Protein 5NQA (pdb70)

Nearest PDB structures (foldseek):
  5nqa-assembly2_B  TM=1.002E+00  e=0.000E+00  Homo sapiens
  5nqa-assembly1_A  TM=9.974E-01  e=0.000E+00  Homo sapiens
  6h0b-assembly2_B  TM=9.348E-01  e=0.000E+00  Homo sapiens
  8v9q-assembly1_A  TM=8.457E-01  e=5.545E-61  Mus musculus
  5fv9-assembly2_B  TM=7.543E-01  e=1.698E-51  Homo sapiens

Solvent-accessible surface area: 47127 Å² total; per-residue (Å²): 136,70,41,106,27,42,68,137,44,72,126,43,71,102,220,42,53,6,15,86,2,124,59,6,176,54,155,47,88,145,101,53,66,112,82,30,74,95,51,24,138,156,35,31,7,4,6,11,3,0,77,112,5,52,40,56,9,42,17,75,31,98,23,18,162,46,7,110,81,91,197,54,82,41,203,100,24,20,39,0,0,0,0,0,5,6,93,18,15,2,65,5,3,0,0,5,0,0,14,6,0,0,14,23,1,3,12,61,2,1,100,25,0,0,0,0,3,4,65,5,94,34,132,42,0,98,110,94,0,87,87,62,12,89,107,22,84,107,16,117,27,14,79,11,140,115,67,40,2,93,8,34,0,4,32,50,0,7,98,80,1,92,3,73,2,1,1,0,1,15,15,21,2,7,4,0,56,22,0,0,11,7,0,0,59,50,7,45,190,27,45,14,0,3,0,7,4,5,30,0,52,0,30,66,63,39,0,55,9,96,16,75,121,23,79,4,83,1,0,1,7,14,8,53,9,55,80,75,124,42,64,2,32,153,94,13,120,97,105,23,168,40,114,16,39,23,0,82,0,6,4,9,19,35,23,8,2,0,0,7,31,111,0,4,98,49,0,26,34,5,2,95,22,1,135,44,113,25,25,16,38,20,0,2,1,0,0,2,13,1,16,39,3,50,1,4,8,14,2,2,0,4,0,0,29,2,93,65,156,177,80,38,53,2,6,0,2,0,0,35,3,0,0,37,115,28,43,82,20,0,12,13,4,23,39,73,1,122,177,51,78,73,45,99,19,75,88,19,110,107,17,41,122,144,12,153,21,110,46,0,42,71,0,10,137,84,19,20,59,79,32,41,48,3,74,12,67,127,58,82,11,6,18,0,65,1,130,22,22,79,63,15,1,0,14,0,101,28,64,156,112,84,67,57,42,28,80,9,19,6,127,33,36,79,75,130,16,30,60,2,8,0,1,15,9,61,87,85,1,6,9,22,3,4,86,71,41,8,0,1,18,3,34,117,169,102,66,87,1,5,8,61,110,17,29,156,91,91,125,112,42,52,59,27,0,34,2,50,28,94,183,72,14,10,0,50,0,48,90,40,36,43,1,1,3,1,50,127,30,130,149,31,129,25,22,8,48,3,93,112,61,66,62,174,46,141,45,4,24,6,33,32,72,178,112,66,149,36,30,68,179,36,77,123,44,48,102,219,40,55,6,16,85,3,116,59,6,189,43,182,36,89,138,88,55,90,144,68,30,83,104,37,10,142,174,47,29,5,4,9,14,2,0,76,114,5,51,38,56,7,40,16,66,31,106,23,11,15,32,7,88,15,75,185,40,67,31,154,101,21,20,43,0,0,0,0,0,6,6,92,20,18,4,74,5,4,0,0,6,0,0,14,6,0,0,15,23,0,3,5,68,1,1,85,1,0,0,0,0,8,4,81,12,79,63,122,62,0,102,98,119,0,86,88,67,9,87,115,20,85,90,10,77,32,40,89,14,134,122,85,30,1,98,7,45,0,5,30,62,0,8,116,98,1,94,2,74,1,1,1,0,1,18,15,24,2,8,5,0,54,22,0,0,12,6,1,0,53,34,8,52,145,27,104,32,0,3,0,8,3,10,44,4,54,0,30,64,63,38,0,55,12,97,19,67,104,26,81,6,78,1,0,1,8,19,8,86,11,64,80,79,134,42,71,5,33,131,95,13,113,94,105,24,167,39,69,16,39,17,1,81,0,6,4,10,20,32,26,7,2,0,0,7,32,148,20,2,99,125,0,24,30,3,2,91,34,2,138,44,117,24,24,17,36,24,1,3,0,0,0,1,12,1,12,43,3,55,2,4,10,14,2,2,0,4,0,0,30,3,89,57,98,259,167,76,37,42,3,8,0,4,0,0,30,4,0,0,40,116,28,57,80,18,0,13,8,1,10,36,76,1,117,184,52,83,74,28,117,18,71,125,24,111,87,16,41,120,156,18,210,21,105,45,0,43,72,0,9,136,86,20,18,60,69,30,37,49,3,77,14,64,128,57,82,19,6,13,0,78,0,139,12,18,59,74,20,0,0,15,0,100,7,86,109,141,67,67,68,42,29,82,6,20,7,118,31,35,66,76,114,18,31,53,2,5,0,0,14,9,65,84,80,1,3,9,24,3,7,100,72,42,8,0,0,17,3,33,107,160,101,67,86,2,7,6,62,112,16,29,141,90,90,141,113,43,54,57,27,0,34,2,43,26,102,182,74,15,11,0,54,0,46,91,39,37,43,1,1,2,1,48,140,22,136,153,39,132,35,23,8,48,4,95,113,59,64,66,173,45,122,44,3,32,8,67,33,67,149,226

Structure (mmCIF, N/CA/C/O backbone):
data_5NQA
#
_entry.id   5NQA
#
_cell.length_a   65.447
_cell.length_b   79.881
_cell.length_c   88.614
_cell.angle_alpha   116.47
_cell.angle_beta   96.74
_cell.angle_gamma   104.72
#
_symmetry.space_group_name_H-M   'P 1'
#
loop_
_entity.id
_entity.type
_entity.pdbx_description
1 polymer 'Polypeptide N-acetylgalactosaminyltransferase 4'
2 polymer 'Monoglycopeptide 3'
3 non-polymer 1,2-ETHANEDIOL
4 non-polymer GLYCEROL
5 non-polymer 2-acetamido-2-deoxy-beta-D-galactopyranose
6 water water
#
loop_
_atom_site.group_PDB
_atom_site.id
_atom_site.type_symbol
_atom_site.label_atom_id
_atom_site.label_alt_id
_atom_site.label_comp_id
_atom_site.label_asym_id
_atom_site.label_entity_id
_atom_site.label_seq_id
_atom_site.pdbx_PDB_ins_code
_atom_site.Cartn_x
_atom_site.Cartn_y
_atom_site.Cartn_z
_atom_site.occupancy
_atom_site.B_iso_or_equiv
_atom_site.auth_seq_id
_atom_site.auth_comp_id
_atom_site.auth_asym_id
_atom_site.auth_atom_id
_atom_site.pdbx_PDB_model_num
ATOM 1 N N . ASP A 1 58 ? 0.010 -2.056 38.138 1.00 42.31 58 ASP A N 1
ATOM 2 C CA . ASP A 1 58 ? -0.371 -2.501 36.764 1.00 41.39 58 ASP A CA 1
ATOM 3 C C . ASP A 1 58 ? 0.555 -1.827 35.744 1.00 39.51 58 ASP A C 1
ATOM 4 O O . ASP A 1 58 ? 0.372 -0.655 35.406 1.00 40.69 58 ASP A O 1
ATOM 9 N N . LEU A 1 59 ? 1.516 -2.579 35.230 1.00 37.13 59 LEU A N 1
ATOM 10 C CA . LEU A 1 59 ? 2.512 -2.039 34.284 1.00 37.18 59 LEU A CA 1
ATOM 11 C C . LEU A 1 59 ? 1.955 -1.727 32.884 1.00 34.42 59 LEU A C 1
ATOM 12 O O . LEU A 1 59 ? 2.631 -1.135 32.013 1.00 32.97 59 LEU A O 1
ATOM 17 N N . SER A 1 60 ? 0.715 -2.131 32.660 1.00 32.59 60 SER A N 1
ATOM 18 C CA . SER A 1 60 ? -0.013 -1.760 31.462 1.00 31.97 60 SER A CA 1
ATOM 19 C C . SER A 1 60 ? -0.425 -0.302 31.555 1.00 30.99 60 SER A C 1
ATOM 20 O O . SER A 1 60 ? -0.708 0.289 30.517 1.00 29.51 60 SER A O 1
ATOM 23 N N . ARG A 1 61 ? -0.419 0.308 32.758 1.00 30.89 61 ARG A N 1
ATOM 24 C CA . ARG A 1 61 ? -0.931 1.683 32.917 1.00 32.50 61 ARG A CA 1
ATOM 25 C C . ARG A 1 61 ? -0.324 2.687 31.930 1.00 30.18 61 ARG A C 1
ATOM 26 O O . ARG A 1 61 ? 0.893 2.701 31.744 1.00 30.48 61 ARG A O 1
ATOM 34 N N . PRO A 1 62 ? -1.166 3.535 31.303 1.00 29.38 62 PRO A N 1
ATOM 35 C CA . PRO A 1 62 ? -0.659 4.572 30.426 1.00 28.35 62 PRO A CA 1
ATOM 36 C C . PRO A 1 62 ? -0.170 5.793 31.219 1.00 27.33 62 PRO A C 1
ATOM 37 O O . PRO A 1 62 ? -0.424 5.902 32.394 1.00 25.76 62 PRO A O 1
ATOM 41 N N . LEU A 1 63 ? 0.536 6.689 30.551 1.00 26.43 63 LEU A N 1
ATOM 42 C CA . LEU A 1 63 ? 0.939 7.948 31.176 1.00 27.49 63 LEU A CA 1
ATOM 43 C C . LEU A 1 63 ? -0.222 8.811 31.634 1.00 28.22 63 LEU A C 1
ATOM 44 O O . LEU A 1 63 ? -0.110 9.503 32.640 1.00 28.51 63 LEU A O 1
ATOM 49 N N . TYR A 1 64 ? -1.312 8.810 30.878 1.00 27.73 64 TYR A N 1
ATOM 50 C CA . TYR A 1 64 ? -2.504 9.586 31.228 1.00 28.63 64 TYR A CA 1
ATOM 51 C C . TYR A 1 64 ? -3.676 8.679 31.003 1.00 29.08 64 TYR A C 1
ATOM 52 O O . TYR A 1 64 ? -3.658 7.915 30.057 1.00 27.94 64 TYR A O 1
ATOM 61 N N . LYS A 1 65 ? -4.683 8.776 31.853 1.00 31.67 65 LYS A N 1
ATOM 62 C CA . LYS A 1 65 ? -5.848 7.902 31.794 1.00 34.89 65 LYS A CA 1
ATOM 63 C C . LYS A 1 65 ? -6.976 8.592 31.039 1.00 32.85 65 LYS A C 1
ATOM 64 O O . LYS A 1 65 ? -7.198 9.765 31.253 1.00 31.13 65 LYS A O 1
ATOM 70 N N . LYS A 1 66 ? -7.735 7.858 30.215 1.00 31.21 66 LYS A N 1
ATOM 71 C CA . LYS A 1 66 ? -8.941 8.435 29.622 1.00 30.46 66 LYS A CA 1
ATOM 72 C C . LYS A 1 66 ? -9.892 8.733 30.742 1.00 32.50 66 LYS A C 1
ATOM 73 O O . LYS A 1 66 ? -9.924 7.984 31.711 1.00 31.79 66 LYS A O 1
ATOM 79 N N . PRO A 1 67 ? -10.683 9.811 30.616 1.00 35.35 67 PRO A N 1
ATOM 80 C CA . PRO A 1 67 ? -11.784 9.978 31.553 1.00 36.32 67 PRO A CA 1
ATOM 81 C C . PRO A 1 67 ? -12.788 8.868 31.334 1.00 36.51 67 PRO A C 1
ATOM 82 O O . PRO A 1 67 ? -12.755 8.233 30.289 1.00 36.38 67 PRO A O 1
ATOM 86 N N . PRO A 1 68 ? -13.676 8.629 32.301 1.00 37.05 68 PRO A N 1
ATOM 87 C CA . PRO A 1 68 ? -14.714 7.613 32.113 1.00 35.99 68 PRO A CA 1
ATOM 88 C C . PRO A 1 68 ? -15.495 7.805 30.808 1.00 35.72 68 PRO A C 1
ATOM 89 O O . PRO A 1 68 ? -15.775 8.947 30.400 1.00 33.64 68 PRO A O 1
ATOM 93 N N . ALA A 1 69 ? -15.832 6.703 30.150 1.00 37.29 69 ALA A N 1
ATOM 94 C CA . ALA A 1 69 ? -16.637 6.770 28.931 1.00 38.84 69 ALA A CA 1
ATOM 95 C C . ALA A 1 69 ? -17.994 7.421 29.242 1.00 41.58 69 ALA A C 1
ATOM 96 O O . ALA A 1 69 ? -18.515 7.303 30.365 1.00 43.14 69 ALA A O 1
ATOM 98 N N . ASP A 1 70 ? -18.521 8.166 28.265 1.00 41.67 70 ASP A N 1
ATOM 99 C CA . ASP A 1 70 ? -19.785 8.886 28.422 1.00 41.58 70 ASP A CA 1
ATOM 100 C C . ASP A 1 70 ? -20.597 8.659 27.159 1.00 40.59 70 ASP A C 1
ATOM 101 O O . ASP A 1 70 ? -20.330 9.288 26.114 1.00 34.50 70 ASP A O 1
ATOM 106 N N . SER A 1 71 ? -21.591 7.761 27.259 1.00 39.55 71 SER A N 1
ATOM 107 C CA . SER A 1 71 ? -22.428 7.378 26.113 1.00 40.54 71 SER A CA 1
ATOM 108 C C . SER A 1 71 ? -23.380 8.464 25.607 1.00 40.21 71 SER A C 1
ATOM 109 O O . SER A 1 71 ? -24.007 8.294 24.546 1.00 41.69 71 SER A O 1
ATOM 112 N N . ARG A 1 72 ? -23.519 9.550 26.373 1.00 40.67 72 ARG A N 1
ATOM 113 C CA . ARG A 1 72 ? -24.239 10.750 25.937 1.00 42.47 72 ARG A CA 1
ATOM 114 C C . ARG A 1 72 ? -23.396 11.644 25.020 1.00 40.97 72 ARG A C 1
ATOM 115 O O . ARG A 1 72 ? -23.941 12.482 24.293 1.00 41.39 72 ARG A O 1
ATOM 123 N N . ALA A 1 73 ? -22.071 11.485 25.096 1.00 37.39 73 ALA A N 1
ATOM 124 C CA . ALA A 1 73 ? -21.128 12.381 24.452 1.00 34.55 73 ALA A CA 1
ATOM 125 C C . ALA A 1 73 ? -21.001 12.080 22.978 1.00 32.83 73 ALA A C 1
ATOM 126 O O . ALA A 1 73 ? -21.004 10.888 22.557 1.00 30.80 73 ALA A O 1
ATOM 128 N N . LEU A 1 74 ? -20.817 13.149 22.197 1.00 31.05 74 LEU A N 1
ATOM 129 C CA . LEU A 1 74 ? -20.778 13.056 20.747 1.00 30.65 74 LEU A CA 1
ATOM 130 C C . LEU A 1 74 ? -19.604 12.170 20.278 1.00 29.20 74 LEU A C 1
ATOM 131 O O . LEU A 1 74 ? -18.426 12.399 20.631 1.00 28.74 74 LEU A O 1
ATOM 136 N N . GLY A 1 75 ? -19.928 11.161 19.484 1.00 27.99 75 GLY A N 1
ATOM 137 C CA . GLY A 1 75 ? -18.909 10.229 18.954 1.00 28.60 75 GLY A CA 1
ATOM 138 C C . GLY A 1 75 ? -18.214 9.284 19.916 1.00 27.85 75 GLY A C 1
ATOM 139 O O . GLY A 1 75 ? -17.204 8.658 19.561 1.00 27.95 75 GLY A O 1
ATOM 140 N N . GLU A 1 76 ? -18.753 9.126 21.119 1.00 27.96 76 GLU A N 1
ATOM 141 C CA . GLU A 1 76 ? -18.234 8.172 22.069 1.00 27.67 76 GLU A CA 1
ATOM 142 C C . GLU A 1 76 ? -18.223 6.753 21.461 1.00 26.90 76 GLU A C 1
ATOM 143 O O . GLU A 1 76 ? -19.078 6.413 20.648 1.00 28.13 76 GLU A O 1
ATOM 149 N N . TRP A 1 77 ? -17.201 5.991 21.822 1.00 25.46 77 TRP A N 1
ATOM 150 C CA . TRP A 1 77 ? -16.939 4.637 21.330 1.00 25.45 77 TRP A CA 1
ATOM 151 C C . TRP A 1 77 ? -16.575 4.546 19.849 1.00 26.00 77 TRP A C 1
ATOM 152 O O . TRP A 1 77 ? -16.460 3.429 19.339 1.00 24.69 77 TRP A O 1
ATOM 163 N N . GLY A 1 78 ? -16.361 5.674 19.170 1.00 25.12 78 GLY A N 1
ATOM 164 C CA . GLY A 1 78 ? -16.188 5.648 17.710 1.00 25.82 78 GLY A CA 1
ATOM 165 C C . GLY A 1 78 ? -17.447 5.487 16.863 1.00 28.07 78 GLY A C 1
ATOM 166 O O . GLY A 1 78 ? -17.380 5.186 15.646 1.00 28.08 78 GLY A O 1
ATOM 167 N N . LYS A 1 79 ? -18.614 5.699 17.472 1.00 29.32 79 LYS A N 1
ATOM 168 C CA . LYS A 1 79 ? -19.850 5.639 16.735 1.00 31.30 79 LYS A CA 1
ATOM 169 C C . LYS A 1 79 ? -19.972 6.857 15.829 1.00 30.54 79 LYS A C 1
ATOM 170 O O . LYS A 1 79 ? -19.252 7.818 16.009 1.00 29.18 79 LYS A O 1
ATOM 176 N N . ALA A 1 80 ? -20.810 6.758 14.805 1.00 30.74 80 ALA A N 1
ATOM 177 C CA . ALA A 1 80 ? -21.049 7.867 13.876 1.00 31.43 80 ALA A CA 1
ATOM 178 C C . ALA A 1 80 ? -21.523 9.092 14.665 1.00 30.18 80 ALA A C 1
ATOM 179 O O . ALA A 1 80 ? -22.192 8.938 15.682 1.00 29.35 80 ALA A O 1
ATOM 181 N N . SER A 1 81 ? -21.164 10.272 14.195 1.00 30.59 81 SER A N 1
ATOM 182 C CA . SER A 1 81 ? -21.717 11.504 14.760 1.00 32.91 81 SER A CA 1
ATOM 183 C C . SER A 1 81 ? -22.459 12.289 13.683 1.00 34.95 81 SER A C 1
ATOM 184 O O . SER A 1 81 ? -22.011 12.378 12.540 1.00 36.08 81 SER A O 1
ATOM 187 N N . LYS A 1 82 ? -23.604 12.838 14.068 1.00 38.76 82 LYS A N 1
ATOM 188 C CA . LYS A 1 82 ? -24.319 13.818 13.287 1.00 41.37 82 LYS A CA 1
ATOM 189 C C . LYS A 1 82 ? -24.899 14.879 14.231 1.00 41.84 82 LYS A C 1
ATOM 190 O O . LYS A 1 82 ? -25.550 14.552 15.250 1.00 38.36 82 LYS A O 1
ATOM 196 N N . LEU A 1 83 ? -24.658 16.139 13.864 1.00 38.90 83 LEU A N 1
ATOM 197 C CA . LEU A 1 83 ? -25.126 17.294 14.566 1.00 40.10 83 LEU A CA 1
ATOM 198 C C . LEU A 1 83 ? -26.389 17.870 13.868 1.00 40.97 83 LEU A C 1
ATOM 199 O O . LEU A 1 83 ? -26.600 17.660 12.648 1.00 37.08 83 LEU A O 1
ATOM 204 N N . GLN A 1 84 ? -27.226 18.552 14.661 1.00 43.38 84 GLN A N 1
ATOM 205 C CA . GLN A 1 84 ? -28.379 19.339 14.121 1.00 44.49 84 GLN A CA 1
ATOM 206 C C . GLN A 1 84 ? -27.890 20.777 14.022 1.00 44.67 84 GLN A C 1
ATOM 207 O O . GLN A 1 84 ? -27.642 21.422 15.054 1.00 44.62 84 GLN A O 1
ATOM 213 N N . LEU A 1 85 ? -27.703 21.275 12.798 1.00 42.46 85 LEU A N 1
ATOM 214 C CA . LEU A 1 85 ? -27.115 22.592 12.655 1.00 42.96 85 LEU A CA 1
ATOM 215 C C . LEU A 1 85 ? -28.101 23.550 12.013 1.00 42.10 85 LEU A C 1
ATOM 216 O O . LEU A 1 85 ? -28.827 23.194 11.091 1.00 40.98 85 LEU A O 1
ATOM 221 N N . ASN A 1 86 ? -28.128 24.773 12.519 1.00 41.93 86 ASN A N 1
ATOM 222 C CA . ASN A 1 86 ? -28.874 25.849 11.860 1.00 42.97 86 ASN A CA 1
ATOM 223 C C . ASN A 1 86 ? -28.088 26.270 10.611 1.00 42.16 86 ASN A C 1
ATOM 224 O O . ASN A 1 86 ? -27.038 25.690 10.326 1.00 41.34 86 ASN A O 1
ATOM 229 N N . GLU A 1 87 ? -28.561 27.284 9.898 1.00 42.74 87 GLU A N 1
ATOM 230 C CA . GLU A 1 87 ? -28.020 27.588 8.575 1.00 43.94 87 GLU A CA 1
ATOM 231 C C . GLU A 1 87 ? -26.659 28.294 8.629 1.00 43.44 87 GLU A C 1
ATOM 232 O O . GLU A 1 87 ? -25.815 28.033 7.758 1.00 42.76 87 GLU A O 1
ATOM 238 N N . ASP A 1 88 ? -26.403 29.117 9.649 1.00 42.09 88 ASP A N 1
ATOM 239 C CA . ASP A 1 88 ? -25.039 29.684 9.810 1.00 43.27 88 ASP A CA 1
ATOM 240 C C . ASP A 1 88 ? -24.024 28.597 10.212 1.00 42.29 88 ASP A C 1
ATOM 241 O O . ASP A 1 88 ? -22.882 28.594 9.716 1.00 42.51 88 ASP A O 1
ATOM 246 N N . GLU A 1 89 ? -24.429 27.705 11.115 1.00 40.01 89 GLU A N 1
ATOM 247 C CA . GLU A 1 89 ? -23.575 26.601 11.549 1.00 38.26 89 GLU A CA 1
ATOM 248 C C . GLU A 1 89 ? -23.215 25.675 10.382 1.00 39.37 89 GLU A C 1
ATOM 249 O O . GLU A 1 89 ? -22.072 25.226 10.280 1.00 41.84 89 GLU A O 1
ATOM 255 N N . LEU A 1 90 ? -24.165 25.416 9.490 1.00 39.21 90 LEU A N 1
ATOM 256 C CA . LEU A 1 90 ? -23.902 24.646 8.263 1.00 38.42 90 LEU A CA 1
ATOM 257 C C . LEU A 1 90 ? -22.847 25.302 7.376 1.00 40.10 90 LEU A C 1
ATOM 258 O O . LEU A 1 90 ? -21.979 24.600 6.827 1.00 39.51 90 LEU A O 1
ATOM 263 N N . LYS A 1 91 ? -22.904 26.633 7.252 1.00 40.05 91 LYS A N 1
ATOM 264 C CA . LYS A 1 91 ? -21.916 27.377 6.472 1.00 38.67 91 LYS A CA 1
ATOM 265 C C . LYS A 1 91 ? -20.478 27.208 7.049 1.00 37.59 91 LYS A C 1
ATOM 266 O O . LYS A 1 91 ? -19.512 27.019 6.291 1.00 33.64 91 LYS A O 1
ATOM 272 N N . GLN A 1 92 ? -20.386 27.267 8.391 1.00 36.61 92 GLN A N 1
ATOM 273 C CA . GLN A 1 92 ? -19.153 27.102 9.107 1.00 36.83 92 GLN A CA 1
ATOM 274 C C . GLN A 1 92 ? -18.599 25.685 8.899 1.00 36.44 92 GLN A C 1
ATOM 275 O O . GLN A 1 92 ? -17.404 25.521 8.652 1.00 34.48 92 GLN A O 1
ATOM 281 N N . GLN A 1 93 ? -19.469 24.672 8.997 1.00 35.59 93 GLN A N 1
ATOM 282 C CA . GLN A 1 93 ? -19.060 23.275 8.809 1.00 34.93 93 GLN A CA 1
ATOM 283 C C . GLN A 1 93 ? -18.514 23.059 7.392 1.00 33.73 93 GLN A C 1
ATOM 284 O O . GLN A 1 93 ? -17.452 22.473 7.211 1.00 29.12 93 GLN A O 1
ATOM 290 N N . GLU A 1 94 ? -19.244 23.558 6.392 1.00 34.05 94 GLU A N 1
ATOM 291 C CA . GLU A 1 94 ? -18.818 23.381 4.992 1.00 33.85 94 GLU A CA 1
ATOM 292 C C . GLU A 1 94 ? -17.482 24.097 4.708 1.00 33.75 94 GLU A C 1
ATOM 293 O O . GLU A 1 94 ? -16.653 23.559 3.955 1.00 31.75 94 GLU A O 1
ATOM 299 N N . GLU A 1 95 ? -17.287 25.286 5.328 1.00 34.19 95 GLU A N 1
ATOM 300 C CA . GLU A 1 95 ? -16.017 26.038 5.185 1.00 34.53 95 GLU A CA 1
ATOM 301 C C . GLU A 1 95 ? -14.806 25.249 5.664 1.00 33.74 95 GLU A C 1
ATOM 302 O O . GLU A 1 95 ? -13.745 25.242 5.004 1.00 31.99 95 GLU A O 1
ATOM 308 N N . LEU A 1 96 ? -14.955 24.609 6.807 1.00 31.56 96 LEU A N 1
ATOM 309 C CA . LEU A 1 96 ? -13.845 23.826 7.364 1.00 31.66 96 LEU A CA 1
ATOM 310 C C . LEU A 1 96 ? -13.547 22.552 6.538 1.00 31.18 96 LEU A C 1
ATOM 311 O O . LEU A 1 96 ? -12.385 22.238 6.305 1.00 30.59 96 LEU A O 1
ATOM 316 N N . ILE A 1 97 ? -14.581 21.879 6.045 1.00 31.77 97 ILE A N 1
ATOM 317 C CA . ILE A 1 97 ? -14.388 20.768 5.100 1.00 32.52 97 ILE A CA 1
ATOM 318 C C . ILE A 1 97 ? -13.699 21.241 3.826 1.00 33.88 97 ILE A C 1
ATOM 319 O O . ILE A 1 97 ? -12.799 20.576 3.335 1.00 32.92 97 ILE A O 1
ATOM 324 N N . GLU A 1 98 ? -14.078 22.410 3.322 1.00 34.39 98 GLU A N 1
ATOM 325 C CA . GLU A 1 98 ? -13.408 22.951 2.124 1.00 36.34 98 GLU A CA 1
ATOM 326 C C . GLU A 1 98 ? -11.933 23.202 2.396 1.00 35.19 98 GLU A C 1
ATOM 327 O O . GLU A 1 98 ? -11.113 22.956 1.538 1.00 34.47 98 GLU A O 1
ATOM 333 N N . ARG A 1 99 ? -11.594 23.664 3.594 1.00 35.56 99 ARG A N 1
ATOM 334 C CA . ARG A 1 99 ? -10.197 23.925 3.946 1.00 36.47 99 ARG A CA 1
ATOM 335 C C . ARG A 1 99 ? -9.399 22.683 4.351 1.00 34.69 99 ARG A C 1
ATOM 336 O O . ARG A 1 99 ? -8.222 22.599 4.023 1.00 37.60 99 ARG A O 1
ATOM 344 N N . TYR A 1 100 ? -10.003 21.762 5.092 1.00 32.58 100 TYR A N 1
ATOM 345 C CA . TYR A 1 100 ? -9.263 20.628 5.692 1.00 31.73 100 TYR A CA 1
ATOM 346 C C . TYR A 1 100 ? -9.519 19.275 5.035 1.00 29.43 100 TYR A C 1
ATOM 347 O O . TYR A 1 100 ? -8.783 18.320 5.335 1.00 30.03 100 TYR A O 1
ATOM 356 N N . ALA A 1 101 ? -10.550 19.169 4.190 1.00 27.31 101 ALA A N 1
ATOM 357 C CA . ALA A 1 101 ? -11.000 17.857 3.640 1.00 27.53 101 ALA A CA 1
ATOM 358 C C . ALA A 1 101 ? -11.389 16.839 4.727 1.00 27.88 101 ALA A C 1
ATOM 359 O O . ALA A 1 101 ? -11.441 15.564 4.506 1.00 27.26 101 ALA A O 1
ATOM 361 N N . ILE A 1 102 ? -11.725 17.385 5.895 1.00 27.63 102 ILE A N 1
ATOM 362 C CA . ILE A 1 102 ? -12.187 16.625 7.063 1.00 27.38 102 ILE A CA 1
ATOM 363 C C . ILE A 1 102 ? -13.235 17.511 7.747 1.00 27.37 102 ILE A C 1
ATOM 364 O O . ILE A 1 102 ? -13.143 18.762 7.706 1.00 26.30 102 ILE A O 1
ATOM 369 N N . ASN A 1 103 ? -14.228 16.891 8.371 1.00 26.73 103 ASN A N 1
ATOM 370 C CA . ASN A 1 103 ? -15.230 17.641 9.115 1.00 27.21 103 ASN A CA 1
ATOM 371 C C . ASN A 1 103 ? -14.682 18.067 10.472 1.00 26.03 103 ASN A C 1
ATOM 372 O O . ASN A 1 103 ? -14.931 17.437 11.554 1.00 23.56 103 ASN A O 1
ATOM 377 N N . ILE A 1 104 ? -13.923 19.147 10.382 1.00 25.11 104 ILE A N 1
ATOM 378 C CA . ILE A 1 104 ? -13.283 19.749 11.536 1.00 26.46 104 ILE A CA 1
ATOM 379 C C . ILE A 1 104 ? -14.306 20.375 12.472 1.00 27.11 104 ILE A C 1
ATOM 380 O O . ILE A 1 104 ? -14.123 20.299 13.683 1.00 27.83 104 ILE A O 1
ATOM 385 N N . TYR A 1 105 ? -15.382 20.954 11.942 1.00 28.04 105 TYR A N 1
ATOM 386 C CA . TYR A 1 105 ? -16.457 21.451 12.794 1.00 29.26 105 TYR A CA 1
ATOM 387 C C . TYR A 1 105 ? -16.944 20.358 13.773 1.00 28.37 105 TYR A C 1
ATOM 388 O O . TYR A 1 105 ? -17.065 20.589 14.984 1.00 26.98 105 TYR A O 1
ATOM 397 N N . LEU A 1 106 ? -17.119 19.148 13.247 1.00 27.08 106 LEU A N 1
ATOM 398 C CA . LEU A 1 106 ? -17.510 18.013 14.040 1.00 26.76 106 LEU A CA 1
ATOM 399 C C . LEU A 1 106 ? -16.394 17.500 14.964 1.00 25.77 106 LEU A C 1
ATOM 400 O O . LEU A 1 106 ? -16.633 17.242 16.139 1.00 23.98 106 LEU A O 1
ATOM 405 N N . SER A 1 107 ? -15.175 17.377 14.429 1.00 24.79 107 SER A N 1
ATOM 406 C CA . SER A 1 107 ? -14.008 16.965 15.236 1.00 24.83 107 SER A CA 1
ATOM 407 C C . SER A 1 107 ? -13.829 17.878 16.430 1.00 25.40 107 SER A C 1
ATOM 408 O O . SER A 1 107 ? -13.592 17.418 17.532 1.00 26.66 107 SER A O 1
ATOM 411 N N . ASP A 1 108 ? -14.055 19.163 16.243 1.00 25.65 108 ASP A N 1
ATOM 412 C CA . ASP A 1 108 ? -13.898 20.106 17.330 1.00 26.51 108 ASP A CA 1
ATOM 413 C C . ASP A 1 108 ? -14.864 19.901 18.484 1.00 26.59 108 ASP A C 1
ATOM 414 O O . ASP A 1 108 ? -14.596 20.408 19.566 1.00 26.69 108 ASP A O 1
ATOM 419 N N . ARG A 1 109 ? -15.972 19.190 18.242 1.00 25.75 109 ARG A N 1
ATOM 420 C CA . ARG A 1 109 ? -16.984 18.872 19.226 1.00 26.65 109 ARG A CA 1
ATOM 421 C C . ARG A 1 109 ? -16.960 17.427 19.726 1.00 27.12 109 ARG A C 1
ATOM 422 O O . ARG A 1 109 ? -17.731 17.066 20.582 1.00 26.45 109 ARG A O 1
ATOM 430 N N . ILE A 1 110 ? -16.043 16.617 19.213 1.00 26.15 110 ILE A N 1
ATOM 431 C CA . ILE A 1 110 ? -15.823 15.276 19.742 1.00 25.74 110 ILE A CA 1
ATOM 432 C C . ILE A 1 110 ? -14.626 15.333 20.723 1.00 24.94 110 ILE A C 1
ATOM 433 O O . ILE A 1 110 ? -13.619 16.070 20.504 1.00 24.76 110 ILE A O 1
ATOM 438 N N . SER A 1 111 ? -14.746 14.590 21.814 1.00 24.04 111 SER A N 1
ATOM 439 C CA . SER A 1 111 ? -13.693 14.593 22.836 1.00 23.61 111 SER A CA 1
ATOM 440 C C . SER A 1 111 ? -12.352 14.248 22.237 1.00 23.48 111 SER A C 1
ATOM 441 O O . SER A 1 111 ? -12.270 13.349 21.426 1.00 21.77 111 SER A O 1
ATOM 444 N N . LEU A 1 112 ? -11.305 14.980 22.642 1.00 23.86 112 LEU A N 1
ATOM 445 C CA . LEU A 1 112 ? -9.935 14.648 22.282 1.00 24.41 112 LEU A CA 1
ATOM 446 C C . LEU A 1 112 ? -9.451 13.334 22.894 1.00 25.13 112 LEU A C 1
ATOM 447 O O . LEU A 1 112 ? -8.369 12.835 22.504 1.00 24.87 112 LEU A O 1
ATOM 452 N N . HIS A 1 113 ? -10.232 12.811 23.857 1.00 25.29 113 HIS A N 1
ATOM 453 C CA . HIS A 1 113 ? -9.925 11.618 24.643 1.00 25.04 113 HIS A CA 1
ATOM 454 C C . HIS A 1 113 ? -10.949 10.490 24.502 1.00 24.58 113 HIS A C 1
ATOM 455 O O . HIS A 1 113 ? -11.001 9.595 25.397 1.00 25.72 113 HIS A O 1
ATOM 462 N N . ARG A 1 114 ? -11.750 10.499 23.434 1.00 24.26 114 ARG A N 1
ATOM 463 C CA . ARG A 1 114 ? -12.855 9.550 23.342 1.00 23.71 114 ARG A CA 1
ATOM 464 C C . ARG A 1 114 ? -12.368 8.099 23.370 1.00 23.97 114 ARG A C 1
ATOM 465 O O . ARG A 1 114 ? -11.282 7.784 22.925 1.00 23.31 114 ARG A O 1
ATOM 473 N N . HIS A 1 115 ? -13.219 7.224 23.864 1.00 23.92 115 HIS A N 1
ATOM 474 C CA . HIS A 1 115 ? -13.024 5.803 23.718 1.00 24.07 115 HIS A CA 1
ATOM 475 C C . HIS A 1 115 ? -13.325 5.302 22.320 1.00 23.03 115 HIS A C 1
ATOM 476 O O . HIS A 1 115 ? -14.139 5.886 21.584 1.00 23.76 115 HIS A O 1
ATOM 483 N N . ILE A 1 116 ? -12.640 4.230 21.934 1.00 23.09 116 ILE A N 1
ATOM 484 C CA . ILE A 1 116 ? -13.018 3.459 20.753 1.00 24.57 116 ILE A CA 1
ATOM 485 C C . ILE A 1 116 ? -13.392 2.068 21.226 1.00 26.91 116 ILE A C 1
ATOM 486 O O . ILE A 1 116 ? -12.677 1.457 22.027 1.00 28.38 116 ILE A O 1
ATOM 491 N N . GLU A 1 117 ? -14.523 1.565 20.754 1.00 27.89 117 GLU A N 1
ATOM 492 C CA . GLU A 1 117 ? -14.945 0.243 21.140 1.00 28.44 117 GLU A CA 1
ATOM 493 C C . GLU A 1 117 ? -14.050 -0.777 20.487 1.00 27.42 117 GLU A C 1
ATOM 494 O O . GLU A 1 117 ? -13.832 -0.765 19.254 1.00 27.98 117 GLU A O 1
ATOM 500 N N . ASP A 1 118 ? -13.587 -1.686 21.329 1.00 24.98 118 ASP A N 1
ATOM 501 C CA . ASP A 1 118 ? -12.652 -2.742 20.916 1.00 24.83 118 ASP A CA 1
ATOM 502 C C . ASP A 1 118 ? -13.424 -3.978 20.446 1.00 25.03 118 ASP A C 1
ATOM 503 O O . ASP A 1 118 ? -14.045 -4.617 21.241 1.00 27.54 118 ASP A O 1
ATOM 508 N N . LYS A 1 119 ? -13.369 -4.278 19.156 1.00 24.98 119 LYS A N 1
ATOM 509 C CA . LYS A 1 119 ? -14.126 -5.347 18.544 1.00 25.14 119 LYS A CA 1
ATOM 510 C C . LYS A 1 119 ? -13.184 -6.369 17.947 1.00 23.42 119 LYS A C 1
ATOM 511 O O . LYS A 1 119 ? -13.586 -7.131 17.097 1.00 24.40 119 LYS A O 1
ATOM 517 N N . ARG A 1 120 ? -11.934 -6.392 18.396 1.00 21.28 120 ARG A N 1
ATOM 518 C CA . ARG A 1 120 ? -10.959 -7.336 17.911 1.00 20.17 120 ARG A CA 1
ATOM 519 C C . ARG A 1 120 ? -11.351 -8.790 18.176 1.00 20.50 120 ARG A C 1
ATOM 520 O O . ARG A 1 120 ? -12.197 -9.078 19.076 1.00 21.87 120 ARG A O 1
ATOM 528 N N . MET A 1 121 ? -10.705 -9.691 17.446 1.00 19.27 121 MET A N 1
ATOM 529 C CA . MET A 1 121 ? -10.779 -11.118 17.754 1.00 20.00 121 MET A CA 1
ATOM 530 C C . MET A 1 121 ? -10.575 -11.380 19.268 1.00 18.19 121 MET A C 1
ATOM 531 O O . MET A 1 121 ? -9.723 -10.777 19.895 1.00 17.52 121 MET A O 1
ATOM 536 N N . TYR A 1 122 ? -11.458 -12.180 19.844 1.00 17.70 122 TYR A N 1
ATOM 537 C CA . TYR A 1 122 ? -11.433 -12.509 21.311 1.00 18.19 122 TYR A CA 1
ATOM 538 C C . TYR A 1 122 ? -10.041 -12.956 21.859 1.00 18.85 122 TYR A C 1
ATOM 539 O O . TYR A 1 122 ? -9.660 -12.553 22.952 1.00 19.20 122 TYR A O 1
ATOM 548 N N . GLU A 1 123 ? -9.301 -13.759 21.098 1.00 19.19 123 GLU A N 1
ATOM 549 C CA . GLU A 1 123 ? -7.987 -14.148 21.546 1.00 20.63 123 GLU A CA 1
ATOM 550 C C . GLU A 1 123 ? -7.052 -12.934 21.777 1.00 20.59 123 GLU A C 1
ATOM 551 O O . GLU A 1 123 ? -6.210 -12.951 22.692 1.00 22.10 123 GLU A O 1
ATOM 557 N N . CYS A 1 124 ? -7.168 -11.909 20.929 1.00 21.23 124 CYS A N 1
ATOM 558 C CA . CYS A 1 124 ? -6.395 -10.674 21.089 1.00 20.57 124 CYS A CA 1
ATOM 559 C C . CYS A 1 124 ? -6.547 -10.066 22.484 1.00 20.85 124 CYS A C 1
ATOM 560 O O . CYS A 1 124 ? -5.557 -9.581 23.075 1.00 19.37 124 CYS A O 1
ATOM 563 N N . LYS A 1 125 ? -7.760 -10.088 23.033 1.00 20.30 125 LYS A N 1
ATOM 564 C CA . LYS A 1 125 ? -8.056 -9.349 24.264 1.00 22.17 125 LYS A CA 1
ATOM 565 C C . LYS A 1 125 ? -7.666 -10.138 25.527 1.00 21.78 125 LYS A C 1
ATOM 566 O O . LYS A 1 125 ? -7.731 -9.609 26.643 1.00 21.86 125 LYS A O 1
ATOM 572 N N . SER A 1 126 ? -7.347 -11.424 25.362 1.00 21.10 126 SER A N 1
ATOM 573 C CA . SER A 1 126 ? -6.894 -12.251 26.495 1.00 21.60 126 SER A CA 1
ATOM 574 C C . SER A 1 126 ? -5.364 -12.465 26.493 1.00 23.37 126 SER A C 1
ATOM 575 O O . SER A 1 126 ? -4.859 -13.180 27.346 1.00 24.82 126 SER A O 1
ATOM 578 N N . GLN A 1 127 ? -4.632 -11.872 25.549 1.00 24.39 127 GLN A N 1
ATOM 579 C CA . GLN A 1 127 ? -3.174 -12.016 25.562 1.00 25.99 127 GLN A CA 1
ATOM 580 C C . GLN A 1 127 ? -2.578 -11.380 26.829 1.00 25.73 127 GLN A C 1
ATOM 581 O O . GLN A 1 127 ? -3.093 -10.359 27.313 1.00 23.78 127 GLN A O 1
ATOM 587 N N . LYS A 1 128 ? -1.543 -12.024 27.377 1.00 25.77 128 LYS A N 1
ATOM 588 C CA . LYS A 1 128 ? -0.714 -11.486 28.447 1.00 26.72 128 LYS A CA 1
ATOM 589 C C . LYS A 1 128 ? 0.637 -11.019 27.878 1.00 25.46 128 LYS A C 1
ATOM 590 O O . LYS A 1 128 ? 1.192 -11.688 26.992 1.00 27.34 128 LYS A O 1
ATOM 596 N N . PHE A 1 129 ? 1.174 -9.955 28.438 1.00 23.37 129 PHE A N 1
ATOM 597 C CA . PHE A 1 129 ? 2.503 -9.463 28.087 1.00 25.16 129 PHE A CA 1
ATOM 598 C C . PHE A 1 129 ? 3.487 -9.383 29.279 1.00 25.60 129 PHE A C 1
ATOM 599 O O . PHE A 1 129 ? 3.075 -9.192 30.410 1.00 24.68 129 PHE A O 1
ATOM 607 N N . ASN A 1 130 ? 4.784 -9.582 29.001 1.00 26.65 130 ASN A N 1
ATOM 608 C CA . ASN A 1 130 ? 5.818 -9.260 29.983 1.00 28.55 130 ASN A CA 1
ATOM 609 C C . ASN A 1 130 ? 6.324 -7.847 29.779 1.00 26.87 130 ASN A C 1
ATOM 610 O O . ASN A 1 130 ? 7.266 -7.622 29.032 1.00 28.10 130 ASN A O 1
ATOM 615 N N . TYR A 1 131 ? 5.714 -6.917 30.489 1.00 26.06 131 TYR A N 1
ATOM 616 C CA . TYR A 1 131 ? 6.079 -5.531 30.410 1.00 27.64 131 TYR A CA 1
ATOM 617 C C . TYR A 1 131 ? 7.506 -5.187 30.809 1.00 29.45 131 TYR A C 1
ATOM 618 O O . TYR A 1 131 ? 8.039 -4.179 30.333 1.00 31.36 131 TYR A O 1
ATOM 627 N N . ARG A 1 132 ? 8.126 -5.996 31.662 1.00 31.37 132 ARG A N 1
ATOM 628 C CA . ARG A 1 132 ? 9.526 -5.778 32.050 1.00 33.24 132 ARG A CA 1
ATOM 629 C C . ARG A 1 132 ? 10.506 -6.140 30.974 1.00 31.09 132 ARG A C 1
ATOM 630 O O . ARG A 1 132 ? 11.609 -5.623 30.990 1.00 32.46 132 ARG A O 1
ATOM 638 N N . THR A 1 133 ? 10.145 -7.031 30.056 1.00 29.76 133 THR A N 1
ATOM 639 C CA . THR A 1 133 ? 11.029 -7.397 28.959 1.00 30.20 133 THR A CA 1
ATOM 640 C C . THR A 1 133 ? 10.661 -6.880 27.538 1.00 29.05 133 THR A C 1
ATOM 641 O O . THR A 1 133 ? 11.471 -7.007 26.610 1.00 30.09 133 THR A O 1
ATOM 645 N N . LEU A 1 134 ? 9.480 -6.303 27.332 1.00 25.84 134 LEU A N 1
ATOM 646 C CA . LEU A 1 134 ? 9.169 -5.748 26.025 1.00 24.11 134 LEU A CA 1
ATOM 647 C C . LEU A 1 134 ? 10.118 -4.551 25.695 1.00 23.46 134 LEU A C 1
ATOM 648 O O . LEU A 1 134 ? 10.583 -3.862 26.614 1.00 22.05 134 LEU A O 1
ATOM 653 N N . PRO A 1 135 ? 10.388 -4.299 24.396 1.00 22.14 135 PRO A N 1
ATOM 654 C CA . PRO A 1 135 ? 11.125 -3.116 24.021 1.00 21.96 135 PRO A CA 1
ATOM 655 C C . PRO A 1 135 ? 10.328 -1.803 24.117 1.00 21.12 135 PRO A C 1
ATOM 656 O O . PRO A 1 135 ? 9.129 -1.816 24.120 1.00 20.21 135 PRO A O 1
ATOM 660 N N . THR A 1 136 ? 11.029 -0.693 24.228 1.00 21.22 136 THR A N 1
ATOM 661 C CA . THR A 1 136 ? 10.411 0.604 24.308 1.00 21.39 136 THR A CA 1
ATOM 662 C C . THR A 1 136 ? 10.219 1.137 22.882 1.00 20.41 136 THR A C 1
ATOM 663 O O . THR A 1 136 ? 10.756 0.618 21.919 1.00 20.37 136 THR A O 1
ATOM 667 N N . THR A 1 137 ? 9.369 2.119 22.742 1.00 21.28 137 THR A N 1
ATOM 668 C CA . THR A 1 137 ? 9.182 2.751 21.431 1.00 21.86 137 THR A CA 1
ATOM 669 C C . THR A 1 137 ? 9.205 4.262 21.514 1.00 21.16 137 THR A C 1
ATOM 670 O O . THR A 1 137 ? 8.807 4.847 22.527 1.00 21.25 137 THR A O 1
ATOM 674 N N . SER A 1 138 ? 9.645 4.859 20.407 1.00 19.95 138 SER A N 1
ATOM 675 C CA . SER A 1 138 ? 9.490 6.266 20.129 1.00 20.53 138 SER A CA 1
ATOM 676 C C . SER A 1 138 ? 8.402 6.338 19.064 1.00 19.33 138 SER A C 1
ATOM 677 O O . SER A 1 138 ? 8.569 5.758 17.987 1.00 19.33 138 SER A O 1
ATOM 680 N N . VAL A 1 139 ? 7.302 7.028 19.365 1.00 19.35 139 VAL A N 1
ATOM 681 C CA . VAL A 1 139 ? 6.227 7.263 18.374 1.00 19.06 139 VAL A CA 1
ATOM 682 C C . VAL A 1 139 ? 6.522 8.546 17.561 1.00 19.95 139 VAL A C 1
ATOM 683 O O . VAL A 1 139 ? 6.799 9.607 18.177 1.00 18.94 139 VAL A O 1
ATOM 687 N N . ILE A 1 140 ? 6.533 8.443 16.222 1.00 19.70 140 ILE A N 1
ATOM 688 C CA . ILE A 1 140 ? 6.923 9.541 15.329 1.00 21.51 140 ILE A CA 1
ATOM 689 C C . ILE A 1 140 ? 5.690 9.924 14.531 1.00 21.93 140 ILE A C 1
ATOM 690 O O . ILE A 1 140 ? 5.074 9.054 13.878 1.00 20.93 140 ILE A O 1
ATOM 695 N N . ILE A 1 141 ? 5.314 11.216 14.597 1.00 21.86 141 ILE A N 1
ATOM 696 C CA . ILE A 1 141 ? 4.167 11.724 13.878 1.00 21.01 141 ILE A CA 1
ATOM 697 C C . ILE A 1 141 ? 4.591 13.010 13.163 1.00 21.73 141 ILE A C 1
ATOM 698 O O . ILE A 1 141 ? 4.833 14.026 13.821 1.00 20.97 141 ILE A O 1
ATOM 703 N N . ALA A 1 142 ? 4.641 12.967 11.840 1.00 20.32 142 ALA A N 1
ATOM 704 C CA . ALA A 1 142 ? 4.883 14.145 11.027 1.00 21.29 142 ALA A CA 1
ATOM 705 C C . ALA A 1 142 ? 3.526 14.817 10.689 1.00 20.57 142 ALA A C 1
ATOM 706 O O . ALA A 1 142 ? 2.535 14.167 10.541 1.00 19.36 142 ALA A O 1
ATOM 708 N N . PHE A 1 143 ? 3.510 16.132 10.557 1.00 21.55 143 PHE A N 1
ATOM 709 C CA . PHE A 1 143 ? 2.278 16.889 10.165 1.00 21.51 143 PHE A CA 1
ATOM 710 C C . PHE A 1 143 ? 2.588 18.112 9.341 1.00 21.99 143 PHE A C 1
ATOM 711 O O . PHE A 1 143 ? 3.633 18.704 9.480 1.00 22.23 143 PHE A O 1
ATOM 719 N N . TYR A 1 144 ? 1.663 18.460 8.475 1.00 23.66 144 TYR A N 1
ATOM 720 C CA . TYR A 1 144 ? 1.696 19.697 7.725 1.00 24.77 144 TYR A CA 1
ATOM 721 C C . TYR A 1 144 ? 0.285 20.318 7.744 1.00 24.01 144 TYR A C 1
ATOM 722 O O . TYR A 1 144 ? -0.628 19.794 7.160 1.00 23.83 144 TYR A O 1
ATOM 731 N N . ASN A 1 145 ? 0.117 21.410 8.465 1.00 23.81 145 ASN A N 1
ATOM 732 C CA . ASN A 1 145 ? -1.155 22.198 8.446 1.00 24.91 145 ASN A CA 1
ATOM 733 C C . ASN A 1 145 ? -2.381 21.389 8.933 1.00 25.13 145 ASN A C 1
ATOM 734 O O . ASN A 1 145 ? -3.528 21.580 8.484 1.00 24.74 145 ASN A O 1
ATOM 739 N N . GLU A 1 146 ? -2.114 20.498 9.874 1.00 24.90 146 GLU A N 1
ATOM 740 C CA . GLU A 1 146 ? -3.135 19.633 10.451 1.00 25.21 146 GLU A CA 1
ATOM 741 C C . GLU A 1 146 ? -3.981 20.502 11.353 1.00 23.53 146 GLU A C 1
ATOM 742 O O . GLU A 1 146 ? -3.477 21.419 12.023 1.00 21.88 146 GLU A O 1
ATOM 748 N N . ALA A 1 147 ? -5.280 20.210 11.348 1.00 23.81 147 ALA A N 1
ATOM 749 C CA . ALA A 1 147 ? -6.225 20.880 12.191 1.00 24.19 147 ALA A CA 1
ATOM 750 C C . ALA A 1 147 ? -5.894 20.540 13.640 1.00 24.42 147 ALA A C 1
ATOM 751 O O . ALA A 1 147 ? -5.247 19.513 13.953 1.00 25.34 147 ALA A O 1
ATOM 753 N N . TRP A 1 148 ? -6.233 21.478 14.524 1.00 24.48 148 TRP A N 1
ATOM 754 C CA . TRP A 1 148 ? -5.891 21.371 15.946 1.00 24.32 148 TRP A CA 1
ATOM 755 C C . TRP A 1 148 ? -6.492 20.120 16.573 1.00 23.88 148 TRP A C 1
ATOM 756 O O . TRP A 1 148 ? -5.767 19.293 17.148 1.00 23.97 148 TRP A O 1
ATOM 767 N N . SER A 1 149 ? -7.807 19.942 16.397 1.00 22.82 149 SER A N 1
ATOM 768 C CA . SER A 1 149 ? -8.524 18.835 17.095 1.00 21.62 149 SER A CA 1
ATOM 769 C C . SER A 1 149 ? -8.107 17.430 16.626 1.00 20.42 149 SER A C 1
ATOM 770 O O . SER A 1 149 ? -7.963 16.532 17.461 1.00 18.22 149 SER A O 1
ATOM 773 N N . THR A 1 150 ? -7.871 17.253 15.319 1.00 19.21 150 THR A N 1
ATOM 774 C CA . THR A 1 150 ? -7.326 15.971 14.866 1.00 19.74 150 THR A CA 1
ATOM 775 C C . THR A 1 150 ? -5.850 15.692 15.290 1.00 18.78 150 THR A C 1
ATOM 776 O O . THR A 1 150 ? -5.493 14.565 15.629 1.00 17.66 150 THR A O 1
ATOM 780 N N . LEU A 1 151 ? -4.975 16.700 15.162 1.00 19.08 151 LEU A N 1
ATOM 781 C CA . LEU A 1 151 ? -3.632 16.583 15.656 1.00 19.82 151 LEU A CA 1
ATOM 782 C C . LEU A 1 151 ? -3.635 16.240 17.166 1.00 19.77 151 LEU A C 1
ATOM 783 O O . LEU A 1 151 ? -2.969 15.295 17.588 1.00 21.20 151 LEU A O 1
ATOM 788 N N . LEU A 1 152 ? -4.359 16.963 17.980 1.00 20.72 152 LEU A N 1
ATOM 789 C CA . LEU A 1 152 ? -4.350 16.680 19.426 1.00 22.08 152 LEU A CA 1
ATOM 790 C C . LEU A 1 152 ? -5.021 15.350 19.812 1.00 21.99 152 LEU A C 1
ATOM 791 O O . LEU A 1 152 ? -4.632 14.751 20.785 1.00 21.93 152 LEU A O 1
ATOM 796 N N . ARG A 1 153 ? -6.067 14.952 19.094 1.00 22.75 153 ARG A N 1
ATOM 797 C CA . ARG A 1 153 ? -6.751 13.691 19.442 1.00 22.39 153 ARG A CA 1
ATOM 798 C C . ARG A 1 153 ? -5.739 12.583 19.213 1.00 21.93 153 ARG A C 1
ATOM 799 O O . ARG A 1 153 ? -5.632 11.703 20.025 1.00 23.14 153 ARG A O 1
ATOM 807 N N . THR A 1 154 ? -4.909 12.698 18.164 1.00 21.48 154 THR A N 1
ATOM 808 C CA . THR A 1 154 ? -3.891 11.686 17.926 1.00 20.35 154 THR A CA 1
ATOM 809 C C . THR A 1 154 ? -2.960 11.575 19.150 1.00 20.30 154 THR A C 1
ATOM 810 O O . THR A 1 154 ? -2.665 10.505 19.594 1.00 20.02 154 THR A O 1
ATOM 814 N N . ILE A 1 155 ? -2.432 12.710 19.612 1.00 20.26 155 ILE A N 1
ATOM 815 C CA . ILE A 1 155 ? -1.438 12.738 20.658 1.00 20.25 155 ILE A CA 1
ATOM 816 C C . ILE A 1 155 ? -2.006 12.139 21.954 1.00 20.16 155 ILE A C 1
ATOM 817 O O . ILE A 1 155 ? -1.345 11.268 22.596 1.00 20.82 155 ILE A O 1
ATOM 822 N N . HIS A 1 156 ? -3.224 12.576 22.293 1.00 19.21 156 HIS A N 1
ATOM 823 C CA . HIS A 1 156 ? -3.889 12.119 23.510 1.00 19.68 156 HIS A CA 1
ATOM 824 C C . HIS A 1 156 ? -4.194 10.626 23.394 1.00 19.77 156 HIS A C 1
ATOM 825 O O . HIS A 1 156 ? -4.020 9.855 24.378 1.00 20.16 156 HIS A O 1
ATOM 832 N N . SER A 1 157 ? -4.572 10.218 22.188 1.00 19.10 157 SER A N 1
ATOM 833 C CA . SER A 1 157 ? -4.854 8.797 21.959 1.00 19.34 157 SER A CA 1
ATOM 834 C C . SER A 1 157 ? -3.644 7.969 22.206 1.00 19.05 157 SER A C 1
ATOM 835 O O . SER A 1 157 ? -3.722 6.992 22.918 1.00 19.69 157 SER A O 1
ATOM 838 N N . VAL A 1 158 ? -2.501 8.391 21.694 1.00 19.94 158 VAL A N 1
ATOM 839 C CA . VAL A 1 158 ? -1.237 7.623 21.941 1.00 20.17 158 VAL A CA 1
ATOM 840 C C . VAL A 1 158 ? -0.925 7.608 23.462 1.00 21.16 158 VAL A C 1
ATOM 841 O O . VAL A 1 158 ? -0.657 6.595 24.065 1.00 19.90 158 VAL A O 1
ATOM 845 N N . LEU A 1 159 ? -0.989 8.768 24.075 1.00 21.53 159 LEU A N 1
ATOM 846 C CA . LEU A 1 159 ? -0.679 8.917 25.486 1.00 22.38 159 LEU A CA 1
ATOM 847 C C . LEU A 1 159 ? -1.607 8.061 26.371 1.00 23.12 159 LEU A C 1
ATOM 848 O O . LEU A 1 159 ? -1.151 7.558 27.405 1.00 23.15 159 LEU A O 1
ATOM 853 N N . GLU A 1 160 ? -2.864 7.886 25.958 1.00 23.27 160 GLU A N 1
ATOM 854 C CA . GLU A 1 160 ? -3.873 7.233 26.808 1.00 23.59 160 GLU A CA 1
ATOM 855 C C . GLU A 1 160 ? -4.032 5.767 26.556 1.00 23.61 160 GLU A C 1
ATOM 856 O O . GLU A 1 160 ? -4.600 5.078 27.381 1.00 23.56 160 GLU A O 1
ATOM 862 N N . THR A 1 161 ? -3.529 5.287 25.426 1.00 23.88 161 THR A N 1
ATOM 863 C CA . THR A 1 161 ? -3.670 3.870 25.070 1.00 23.58 161 THR A CA 1
ATOM 864 C C . THR A 1 161 ? -2.367 3.091 25.098 1.00 23.57 161 THR A C 1
ATOM 865 O O . THR A 1 161 ? -2.382 1.877 24.893 1.00 22.37 161 THR A O 1
ATOM 869 N N . SER A 1 162 ? -1.253 3.792 25.342 1.00 22.80 162 SER A N 1
ATOM 870 C CA . SER A 1 162 ? 0.082 3.159 25.346 1.00 21.95 162 SER A CA 1
ATOM 871 C C . SER A 1 162 ? 0.601 2.960 26.786 1.00 21.58 162 SER A C 1
ATOM 872 O O . SER A 1 162 ? 0.670 3.919 27.559 1.00 21.98 162 SER A O 1
ATOM 875 N N . PRO A 1 163 ? 1.043 1.744 27.138 1.00 22.68 163 PRO A N 1
ATOM 876 C CA . PRO A 1 163 ? 1.738 1.606 28.442 1.00 22.52 163 PRO A CA 1
ATOM 877 C C . PRO A 1 163 ? 2.895 2.593 28.629 1.00 23.01 163 PRO A C 1
ATOM 878 O O . PRO A 1 163 ? 3.789 2.718 27.740 1.00 20.95 163 PRO A O 1
ATOM 882 N N . ALA A 1 164 ? 2.878 3.283 29.781 1.00 23.95 164 ALA A N 1
ATOM 883 C CA . ALA A 1 164 ? 3.953 4.234 30.132 1.00 24.72 164 ALA A CA 1
ATOM 884 C C . ALA A 1 164 ? 5.318 3.578 30.112 1.00 25.62 164 ALA A C 1
ATOM 885 O O . ALA A 1 164 ? 6.255 4.149 29.546 1.00 26.78 164 ALA A O 1
ATOM 887 N N . VAL A 1 165 ? 5.439 2.362 30.670 1.00 26.03 165 VAL A N 1
ATOM 888 C CA . VAL A 1 165 ? 6.739 1.663 30.661 1.00 25.81 165 VAL A CA 1
ATOM 889 C C . VAL A 1 165 ? 7.318 1.424 29.259 1.00 24.21 165 VAL A C 1
ATOM 890 O O . VAL A 1 165 ? 8.516 1.249 29.151 1.00 25.87 165 VAL A O 1
ATOM 894 N N . LEU A 1 166 ? 6.508 1.422 28.207 1.00 22.24 166 LEU A N 1
ATOM 895 C CA . LEU A 1 166 ? 6.960 1.173 26.822 1.00 22.19 166 LEU A CA 1
ATOM 896 C C . LEU A 1 166 ? 7.077 2.444 25.944 1.00 21.95 166 LEU A C 1
ATOM 897 O O . LEU A 1 166 ? 7.768 2.425 24.943 1.00 22.56 166 LEU A O 1
ATOM 902 N N . LEU A 1 167 ? 6.378 3.531 26.304 1.00 22.37 167 LEU A N 1
ATOM 903 C CA . LEU A 1 167 ? 6.351 4.786 25.547 1.00 21.83 167 LEU A CA 1
ATOM 904 C C . LEU A 1 167 ? 7.446 5.676 26.052 1.00 22.73 167 LEU A C 1
ATOM 905 O O . LEU A 1 167 ? 7.267 6.409 27.006 1.00 24.46 167 LEU A O 1
ATOM 910 N N . LYS A 1 168 ? 8.589 5.619 25.386 1.00 23.54 168 LYS A N 1
ATOM 911 C CA . LYS A 1 168 ? 9.723 6.463 25.689 1.00 24.58 168 LYS A CA 1
ATOM 912 C C . LYS A 1 168 ? 9.415 7.937 25.329 1.00 23.83 168 LYS A C 1
ATOM 913 O O . LYS A 1 168 ? 9.806 8.842 26.069 1.00 24.18 168 LYS A O 1
ATOM 919 N N . GLU A 1 169 ? 8.705 8.185 24.224 1.00 22.65 169 GLU A N 1
ATOM 920 C CA . GLU A 1 169 ? 8.484 9.540 23.742 1.00 22.18 169 GLU A CA 1
ATOM 921 C C . GLU A 1 169 ? 7.577 9.555 22.531 1.00 21.75 169 GLU A C 1
ATOM 922 O O . GLU A 1 169 ? 7.538 8.584 21.765 1.00 21.93 169 GLU A O 1
ATOM 928 N N . ILE A 1 170 ? 6.852 10.641 22.373 1.00 20.69 170 ILE A N 1
ATOM 929 C CA . ILE A 1 170 ? 6.187 11.008 21.116 1.00 21.45 170 ILE A CA 1
ATOM 930 C C . ILE A 1 170 ? 7.005 12.143 20.488 1.00 21.72 170 ILE A C 1
ATOM 931 O O . ILE A 1 170 ? 7.295 13.146 21.158 1.00 21.69 170 ILE A O 1
ATOM 936 N N . ILE A 1 171 ? 7.443 11.945 19.250 1.00 21.59 171 ILE A N 1
ATOM 937 C CA . ILE A 1 171 ? 8.206 12.966 18.522 1.00 22.44 171 ILE A CA 1
ATOM 938 C C . ILE A 1 171 ? 7.309 13.498 17.427 1.00 21.62 171 ILE A C 1
ATOM 939 O O . ILE A 1 171 ? 6.997 12.785 16.472 1.00 21.87 171 ILE A O 1
ATOM 944 N N . LEU A 1 172 ? 6.849 14.729 17.602 1.00 21.76 172 LEU A N 1
ATOM 945 C CA . LEU A 1 172 ? 6.056 15.402 16.559 1.00 21.50 172 LEU A CA 1
ATOM 946 C C . LEU A 1 172 ? 6.994 16.101 15.586 1.00 22.01 172 LEU A C 1
ATOM 947 O O . LEU A 1 172 ? 7.951 16.763 16.012 1.00 21.98 172 LEU A O 1
ATOM 952 N N . VAL A 1 173 ? 6.733 15.981 14.292 1.00 21.13 173 VAL A N 1
ATOM 953 C CA . VAL A 1 173 ? 7.555 16.650 13.316 1.00 20.59 173 VAL A CA 1
ATOM 954 C C . VAL A 1 173 ? 6.678 17.605 12.514 1.00 20.36 173 VAL A C 1
ATOM 955 O O . VAL A 1 173 ? 5.836 17.198 11.717 1.00 18.72 173 VAL A O 1
ATOM 959 N N . ASP A 1 174 ? 6.917 18.906 12.741 1.00 21.33 174 ASP A N 1
ATOM 960 C CA . ASP A 1 174 ? 6.291 19.950 12.009 1.00 21.84 174 ASP A CA 1
ATOM 961 C C . ASP A 1 174 ? 7.068 20.114 10.717 1.00 23.11 174 ASP A C 1
ATOM 962 O O . ASP A 1 174 ? 8.198 20.636 10.725 1.00 24.89 174 ASP A O 1
ATOM 967 N N . ASP A 1 175 ? 6.459 19.666 9.628 1.00 23.92 175 ASP A N 1
ATOM 968 C CA . ASP A 1 175 ? 7.026 19.793 8.299 1.00 24.98 175 ASP A CA 1
ATOM 969 C C . ASP A 1 175 ? 6.662 21.151 7.658 1.00 25.96 175 ASP A C 1
ATOM 970 O O . ASP A 1 175 ? 5.889 21.227 6.691 1.00 26.19 175 ASP A O 1
ATOM 975 N N . LEU A 1 176 ? 7.264 22.218 8.190 1.00 25.78 176 LEU A N 1
ATOM 976 C CA . LEU A 1 176 ? 7.056 23.583 7.730 1.00 25.69 176 LEU A CA 1
ATOM 977 C C . LEU A 1 176 ? 5.594 23.977 7.554 1.00 25.79 176 LEU A C 1
ATOM 978 O O . LEU A 1 176 ? 5.148 24.424 6.491 1.00 25.62 176 LEU A O 1
ATOM 983 N N . SER A 1 177 ? 4.844 23.796 8.634 1.00 24.78 177 SER A N 1
ATOM 984 C CA . SER A 1 177 ? 3.472 24.249 8.684 1.00 25.38 177 SER A CA 1
ATOM 985 C C . SER A 1 177 ? 3.429 25.802 8.607 1.00 25.50 177 SER A C 1
ATOM 986 O O . SER A 1 177 ? 4.376 26.473 9.007 1.00 24.71 177 SER A O 1
ATOM 989 N N . ASP A 1 178 ? 2.344 26.323 8.087 1.00 27.83 178 ASP A N 1
ATOM 990 C CA . ASP A 1 178 ? 2.078 27.797 8.137 1.00 30.65 178 ASP A CA 1
ATOM 991 C C . ASP A 1 178 ? 0.893 28.174 8.932 1.00 30.95 178 ASP A C 1
ATOM 992 O O . ASP A 1 178 ? 0.686 29.375 9.130 1.00 33.24 178 ASP A O 1
ATOM 997 N N . ARG A 1 179 ? 0.093 27.234 9.425 1.00 30.87 179 ARG A N 1
ATOM 998 C CA . ARG A 1 179 ? -0.981 27.618 10.347 1.00 32.31 179 ARG A CA 1
ATOM 999 C C . ARG A 1 179 ? -0.340 28.260 11.571 1.00 30.89 179 ARG A C 1
ATOM 1000 O O . ARG A 1 179 ? 0.624 27.729 12.159 1.00 29.77 179 ARG A O 1
ATOM 1008 N N . VAL A 1 180 ? -0.893 29.415 11.941 1.00 31.87 180 VAL A N 1
ATOM 1009 C CA . VAL A 1 180 ? -0.366 30.182 13.028 1.00 31.62 180 VAL A CA 1
ATOM 1010 C C . VAL A 1 180 ? -0.455 29.470 14.363 1.00 29.38 180 VAL A C 1
ATOM 1011 O O . VAL A 1 180 ? 0.483 29.575 15.151 1.00 29.33 180 VAL A O 1
ATOM 1015 N N . TYR A 1 181 ? -1.520 28.691 14.598 1.00 27.96 181 TYR A N 1
ATOM 1016 C CA . TYR A 1 181 ? -1.639 27.928 15.859 1.00 26.84 181 TYR A CA 1
ATOM 1017 C C . TYR A 1 181 ? -0.573 26.811 16.007 1.00 25.25 181 TYR A C 1
ATOM 1018 O O . TYR A 1 181 ? -0.311 26.362 17.133 1.00 24.51 181 TYR A O 1
ATOM 1027 N N . LEU A 1 182 ? 0.055 26.385 14.902 1.00 24.84 182 LEU A N 1
ATOM 1028 C CA . LEU A 1 182 ? 1.105 25.348 14.967 1.00 25.25 182 LEU A CA 1
ATOM 1029 C C . LEU A 1 182 ? 2.506 25.923 15.247 1.00 26.11 182 LEU A C 1
ATOM 1030 O O . LEU A 1 182 ? 3.485 25.166 15.337 1.00 25.49 182 LEU A O 1
ATOM 1035 N N . LYS A 1 183 ? 2.613 27.254 15.417 1.00 25.85 183 LYS A N 1
ATOM 1036 C CA . LYS A 1 183 ? 3.825 27.847 15.965 1.00 25.80 183 LYS A CA 1
ATOM 1037 C C . LYS A 1 183 ? 3.772 27.867 17.505 1.00 25.57 183 LYS A C 1
ATOM 1038 O O . LYS A 1 183 ? 3.786 26.799 18.156 1.00 24.01 183 LYS A O 1
ATOM 1044 N N . THR A 1 184 ? 3.637 29.057 18.095 1.00 24.22 184 THR A N 1
ATOM 1045 C CA . THR A 1 184 ? 3.648 29.227 19.532 1.00 23.84 184 THR A CA 1
ATOM 1046 C C . THR A 1 184 ? 2.635 28.386 20.317 1.00 23.34 184 THR A C 1
ATOM 1047 O O . THR A 1 184 ? 2.978 27.776 21.337 1.00 22.67 184 THR A O 1
ATOM 1051 N N . GLN A 1 185 ? 1.395 28.380 19.870 1.00 22.98 185 GLN A N 1
ATOM 1052 C CA . GLN A 1 185 ? 0.322 27.736 20.644 1.00 23.59 185 GLN A CA 1
ATOM 1053 C C . GLN A 1 185 ? 0.522 26.203 20.858 1.00 23.19 185 GLN A C 1
ATOM 1054 O O . GLN A 1 185 ? 0.260 25.651 21.935 1.00 22.58 185 GLN A O 1
ATOM 1060 N N . LEU A 1 186 ? 0.957 25.537 19.803 1.00 23.72 186 LEU A N 1
ATOM 1061 C CA . LEU A 1 186 ? 1.252 24.086 19.889 1.00 24.31 186 LEU A CA 1
ATOM 1062 C C . LEU A 1 186 ? 2.328 23.781 20.905 1.00 24.22 186 LEU A C 1
ATOM 1063 O O . LEU A 1 186 ? 2.197 22.791 21.654 1.00 25.52 186 LEU A O 1
ATOM 1068 N N . GLU A 1 187 ? 3.402 24.611 20.948 1.00 25.20 187 GLU A N 1
ATOM 1069 C CA . GLU A 1 187 ? 4.484 24.346 21.874 1.00 25.17 187 GLU A CA 1
ATOM 1070 C C . GLU A 1 187 ? 4.049 24.535 23.316 1.00 24.50 187 GLU A C 1
ATOM 1071 O O . GLU A 1 187 ? 4.528 23.827 24.215 1.00 23.55 187 GLU A O 1
ATOM 1077 N N . THR A 1 188 ? 3.191 25.540 23.538 1.00 25.35 188 THR A N 1
ATOM 1078 C CA . THR A 1 188 ? 2.623 25.769 24.862 1.00 24.30 188 THR A CA 1
ATOM 1079 C C . THR A 1 188 ? 1.725 24.592 25.265 1.00 24.39 188 THR A C 1
ATOM 1080 O O . THR A 1 188 ? 1.793 24.129 26.392 1.00 24.23 188 THR A O 1
ATOM 1084 N N . TYR A 1 189 ? 0.869 24.134 24.369 1.00 24.41 189 TYR A N 1
ATOM 1085 C CA . TYR A 1 189 ? -0.003 23.002 24.716 1.00 25.09 189 TYR A CA 1
ATOM 1086 C C . TYR A 1 189 ? 0.802 21.739 25.066 1.00 25.52 189 TYR A C 1
ATOM 1087 O O . TYR A 1 189 ? 0.475 21.033 26.047 1.00 27.29 189 TYR A O 1
ATOM 1096 N N . ILE A 1 190 ? 1.854 21.468 24.289 1.00 26.06 190 ILE A N 1
ATOM 1097 C CA . ILE A 1 190 ? 2.646 20.221 24.488 1.00 26.90 190 ILE A CA 1
ATOM 1098 C C . ILE A 1 190 ? 3.682 20.340 25.627 1.00 27.66 190 ILE A C 1
ATOM 1099 O O . ILE A 1 190 ? 4.184 19.296 26.169 1.00 27.22 190 ILE A O 1
ATOM 1104 N N . SER A 1 191 ? 3.961 21.581 26.063 1.00 28.86 191 SER A N 1
ATOM 1105 C CA . SER A 1 191 ? 4.753 21.761 27.279 1.00 30.46 191 SER A CA 1
ATOM 1106 C C . SER A 1 191 ? 4.123 21.162 28.554 1.00 31.74 191 SER A C 1
ATOM 1107 O O . SER A 1 191 ? 4.825 20.918 29.529 1.00 32.19 191 SER A O 1
ATOM 1110 N N . ASN A 1 192 ? 2.816 20.928 28.533 1.00 32.43 192 ASN A N 1
ATOM 1111 C CA . ASN A 1 192 ? 2.103 20.301 29.646 1.00 34.74 192 ASN A CA 1
ATOM 1112 C C . ASN A 1 192 ? 2.017 18.755 29.537 1.00 33.05 192 ASN A C 1
ATOM 1113 O O . ASN A 1 192 ? 1.431 18.094 30.404 1.00 33.37 192 ASN A O 1
ATOM 1118 N N . LEU A 1 193 ? 2.516 18.203 28.437 1.00 29.90 193 LEU A N 1
ATOM 1119 C CA . LEU A 1 193 ? 2.350 16.803 28.135 1.00 27.84 193 LEU A CA 1
ATOM 1120 C C . LEU A 1 193 ? 3.701 16.101 28.215 1.00 28.15 193 LEU A C 1
ATOM 1121 O O . LEU A 1 193 ? 4.571 16.284 27.333 1.00 27.22 193 LEU A O 1
ATOM 1126 N N . ASP A 1 194 ? 3.821 15.269 29.250 1.00 28.14 194 ASP A N 1
ATOM 1127 C CA . ASP A 1 194 ? 4.999 14.449 29.548 1.00 30.31 194 ASP A CA 1
ATOM 1128 C C . ASP A 1 194 ? 5.390 13.593 28.341 1.00 28.41 194 ASP A C 1
ATOM 1129 O O . ASP A 1 194 ? 4.530 12.894 27.788 1.00 27.78 194 ASP A O 1
ATOM 1134 N N . ARG A 1 195 ? 6.671 13.626 27.998 1.00 26.29 195 ARG A N 1
ATOM 1135 C CA . ARG A 1 195 ? 7.294 12.790 26.948 1.00 26.56 195 ARG A CA 1
ATOM 1136 C C . ARG A 1 195 ? 6.953 13.205 25.494 1.00 26.17 195 ARG A C 1
ATOM 1137 O O . ARG A 1 195 ? 7.370 12.533 24.564 1.00 25.50 195 ARG A O 1
ATOM 1145 N N . VAL A 1 196 ? 6.230 14.314 25.303 1.00 25.91 196 VAL A N 1
ATOM 1146 C CA . VAL A 1 196 ? 5.849 14.749 23.978 1.00 26.81 196 VAL A CA 1
ATOM 1147 C C . VAL A 1 196 ? 6.809 15.852 23.581 1.00 28.15 196 VAL A C 1
ATOM 1148 O O . VAL A 1 196 ? 6.933 16.851 24.334 1.00 29.31 196 VAL A O 1
ATOM 1152 N N . ARG A 1 197 ? 7.519 15.660 22.467 1.00 28.30 197 ARG A N 1
ATOM 1153 C CA A ARG A 1 197 ? 8.499 16.637 21.931 0.50 27.82 197 ARG A CA 1
ATOM 1154 C CA B ARG A 1 197 ? 8.456 16.687 21.947 0.50 28.01 197 ARG A CA 1
ATOM 1155 C C . ARG A 1 197 ? 8.129 17.052 20.509 1.00 27.86 197 ARG A C 1
ATOM 1156 O O . ARG A 1 197 ? 7.594 16.236 19.756 1.00 25.08 197 ARG A O 1
ATOM 1171 N N . LEU A 1 198 ? 8.486 18.298 20.138 1.00 27.14 198 LEU A N 1
ATOM 1172 C CA . LEU A 1 198 ? 8.304 18.836 18.770 1.00 27.55 198 LEU A CA 1
ATOM 1173 C C . LEU A 1 198 ? 9.639 19.128 18.092 1.00 26.30 198 LEU A C 1
ATOM 1174 O O . LEU A 1 198 ? 10.479 19.793 18.657 1.00 25.09 198 LEU A O 1
ATOM 1179 N N . ILE A 1 199 ? 9.820 18.566 16.900 1.00 25.60 199 ILE A N 1
ATOM 1180 C CA . ILE A 1 199 ? 10.911 18.822 16.014 1.00 26.30 199 ILE A CA 1
ATOM 1181 C C . ILE A 1 199 ? 10.310 19.548 14.812 1.00 27.10 199 ILE A C 1
ATOM 1182 O O . ILE A 1 199 ? 9.211 19.211 14.345 1.00 26.68 199 ILE A O 1
ATOM 1187 N N . ARG A 1 200 ? 11.048 20.543 14.309 1.00 25.93 200 ARG A N 1
ATOM 1188 C CA . ARG A 1 200 ? 10.638 21.345 13.169 1.00 25.71 200 ARG A CA 1
ATOM 1189 C C . ARG A 1 200 ? 11.632 21.238 12.013 1.00 26.04 200 ARG A C 1
ATOM 1190 O O . ARG A 1 200 ? 12.829 21.350 12.187 1.00 24.63 200 ARG A O 1
ATOM 1198 N N . THR A 1 201 ? 11.119 21.018 10.817 1.00 27.22 201 THR A N 1
ATOM 1199 C CA . THR A 1 201 ? 11.953 21.033 9.642 1.00 28.25 201 THR A CA 1
ATOM 1200 C C . THR A 1 201 ? 12.187 22.495 9.240 1.00 30.98 201 THR A C 1
ATOM 1201 O O . THR A 1 201 ? 11.393 23.380 9.596 1.00 32.02 201 THR A O 1
ATOM 1205 N N . ASN A 1 202 ? 13.239 22.742 8.468 1.00 31.59 202 ASN A N 1
ATOM 1206 C CA . ASN A 1 202 ? 13.516 24.093 7.945 1.00 34.20 202 ASN A CA 1
ATOM 1207 C C . ASN A 1 202 ? 13.095 24.289 6.496 1.00 34.77 202 ASN A C 1
ATOM 1208 O O . ASN A 1 202 ? 13.332 25.332 5.895 1.00 37.35 202 ASN A O 1
ATOM 1213 N N . LYS A 1 203 ? 12.459 23.266 5.945 1.00 33.57 203 LYS A N 1
ATOM 1214 C CA . LYS A 1 203 ? 11.942 23.308 4.608 1.00 33.84 203 LYS A CA 1
ATOM 1215 C C . LYS A 1 203 ? 10.881 22.221 4.522 1.00 31.28 203 LYS A C 1
ATOM 1216 O O . LYS A 1 203 ? 10.800 21.369 5.377 1.00 31.21 203 LYS A O 1
ATOM 1222 N N . ARG A 1 204 ? 10.058 22.272 3.503 1.00 30.84 204 ARG A N 1
ATOM 1223 C CA . ARG A 1 204 ? 8.983 21.338 3.287 1.00 32.45 204 ARG A CA 1
ATOM 1224 C C . ARG A 1 204 ? 9.626 20.010 2.819 1.00 31.29 204 ARG A C 1
ATOM 1225 O O . ARG A 1 204 ? 10.116 19.907 1.691 1.00 28.01 204 ARG A O 1
ATOM 1233 N N . GLU A 1 205 ? 9.685 19.030 3.722 1.00 28.49 205 GLU A N 1
ATOM 1234 C CA . GLU A 1 205 ? 10.413 17.790 3.446 1.00 27.93 205 GLU A CA 1
ATOM 1235 C C . GLU A 1 205 ? 9.597 16.696 2.812 1.00 27.50 205 GLU A C 1
ATOM 1236 O O . GLU A 1 205 ? 10.152 15.877 2.049 1.00 27.20 205 GLU A O 1
ATOM 1242 N N . GLY A 1 206 ? 8.292 16.646 3.109 1.00 27.67 206 GLY A N 1
ATOM 1243 C CA . GLY A 1 206 ? 7.402 15.559 2.677 1.00 26.18 206 GLY A CA 1
ATOM 1244 C C . GLY A 1 206 ? 7.328 14.483 3.790 1.00 26.05 206 GLY A C 1
ATOM 1245 O O . GLY A 1 206 ? 8.176 14.461 4.682 1.00 24.02 206 GLY A O 1
ATOM 1246 N N . LEU A 1 207 ? 6.326 13.595 3.724 1.00 26.16 207 LEU A N 1
ATOM 1247 C CA . LEU A 1 207 ? 6.094 12.606 4.800 1.00 25.66 207 LEU A CA 1
ATOM 1248 C C . LEU A 1 207 ? 7.331 11.803 5.155 1.00 25.99 207 LEU A C 1
ATOM 1249 O O . LEU A 1 207 ? 7.734 11.742 6.324 1.00 25.49 207 LEU A O 1
ATOM 1254 N N . VAL A 1 208 ? 7.962 11.213 4.148 1.00 24.70 208 VAL A N 1
ATOM 1255 C CA . VAL A 1 208 ? 9.089 10.318 4.396 1.00 25.79 208 VAL A CA 1
ATOM 1256 C C . VAL A 1 208 ? 10.275 11.003 5.074 1.00 24.97 208 VAL A C 1
ATOM 1257 O O . VAL A 1 208 ? 10.762 10.541 6.118 1.00 24.68 208 VAL A O 1
ATOM 1261 N N . ARG A 1 209 ? 10.726 12.103 4.493 1.00 24.54 209 ARG A N 1
ATOM 1262 C CA . ARG A 1 209 ? 11.875 12.802 5.039 1.00 25.38 209 ARG A CA 1
ATOM 1263 C C . ARG A 1 209 ? 11.632 13.451 6.381 1.00 23.99 209 ARG A C 1
ATOM 1264 O O . ARG A 1 209 ? 12.542 13.558 7.164 1.00 25.33 209 ARG A O 1
ATOM 1272 N N . ALA A 1 210 ? 10.424 13.913 6.627 1.00 22.74 210 ALA A N 1
ATOM 1273 C CA . ALA A 1 210 ? 10.062 14.417 7.948 1.00 21.23 210 ALA A CA 1
ATOM 1274 C C . ALA A 1 210 ? 10.144 13.314 8.992 1.00 20.72 210 ALA A C 1
ATOM 1275 O O . ALA A 1 210 ? 10.614 13.522 10.067 1.00 19.13 210 ALA A O 1
ATOM 1277 N N . ARG A 1 211 ? 9.645 12.138 8.617 1.00 21.80 211 ARG A N 1
ATOM 1278 C CA . ARG A 1 211 ? 9.739 10.947 9.422 1.00 20.93 211 ARG A CA 1
ATOM 1279 C C . ARG A 1 211 ? 11.156 10.609 9.719 1.00 21.06 211 ARG A C 1
ATOM 1280 O O . ARG A 1 211 ? 11.443 10.449 10.895 1.00 20.34 211 ARG A O 1
ATOM 1288 N N . LEU A 1 212 ? 12.051 10.601 8.699 1.00 20.88 212 LEU A N 1
ATOM 1289 C CA . LEU A 1 212 ? 13.519 10.381 8.912 1.00 22.13 212 LEU A CA 1
ATOM 1290 C C . LEU A 1 212 ? 14.174 11.346 9.905 1.00 22.26 212 LEU A C 1
ATOM 1291 O O . LEU A 1 212 ? 14.865 10.933 10.868 1.00 21.88 212 LEU A O 1
ATOM 1296 N N . ILE A 1 213 ? 13.880 12.637 9.727 1.00 22.51 213 ILE A N 1
ATOM 1297 C CA . ILE A 1 213 ? 14.358 13.647 10.699 1.00 22.67 213 ILE A CA 1
ATOM 1298 C C . ILE A 1 213 ? 13.849 13.295 12.108 1.00 22.66 213 ILE A C 1
ATOM 1299 O O . ILE A 1 213 ? 14.590 13.295 13.051 1.00 24.34 213 ILE A O 1
ATOM 1304 N N . GLY A 1 214 ? 12.603 12.878 12.248 1.00 21.87 214 GLY A N 1
ATOM 1305 C CA . GLY A 1 214 ? 12.094 12.539 13.563 1.00 21.42 214 GLY A CA 1
ATOM 1306 C C . GLY A 1 214 ? 12.789 11.325 14.122 1.00 21.04 214 GLY A C 1
ATOM 1307 O O . GLY A 1 214 ? 13.170 11.330 15.285 1.00 22.07 214 GLY A O 1
ATOM 1308 N N . ALA A 1 215 ? 12.947 10.301 13.296 1.00 21.00 215 ALA A N 1
ATOM 1309 C CA . ALA A 1 215 ? 13.628 9.052 13.718 1.00 22.76 215 ALA A CA 1
ATOM 1310 C C . ALA A 1 215 ? 15.029 9.345 14.215 1.00 22.50 215 ALA A C 1
ATOM 1311 O O . ALA A 1 215 ? 15.426 8.739 15.181 1.00 21.50 215 ALA A O 1
ATOM 1313 N N . THR A 1 216 ? 15.740 10.297 13.568 1.00 23.27 216 THR A N 1
ATOM 1314 C CA A THR A 1 216 ? 17.118 10.670 13.969 0.50 23.60 216 THR A CA 1
ATOM 1315 C CA B THR A 1 216 ? 17.115 10.651 13.975 0.50 22.85 216 THR A CA 1
ATOM 1316 C C . THR A 1 216 ? 17.206 11.122 15.433 1.00 23.06 216 THR A C 1
ATOM 1317 O O . THR A 1 216 ? 18.166 10.799 16.121 1.00 24.00 216 THR A O 1
ATOM 1324 N N . PHE A 1 217 ? 16.186 11.806 15.926 1.00 24.07 217 PHE A N 1
ATOM 1325 C CA . PHE A 1 217 ? 16.069 12.224 17.344 1.00 24.65 217 PHE A CA 1
ATOM 1326 C C . PHE A 1 217 ? 15.589 11.146 18.287 1.00 24.87 217 PHE A C 1
ATOM 1327 O O . PHE A 1 217 ? 15.708 11.285 19.497 1.00 23.62 217 PHE A O 1
ATOM 1335 N N . ALA A 1 218 ? 14.934 10.106 17.755 1.00 24.76 218 ALA A N 1
ATOM 1336 C CA . ALA A 1 218 ? 14.365 9.040 18.573 1.00 24.04 218 ALA A CA 1
ATOM 1337 C C . ALA A 1 218 ? 15.459 8.188 19.188 1.00 24.38 218 ALA A C 1
ATOM 1338 O O . ALA A 1 218 ? 16.495 7.937 18.542 1.00 23.19 218 ALA A O 1
ATOM 1340 N N . THR A 1 219 ? 15.264 7.813 20.448 1.00 23.98 219 THR A N 1
ATOM 1341 C CA . THR A 1 219 ? 16.193 6.925 21.166 1.00 25.14 219 THR A CA 1
ATOM 1342 C C . THR A 1 219 ? 15.529 5.676 21.724 1.00 24.81 219 THR A C 1
ATOM 1343 O O . THR A 1 219 ? 16.186 4.896 22.430 1.00 25.69 219 THR A O 1
ATOM 1347 N N . GLY A 1 220 ? 14.251 5.454 21.391 1.00 24.40 220 GLY A N 1
ATOM 1348 C CA . GLY A 1 220 ? 13.557 4.236 21.876 1.00 23.73 220 GLY A CA 1
ATOM 1349 C C . GLY A 1 220 ? 14.138 2.996 21.167 1.00 23.47 220 GLY A C 1
ATOM 1350 O O . GLY A 1 220 ? 14.839 3.135 20.169 1.00 23.63 220 GLY A O 1
ATOM 1351 N N . ASP A 1 221 ? 13.807 1.788 21.647 1.00 22.90 221 ASP A N 1
ATOM 1352 C CA . ASP A 1 221 ? 14.272 0.569 20.992 1.00 22.38 221 ASP A CA 1
ATOM 1353 C C . ASP A 1 221 ? 13.612 0.491 19.614 1.00 20.70 221 ASP A C 1
ATOM 1354 O O . ASP A 1 221 ? 14.224 0.064 18.664 1.00 20.11 221 ASP A O 1
ATOM 1359 N N . VAL A 1 222 ? 12.341 0.876 19.536 1.00 19.00 222 VAL A N 1
ATOM 1360 C CA . VAL A 1 222 ? 11.529 0.643 18.347 1.00 18.98 222 VAL A CA 1
ATOM 1361 C C . VAL A 1 222 ? 10.933 1.941 17.833 1.00 19.06 222 VAL A C 1
ATOM 1362 O O . VAL A 1 222 ? 10.395 2.702 18.610 1.00 20.84 222 VAL A O 1
ATOM 1366 N N . LEU A 1 223 ? 11.052 2.187 16.535 1.00 19.25 223 LEU A N 1
ATOM 1367 C CA . LEU A 1 223 ? 10.387 3.343 15.929 1.00 18.98 223 LEU A CA 1
ATOM 1368 C C . LEU A 1 223 ? 8.967 2.933 15.495 1.00 19.21 223 LEU A C 1
ATOM 1369 O O . LEU A 1 223 ? 8.800 1.950 14.738 1.00 18.27 223 LEU A O 1
ATOM 1374 N N . THR A 1 224 ? 7.976 3.717 15.924 1.00 19.00 224 THR A N 1
ATOM 1375 C CA . THR A 1 224 ? 6.587 3.472 15.519 1.00 19.10 224 THR A CA 1
ATOM 1376 C C . THR A 1 224 ? 6.106 4.703 14.810 1.00 19.04 224 THR A C 1
ATOM 1377 O O . THR A 1 224 ? 5.944 5.738 15.437 1.00 18.26 224 THR A O 1
ATOM 1381 N N . PHE A 1 225 ? 5.923 4.601 13.499 1.00 19.39 225 PHE A N 1
ATOM 1382 C CA . PHE A 1 225 ? 5.521 5.717 12.682 1.00 20.09 225 PHE A CA 1
ATOM 1383 C C . PHE A 1 225 ? 4.016 5.665 12.622 1.00 20.42 225 PHE A C 1
ATOM 1384 O O . PHE A 1 225 ? 3.488 4.699 12.045 1.00 21.52 225 PHE A O 1
ATOM 1392 N N . LEU A 1 226 ? 3.340 6.674 13.222 1.00 20.29 226 LEU A N 1
ATOM 1393 C CA . LEU A 1 226 ? 1.906 6.856 13.096 1.00 20.78 226 LEU A CA 1
ATOM 1394 C C . LEU A 1 226 ? 1.697 8.060 12.191 1.00 21.67 226 LEU A C 1
ATOM 1395 O O . LEU A 1 226 ? 2.626 8.476 11.522 1.00 21.10 226 LEU A O 1
ATOM 1400 N N . ASP A 1 227 ? 0.487 8.592 12.137 1.00 22.87 227 ASP A N 1
ATOM 1401 C CA . ASP A 1 227 ? 0.241 9.832 11.369 1.00 25.22 227 ASP A CA 1
ATOM 1402 C C . ASP A 1 227 ? -0.541 10.803 12.233 1.00 22.92 227 ASP A C 1
ATOM 1403 O O . ASP A 1 227 ? -0.832 10.533 13.361 1.00 21.59 227 ASP A O 1
ATOM 1408 N N . CYS A 1 228 ? -0.771 11.989 11.700 1.00 23.71 228 CYS A N 1
ATOM 1409 C CA . CYS A 1 228 ? -1.275 13.114 12.468 1.00 22.60 228 CYS A CA 1
ATOM 1410 C C . CYS A 1 228 ? -2.795 13.139 12.621 1.00 22.93 228 CYS A C 1
ATOM 1411 O O . CYS A 1 228 ? -3.321 14.075 13.198 1.00 23.30 228 CYS A O 1
ATOM 1414 N N . HIS A 1 229 ? -3.511 12.158 12.104 1.00 21.76 229 HIS A N 1
ATOM 1415 C CA . HIS A 1 229 ? -4.975 12.057 12.401 1.00 22.33 229 HIS A CA 1
ATOM 1416 C C . HIS A 1 229 ? -5.312 10.621 12.479 1.00 22.24 229 HIS A C 1
ATOM 1417 O O . HIS A 1 229 ? -5.985 10.067 11.612 1.00 22.92 229 HIS A O 1
ATOM 1424 N N . CYS A 1 230 ? -4.831 10.054 13.584 1.00 22.43 230 CYS A N 1
ATOM 1425 C CA A CYS A 1 230 ? -5.046 8.655 13.969 0.50 21.97 230 CYS A CA 1
ATOM 1426 C CA B CYS A 1 230 ? -5.167 8.689 13.916 0.50 21.94 230 CYS A CA 1
ATOM 1427 C C . CYS A 1 230 ? -5.739 8.588 15.298 1.00 20.66 230 CYS A C 1
ATOM 1428 O O . CYS A 1 230 ? -5.634 9.504 16.097 1.00 18.52 230 CYS A O 1
ATOM 1433 N N . GLU A 1 231 ? -6.415 7.463 15.546 1.00 21.25 231 GLU A N 1
ATOM 1434 C CA . GLU A 1 231 ? -6.904 7.093 16.890 1.00 21.72 231 GLU A CA 1
ATOM 1435 C C . GLU A 1 231 ? -6.593 5.617 17.151 1.00 22.07 231 GLU A C 1
ATOM 1436 O O . GLU A 1 231 ? -6.902 4.775 16.319 1.00 22.59 231 GLU A O 1
ATOM 1442 N N . CYS A 1 232 ? -5.973 5.331 18.302 1.00 22.48 232 CYS A N 1
ATOM 1443 C CA . CYS A 1 232 ? -5.423 3.998 18.583 1.00 23.24 232 CYS A CA 1
ATOM 1444 C C . CYS A 1 232 ? -6.472 3.148 19.310 1.00 23.02 232 CYS A C 1
ATOM 1445 O O . CYS A 1 232 ? -7.194 3.620 20.203 1.00 22.93 232 CYS A O 1
ATOM 1448 N N . ASN A 1 233 ? -6.574 1.885 18.913 1.00 22.10 233 ASN A N 1
ATOM 1449 C CA . ASN A 1 233 ? -7.441 0.944 19.589 1.00 20.81 233 ASN A CA 1
ATOM 1450 C C . ASN A 1 233 ? -6.758 0.515 20.875 1.00 20.76 233 ASN A C 1
ATOM 1451 O O . ASN A 1 233 ? -5.567 0.628 20.996 1.00 20.82 233 ASN A O 1
ATOM 1456 N N . SER A 1 234 ? -7.510 -0.009 21.846 1.00 20.88 234 SER A N 1
ATOM 1457 C CA . SER A 1 234 ? -6.877 -0.592 23.018 1.00 21.89 234 SER A CA 1
ATOM 1458 C C . SER A 1 234 ? -5.997 -1.721 22.565 1.00 20.29 234 SER A C 1
ATOM 1459 O O . SER A 1 234 ? -6.309 -2.457 21.596 1.00 20.20 234 SER A O 1
ATOM 1462 N N . GLY A 1 235 ? -4.876 -1.810 23.267 1.00 20.08 235 GLY A N 1
ATOM 1463 C CA . GLY A 1 235 ? -3.924 -2.908 23.111 1.00 19.76 235 GLY A CA 1
ATOM 1464 C C . GLY A 1 235 ? -3.171 -2.887 21.804 1.00 18.75 235 GLY A C 1
ATOM 1465 O O . GLY A 1 235 ? -2.683 -3.924 21.399 1.00 18.31 235 GLY A O 1
ATOM 1466 N N . TRP A 1 236 ? -3.102 -1.722 21.154 1.00 18.87 236 TRP A N 1
ATOM 1467 C CA . TRP A 1 236 ? -2.548 -1.606 19.790 1.00 18.80 236 TRP A CA 1
ATOM 1468 C C . TRP A 1 236 ? -1.041 -1.822 19.814 1.00 17.91 236 TRP A C 1
ATOM 1469 O O . TRP A 1 236 ? -0.503 -2.314 18.870 1.00 18.37 236 TRP A O 1
ATOM 1480 N N . LEU A 1 237 ? -0.373 -1.457 20.903 1.00 18.51 237 LEU A N 1
ATOM 1481 C CA . LEU A 1 237 ? 1.105 -1.354 20.890 1.00 17.86 237 LEU A CA 1
ATOM 1482 C C . LEU A 1 237 ? 1.790 -2.654 21.260 1.00 18.21 237 LEU A C 1
ATOM 1483 O O . LEU A 1 237 ? 2.754 -3.055 20.576 1.00 17.92 237 LEU A O 1
ATOM 1488 N N . GLU A 1 238 ? 1.276 -3.350 22.283 1.00 18.77 238 GLU A N 1
ATOM 1489 C CA . GLU A 1 238 ? 1.919 -4.552 22.784 1.00 18.74 238 GLU A CA 1
ATOM 1490 C C . GLU A 1 238 ? 2.147 -5.585 21.689 1.00 19.09 238 GLU A C 1
ATOM 1491 O O . GLU A 1 238 ? 3.234 -6.186 21.618 1.00 18.44 238 GLU A O 1
ATOM 1497 N N . PRO A 1 239 ? 1.162 -5.810 20.804 1.00 19.41 239 PRO A N 1
ATOM 1498 C CA . PRO A 1 239 ? 1.398 -6.885 19.800 1.00 19.31 239 PRO A CA 1
ATOM 1499 C C . PRO A 1 239 ? 2.574 -6.580 18.835 1.00 19.57 239 PRO A C 1
ATOM 1500 O O . PRO A 1 239 ? 3.286 -7.497 18.401 1.00 18.22 239 PRO A O 1
ATOM 1504 N N . LEU A 1 240 ? 2.777 -5.278 18.557 1.00 18.56 240 LEU A N 1
ATOM 1505 C CA . LEU A 1 240 ? 3.876 -4.845 17.678 1.00 18.69 240 LEU A CA 1
ATOM 1506 C C . LEU A 1 240 ? 5.223 -5.088 18.355 1.00 18.85 240 LEU A C 1
ATOM 1507 O O . LEU A 1 240 ? 6.121 -5.716 17.774 1.00 18.70 240 LEU A O 1
ATOM 1512 N N . LEU A 1 241 ? 5.334 -4.603 19.599 1.00 19.11 241 LEU A N 1
ATOM 1513 C CA . LEU A 1 241 ? 6.532 -4.687 20.392 1.00 20.06 241 LEU A CA 1
ATOM 1514 C C . LEU A 1 241 ? 6.876 -6.124 20.837 1.00 20.52 241 LEU A C 1
ATOM 1515 O O . LEU A 1 241 ? 8.022 -6.496 20.852 1.00 19.71 241 LEU A O 1
ATOM 1520 N N . GLU A 1 242 ? 5.866 -6.934 21.144 1.00 21.20 242 GLU A N 1
ATOM 1521 C CA . GLU A 1 242 ? 6.052 -8.352 21.413 1.00 22.04 242 GLU A CA 1
ATOM 1522 C C . GLU A 1 242 ? 6.735 -9.042 20.248 1.00 21.50 242 GLU A C 1
ATOM 1523 O O . GLU A 1 242 ? 7.655 -9.841 20.432 1.00 22.74 242 GLU A O 1
ATOM 1529 N N . ARG A 1 243 ? 6.296 -8.752 19.043 1.00 20.65 243 ARG A N 1
ATOM 1530 C CA . ARG A 1 243 ? 6.793 -9.474 17.876 1.00 20.11 243 ARG A CA 1
ATOM 1531 C C . ARG A 1 243 ? 8.216 -9.016 17.564 1.00 20.46 243 ARG A C 1
ATOM 1532 O O . ARG A 1 243 ? 9.142 -9.826 17.310 1.00 18.23 243 ARG A O 1
ATOM 1540 N N . ILE A 1 244 ? 8.411 -7.705 17.580 1.00 20.55 244 ILE A N 1
ATOM 1541 C CA . ILE A 1 244 ? 9.764 -7.185 17.304 1.00 21.62 244 ILE A CA 1
ATOM 1542 C C . ILE A 1 244 ? 10.777 -7.59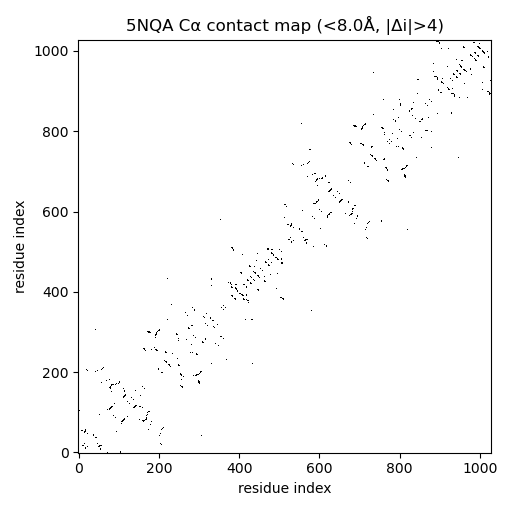6 18.358 1.00 22.60 244 ILE A C 1
ATOM 1543 O O . ILE A 1 244 ? 11.977 -7.787 18.041 1.00 23.26 244 ILE A O 1
ATOM 1548 N N . GLY A 1 245 ? 10.298 -7.762 19.603 1.00 22.89 245 GLY A N 1
ATOM 1549 C CA . GLY A 1 245 ? 11.113 -8.331 20.658 1.00 24.30 245 GLY A CA 1
ATOM 1550 C C . GLY A 1 245 ? 11.478 -9.794 20.409 1.00 25.86 245 GLY A C 1
ATOM 1551 O O . GLY A 1 245 ? 12.534 -10.274 20.921 1.00 26.98 245 GLY A O 1
ATOM 1552 N N . ARG A 1 246 ? 10.638 -10.541 19.685 1.00 24.84 246 ARG A N 1
ATOM 1553 C CA . ARG A 1 246 ? 11.015 -11.895 19.316 1.00 27.05 246 ARG A CA 1
ATOM 1554 C C . ARG A 1 246 ? 11.898 -11.988 18.061 1.00 27.02 246 ARG A C 1
ATOM 1555 O O . ARG A 1 246 ? 12.774 -12.870 17.985 1.00 28.74 246 ARG A O 1
ATOM 1563 N N . ASP A 1 247 ? 11.700 -11.080 17.110 1.00 24.62 247 ASP A N 1
ATOM 1564 C CA . ASP A 1 247 ? 12.479 -11.047 15.856 1.00 23.59 247 ASP A CA 1
ATOM 1565 C C . ASP A 1 247 ? 12.701 -9.568 15.489 1.00 23.12 247 ASP A C 1
ATOM 1566 O O . ASP A 1 247 ? 11.793 -8.867 15.029 1.00 19.14 247 ASP A O 1
ATOM 1571 N N . GLU A 1 248 ? 13.923 -9.113 15.716 1.00 22.32 248 GLU A N 1
ATOM 1572 C CA . GLU A 1 248 ? 14.273 -7.687 15.471 1.00 23.36 248 GLU A CA 1
ATOM 1573 C C . GLU A 1 248 ? 14.222 -7.278 13.998 1.00 22.12 248 GLU A C 1
ATOM 1574 O O . GLU A 1 248 ? 14.263 -6.104 13.679 1.00 20.74 248 GLU A O 1
ATOM 1580 N N . THR A 1 249 ? 14.115 -8.255 13.096 1.00 21.85 249 THR A N 1
ATOM 1581 C CA . THR A 1 249 ? 14.014 -7.964 11.688 1.00 21.87 249 THR A CA 1
ATOM 1582 C C . THR A 1 249 ? 12.560 -7.918 11.227 1.00 21.23 249 THR A C 1
ATOM 1583 O O . THR A 1 249 ? 12.308 -7.765 10.021 1.00 20.70 249 THR A O 1
ATOM 1587 N N . ALA A 1 250 ? 11.622 -8.040 12.164 1.00 20.36 250 ALA A N 1
ATOM 1588 C CA . ALA A 1 250 ? 10.182 -7.925 11.808 1.00 20.13 250 ALA A CA 1
ATOM 1589 C C . ALA A 1 250 ? 9.709 -6.491 11.789 1.00 19.79 250 ALA A C 1
ATOM 1590 O O . ALA A 1 250 ? 9.821 -5.801 12.806 1.00 19.06 250 ALA A O 1
ATOM 1592 N N . VAL A 1 251 ? 9.248 -6.042 10.614 1.00 19.94 251 VAL A N 1
ATOM 1593 C CA . VAL A 1 251 ? 8.663 -4.708 10.400 1.00 20.15 251 VAL A CA 1
ATOM 1594 C C . VAL A 1 251 ? 7.170 -4.956 10.506 1.00 19.74 251 VAL A C 1
ATOM 1595 O O . VAL A 1 251 ? 6.605 -5.657 9.663 1.00 20.46 251 VAL A O 1
ATOM 1599 N N . VAL A 1 252 ? 6.554 -4.434 11.541 1.00 19.57 252 VAL A N 1
ATOM 1600 C CA . VAL A 1 252 ? 5.172 -4.895 11.954 1.00 18.60 252 VAL A CA 1
ATOM 1601 C C . VAL A 1 252 ? 4.169 -3.739 11.865 1.00 17.99 252 VAL A C 1
ATOM 1602 O O . VAL A 1 252 ? 4.357 -2.662 12.416 1.00 16.18 252 VAL A O 1
ATOM 1606 N N . CYS A 1 253 ? 3.075 -3.986 11.176 1.00 17.53 253 CYS A N 1
ATOM 1607 C CA . CYS A 1 253 ? 2.097 -2.962 10.918 1.00 18.63 253 CYS A CA 1
ATOM 1608 C C . CYS A 1 253 ? 0.750 -3.255 11.635 1.00 18.29 253 CYS A C 1
ATOM 1609 O O . CYS A 1 253 ? 0.308 -4.392 11.599 1.00 18.08 253 CYS A O 1
ATOM 1612 N N . PRO A 1 254 ? 0.105 -2.255 12.239 1.00 18.16 254 PRO A N 1
ATOM 1613 C CA . PRO A 1 254 ? -1.250 -2.417 12.664 1.00 19.47 254 PRO A CA 1
ATOM 1614 C C . PRO A 1 254 ? -2.158 -2.619 11.467 1.00 20.26 254 PRO A C 1
ATOM 1615 O O . PRO A 1 254 ? -1.806 -2.225 10.317 1.00 20.31 254 PRO A O 1
ATOM 1619 N N . VAL A 1 255 ? -3.316 -3.222 11.728 1.00 18.55 255 VAL A N 1
ATOM 1620 C CA . VAL A 1 255 ? -4.396 -3.108 10.816 1.00 19.40 255 VAL A CA 1
ATOM 1621 C C . VAL A 1 255 ? -4.892 -1.650 10.861 1.00 19.23 255 VAL A C 1
ATOM 1622 O O . VAL A 1 255 ? -5.073 -1.123 11.956 1.00 16.71 255 VAL A O 1
ATOM 1626 N N . ILE A 1 256 ? -5.054 -1.019 9.668 1.00 21.00 256 ILE A N 1
ATOM 1627 C CA . ILE A 1 256 ? -5.406 0.404 9.510 1.00 21.79 256 ILE A CA 1
ATOM 1628 C C . ILE A 1 256 ? -6.900 0.474 9.247 1.00 21.54 256 ILE A C 1
ATOM 1629 O O . ILE A 1 256 ? -7.365 0.073 8.197 1.00 20.66 256 ILE A O 1
ATOM 1634 N N . ASP A 1 257 ? -7.649 0.905 10.229 1.00 21.76 257 ASP A N 1
ATOM 1635 C CA . ASP A 1 257 ? -9.094 0.936 10.155 1.00 22.01 257 ASP A CA 1
ATOM 1636 C C . ASP A 1 257 ? -9.464 2.330 9.689 1.00 23.91 257 ASP A C 1
ATOM 1637 O O . ASP A 1 257 ? -8.683 3.264 9.841 1.00 23.44 257 ASP A O 1
ATOM 1642 N N . THR A 1 258 ? -10.641 2.491 9.121 1.00 25.22 258 THR A N 1
ATOM 1643 C CA . THR A 1 258 ? -11.027 3.786 8.548 1.00 26.73 258 THR A CA 1
ATOM 1644 C C . THR A 1 258 ? -11.786 4.580 9.566 1.00 26.05 258 THR A C 1
ATOM 1645 O O . THR A 1 258 ? -12.664 4.048 10.223 1.00 26.91 258 THR A O 1
ATOM 1649 N N . ILE A 1 259 ? -11.419 5.851 9.725 1.00 25.59 259 ILE A N 1
ATOM 1650 C CA . ILE A 1 259 ? -12.218 6.800 10.482 1.00 25.53 259 ILE A CA 1
ATOM 1651 C C . ILE A 1 259 ? -12.855 7.712 9.469 1.00 24.86 259 ILE A C 1
ATOM 1652 O O . ILE A 1 259 ? -12.182 8.361 8.712 1.00 27.32 259 ILE A O 1
ATOM 1657 N N . ASP A 1 260 ? -14.159 7.784 9.491 1.00 25.40 260 ASP A N 1
ATOM 1658 C CA . ASP A 1 260 ? -14.928 8.517 8.499 1.00 25.26 260 ASP A CA 1
ATOM 1659 C C . ASP A 1 260 ? -14.659 10.021 8.628 1.00 24.96 260 ASP A C 1
ATOM 1660 O O . ASP A 1 260 ? -14.828 10.577 9.705 1.00 24.50 260 ASP A O 1
ATOM 1665 N N . TRP A 1 261 ? -14.241 10.668 7.538 1.00 25.35 261 TRP A N 1
ATOM 1666 C CA . TRP A 1 261 ? -13.897 12.087 7.608 1.00 25.90 261 TRP A CA 1
ATOM 1667 C C . TRP A 1 261 ? -15.061 12.989 7.893 1.00 27.20 261 TRP A C 1
ATOM 1668 O O . TRP A 1 261 ? -14.827 14.145 8.318 1.00 28.08 261 TRP A O 1
ATOM 1679 N N . ASN A 1 262 ? -16.289 12.523 7.602 1.00 26.72 262 ASN A N 1
ATOM 1680 C CA . ASN A 1 262 ? -17.492 13.332 7.738 1.00 27.09 262 ASN A CA 1
ATOM 1681 C C . ASN A 1 262 ? -18.233 13.047 9.047 1.00 26.59 262 ASN A C 1
ATOM 1682 O O . ASN A 1 262 ? -18.681 13.966 9.683 1.00 24.62 262 ASN A O 1
ATOM 1687 N N . THR A 1 263 ? -18.332 11.768 9.433 1.00 25.30 263 THR A N 1
ATOM 1688 C CA . THR A 1 263 ? -19.071 11.389 10.639 1.00 26.22 263 THR A CA 1
ATOM 1689 C C . THR A 1 263 ? -18.188 11.035 11.840 1.00 24.79 263 THR A C 1
ATOM 1690 O O . THR A 1 263 ? -18.681 10.908 12.949 1.00 25.80 263 THR A O 1
ATOM 1694 N N . PHE A 1 264 ? -16.894 10.868 11.605 1.00 25.00 264 PHE A N 1
ATOM 1695 C CA . PHE A 1 264 ? -15.955 10.366 12.602 1.00 24.11 264 PHE A CA 1
ATOM 1696 C C . PHE A 1 264 ? -16.221 8.967 13.149 1.00 24.36 264 PHE A C 1
ATOM 1697 O O . PHE A 1 264 ? -15.585 8.579 14.108 1.00 22.59 264 PHE A O 1
ATOM 1705 N N . GLU A 1 265 ? -17.081 8.185 12.476 1.00 25.46 265 GLU A N 1
ATOM 1706 C CA . GLU A 1 265 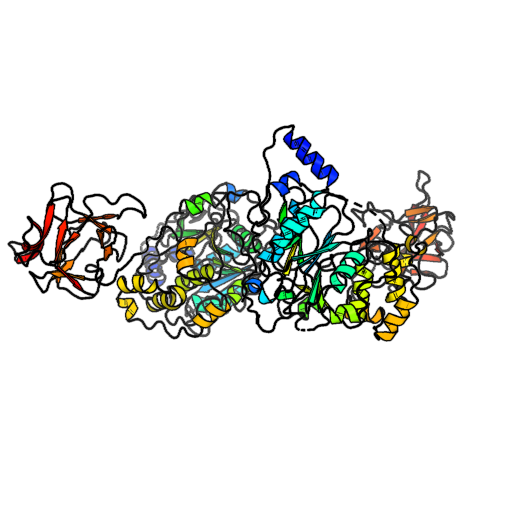? -17.266 6.760 12.821 1.00 25.54 265 GLU A CA 1
ATOM 1707 C C . GLU A 1 265 ? -15.947 6.000 12.590 1.00 24.05 265 GLU A C 1
ATOM 1708 O O . GLU A 1 265 ? -15.318 6.173 11.537 1.00 23.30 265 GLU A O 1
ATOM 1714 N N . PHE A 1 266 ? -15.533 5.246 13.605 1.00 23.72 266 PHE A N 1
ATOM 1715 C CA . PHE A 1 266 ? -14.408 4.328 13.553 1.00 23.93 266 PHE A CA 1
ATOM 1716 C C . PHE A 1 266 ? -14.934 2.979 13.061 1.00 25.28 266 PHE A C 1
ATOM 1717 O O . PHE A 1 266 ? -15.666 2.314 13.809 1.00 26.39 266 PHE A O 1
ATOM 1725 N N . TYR A 1 267 ? -14.555 2.564 11.845 1.00 27.19 267 TYR A N 1
ATOM 1726 C CA . TYR A 1 267 ? -14.987 1.277 11.246 1.00 29.06 267 TYR A CA 1
ATOM 1727 C C . TYR A 1 267 ? -13.883 0.235 11.453 1.00 29.64 267 TYR A C 1
ATOM 1728 O O . TYR A 1 267 ? -12.882 0.281 10.748 1.00 28.23 267 TYR A O 1
ATOM 1737 N N . MET A 1 268 ? -14.047 -0.693 12.390 1.00 30.99 268 MET A N 1
ATOM 1738 C CA . MET A 1 268 ? -12.983 -1.665 12.671 1.00 34.49 268 MET A CA 1
ATOM 1739 C C . MET A 1 268 ? -13.077 -2.878 11.742 1.00 35.82 268 MET A C 1
ATOM 1740 O O . MET A 1 268 ? -14.149 -3.440 11.562 1.00 34.98 268 MET A O 1
ATOM 1745 N N . GLN A 1 269 ? -11.957 -3.271 11.161 1.00 38.64 269 GLN A N 1
ATOM 1746 C CA . GLN A 1 269 ? -11.923 -4.455 10.301 1.00 42.86 269 GLN A CA 1
ATOM 1747 C C . GLN A 1 269 ? -12.065 -5.601 11.293 1.00 42.56 269 GLN A C 1
ATOM 1748 O O . GLN A 1 269 ? -11.381 -5.654 12.360 1.00 40.44 269 GLN A O 1
ATOM 1754 N N . ILE A 1 270 ? -13.006 -6.472 10.973 1.00 43.30 270 ILE A N 1
ATOM 1755 C CA . ILE A 1 270 ? -13.374 -7.581 11.854 1.00 43.30 270 ILE A CA 1
ATOM 1756 C C . ILE A 1 270 ? -12.737 -8.840 11.264 1.00 44.38 270 ILE A C 1
ATOM 1757 O O . ILE A 1 270 ? -12.912 -9.119 10.058 1.00 47.14 270 ILE A O 1
ATOM 1762 N N . GLY A 1 271 ? -11.993 -9.574 12.095 1.00 42.77 271 GLY A N 1
ATOM 1763 C CA . GLY A 1 271 ? -11.388 -10.858 11.719 1.00 39.72 271 GLY A CA 1
ATOM 1764 C C . GLY A 1 271 ? -10.175 -10.679 10.845 1.00 38.49 271 GLY A C 1
ATOM 1765 O O . GLY A 1 271 ? -9.332 -9.845 11.156 1.00 38.95 271 GLY A O 1
ATOM 1766 N N . GLU A 1 272 ? -10.091 -11.454 9.753 1.00 37.43 272 GLU A N 1
ATOM 1767 C CA . GLU A 1 272 ? -8.906 -11.528 8.902 1.00 35.26 272 GLU A CA 1
ATOM 1768 C C . GLU A 1 272 ? -8.710 -10.293 7.988 1.00 32.68 272 GLU A C 1
ATOM 1769 O O . GLU A 1 272 ? -9.519 -9.982 7.131 1.00 28.83 272 GLU A O 1
ATOM 1775 N N . PRO A 1 273 ? -7.589 -9.600 8.182 1.00 33.07 273 PRO A N 1
ATOM 1776 C CA . PRO A 1 273 ? -7.404 -8.450 7.345 1.00 30.15 273 PRO A CA 1
ATOM 1777 C C . PRO A 1 273 ? -6.959 -8.889 5.952 1.00 29.89 273 PRO A C 1
ATOM 1778 O O . PRO A 1 273 ? -6.545 -10.013 5.744 1.00 31.38 273 PRO A O 1
ATOM 1782 N N . MET A 1 274 ? -7.074 -7.978 5.009 1.00 28.12 274 MET A N 1
ATOM 1783 C CA . MET A 1 274 ? -6.532 -8.131 3.677 1.00 27.97 274 MET A CA 1
ATOM 1784 C C . MET A 1 274 ? -5.099 -7.667 3.763 1.00 26.40 274 MET A C 1
ATOM 1785 O O . MET A 1 274 ? -4.783 -6.902 4.696 1.00 27.12 274 MET A O 1
ATOM 1790 N N . ILE A 1 275 ? -4.249 -8.086 2.814 1.00 23.14 275 ILE A N 1
ATOM 1791 C CA . ILE A 1 275 ? -2.844 -7.743 2.898 1.00 22.75 275 ILE A CA 1
ATOM 1792 C C . ILE A 1 275 ? -2.334 -7.138 1.591 1.00 23.68 275 ILE A C 1
ATOM 1793 O O . ILE A 1 275 ? -3.045 -7.075 0.577 1.00 25.10 275 ILE A O 1
ATOM 1798 N N . GLY A 1 276 ? -1.095 -6.663 1.632 1.00 22.69 276 GLY A N 1
ATOM 1799 C CA . GLY A 1 276 ? -0.575 -5.855 0.626 1.00 22.12 276 GLY A CA 1
ATOM 1800 C C . GLY A 1 276 ? 0.165 -6.599 -0.449 1.00 23.06 276 GLY A C 1
ATOM 1801 O O . GLY A 1 276 ? 1.049 -7.408 -0.168 1.00 21.09 276 GLY A O 1
ATOM 1802 N N . GLY A 1 277 ? -0.149 -6.233 -1.699 1.00 25.50 277 GLY A N 1
ATOM 1803 C CA . GLY A 1 277 ? 0.742 -6.505 -2.815 1.00 25.60 277 GLY A CA 1
ATOM 1804 C C . GLY A 1 277 ? 0.678 -5.480 -3.913 1.00 26.79 277 GLY A C 1
ATOM 1805 O O . GLY A 1 277 ? 0.620 -4.285 -3.662 1.00 26.21 277 GLY A O 1
ATOM 1806 N N . PHE A 1 278 ? 0.729 -5.963 -5.153 1.00 25.89 278 PHE A N 1
ATOM 1807 C CA . PHE A 1 278 ? 0.862 -5.107 -6.316 1.00 26.16 278 PHE A CA 1
ATOM 1808 C C . PHE A 1 278 ? 0.452 -5.843 -7.586 1.00 25.95 278 PHE A C 1
ATOM 1809 O O . PHE A 1 278 ? 0.387 -7.071 -7.609 1.00 27.43 278 PHE A O 1
ATOM 1817 N N . ASP A 1 279 ? 0.152 -5.084 -8.630 1.00 26.86 279 ASP A N 1
ATOM 1818 C CA . ASP A 1 279 ? -0.082 -5.638 -9.992 1.00 27.04 279 ASP A CA 1
ATOM 1819 C C . ASP A 1 279 ? 1.156 -5.268 -10.804 1.00 27.46 279 ASP A C 1
ATOM 1820 O O . ASP A 1 279 ? 2.102 -4.631 -10.273 1.00 25.08 279 ASP A O 1
ATOM 1825 N N . TRP A 1 280 ? 1.181 -5.686 -12.072 1.00 28.34 280 TRP A N 1
ATOM 1826 C CA . TRP A 1 280 ? 2.386 -5.526 -12.894 1.00 28.97 280 TRP A CA 1
ATOM 1827 C C . TRP A 1 280 ? 2.571 -4.108 -13.438 1.00 30.25 280 TRP A C 1
ATOM 1828 O O . TRP A 1 280 ? 3.608 -3.818 -14.013 1.00 33.15 280 TRP A O 1
ATOM 1839 N N . ARG A 1 281 ? 1.609 -3.223 -13.223 1.00 30.50 281 ARG A N 1
ATOM 1840 C CA . ARG A 1 281 ? 1.870 -1.777 -13.305 1.00 31.50 281 ARG A CA 1
ATOM 1841 C C . ARG A 1 281 ? 2.529 -1.216 -12.040 1.00 30.24 281 ARG A C 1
ATOM 1842 O O . ARG A 1 281 ? 2.853 -0.039 -11.998 1.00 29.12 281 ARG A O 1
ATOM 1850 N N . LEU A 1 282 ? 2.720 -2.078 -11.031 1.00 29.54 282 LEU A N 1
ATOM 1851 C CA . LEU A 1 282 ? 3.249 -1.744 -9.725 1.00 28.47 282 LEU A CA 1
ATOM 1852 C C . LEU A 1 282 ? 2.368 -0.790 -8.958 1.00 29.42 282 LEU A C 1
ATOM 1853 O O . LEU A 1 282 ? 2.838 -0.067 -8.102 1.00 31.50 282 LEU A O 1
ATOM 1858 N N . THR A 1 283 ? 1.071 -0.834 -9.247 1.00 29.06 283 THR A N 1
ATOM 1859 C CA . THR A 1 283 ? 0.075 -0.175 -8.445 1.00 29.50 283 THR A CA 1
ATOM 1860 C C . THR A 1 283 ? -0.210 -1.074 -7.249 1.00 29.53 283 THR A C 1
ATOM 1861 O O . THR A 1 283 ? -0.297 -2.299 -7.392 1.00 26.80 283 THR A O 1
ATOM 1865 N N . PHE A 1 284 ? -0.352 -0.474 -6.071 1.00 28.94 284 PHE A N 1
ATOM 1866 C CA . PHE A 1 284 ? -0.702 -1.213 -4.880 1.00 28.40 284 PHE A CA 1
ATOM 1867 C C . PHE A 1 284 ? -2.060 -1.886 -5.094 1.00 27.73 284 PHE A C 1
ATOM 1868 O O . PHE A 1 284 ? -2.972 -1.253 -5.603 1.00 28.92 284 PHE A O 1
ATOM 1876 N N . GLN A 1 285 ? -2.166 -3.164 -4.712 1.00 26.37 285 GLN A N 1
ATOM 1877 C CA . GLN A 1 285 ? -3.423 -3.902 -4.657 1.00 25.81 285 GLN A CA 1
ATOM 1878 C C . GLN A 1 285 ? -3.553 -4.744 -3.397 1.00 24.10 285 GLN A C 1
ATOM 1879 O O . GLN A 1 285 ? -2.617 -5.387 -2.981 1.00 23.21 285 GLN A O 1
ATOM 1885 N N . TRP A 1 286 ? -4.747 -4.788 -2.837 1.00 24.77 286 TRP A N 1
ATOM 1886 C CA . TRP A 1 286 ? -5.072 -5.696 -1.742 1.00 26.33 286 TRP A CA 1
ATOM 1887 C C . TRP A 1 286 ? -5.203 -7.125 -2.256 1.00 26.16 286 TRP A C 1
ATOM 1888 O O . TRP A 1 286 ? -5.641 -7.327 -3.410 1.00 27.50 286 TRP A O 1
ATOM 1899 N N . HIS A 1 287 ? -4.840 -8.107 -1.437 1.00 23.80 287 HIS A N 1
ATOM 1900 C CA . HIS A 1 287 ? -5.239 -9.481 -1.691 1.00 24.46 287 HIS A CA 1
ATOM 1901 C C . HIS A 1 287 ? -5.509 -10.171 -0.405 1.00 25.23 287 HIS A C 1
ATOM 1902 O O . HIS A 1 287 ? -5.090 -9.691 0.689 1.00 23.57 287 HIS A O 1
ATOM 1909 N N . SER A 1 288 ? -6.258 -11.269 -0.528 1.00 25.27 288 SER A N 1
ATOM 1910 C CA . SER A 1 288 ? -6.602 -12.088 0.612 1.00 25.13 288 SER A CA 1
ATOM 1911 C C . SER A 1 288 ? -5.412 -12.939 1.062 1.00 24.17 288 SER A C 1
ATOM 1912 O O . SER A 1 288 ? -4.567 -13.328 0.258 1.00 21.21 288 SER A O 1
ATOM 1915 N N . VAL A 1 289 ? -5.355 -13.225 2.369 1.00 24.67 289 VAL A N 1
ATOM 1916 C CA . VAL A 1 289 ? -4.334 -14.134 2.885 1.00 25.48 289 VAL A CA 1
ATOM 1917 C C . VAL A 1 289 ? -4.408 -15.454 2.109 1.00 27.79 289 VAL A C 1
ATOM 1918 O O . VAL A 1 289 ? -5.474 -16.109 2.118 1.00 28.87 289 VAL A O 1
ATOM 1922 N N . PRO A 1 290 ? -3.297 -15.851 1.443 1.00 28.06 290 PRO A N 1
ATOM 1923 C CA . PRO A 1 290 ? -3.247 -17.114 0.691 1.00 29.27 290 PRO A CA 1
ATOM 1924 C C . PRO A 1 290 ? -3.194 -18.351 1.609 1.00 30.94 290 PRO A C 1
ATOM 1925 O O . PRO A 1 290 ? -2.817 -18.259 2.790 1.00 31.03 290 PRO A O 1
ATOM 1929 N N . LYS A 1 291 ? -3.591 -19.505 1.057 1.00 31.44 291 LYS A N 1
ATOM 1930 C CA . LYS A 1 291 ? -3.505 -20.789 1.745 1.00 29.96 291 LYS A CA 1
ATOM 1931 C C . LYS A 1 291 ? -2.121 -21.083 2.317 1.00 28.13 291 LYS A C 1
ATOM 1932 O O . LYS A 1 291 ? -2.013 -21.489 3.468 1.00 27.25 291 LYS A O 1
ATOM 1938 N N . GLN A 1 292 ? -1.055 -20.822 1.569 1.00 27.57 292 GLN A N 1
ATOM 1939 C CA . GLN A 1 292 ? 0.297 -21.088 2.099 1.00 29.12 292 GLN A CA 1
ATOM 1940 C C . GLN A 1 292 ? 0.524 -20.319 3.419 1.00 28.00 292 GLN A C 1
ATOM 1941 O O . GLN A 1 292 ? 1.073 -20.862 4.372 1.00 27.08 292 GLN A O 1
ATOM 1947 N N . GLU A 1 293 ? 0.061 -19.078 3.475 1.00 28.27 293 GLU A N 1
ATOM 1948 C CA . GLU A 1 293 ? 0.231 -18.274 4.687 1.00 27.32 293 GLU A CA 1
ATOM 1949 C C . GLU A 1 293 ? -0.761 -18.683 5.793 1.00 28.13 293 GLU A C 1
ATOM 1950 O O . GLU A 1 293 ? -0.363 -18.739 6.971 1.00 27.27 293 GLU A O 1
ATOM 1956 N N . ARG A 1 294 ? -1.998 -19.047 5.451 1.00 29.47 294 ARG A N 1
ATOM 1957 C CA . ARG A 1 294 ? -2.928 -19.604 6.485 1.00 30.76 294 ARG A CA 1
ATOM 1958 C C . ARG A 1 294 ? -2.391 -20.883 7.159 1.00 30.13 294 ARG A C 1
ATOM 1959 O O . ARG A 1 294 ? -2.396 -20.990 8.408 1.00 27.60 294 ARG A O 1
ATOM 1967 N N . ASP A 1 295 ? -1.847 -21.773 6.328 1.00 31.01 295 ASP A N 1
ATOM 1968 C CA . ASP A 1 295 ? -1.244 -23.012 6.790 1.00 32.40 295 ASP A CA 1
ATOM 1969 C C . ASP A 1 295 ? 0.058 -22.856 7.591 1.00 32.06 295 ASP A C 1
ATOM 1970 O O . ASP A 1 295 ? 0.298 -23.710 8.443 1.00 29.77 295 ASP A O 1
ATOM 1975 N N . ARG A 1 296 ? 0.891 -21.823 7.288 1.00 30.17 296 ARG A N 1
ATOM 1976 C CA . ARG A 1 296 ? 2.171 -21.563 7.993 1.00 29.95 296 ARG A CA 1
ATOM 1977 C C . ARG A 1 296 ? 1.907 -21.055 9.360 1.00 30.31 296 ARG A C 1
ATOM 1978 O O . ARG A 1 296 ? 2.584 -21.445 10.317 1.00 32.55 296 ARG A O 1
ATOM 1986 N N . ARG A 1 297 ? 0.885 -20.209 9.488 1.00 30.01 297 ARG A N 1
ATOM 1987 C CA . ARG A 1 297 ? 0.610 -19.601 10.766 1.00 28.79 297 ARG A CA 1
ATOM 1988 C C . ARG A 1 297 ? -0.185 -20.548 11.661 1.00 31.37 297 ARG A C 1
ATOM 1989 O O . ARG A 1 297 ? -1.121 -21.239 11.201 1.00 33.27 297 ARG A O 1
ATOM 1997 N N . ILE A 1 298 ? 0.137 -20.524 12.945 1.00 31.34 298 ILE A N 1
ATOM 1998 C CA . ILE A 1 298 ? -0.440 -21.509 13.823 1.00 32.27 298 ILE A CA 1
ATOM 1999 C C . ILE A 1 298 ? -1.732 -21.008 14.451 1.00 30.17 298 ILE A C 1
ATOM 2000 O O . ILE A 1 298 ? -2.658 -21.774 14.695 1.00 28.64 298 ILE A O 1
ATOM 2005 N N . SER A 1 299 ? -1.800 -19.697 14.680 1.00 28.34 299 SER A N 1
ATOM 2006 C CA . SER A 1 299 ? -3.025 -19.072 15.200 1.00 28.19 299 SER A CA 1
ATOM 2007 C C . SER A 1 299 ? -3.503 -17.953 14.269 1.00 26.10 299 SER A C 1
ATOM 2008 O O . SER A 1 299 ? -2.726 -17.277 13.559 1.00 25.44 299 SER A O 1
ATOM 2011 N N . ARG A 1 300 ? -4.809 -17.778 14.252 1.00 24.41 300 ARG A N 1
ATOM 2012 C CA . ARG A 1 300 ? -5.423 -16.800 13.410 1.00 23.36 300 ARG A CA 1
ATOM 2013 C C . ARG A 1 300 ? -5.125 -15.346 13.872 1.00 23.27 300 ARG A C 1
ATOM 2014 O O . ARG A 1 300 ? -5.347 -14.403 13.148 1.00 23.14 300 ARG A O 1
ATOM 2022 N N . ILE A 1 301 ? -4.666 -15.188 15.083 1.00 23.31 301 ILE A N 1
ATOM 2023 C CA . ILE A 1 301 ? -4.192 -13.891 15.566 1.00 22.30 301 ILE A CA 1
ATOM 2024 C C . ILE A 1 301 ? -2.698 -13.699 15.476 1.00 22.31 301 ILE A C 1
ATOM 2025 O O . ILE A 1 301 ? -2.248 -12.628 15.872 1.00 22.00 301 ILE A O 1
ATOM 2030 N N . ASP A 1 302 ? -1.927 -14.704 15.012 1.00 23.55 302 ASP A N 1
ATOM 2031 C CA . ASP A 1 302 ? -0.502 -14.491 14.669 1.00 23.22 302 ASP A CA 1
ATOM 2032 C C . ASP A 1 302 ? -0.307 -13.414 13.597 1.00 22.95 302 ASP A C 1
ATOM 2033 O O . ASP A 1 302 ? -1.170 -13.206 12.700 1.00 22.88 302 ASP A O 1
ATOM 2038 N N . PRO A 1 303 ? 0.876 -12.753 13.605 1.00 21.91 303 PRO A N 1
ATOM 2039 C CA . PRO A 1 303 ? 1.196 -11.853 12.493 1.00 22.37 303 PRO A CA 1
ATOM 2040 C C . PRO A 1 303 ? 1.005 -12.514 11.120 1.00 21.13 303 PRO A C 1
ATOM 2041 O O . PRO A 1 303 ? 1.150 -13.747 10.992 1.00 19.79 303 PRO A O 1
ATOM 2045 N N . ILE A 1 304 ? 0.662 -11.701 10.123 1.00 19.73 304 ILE A N 1
ATOM 2046 C CA . ILE A 1 304 ? 0.460 -12.171 8.788 1.00 19.76 304 ILE A CA 1
ATOM 2047 C C . ILE A 1 304 ? 1.491 -11.521 7.910 1.00 20.91 304 ILE A C 1
ATOM 2048 O O . ILE A 1 304 ? 1.544 -10.279 7.838 1.00 20.36 304 ILE A O 1
ATOM 2053 N N . ARG A 1 305 ? 2.265 -12.330 7.196 1.00 20.88 305 ARG A N 1
ATOM 2054 C CA . ARG A 1 305 ? 3.203 -11.819 6.200 1.00 21.17 305 ARG A CA 1
ATOM 2055 C C . ARG A 1 305 ? 2.513 -11.034 5.042 1.00 21.32 305 ARG A C 1
ATOM 2056 O O . ARG A 1 305 ? 1.551 -11.503 4.437 1.00 22.44 305 ARG A O 1
ATOM 2064 N N . SER A 1 306 ? 3.030 -9.846 4.737 1.00 20.65 306 SER A N 1
ATOM 2065 C CA . SER A 1 306 ? 2.498 -9.041 3.665 1.00 20.91 306 SER A CA 1
ATOM 2066 C C . SER A 1 306 ? 3.565 -8.749 2.619 1.00 20.55 306 SER A C 1
ATOM 2067 O O . SER A 1 306 ? 4.615 -8.143 2.930 1.00 20.66 306 SER A O 1
ATOM 2070 N N . PRO A 1 307 ? 3.304 -9.171 1.367 1.00 19.84 307 PRO A N 1
ATOM 2071 C CA . PRO A 1 307 ? 4.315 -8.937 0.357 1.00 19.68 307 PRO A CA 1
ATOM 2072 C C . PRO A 1 307 ? 4.759 -7.465 0.253 1.00 20.30 307 PRO A C 1
ATOM 2073 O O . PRO A 1 307 ? 5.925 -7.212 0.050 1.00 19.14 307 PRO A O 1
ATOM 2077 N N . THR A 1 308 ? 3.845 -6.515 0.423 1.00 21.22 308 THR A N 1
ATOM 2078 C CA . THR A 1 308 ? 4.210 -5.131 0.447 1.00 22.96 308 THR A CA 1
ATOM 2079 C C . THR A 1 308 ? 3.440 -4.438 1.539 1.00 24.05 308 THR A C 1
ATOM 2080 O O . THR A 1 308 ? 2.380 -4.912 1.969 1.00 23.45 308 THR A O 1
ATOM 2084 N N . MET A 1 309 ? 3.956 -3.274 1.945 1.00 25.61 309 MET A N 1
ATOM 2085 C CA . MET A 1 309 ? 3.308 -2.509 2.990 1.00 27.88 309 MET A CA 1
ATOM 2086 C C . MET A 1 309 ? 1.978 -1.989 2.469 1.00 28.49 309 MET A C 1
ATOM 2087 O O . MET A 1 309 ? 1.906 -1.578 1.308 1.00 30.24 309 MET A O 1
ATOM 2092 N N . ALA A 1 310 ? 0.952 -2.033 3.334 1.00 27.14 310 ALA A N 1
ATOM 2093 C CA . ALA A 1 310 ? -0.419 -1.694 2.981 1.00 27.98 310 ALA A CA 1
ATOM 2094 C C . ALA A 1 310 ? -0.949 -0.414 3.588 1.00 29.49 310 ALA A C 1
ATOM 2095 O O . ALA A 1 310 ? -2.135 -0.290 3.924 1.00 34.20 310 ALA A O 1
ATOM 2097 N N . GLY A 1 311 ? -0.076 0.560 3.731 1.00 27.65 311 GLY A N 1
ATOM 2098 C CA . GLY A 1 311 ? -0.371 1.809 4.430 1.00 28.32 311 GLY A CA 1
ATOM 2099 C C . GLY A 1 311 ? 0.941 2.371 4.935 1.00 28.31 311 GLY A C 1
ATOM 2100 O O . GLY A 1 311 ? 2.034 1.813 4.675 1.00 29.03 311 GLY A O 1
ATOM 2101 N N . GLY A 1 312 ? 0.846 3.461 5.673 1.00 27.02 312 GLY A N 1
ATOM 2102 C CA . GLY A 1 312 ? 2.024 4.173 6.086 1.00 26.25 312 GLY A CA 1
ATOM 2103 C C . GLY A 1 312 ? 2.419 3.906 7.533 1.00 25.14 312 GLY A C 1
ATOM 2104 O O . GLY A 1 312 ? 3.402 4.501 7.956 1.00 24.93 312 GLY A O 1
ATOM 2105 N N . LEU A 1 313 ? 1.659 3.064 8.257 1.00 22.53 313 LEU A N 1
ATOM 2106 C CA . LEU A 1 313 ? 1.822 2.868 9.710 1.00 23.51 313 LEU A CA 1
ATOM 2107 C C . LEU A 1 313 ? 2.573 1.586 9.979 1.00 22.10 313 LEU A C 1
ATOM 2108 O O . LEU A 1 313 ? 2.113 0.524 9.568 1.00 19.54 313 LEU A O 1
ATOM 2113 N N . PHE A 1 314 ? 3.718 1.689 10.649 1.00 21.48 314 PHE A N 1
ATOM 2114 C CA . PHE A 1 314 ? 4.558 0.530 10.981 1.00 20.18 314 PHE A CA 1
ATOM 2115 C C . PHE A 1 314 ? 5.517 0.765 12.134 1.00 20.33 314 PHE A C 1
ATOM 2116 O O . PHE A 1 314 ? 5.857 1.928 12.406 1.00 19.44 314 PHE A O 1
ATOM 2124 N N . ALA A 1 315 ? 5.918 -0.338 12.777 1.00 18.62 315 ALA A N 1
ATOM 2125 C CA . ALA A 1 315 ? 6.894 -0.374 13.841 1.00 18.98 315 ALA A CA 1
ATOM 2126 C C . ALA A 1 315 ? 8.073 -1.206 13.338 1.00 18.49 315 ALA A C 1
ATOM 2127 O O . ALA A 1 315 ? 7.908 -2.245 12.681 1.00 17.72 315 ALA A O 1
ATOM 2129 N N . VAL A 1 316 ? 9.271 -0.683 13.596 1.00 19.10 316 VAL A N 1
ATOM 2130 C CA . VAL A 1 316 ? 10.524 -1.307 13.219 1.00 18.66 316 VAL A CA 1
ATOM 2131 C C . VAL A 1 316 ? 11.562 -1.021 14.270 1.00 19.41 316 VAL A C 1
ATOM 2132 O O . VAL A 1 316 ? 11.572 0.079 14.802 1.00 20.17 316 VAL A O 1
ATOM 2136 N N . SER A 1 317 ? 12.427 -2.024 14.585 1.00 19.90 317 SER A N 1
ATOM 2137 C CA . SER A 1 317 ? 13.575 -1.768 15.458 1.00 19.82 317 SER A CA 1
ATOM 2138 C C . SER A 1 317 ? 14.454 -0.620 14.877 1.00 18.91 317 SER A C 1
ATOM 2139 O O . SER A 1 317 ? 14.788 -0.584 13.681 1.00 18.48 317 SER A O 1
ATOM 2142 N N . LYS A 1 318 ? 14.790 0.325 15.722 1.00 19.41 318 LYS A N 1
ATOM 2143 C CA . LYS A 1 318 ? 15.482 1.536 15.238 1.00 20.55 318 LYS A CA 1
ATOM 2144 C C . LYS A 1 318 ? 16.830 1.170 14.618 1.00 20.85 318 LYS A C 1
ATOM 2145 O O . LYS A 1 318 ? 17.095 1.526 13.485 1.00 20.43 318 LYS A O 1
ATOM 2151 N N . LYS A 1 319 ? 17.629 0.385 15.352 1.00 22.96 319 LYS A N 1
ATOM 2152 C CA . LYS A 1 319 ? 18.895 -0.151 14.829 1.00 23.40 319 LYS A CA 1
ATOM 2153 C C . LYS A 1 319 ? 18.723 -0.915 13.527 1.00 22.10 319 LYS A C 1
ATOM 2154 O O . LYS A 1 319 ? 19.524 -0.798 12.592 1.00 19.78 319 LYS A O 1
ATOM 2160 N N . TYR A 1 320 ? 17.655 -1.703 13.441 1.00 21.94 320 TYR A N 1
ATOM 2161 C CA . TYR A 1 320 ? 17.400 -2.481 12.212 1.00 21.94 320 TYR A CA 1
ATOM 2162 C C . TYR A 1 320 ? 16.998 -1.566 11.050 1.00 23.03 320 TYR A C 1
ATOM 2163 O O . TYR A 1 320 ? 17.551 -1.695 9.915 1.00 22.08 320 TYR A O 1
ATOM 2172 N N . PHE A 1 321 ? 16.094 -0.605 11.304 1.00 22.34 321 PHE A N 1
ATOM 2173 C CA . PHE A 1 321 ? 15.802 0.443 10.270 1.00 21.84 321 PHE A CA 1
ATOM 2174 C C . PHE A 1 321 ? 17.099 1.163 9.771 1.00 21.82 321 PHE A C 1
ATOM 2175 O O . PHE A 1 321 ? 17.315 1.297 8.583 1.00 19.99 321 PHE A O 1
ATOM 2183 N N . GLN A 1 322 ? 17.941 1.587 10.697 1.00 23.25 322 GLN A N 1
ATOM 2184 C CA . GLN A 1 322 ? 19.230 2.220 10.352 1.00 25.09 322 GLN A CA 1
ATOM 2185 C C . GLN A 1 322 ? 20.092 1.284 9.548 1.00 24.79 322 GLN A C 1
ATOM 2186 O O . GLN A 1 322 ? 20.631 1.671 8.498 1.00 24.17 322 GLN A O 1
ATOM 2192 N N . TYR A 1 323 ? 20.160 0.031 9.964 1.00 23.85 323 TYR A N 1
ATOM 2193 C CA . TYR A 1 323 ? 20.966 -0.980 9.189 1.00 23.94 323 TYR A CA 1
ATOM 2194 C C . TYR A 1 323 ? 20.493 -1.158 7.740 1.00 23.02 323 TYR A C 1
ATOM 2195 O O . TYR A 1 323 ? 21.286 -1.252 6.788 1.00 22.41 323 TYR A O 1
ATOM 2204 N N . LEU A 1 324 ? 19.197 -1.232 7.556 1.00 22.80 324 LEU A N 1
ATOM 2205 C CA . LEU A 1 324 ? 18.633 -1.275 6.188 1.00 23.44 324 LEU A CA 1
ATOM 2206 C C . LEU A 1 324 ? 18.778 -0.030 5.341 1.00 23.98 324 LEU A C 1
ATOM 2207 O O . LEU A 1 324 ? 18.445 -0.062 4.158 1.00 26.12 324 LEU A O 1
ATOM 2212 N N . GLY A 1 325 ? 19.219 1.074 5.922 1.00 25.53 325 GLY A N 1
ATOM 2213 C CA . GLY A 1 325 ? 19.334 2.351 5.210 1.00 27.26 325 GLY A CA 1
ATOM 2214 C C . GLY A 1 325 ? 18.077 3.236 5.310 1.00 28.17 325 GLY A C 1
ATOM 2215 O O . GLY A 1 325 ?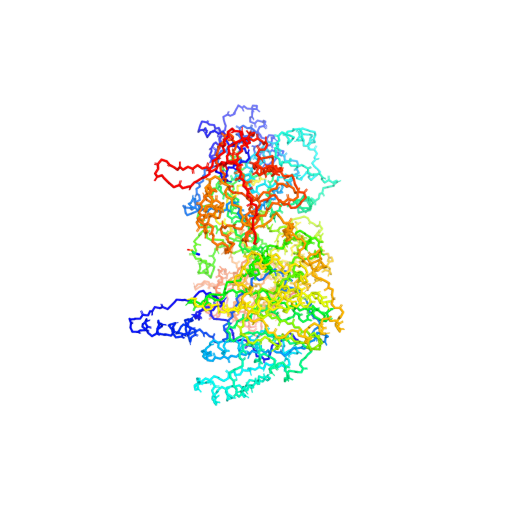 17.929 4.180 4.525 1.00 30.83 325 GLY A O 1
ATOM 2216 N N . THR A 1 326 ? 17.180 2.928 6.251 1.00 27.01 326 THR A N 1
ATOM 2217 C CA . THR A 1 326 ? 15.937 3.700 6.494 1.00 27.05 326 THR A CA 1
ATOM 2218 C C . THR A 1 326 ? 15.013 3.737 5.228 1.00 27.77 326 THR A C 1
ATOM 2219 O O . THR A 1 326 ? 14.649 2.662 4.722 1.00 26.07 326 THR A 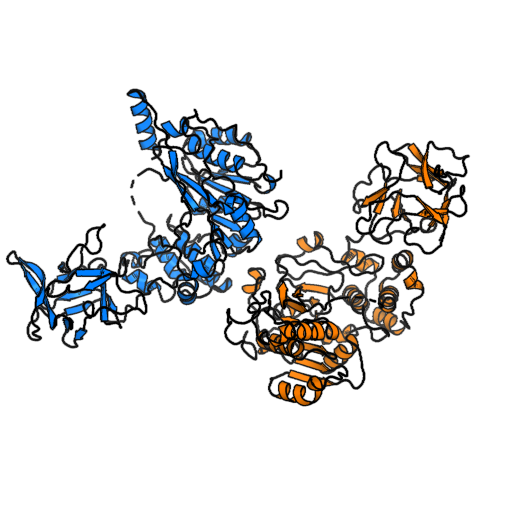O 1
ATOM 2223 N N . TYR A 1 327 ? 14.590 4.905 4.745 1.00 28.63 327 TYR A N 1
ATOM 2224 C CA . TYR A 1 327 ? 13.949 4.974 3.436 1.00 30.03 327 TYR A CA 1
ATOM 2225 C C . TYR A 1 327 ? 15.018 5.338 2.396 1.00 31.15 327 TYR A C 1
ATOM 2226 O O . TYR A 1 327 ? 16.128 5.770 2.741 1.00 31.32 327 TYR A O 1
ATOM 2235 N N . ASP A 1 328 ? 14.660 5.177 1.118 1.00 31.81 328 ASP A N 1
ATOM 2236 C CA . ASP A 1 328 ? 15.479 5.615 -0.008 1.00 32.88 328 ASP A CA 1
ATOM 2237 C C . ASP A 1 328 ? 15.452 7.147 -0.173 1.00 37.20 328 ASP A C 1
ATOM 2238 O O . ASP A 1 328 ? 14.495 7.709 -0.739 1.00 36.47 328 ASP A O 1
ATOM 2243 N N . THR A 1 329 ? 16.520 7.789 0.305 1.00 41.78 329 THR A N 1
ATOM 2244 C CA . THR A 1 329 ? 16.748 9.257 0.154 1.00 44.89 329 THR A CA 1
ATOM 2245 C C . THR A 1 329 ? 16.938 9.760 -1.288 1.00 49.04 329 THR A C 1
ATOM 2246 O O . THR A 1 329 ? 16.734 10.939 -1.568 1.00 50.84 329 THR A O 1
ATOM 2250 N N . GLY A 1 330 ? 17.367 8.890 -2.185 1.00 50.80 330 GLY A N 1
ATOM 2251 C CA . GLY A 1 330 ? 17.521 9.270 -3.581 1.00 52.46 330 GLY A CA 1
ATOM 2252 C C . GLY A 1 330 ? 16.200 9.459 -4.307 1.00 53.76 330 GLY A C 1
ATOM 2253 O O . GLY A 1 330 ? 16.188 9.898 -5.459 1.00 55.69 330 GLY A O 1
ATOM 2254 N N . MET A 1 331 ? 15.092 9.097 -3.668 1.00 52.41 331 MET A N 1
ATOM 2255 C CA . MET A 1 331 ? 13.764 9.435 -4.177 1.00 52.56 331 MET A CA 1
ATOM 2256 C C . MET A 1 331 ? 13.638 10.950 -4.215 1.00 54.43 331 MET A C 1
ATOM 2257 O O . MET A 1 331 ? 13.879 11.572 -3.206 1.00 51.14 331 MET A O 1
ATOM 2262 N N . GLU A 1 332 ? 13.319 11.564 -5.338 1.00 56.48 332 GLU A N 1
ATOM 2263 C CA . GLU A 1 332 ? 13.206 13.032 -5.295 1.00 58.20 332 GLU A CA 1
ATOM 2264 C C . GLU A 1 332 ? 11.762 13.462 -5.138 1.00 54.52 332 GLU A C 1
ATOM 2265 O O . GLU A 1 332 ? 11.453 14.249 -4.241 1.00 58.36 332 GLU A O 1
ATOM 2271 N N . VAL A 1 333 ? 10.888 12.854 -5.926 1.00 49.20 333 VAL A N 1
ATOM 2272 C CA . VAL A 1 333 ? 9.435 12.979 -5.787 1.00 45.52 333 VAL A CA 1
ATOM 2273 C C . VAL A 1 333 ? 8.889 12.386 -4.473 1.00 41.17 333 VAL A C 1
ATOM 2274 O O . VAL A 1 333 ? 9.513 11.519 -3.862 1.00 38.29 333 VAL A O 1
ATOM 2278 N N . TRP A 1 334 ? 7.727 12.889 -4.042 1.00 37.65 334 TRP A N 1
ATOM 2279 C CA . TRP A 1 334 ? 7.024 12.374 -2.872 1.00 35.78 334 TRP A CA 1
ATOM 2280 C C . TRP A 1 334 ? 5.997 11.346 -3.251 1.00 35.12 334 TRP A C 1
ATOM 2281 O O . TRP A 1 334 ? 5.323 11.502 -4.253 1.00 33.16 334 TRP A O 1
ATOM 2292 N N . GLY A 1 335 ? 5.826 10.348 -2.371 1.00 33.12 335 GLY A N 1
ATOM 2293 C CA . GLY A 1 335 ? 4.833 9.286 -2.546 1.00 32.67 335 GLY A CA 1
ATOM 2294 C C . GLY A 1 335 ? 5.378 8.001 -3.141 1.00 32.20 335 GLY A C 1
ATOM 2295 O O . GLY A 1 335 ? 6.394 7.990 -3.860 1.00 32.03 335 GLY A O 1
ATOM 2296 N N . GLY A 1 336 ? 4.707 6.907 -2.802 1.00 30.85 336 GLY A N 1
ATOM 2297 C CA . GLY A 1 336 ? 5.036 5.596 -3.331 1.00 30.72 336 GLY A CA 1
ATOM 2298 C C . GLY A 1 336 ? 6.324 4.990 -2.781 1.00 29.46 336 GLY A C 1
ATOM 2299 O O . GLY A 1 336 ? 6.788 3.955 -3.286 1.00 27.92 336 GLY A O 1
ATOM 2300 N N . GLU A 1 337 ? 6.888 5.603 -1.735 1.00 26.92 337 GLU A N 1
ATOM 2301 C CA . GLU A 1 337 ? 8.195 5.176 -1.231 1.00 27.32 337 GLU A CA 1
ATOM 2302 C C . GLU A 1 337 ? 8.161 3.793 -0.589 1.00 26.31 337 GLU A C 1
ATOM 2303 O O . GLU A 1 337 ? 9.210 3.156 -0.517 1.00 24.94 337 GLU A O 1
ATOM 2309 N N . ASN A 1 338 ? 6.986 3.330 -0.140 1.00 26.28 338 ASN A N 1
ATOM 2310 C CA . ASN A 1 338 ? 6.860 2.037 0.560 1.00 27.49 338 ASN A CA 1
ATOM 2311 C C . ASN A 1 338 ? 7.021 0.810 -0.297 1.00 27.23 338 ASN A C 1
ATOM 2312 O O . ASN A 1 338 ? 7.270 -0.244 0.275 1.00 26.54 338 ASN A O 1
ATOM 2317 N N . LEU A 1 339 ? 6.892 0.927 -1.624 1.00 25.67 339 LEU A N 1
ATOM 2318 C CA . LEU A 1 339 ? 7.202 -0.197 -2.474 1.00 25.70 339 LEU A CA 1
ATOM 2319 C C . LEU A 1 339 ? 8.671 -0.544 -2.368 1.00 25.12 339 LEU A C 1
ATOM 2320 O O . LEU A 1 339 ? 8.996 -1.668 -2.021 1.00 24.30 339 LEU A O 1
ATOM 2325 N N . GLU A 1 340 ? 9.551 0.423 -2.631 1.00 23.82 340 GLU A N 1
ATOM 2326 C CA . GLU A 1 340 ? 11.001 0.216 -2.490 1.00 23.47 340 GLU A CA 1
ATOM 2327 C C . GLU A 1 340 ? 11.358 -0.345 -1.117 1.00 23.80 340 GLU A C 1
ATOM 2328 O O . GLU A 1 340 ? 12.151 -1.320 -0.989 1.00 23.72 340 GLU A O 1
ATOM 2334 N N . LEU A 1 341 ? 10.783 0.248 -0.077 1.00 23.01 341 LEU A N 1
ATOM 2335 C CA . LEU A 1 341 ? 11.014 -0.261 1.304 1.00 23.23 341 LEU A CA 1
ATOM 2336 C C . LEU A 1 341 ? 10.586 -1.727 1.503 1.00 22.39 341 LEU A C 1
ATOM 2337 O O . LEU A 1 341 ? 11.300 -2.497 2.113 1.00 22.19 341 LEU A O 1
ATOM 2342 N N . SER A 1 342 ? 9.416 -2.085 0.993 1.00 22.90 342 SER A N 1
ATOM 2343 C CA . SER A 1 342 ? 8.916 -3.465 1.074 1.00 22.48 342 SER A CA 1
ATOM 2344 C C . SER A 1 342 ? 9.892 -4.491 0.451 1.00 22.72 342 SER A C 1
ATOM 2345 O O . SER A 1 342 ? 10.300 -5.463 1.101 1.00 23.53 342 SER A O 1
ATOM 2348 N N . PHE A 1 343 ? 10.267 -4.251 -0.809 1.00 22.78 343 PHE A N 1
ATOM 2349 C CA . PHE A 1 343 ? 11.223 -5.130 -1.528 1.00 22.96 343 PHE A CA 1
ATOM 2350 C C . PHE A 1 343 ? 12.532 -5.282 -0.759 1.00 23.31 343 PHE A C 1
ATOM 2351 O O . PHE A 1 343 ? 13.096 -6.379 -0.634 1.00 23.36 343 PHE A O 1
ATOM 2359 N N . ARG A 1 344 ? 13.009 -4.166 -0.247 1.00 23.40 344 ARG A N 1
ATOM 2360 C CA . ARG A 1 344 ? 14.247 -4.131 0.441 1.00 23.89 344 ARG A CA 1
ATOM 2361 C C . ARG A 1 344 ? 14.221 -4.922 1.731 1.00 22.51 344 ARG A C 1
ATOM 2362 O O . ARG A 1 344 ? 15.160 -5.628 1.991 1.00 22.85 344 ARG A O 1
ATOM 2370 N N . VAL A 1 345 ? 13.175 -4.787 2.535 1.00 21.73 345 VAL A N 1
ATOM 2371 C CA . VAL A 1 345 ? 13.018 -5.530 3.780 1.00 20.82 345 VAL A CA 1
ATOM 2372 C C . VAL A 1 345 ? 13.019 -7.065 3.502 1.00 21.33 345 VAL A C 1
ATOM 2373 O O . VAL A 1 345 ? 13.701 -7.842 4.212 1.00 21.16 345 VAL A O 1
ATOM 2377 N N . TRP A 1 346 ? 12.253 -7.503 2.515 1.00 20.03 346 TRP A N 1
ATOM 2378 C CA . TRP A 1 346 ? 12.085 -8.885 2.294 1.00 19.88 346 TRP A CA 1
ATOM 2379 C C . TRP A 1 346 ? 13.324 -9.450 1.597 1.00 21.62 346 TRP A C 1
ATOM 2380 O O . TRP A 1 346 ? 13.829 -10.495 1.977 1.00 21.64 346 TRP A O 1
ATOM 2391 N N . GLN A 1 347 ? 13.789 -8.801 0.544 1.00 22.01 347 GLN A N 1
ATOM 2392 C CA . GLN A 1 347 ? 14.992 -9.302 -0.107 1.00 22.14 347 GLN A CA 1
ATOM 2393 C C . GLN A 1 347 ? 16.193 -9.267 0.810 1.00 21.49 347 GLN A C 1
ATOM 2394 O O . GLN A 1 347 ? 17.095 -10.092 0.643 1.00 20.77 347 GLN A O 1
ATOM 2400 N N . CYS A 1 348 ? 16.253 -8.331 1.757 1.00 21.65 348 CYS A N 1
ATOM 2401 C CA . CYS A 1 348 ? 17.443 -8.186 2.567 1.00 23.30 348 CYS A CA 1
ATOM 2402 C C . CYS A 1 348 ? 17.346 -8.874 3.920 1.00 23.01 348 CYS A C 1
ATOM 2403 O O . CYS A 1 348 ? 18.153 -8.600 4.781 1.00 21.46 348 CYS A O 1
ATOM 2406 N N . GLY A 1 349 ? 16.460 -9.878 3.991 1.00 24.33 349 GLY A N 1
ATOM 2407 C CA . GLY A 1 349 ? 15.510 -10.280 5.068 1.00 25.27 349 GLY A CA 1
ATOM 2408 C C . GLY A 1 349 ? 15.392 -10.394 6.575 1.00 25.02 349 GLY A C 1
ATOM 2409 O O . GLY A 1 349 ? 15.462 -11.457 7.124 1.00 23.52 349 GLY A O 1
ATOM 2410 N N . GLY A 1 350 ? 14.792 -9.472 7.277 1.00 25.63 350 GLY A N 1
ATOM 2411 C CA . GLY A 1 350 ? 13.507 -8.882 7.042 1.00 23.22 350 GLY A CA 1
ATOM 2412 C C . GLY A 1 350 ? 12.215 -9.689 6.830 1.00 22.82 350 GLY A C 1
ATOM 2413 O O . GLY A 1 350 ? 12.075 -10.475 5.861 1.00 22.79 350 GLY A O 1
ATOM 2414 N N . LYS A 1 351 ? 11.219 -9.395 7.667 1.00 21.79 351 LYS A N 1
ATOM 2415 C CA . LYS A 1 351 ? 9.847 -9.813 7.407 1.00 23.62 351 LYS A CA 1
ATOM 2416 C C . LYS A 1 351 ? 8.996 -8.543 7.510 1.00 22.33 351 LYS A C 1
ATOM 2417 O O . LYS A 1 351 ? 9.257 -7.673 8.339 1.00 22.86 351 LYS A O 1
ATOM 2423 N N . LEU A 1 352 ? 7.949 -8.484 6.714 1.00 22.28 352 LEU A N 1
ATOM 2424 C CA . LEU A 1 352 ? 6.946 -7.440 6.791 1.00 21.72 352 LEU A CA 1
ATOM 2425 C C . LEU A 1 352 ? 5.608 -8.117 7.136 1.00 19.76 352 LEU A C 1
ATOM 2426 O O . LEU A 1 352 ? 5.176 -9.013 6.429 1.00 19.79 352 LEU A O 1
ATOM 2431 N N . GLU A 1 353 ? 5.007 -7.688 8.231 1.00 19.38 353 GLU A N 1
ATOM 2432 C CA . GLU A 1 353 ? 3.820 -8.287 8.753 1.00 20.07 353 GLU A CA 1
ATOM 2433 C C . GLU A 1 353 ? 2.723 -7.284 9.096 1.00 19.87 353 GLU A C 1
ATOM 2434 O O . GLU A 1 353 ? 2.992 -6.145 9.513 1.00 21.15 353 GLU A O 1
ATOM 2440 N N . ILE A 1 354 ? 1.484 -7.765 8.992 1.00 18.67 354 ILE A N 1
ATOM 2441 C CA . ILE A 1 354 ? 0.343 -7.101 9.551 1.00 19.10 354 ILE A CA 1
ATOM 2442 C C . ILE A 1 354 ? -0.157 -7.861 10.790 1.00 18.69 354 ILE A C 1
ATOM 2443 O O . ILE A 1 354 ? -0.388 -9.081 10.738 1.00 19.35 354 ILE A O 1
ATOM 2448 N N . HIS A 1 355 ? -0.324 -7.150 11.888 1.00 18.46 355 HIS A N 1
ATOM 2449 C CA . HIS A 1 355 ? -0.705 -7.807 13.096 1.00 20.34 355 HIS A CA 1
ATOM 2450 C C . HIS A 1 355 ? -2.170 -7.651 13.396 1.00 19.88 355 HIS A C 1
ATOM 2451 O O . HIS A 1 355 ? -2.564 -6.538 13.744 1.00 19.00 355 HIS A O 1
ATOM 2458 N N . PRO A 1 356 ? -2.944 -8.772 13.378 1.00 19.60 356 PRO A N 1
ATOM 2459 C CA . PRO A 1 356 ? -4.403 -8.634 13.558 1.00 19.69 356 PRO A CA 1
ATOM 2460 C C . PRO A 1 356 ? -4.917 -8.073 14.916 1.00 19.74 356 PRO A C 1
ATOM 2461 O O . PRO A 1 356 ? -6.068 -7.611 15.008 1.00 21.55 356 PRO A O 1
ATOM 2465 N N . CYS A 1 357 ? -4.129 -8.189 15.952 1.00 19.10 357 CYS A N 1
ATOM 2466 C CA . CYS A 1 357 ? -4.436 -7.617 17.286 1.00 18.75 357 CYS A CA 1
ATOM 2467 C C . CYS A 1 357 ? -3.976 -6.183 17.484 1.00 18.00 357 CYS A C 1
ATOM 2468 O O . CYS A 1 357 ? -4.143 -5.672 18.558 1.00 17.83 357 CYS A O 1
ATOM 2471 N N . SER A 1 358 ? -3.395 -5.550 16.469 1.00 17.46 358 SER A N 1
ATOM 2472 C CA . SER A 1 358 ? -3.000 -4.101 16.520 1.00 16.75 358 SER A CA 1
ATOM 2473 C C . SER A 1 358 ? -3.817 -3.328 15.516 1.00 16.86 358 SER A C 1
ATOM 2474 O O . SER A 1 358 ? -3.741 -3.598 14.305 1.00 15.79 358 SER A O 1
ATOM 2477 N N . HIS A 1 359 ? -4.728 -2.482 16.058 1.00 16.96 359 HIS A N 1
ATOM 2478 C CA . HIS A 1 359 ? -5.617 -1.669 15.241 1.00 17.15 359 HIS A CA 1
ATOM 2479 C C . HIS A 1 359 ? -5.397 -0.218 15.453 1.00 17.29 359 HIS A C 1
ATOM 2480 O O . HIS A 1 359 ? -5.425 0.257 16.573 1.00 16.89 359 HIS A O 1
ATOM 2487 N N . VAL A 1 360 ? -5.110 0.492 14.385 1.00 18.28 360 VAL A N 1
ATOM 2488 C CA . VAL A 1 360 ? -5.061 1.974 14.481 1.00 18.98 360 VAL A CA 1
ATOM 2489 C C . VAL A 1 360 ? -6.034 2.545 13.411 1.00 20.01 360 VAL A C 1
ATOM 2490 O O . VAL A 1 360 ? -5.971 2.147 12.244 1.00 19.08 360 VAL A O 1
ATOM 2494 N N . GLY A 1 361 ? -6.918 3.462 13.824 1.00 20.28 361 GLY A N 1
ATOM 2495 C CA . GLY A 1 361 ? -7.808 4.156 12.912 1.00 20.43 361 GLY A CA 1
ATOM 2496 C C . GLY A 1 361 ? -7.159 5.387 12.317 1.00 22.22 361 GLY A C 1
ATOM 2497 O O . GLY A 1 361 ? -6.419 6.069 12.991 1.00 21.03 361 GLY A O 1
ATOM 2498 N N . HIS A 1 362 ? -7.456 5.664 11.059 1.00 23.65 362 HIS A N 1
ATOM 2499 C CA . HIS A 1 362 ? -6.863 6.744 10.288 1.00 24.72 362 HIS A CA 1
ATOM 2500 C C . HIS A 1 362 ? -7.986 7.502 9.613 1.00 25.07 362 HIS A C 1
ATOM 2501 O O . HIS A 1 362 ? -8.824 6.892 8.962 1.00 23.99 362 HIS A O 1
ATOM 2508 N N . VAL A 1 363 ? -8.007 8.825 9.749 1.00 24.74 363 VAL A N 1
ATOM 2509 C CA . VAL A 1 363 ? -9.006 9.626 9.052 1.00 25.74 363 VAL A CA 1
ATOM 2510 C C . VAL A 1 363 ? -8.603 9.811 7.595 1.00 27.89 363 VAL A C 1
ATOM 2511 O O . VAL A 1 363 ? -7.752 10.631 7.303 1.00 31.64 363 VAL A O 1
ATOM 2515 N N . PHE A 1 364 ? -9.203 9.065 6.685 1.00 28.53 364 PHE A N 1
ATOM 2516 C CA . PHE A 1 364 ? -8.918 9.238 5.262 1.00 28.84 364 PHE A CA 1
ATOM 2517 C C . PHE A 1 364 ? -9.611 10.519 4.799 1.00 28.70 364 PHE A C 1
ATOM 2518 O O . PHE A 1 364 ? -10.828 10.605 4.841 1.00 29.05 364 PHE A O 1
ATOM 2526 N N . PRO A 1 365 ? -8.841 11.532 4.397 1.00 29.40 365 PRO A N 1
ATOM 2527 C CA . PRO A 1 365 ? -9.495 12.780 4.008 1.00 30.19 365 PRO A CA 1
ATOM 2528 C C . PRO A 1 365 ? -10.467 12.645 2.785 1.00 31.52 365 PRO A C 1
ATOM 2529 O O . PRO A 1 365 ? -10.408 11.652 2.038 1.00 29.66 365 PRO A O 1
ATOM 2533 N N . LYS A 1 366 ? -11.382 13.597 2.633 1.00 31.07 366 LYS A N 1
ATOM 2534 C CA . LYS A 1 366 ? -12.254 13.667 1.448 1.00 32.77 366 LYS A CA 1
ATOM 2535 C C . LYS A 1 366 ? -11.401 13.757 0.182 1.00 33.50 366 LYS A C 1
ATOM 2536 O O . LYS A 1 366 ? -10.423 14.523 0.179 1.00 34.51 366 LYS A O 1
ATOM 2542 N N . ASN A 1 374 ? 2.292 11.551 -11.007 1.00 59.18 374 ASN A N 1
ATOM 2543 C CA . ASN A 1 374 ? 1.918 11.218 -9.636 1.00 55.42 374 ASN A CA 1
ATOM 2544 C C . ASN A 1 374 ? 3.248 10.871 -8.950 1.00 52.43 374 ASN A C 1
ATOM 2545 O O . ASN A 1 374 ? 4.019 11.796 -8.709 1.00 52.68 374 ASN A O 1
ATOM 2550 N N . PHE A 1 375 ? 3.563 9.592 -8.688 1.00 47.93 375 PHE A N 1
ATOM 2551 C CA . PHE A 1 375 ? 4.866 9.213 -8.101 1.00 45.02 375 PHE A CA 1
ATOM 2552 C C . PHE A 1 375 ? 5.571 8.098 -8.888 1.00 42.69 375 PHE A C 1
ATOM 2553 O O . PHE A 1 375 ? 6.371 7.324 -8.361 1.00 37.29 375 PHE A O 1
ATOM 2561 N N . LEU A 1 376 ? 5.327 8.092 -10.194 1.00 41.03 376 LEU A N 1
ATOM 2562 C CA . LEU A 1 376 ? 5.772 6.996 -11.031 1.00 40.17 376 LEU A CA 1
ATOM 2563 C C . LEU A 1 376 ? 7.296 6.870 -11.056 1.00 37.78 376 LEU A C 1
ATOM 2564 O O . LEU A 1 376 ? 7.828 5.770 -11.236 1.00 36.63 376 LEU A O 1
ATOM 2569 N N . GLN A 1 377 ? 7.989 7.987 -10.842 1.00 37.16 377 GLN A N 1
ATOM 2570 C CA . GLN A 1 377 ? 9.456 7.992 -10.757 1.00 38.21 377 GLN A CA 1
ATOM 2571 C C . GLN A 1 377 ? 9.950 7.124 -9.622 1.00 35.47 377 GLN A C 1
ATOM 2572 O O . GLN A 1 377 ? 10.968 6.439 -9.778 1.00 35.05 377 GLN A O 1
ATOM 2578 N N . ASN A 1 378 ? 9.242 7.203 -8.497 1.00 34.59 378 ASN A N 1
ATOM 2579 C CA . ASN A 1 378 ? 9.553 6.411 -7.310 1.00 33.70 378 ASN A CA 1
ATOM 2580 C C . ASN A 1 378 ? 9.271 4.932 -7.532 1.00 33.82 378 ASN A C 1
ATOM 2581 O O . ASN A 1 378 ? 10.045 4.081 -7.121 1.00 34.61 378 ASN A O 1
ATOM 2586 N N . THR A 1 379 ? 8.173 4.649 -8.214 1.00 32.85 379 THR A N 1
ATOM 2587 C CA . THR A 1 379 ? 7.778 3.286 -8.529 1.00 32.68 379 THR A CA 1
ATOM 2588 C C . THR A 1 379 ? 8.798 2.637 -9.457 1.00 33.24 379 THR A C 1
ATOM 2589 O O . THR A 1 379 ? 9.273 1.522 -9.187 1.00 32.79 379 THR A O 1
ATOM 2593 N N . ALA A 1 380 ? 9.179 3.361 -10.520 1.00 33.42 380 ALA A N 1
ATOM 2594 C CA . ALA A 1 380 ? 10.252 2.919 -11.410 1.00 32.46 380 ALA A CA 1
ATOM 2595 C C . ALA A 1 380 ? 11.585 2.738 -10.684 1.00 31.88 380 ALA A C 1
ATOM 2596 O O . ALA A 1 380 ? 12.323 1.772 -10.946 1.00 32.29 380 ALA A O 1
ATOM 2598 N N . ARG A 1 381 ? 11.892 3.648 -9.764 1.00 30.54 381 ARG A N 1
ATOM 2599 C CA . ARG A 1 381 ? 13.113 3.492 -8.987 1.00 31.34 381 ARG A CA 1
ATOM 2600 C C . ARG A 1 381 ? 13.146 2.159 -8.234 1.00 30.46 381 ARG A C 1
ATOM 2601 O O . ARG A 1 381 ? 14.164 1.471 -8.248 1.00 29.38 381 ARG A O 1
ATOM 2609 N N . ALA A 1 382 ? 12.033 1.794 -7.598 1.00 31.47 382 ALA A N 1
ATOM 2610 C CA . ALA A 1 382 ? 11.927 0.499 -6.867 1.00 31.63 382 ALA A CA 1
ATOM 2611 C C . ALA A 1 382 ? 12.214 -0.677 -7.793 1.00 32.48 382 ALA A C 1
ATOM 2612 O O . ALA A 1 382 ? 12.918 -1.611 -7.422 1.00 30.68 382 ALA A O 1
ATOM 2614 N N . ALA A 1 383 ? 11.682 -0.605 -9.010 1.00 33.08 383 ALA A N 1
ATOM 2615 C CA . ALA A 1 383 ? 11.870 -1.661 -10.012 1.00 32.88 383 ALA A CA 1
ATOM 2616 C C . ALA A 1 383 ? 13.313 -1.785 -10.467 1.00 32.64 383 ALA A C 1
ATOM 2617 O O . ALA A 1 383 ? 13.823 -2.890 -10.628 1.00 30.41 383 ALA A O 1
ATOM 2619 N N . GLU A 1 384 ? 13.972 -0.653 -10.670 1.00 33.63 384 GLU A N 1
ATOM 2620 C CA . GLU A 1 384 ? 15.358 -0.640 -11.155 1.00 33.31 384 GLU A CA 1
ATOM 2621 C C . GLU A 1 384 ? 16.314 -1.177 -10.096 1.00 33.30 384 GLU A C 1
ATOM 2622 O O . GLU A 1 384 ? 17.247 -1.924 -10.396 1.00 33.35 384 GLU A O 1
ATOM 2628 N N . VAL A 1 385 ? 16.054 -0.837 -8.843 1.00 33.14 385 VAL A N 1
ATOM 2629 C CA . VAL A 1 385 ? 16.929 -1.278 -7.778 1.00 32.12 385 VAL A CA 1
ATOM 2630 C C . VAL A 1 385 ? 16.736 -2.779 -7.469 1.00 30.28 385 VAL A C 1
ATOM 2631 O O . VAL A 1 385 ? 17.737 -3.493 -7.270 1.00 30.10 385 VAL A O 1
ATOM 2635 N N . TRP A 1 386 ? 15.481 -3.249 -7.475 1.00 29.24 386 TRP A N 1
ATOM 2636 C CA . TRP A 1 386 ? 15.116 -4.543 -6.861 1.00 29.37 386 TRP A CA 1
ATOM 2637 C C . TRP A 1 386 ? 14.641 -5.666 -7.760 1.00 29.96 386 TRP A C 1
ATOM 2638 O O . TRP A 1 386 ? 14.736 -6.848 -7.365 1.00 28.20 386 TRP A O 1
ATOM 2649 N N . MET A 1 387 ? 14.109 -5.320 -8.939 1.00 29.92 387 MET A N 1
ATOM 2650 C CA . MET A 1 387 ? 13.300 -6.290 -9.696 1.00 29.89 387 MET A CA 1
ATOM 2651 C C . MET A 1 387 ? 14.072 -7.091 -10.724 1.00 31.97 387 MET A C 1
ATOM 2652 O O . MET A 1 387 ? 13.460 -7.952 -11.374 1.00 33.09 387 MET A O 1
ATOM 2657 N N . ASP A 1 388 ? 15.370 -6.803 -10.900 1.00 32.10 388 ASP A N 1
ATOM 2658 C CA . ASP A 1 388 ? 16.241 -7.622 -11.749 1.00 33.88 388 ASP A CA 1
ATOM 2659 C C . ASP A 1 388 ? 15.578 -7.831 -13.132 1.00 34.86 388 ASP A C 1
ATOM 2660 O O . ASP A 1 388 ? 15.082 -6.872 -13.736 1.00 36.77 388 ASP A O 1
ATOM 2665 N N . GLU A 1 389 ? 15.476 -9.074 -13.575 1.00 37.57 389 GLU A N 1
ATOM 2666 C CA . GLU A 1 389 ? 14.976 -9.409 -14.899 1.00 39.95 389 GLU A CA 1
ATOM 2667 C C . GLU A 1 389 ? 13.430 -9.366 -14.987 1.00 40.39 389 GLU A C 1
ATOM 2668 O O . GLU A 1 389 ? 12.882 -9.745 -16.031 1.00 43.44 389 GLU A O 1
ATOM 2674 N N . TYR A 1 390 ? 12.733 -8.937 -13.924 1.00 35.63 390 TYR A N 1
ATOM 2675 C CA . TYR A 1 390 ? 11.258 -8.865 -13.934 1.00 33.32 390 TYR A CA 1
ATOM 2676 C C . TYR A 1 390 ? 10.753 -7.478 -14.185 1.00 32.78 390 TYR A C 1
ATOM 2677 O O . TYR A 1 390 ? 9.562 -7.310 -14.407 1.00 31.45 390 TYR A O 1
ATOM 2686 N N . LYS A 1 391 ? 11.648 -6.483 -14.154 1.00 35.16 391 LYS A N 1
ATOM 2687 C CA . LYS A 1 391 ? 11.252 -5.095 -14.373 1.00 36.78 391 LYS A CA 1
ATOM 2688 C C . LYS A 1 391 ? 10.617 -4.865 -15.732 1.00 35.39 391 LYS A C 1
ATOM 2689 O O . LYS A 1 391 ? 9.743 -4.030 -15.855 1.00 34.89 391 LYS A O 1
ATOM 2695 N N . GLU A 1 392 ? 11.041 -5.621 -16.741 1.00 38.21 392 GLU A N 1
ATOM 2696 C CA . GLU A 1 392 ? 10.491 -5.440 -18.091 1.00 38.74 392 GLU A CA 1
ATOM 2697 C C . GLU A 1 392 ? 9.013 -5.795 -18.173 1.00 37.43 392 GLU A C 1
ATOM 2698 O O . GLU A 1 392 ? 8.263 -5.193 -18.934 1.00 36.22 392 GLU A O 1
ATOM 2704 N N . HIS A 1 393 ? 8.561 -6.743 -17.351 1.00 35.97 393 HIS A N 1
ATOM 2705 C CA . HIS A 1 393 ? 7.107 -7.058 -17.325 1.00 34.27 393 HIS A CA 1
ATOM 2706 C C . HIS A 1 393 ? 6.295 -5.863 -16.849 1.00 33.05 393 HIS A C 1
ATOM 2707 O O . HIS A 1 393 ? 5.137 -5.657 -17.271 1.00 32.98 393 HIS A O 1
ATOM 2714 N N . PHE A 1 394 ? 6.909 -5.083 -15.955 1.00 31.71 394 PHE A N 1
ATOM 2715 C CA . PHE A 1 394 ? 6.320 -3.854 -15.461 1.00 31.62 394 PHE A CA 1
ATOM 2716 C C . PHE A 1 394 ? 6.330 -2.765 -16.528 1.00 32.53 394 PHE A C 1
ATOM 2717 O O . PHE A 1 394 ? 5.297 -2.151 -16.810 1.00 32.45 394 PHE A O 1
ATOM 2725 N N . TYR A 1 395 ? 7.489 -2.517 -17.124 1.00 32.69 395 TYR A N 1
ATOM 2726 C CA . TYR A 1 395 ? 7.574 -1.482 -18.135 1.00 32.52 395 TYR A CA 1
ATOM 2727 C C . TYR A 1 395 ? 6.641 -1.766 -19.340 1.00 33.18 395 TYR A C 1
ATOM 2728 O O . TYR A 1 395 ? 5.969 -0.865 -19.820 1.00 33.97 395 TYR A O 1
ATOM 2737 N N . ASN A 1 396 ? 6.560 -3.021 -19.776 1.00 33.67 396 ASN A N 1
ATOM 2738 C CA . ASN A 1 396 ? 5.623 -3.426 -20.827 1.00 34.83 396 ASN A CA 1
ATOM 2739 C C . ASN A 1 396 ? 4.172 -3.031 -20.556 1.00 35.61 396 ASN A C 1
ATOM 2740 O O . ASN A 1 396 ? 3.430 -2.738 -21.478 1.00 35.92 396 ASN A O 1
ATOM 2745 N N . ARG A 1 397 ? 3.777 -3.044 -19.284 1.00 35.67 397 ARG A N 1
ATOM 2746 C CA . ARG A 1 397 ? 2.387 -2.822 -18.868 1.00 34.51 397 ARG A CA 1
ATOM 2747 C C . ARG A 1 397 ? 2.101 -1.429 -18.318 1.00 34.81 397 ARG A C 1
ATOM 2748 O O . ARG A 1 397 ? 0.947 -1.044 -18.174 1.00 38.15 397 ARG A O 1
ATOM 2756 N N . ASN A 1 398 ? 3.149 -0.681 -17.995 1.00 35.01 398 ASN A N 1
ATOM 2757 C CA . ASN A 1 398 ? 3.033 0.711 -17.596 1.00 36.77 398 ASN A CA 1
ATOM 2758 C C . ASN A 1 398 ? 4.091 1.465 -18.431 1.00 38.26 398 ASN A C 1
ATOM 2759 O O . ASN A 1 398 ? 5.131 1.875 -17.917 1.00 39.10 398 ASN A O 1
ATOM 2764 N N . PRO A 1 399 ? 3.843 1.616 -19.754 1.00 39.64 399 PRO A N 1
ATOM 2765 C CA . PRO A 1 399 ? 4.858 2.246 -20.616 1.00 39.38 399 PRO A CA 1
ATOM 2766 C C . PRO A 1 399 ? 5.319 3.660 -20.217 1.00 38.38 399 PRO A C 1
ATOM 2767 O O . PRO A 1 399 ? 6.505 3.944 -20.336 1.00 38.18 399 PRO A O 1
ATOM 2771 N N . PRO A 1 400 ? 4.424 4.521 -19.710 1.00 38.41 400 PRO A N 1
ATOM 2772 C CA . PRO A 1 400 ? 4.948 5.844 -19.322 1.00 40.35 400 PRO A CA 1
ATOM 2773 C C . PRO A 1 400 ? 6.123 5.805 -18.315 1.00 43.39 400 PRO A C 1
ATOM 2774 O O . PRO A 1 400 ? 6.959 6.698 -18.343 1.00 44.11 400 PRO A O 1
ATOM 2778 N N . ALA A 1 401 ? 6.193 4.754 -17.485 1.00 43.09 401 ALA A N 1
ATOM 2779 C CA . ALA A 1 401 ? 7.302 4.530 -16.538 1.00 42.68 401 ALA A CA 1
ATOM 2780 C C . ALA A 1 401 ? 8.693 4.516 -17.171 1.00 43.96 401 ALA A C 1
ATOM 2781 O O . ALA A 1 401 ? 9.664 4.926 -16.532 1.00 43.93 401 ALA A O 1
ATOM 2783 N N . ARG A 1 402 ? 8.794 4.056 -18.424 1.00 47.82 402 ARG A N 1
ATOM 2784 C CA . ARG A 1 402 ? 10.062 4.091 -19.174 1.00 50.57 402 ARG A CA 1
ATOM 2785 C C . ARG A 1 402 ? 10.633 5.497 -19.354 1.00 52.87 402 ARG A C 1
ATOM 2786 O O . ARG A 1 402 ? 11.841 5.660 -19.520 1.00 53.86 402 ARG A O 1
ATOM 2794 N N . LYS A 1 403 ? 9.758 6.500 -19.326 1.00 55.68 403 LYS A N 1
ATOM 2795 C CA . LYS A 1 403 ? 10.129 7.893 -19.580 1.00 59.99 403 LYS A CA 1
ATOM 2796 C C . LYS A 1 403 ? 10.478 8.671 -18.299 1.00 60.20 403 LYS A C 1
ATOM 2797 O O . LYS A 1 403 ? 10.908 9.823 -18.382 1.00 60.54 403 LYS A O 1
ATOM 2803 N N . GLU A 1 404 ? 10.326 8.049 -17.128 1.00 60.73 404 GLU A N 1
ATOM 2804 C CA . GLU A 1 404 ? 10.489 8.750 -15.856 1.00 57.70 404 GLU A CA 1
ATOM 2805 C C . GLU A 1 404 ? 11.958 8.790 -15.420 1.00 52.88 404 GLU A C 1
ATOM 2806 O O . GLU A 1 404 ? 12.700 7.826 -15.613 1.00 51.40 404 GLU A O 1
ATOM 2812 N N . ALA A 1 405 ? 12.369 9.910 -14.820 1.00 50.41 405 ALA A N 1
ATOM 2813 C CA . ALA A 1 405 ? 13.711 10.049 -14.252 1.00 49.57 405 ALA A CA 1
ATOM 2814 C C . ALA A 1 405 ? 13.714 9.489 -12.834 1.00 48.25 405 ALA A C 1
ATOM 2815 O O . ALA A 1 405 ? 13.342 10.167 -11.861 1.00 48.86 405 ALA A O 1
ATOM 2817 N N . TYR A 1 406 ? 14.118 8.231 -12.718 1.00 49.19 406 TYR A N 1
ATOM 2818 C CA . TYR A 1 406 ? 14.166 7.543 -11.398 1.00 48.81 406 TYR A CA 1
ATOM 2819 C C . TYR A 1 406 ? 15.432 7.856 -10.591 1.00 50.37 406 TYR A C 1
ATOM 2820 O O . TYR A 1 406 ? 15.515 7.506 -9.403 1.00 51.52 406 TYR A O 1
ATOM 2829 N N . GLY A 1 407 ? 16.416 8.487 -11.242 1.00 49.44 407 GLY A N 1
ATOM 2830 C CA . GLY A 1 407 ? 17.589 9.045 -10.570 1.00 49.43 407 GLY A CA 1
ATOM 2831 C C . GLY A 1 407 ? 18.787 8.118 -10.548 1.00 47.98 407 GLY A C 1
ATOM 2832 O O . GLY A 1 407 ? 18.804 7.071 -11.194 1.00 47.05 407 GLY A O 1
ATOM 2833 N N . ASP A 1 408 ? 19.806 8.525 -9.807 1.00 47.81 408 ASP A N 1
ATOM 2834 C CA . ASP A 1 408 ? 21.029 7.749 -9.716 1.00 48.66 408 ASP A CA 1
ATOM 2835 C C . ASP A 1 408 ? 20.812 6.682 -8.659 1.00 46.18 408 ASP A C 1
ATOM 2836 O O . ASP A 1 408 ? 20.429 6.991 -7.552 1.00 44.09 408 ASP A O 1
ATOM 2841 N N . ILE A 1 409 ? 21.016 5.428 -9.034 1.00 45.90 409 ILE A N 1
ATOM 2842 C CA . ILE A 1 409 ? 20.806 4.303 -8.136 1.00 45.27 409 ILE A CA 1
ATOM 2843 C C . ILE A 1 409 ? 22.117 3.560 -7.874 1.00 46.65 409 ILE A C 1
ATOM 2844 O O . ILE A 1 409 ? 22.086 2.408 -7.442 1.00 45.71 409 ILE A O 1
ATOM 2849 N N . SER A 1 410 ? 23.256 4.231 -8.079 1.00 45.39 410 SER A N 1
ATOM 2850 C CA A SER A 1 410 ? 24.572 3.626 -7.844 0.50 45.66 410 SER A CA 1
ATOM 2851 C CA B SER A 1 410 ? 24.569 3.617 -7.850 0.50 46.94 410 SER A CA 1
ATOM 2852 C C . SER A 1 410 ? 24.777 3.234 -6.365 1.00 46.41 410 SER A C 1
ATOM 2853 O O . SER A 1 410 ? 25.246 2.136 -6.067 1.00 46.09 410 SER A O 1
ATOM 2858 N N . GLU A 1 411 ? 24.429 4.142 -5.454 1.00 46.48 411 GLU A N 1
ATOM 2859 C CA . GLU A 1 411 ? 24.526 3.915 -3.992 1.00 48.59 411 GLU A CA 1
ATOM 2860 C C . GLU A 1 411 ? 23.590 2.795 -3.472 1.00 47.41 411 GLU A C 1
ATOM 2861 O O . GLU A 1 411 ? 23.935 2.035 -2.559 1.00 43.96 411 GLU A O 1
ATOM 2867 N N . ARG A 1 412 ? 22.426 2.680 -4.117 1.00 46.08 412 ARG A N 1
ATOM 2868 C CA . ARG A 1 412 ? 21.405 1.691 -3.764 1.00 43.29 412 ARG A CA 1
ATOM 2869 C C . ARG A 1 412 ? 21.833 0.302 -4.144 1.00 41.86 412 ARG A C 1
ATOM 2870 O O . ARG A 1 412 ? 21.613 -0.626 -3.369 1.00 41.23 412 ARG A O 1
ATOM 2878 N N . LYS A 1 413 ? 22.405 0.154 -5.348 1.00 39.99 413 LYS A N 1
ATOM 2879 C CA . LYS A 1 413 ? 23.009 -1.108 -5.762 1.00 40.74 413 LYS A CA 1
ATOM 2880 C C . LYS A 1 413 ? 24.092 -1.522 -4.780 1.00 38.35 413 LYS A C 1
ATOM 2881 O O . LYS A 1 413 ? 24.172 -2.690 -4.463 1.00 38.99 413 LYS A O 1
ATOM 2887 N N . LEU A 1 414 ? 24.932 -0.585 -4.334 1.00 36.21 414 LEU A N 1
ATOM 2888 C CA . LEU A 1 414 ? 26.039 -0.914 -3.416 1.00 37.32 414 LEU A CA 1
ATOM 2889 C C . LEU A 1 414 ? 25.470 -1.370 -2.082 1.00 34.32 414 LEU A C 1
ATOM 2890 O O . LEU A 1 414 ? 25.980 -2.311 -1.515 1.00 34.08 414 LEU A O 1
ATOM 2895 N N . LEU A 1 415 ? 24.429 -0.691 -1.609 1.00 33.14 415 LEU A N 1
ATOM 2896 C CA . LEU A 1 415 ? 23.741 -1.039 -0.373 1.00 33.80 415 LEU A CA 1
ATOM 2897 C C . LEU A 1 415 ? 23.151 -2.456 -0.456 1.00 33.63 415 LEU A C 1
ATOM 2898 O O . LEU A 1 415 ? 23.319 -3.256 0.457 1.00 33.14 415 LEU A O 1
ATOM 2903 N N . ARG A 1 416 ? 22.475 -2.739 -1.557 1.00 34.13 416 ARG A N 1
ATOM 2904 C CA . ARG A 1 416 ? 21.942 -4.079 -1.823 1.00 34.81 416 ARG A CA 1
ATOM 2905 C C . ARG A 1 416 ? 23.042 -5.149 -1.766 1.00 36.48 416 ARG A C 1
ATOM 2906 O O . ARG A 1 416 ? 22.849 -6.210 -1.193 1.00 38.51 416 ARG A O 1
ATOM 2914 N N . GLU A 1 417 ? 24.200 -4.854 -2.344 1.00 37.27 417 GLU A N 1
ATOM 2915 C CA . GLU A 1 417 ? 25.316 -5.786 -2.341 1.00 38.42 417 GLU A CA 1
ATOM 2916 C C . GLU A 1 417 ? 25.907 -5.967 -0.926 1.00 36.01 417 GLU A C 1
ATOM 2917 O O . GLU A 1 417 ? 26.090 -7.113 -0.464 1.00 34.17 417 GLU A O 1
ATOM 2923 N N . ARG A 1 418 ? 26.153 -4.852 -0.244 1.00 35.22 418 ARG A N 1
ATOM 2924 C CA . ARG A 1 418 ? 26.595 -4.843 1.166 1.00 36.55 418 ARG A CA 1
ATOM 2925 C C . ARG A 1 418 ? 25.674 -5.656 2.097 1.00 36.12 418 ARG A C 1
ATOM 2926 O O . ARG A 1 418 ? 26.139 -6.408 2.953 1.00 33.60 418 ARG A O 1
ATOM 2934 N N . LEU A 1 419 ? 24.367 -5.491 1.905 1.00 33.31 419 LEU A N 1
ATOM 2935 C CA . LEU A 1 419 ? 23.387 -6.187 2.741 1.00 33.30 419 LEU A CA 1
ATOM 2936 C C . LEU A 1 419 ? 23.207 -7.695 2.382 1.00 32.91 419 LEU A C 1
ATOM 2937 O O . LEU A 1 419 ? 22.494 -8.427 3.106 1.00 30.89 419 LEU A O 1
ATOM 2942 N N . ARG A 1 420 ? 23.867 -8.130 1.310 1.00 31.77 420 ARG A N 1
ATOM 2943 C CA . ARG A 1 420 ? 23.715 -9.451 0.714 1.00 32.90 420 ARG A CA 1
ATOM 2944 C C . ARG A 1 420 ? 22.249 -9.792 0.508 1.00 30.82 420 ARG A C 1
ATOM 2945 O O . ARG A 1 420 ? 21.781 -10.837 0.927 1.00 28.58 420 ARG A O 1
ATOM 2953 N N . CYS A 1 421 ? 21.503 -8.873 -0.110 1.00 29.38 421 CYS A N 1
ATOM 2954 C CA . CYS A 1 421 ? 20.076 -9.131 -0.355 1.00 28.28 421 CYS A CA 1
ATOM 2955 C C . CYS A 1 421 ? 19.883 -10.232 -1.385 1.00 27.67 421 CYS A C 1
ATOM 2956 O O . CYS A 1 421 ? 20.764 -10.435 -2.214 1.00 29.82 421 CYS A O 1
ATOM 2959 N N . LYS A 1 422 ? 18.803 -11.000 -1.290 1.00 26.99 422 LYS A N 1
ATOM 2960 C CA . LYS A 1 422 ? 18.471 -12.031 -2.280 1.00 27.83 422 LYS A CA 1
ATOM 2961 C C . LYS A 1 422 ? 17.780 -11.449 -3.533 1.00 27.15 422 LYS A C 1
ATOM 2962 O O . LYS A 1 422 ? 17.473 -10.257 -3.579 1.00 28.33 422 LYS A O 1
ATOM 2968 N N . SER A 1 423 ? 17.526 -12.298 -4.526 1.00 26.61 423 SER A N 1
ATOM 2969 C CA . SER A 1 423 ? 17.073 -11.869 -5.860 1.00 26.74 423 SER A CA 1
ATOM 2970 C C . SER A 1 423 ? 15.591 -11.615 -5.870 1.00 26.74 423 SER A C 1
ATOM 2971 O O . SER A 1 423 ? 14.880 -12.044 -4.949 1.00 28.44 423 SER A O 1
ATOM 2974 N N . PHE A 1 424 ? 15.103 -10.980 -6.939 1.00 27.45 424 PHE A N 1
ATOM 2975 C CA . PHE A 1 424 ? 13.665 -10.742 -7.052 1.00 28.72 424 PHE A CA 1
ATOM 2976 C C . PHE A 1 424 ? 12.975 -12.062 -7.356 1.00 28.37 424 PHE A C 1
ATOM 2977 O O . PHE A 1 424 ? 11.820 -12.254 -7.003 1.00 27.80 424 PHE A O 1
ATOM 2985 N N . ASP A 1 425 ? 13.692 -12.961 -8.030 1.00 29.47 425 ASP A N 1
ATOM 2986 C CA . ASP A 1 425 ? 13.194 -14.311 -8.289 1.00 30.73 425 ASP A CA 1
ATOM 2987 C C . ASP A 1 425 ? 12.891 -15.010 -6.957 1.00 30.38 425 ASP A C 1
ATOM 2988 O O . ASP A 1 425 ? 11.795 -15.567 -6.765 1.00 29.93 425 ASP A O 1
ATOM 2993 N N . TRP A 1 426 ? 13.853 -14.956 -6.035 1.00 29.72 426 TRP A N 1
ATOM 2994 C CA . TRP A 1 426 ? 13.634 -15.397 -4.662 1.00 28.44 426 TRP A CA 1
ATOM 2995 C C . TRP A 1 426 ? 12.397 -14.722 -4.053 1.00 28.77 426 TRP A C 1
ATOM 2996 O O . TRP A 1 426 ? 11.552 -15.398 -3.479 1.00 26.74 426 TRP A O 1
ATOM 3007 N N . TYR A 1 427 ? 12.295 -13.393 -4.149 1.00 28.31 427 TYR A N 1
ATOM 3008 C CA . TYR A 1 427 ? 11.110 -12.678 -3.610 1.00 27.49 427 TYR A CA 1
ATOM 3009 C C . TYR A 1 427 ? 9.795 -13.290 -4.098 1.00 27.66 427 TYR A C 1
ATOM 3010 O O . TYR A 1 427 ? 8.918 -13.663 -3.310 1.00 29.15 427 TYR A O 1
ATOM 3019 N N . LEU A 1 428 ? 9.676 -13.419 -5.406 1.00 27.62 428 LEU A N 1
ATOM 3020 C CA . LEU A 1 428 ? 8.454 -13.910 -6.001 1.00 28.73 428 LEU A CA 1
ATOM 3021 C C . LEU A 1 428 ? 8.130 -15.322 -5.551 1.00 29.10 428 LEU A C 1
ATOM 3022 O O . LEU A 1 428 ? 6.988 -15.591 -5.177 1.00 29.61 428 LEU A O 1
ATOM 3027 N N . LYS A 1 429 ? 9.126 -16.204 -5.521 1.00 29.19 429 LYS A N 1
ATOM 3028 C CA . LYS A 1 429 ? 8.882 -17.597 -5.150 1.00 29.89 429 LYS A CA 1
ATOM 3029 C C . LYS A 1 429 ? 8.551 -17.779 -3.651 1.00 29.31 429 LYS A C 1
ATOM 3030 O O . LYS A 1 429 ? 7.729 -18.612 -3.308 1.00 28.85 429 LYS A O 1
ATOM 3036 N N . ASN A 1 430 ? 9.160 -16.958 -2.794 1.00 28.36 430 ASN A N 1
ATOM 3037 C CA . ASN A 1 430 ? 9.082 -17.131 -1.360 1.00 28.53 430 ASN A CA 1
ATOM 3038 C C . ASN A 1 430 ? 8.130 -16.158 -0.608 1.00 27.81 430 ASN A C 1
ATOM 3039 O O . ASN A 1 430 ? 7.598 -16.519 0.452 1.00 26.79 430 ASN A O 1
ATOM 3044 N N . VAL A 1 431 ? 7.904 -14.969 -1.161 1.00 25.75 431 VAL A N 1
ATOM 3045 C CA . VAL A 1 431 ? 7.073 -13.947 -0.534 1.00 25.16 431 VAL A CA 1
ATOM 3046 C C . VAL A 1 431 ? 5.715 -13.754 -1.200 1.00 25.15 431 VAL A C 1
ATOM 3047 O O . VAL A 1 431 ? 4.732 -13.500 -0.511 1.00 24.26 431 VAL A O 1
ATOM 3051 N N . PHE A 1 432 ? 5.667 -13.837 -2.540 1.00 26.05 432 PHE A N 1
ATOM 3052 C CA . PHE A 1 432 ? 4.450 -13.606 -3.314 1.00 25.92 432 PHE A CA 1
ATOM 3053 C C . PHE A 1 432 ? 4.220 -14.671 -4.390 1.00 27.22 432 PHE A C 1
ATOM 3054 O O . PHE A 1 432 ? 4.084 -14.339 -5.578 1.00 26.71 432 PHE A O 1
ATOM 3062 N N . PRO A 1 433 ? 4.167 -15.948 -3.977 1.00 28.83 433 PRO A N 1
ATOM 3063 C CA . PRO A 1 433 ? 4.135 -17.037 -4.992 1.00 30.08 433 PRO A CA 1
ATOM 3064 C C . PRO A 1 433 ? 2.889 -17.174 -5.839 1.00 31.11 433 PRO A C 1
ATOM 3065 O O . PRO A 1 433 ? 2.971 -17.839 -6.874 1.00 32.09 433 PRO A O 1
ATOM 3069 N N . ASN A 1 434 ? 1.750 -16.616 -5.433 1.00 31.26 434 ASN A N 1
ATOM 3070 C CA . ASN A 1 434 ? 0.508 -16.864 -6.186 1.00 33.02 434 ASN A CA 1
ATOM 3071 C C . ASN A 1 434 ? 0.231 -15.767 -7.206 1.00 33.37 434 ASN A C 1
ATOM 3072 O O . ASN A 1 434 ? 0.912 -14.773 -7.154 1.00 34.07 434 ASN A O 1
ATOM 3077 C CA . LEU A 1 435 ? 1.240 -13.615 -8.290 1.00 27.46 435 LEU A CA 1
ATOM 3078 C C . LEU A 1 435 ? 1.685 -14.349 -9.553 1.00 27.98 435 LEU A C 1
ATOM 3079 O O . LEU A 1 435 ? 2.805 -14.883 -9.621 1.00 27.51 435 LEU A O 1
ATOM 3084 N N . HIS A 1 436 ? 0.784 -14.389 -10.523 1.00 29.09 436 HIS A N 1
ATOM 3085 C CA . HIS A 1 436 ? 1.117 -14.867 -11.864 1.00 29.27 436 HIS A CA 1
ATOM 3086 C C . HIS A 1 436 ? 2.150 -13.970 -12.503 1.00 29.97 436 HIS A C 1
ATOM 3087 O O . HIS A 1 436 ? 1.978 -12.746 -12.565 1.00 28.90 436 HIS A O 1
ATOM 3094 N N . VAL A 1 437 ? 3.232 -14.589 -12.968 1.00 30.62 437 VAL A N 1
ATOM 3095 C CA . VAL A 1 437 ? 4.315 -13.874 -13.625 1.00 32.31 437 VAL A CA 1
ATOM 3096 C C . VAL A 1 437 ? 4.201 -14.038 -15.150 1.00 33.22 437 VAL A C 1
ATOM 3097 O O . VAL A 1 437 ? 4.347 -15.159 -15.659 1.00 33.90 437 VAL A O 1
ATOM 3101 N N . PRO A 1 438 ? 3.947 -12.931 -15.882 1.00 33.59 438 PRO A N 1
ATOM 3102 C CA . PRO A 1 438 ? 3.900 -13.018 -17.360 1.00 35.81 438 PRO A CA 1
ATOM 3103 C C . PRO A 1 438 ? 5.203 -13.555 -17.959 1.00 36.28 438 PRO A C 1
ATOM 3104 O O . PRO A 1 438 ? 6.281 -13.420 -17.341 1.00 36.49 438 PRO A O 1
ATOM 3108 N N . GLU A 1 439 ? 5.095 -14.152 -19.145 1.00 37.17 439 GLU A N 1
ATOM 3109 C CA . GLU A 1 439 ? 6.292 -14.604 -19.879 1.00 36.80 439 GLU A CA 1
ATOM 3110 C C . GLU A 1 439 ? 6.851 -13.486 -20.781 1.00 35.97 439 GLU A C 1
ATOM 3111 O O . GLU A 1 439 ? 8.076 -13.285 -20.834 1.00 34.55 439 GLU A O 1
ATOM 3117 N N . ASP A 1 440 ? 5.950 -12.788 -21.493 1.00 35.16 440 ASP A N 1
ATOM 3118 C CA . ASP A 1 440 ? 6.322 -11.823 -22.552 1.00 35.69 440 ASP A CA 1
ATOM 3119 C C . ASP A 1 440 ? 7.434 -12.358 -23.455 1.00 35.74 440 ASP A C 1
ATOM 3120 O O . ASP A 1 440 ? 8.480 -11.755 -23.588 1.00 36.59 440 ASP A O 1
ATOM 3125 N N . ARG A 1 441 ? 7.194 -13.504 -24.054 1.00 37.93 441 ARG A N 1
ATOM 3126 C CA . ARG A 1 441 ? 8.183 -14.129 -24.939 1.00 41.27 441 ARG A CA 1
ATOM 3127 C C . ARG A 1 441 ? 8.495 -13.199 -26.108 1.00 41.39 441 ARG A C 1
ATOM 3128 O O . ARG A 1 441 ? 7.597 -12.497 -26.573 1.00 41.95 441 ARG A O 1
ATOM 3136 N N . PRO A 1 442 ? 9.777 -13.135 -26.545 1.00 42.88 442 PRO A N 1
ATOM 3137 C CA . PRO A 1 442 ? 10.082 -12.263 -27.702 1.00 43.30 442 PRO A CA 1
ATOM 3138 C C . PRO A 1 442 ? 9.246 -12.615 -28.939 1.00 41.10 442 PRO A C 1
ATOM 3139 O O . PRO A 1 442 ? 9.084 -13.783 -29.273 1.00 40.95 442 PRO A O 1
ATOM 3143 N N . GLY A 1 443 ? 8.653 -11.590 -29.532 1.00 42.90 443 GLY A N 1
ATOM 3144 C CA . GLY A 1 443 ? 7.859 -11.719 -30.746 1.00 42.53 443 GLY A CA 1
ATOM 3145 C C . GLY A 1 443 ? 6.413 -12.052 -30.461 1.00 43.57 443 GLY A C 1
ATOM 3146 O O . GLY A 1 443 ? 5.622 -12.132 -31.396 1.00 44.03 443 GLY A O 1
ATOM 3147 N N . TRP A 1 444 ? 6.054 -12.247 -29.180 1.00 42.17 444 TRP A N 1
ATOM 3148 C CA . TRP A 1 444 ? 4.701 -12.670 -28.813 1.00 42.48 444 TRP A CA 1
ATOM 3149 C C . TRP A 1 444 ? 4.022 -11.740 -27.786 1.00 40.96 444 TRP A C 1
ATOM 3150 O O . TRP A 1 444 ? 3.128 -12.159 -27.051 1.00 39.80 444 TRP A O 1
ATOM 3161 N N . HIS A 1 445 ? 4.437 -10.479 -27.727 1.00 38.82 445 HIS A N 1
ATOM 3162 C CA . HIS A 1 445 ? 3.734 -9.509 -26.884 1.00 37.54 445 HIS A CA 1
ATOM 3163 C C . HIS A 1 445 ? 3.880 -8.126 -27.455 1.00 38.64 445 HIS A C 1
ATOM 3164 O O . HIS A 1 445 ? 4.887 -7.810 -28.056 1.00 41.67 445 HIS A O 1
ATOM 3171 N N . GLY A 1 446 ? 2.860 -7.317 -27.216 1.00 39.45 446 GLY A N 1
ATOM 3172 C CA . GLY A 1 446 ? 2.787 -5.953 -27.645 1.00 40.36 446 GLY A CA 1
ATOM 3173 C C . GLY A 1 446 ? 1.425 -5.726 -28.260 1.00 41.16 446 GLY A C 1
ATOM 3174 O O . GLY A 1 446 ? 0.421 -6.267 -27.799 1.00 39.92 446 GLY A O 1
ATOM 3175 N N . ALA A 1 447 ? 1.405 -4.926 -29.322 1.00 41.08 447 ALA A N 1
ATOM 3176 C CA . ALA A 1 447 ? 0.197 -4.655 -30.085 1.00 40.98 447 ALA A CA 1
ATOM 3177 C C . ALA A 1 447 ? 0.051 -5.687 -31.169 1.00 41.05 447 ALA A C 1
ATOM 3178 O O . ALA A 1 447 ? 1.046 -6.239 -31.653 1.00 42.74 447 ALA A O 1
ATOM 3180 N N . ILE A 1 448 ? -1.190 -5.964 -31.533 1.00 40.37 448 ILE A N 1
ATOM 3181 C CA . ILE A 1 448 ? -1.484 -6.877 -32.625 1.00 41.38 448 ILE A CA 1
ATOM 3182 C C . ILE A 1 448 ? -2.137 -6.062 -33.754 1.00 42.26 448 ILE A C 1
ATOM 3183 O O . ILE A 1 448 ? -3.289 -5.615 -33.619 1.00 42.64 448 ILE A O 1
ATOM 3188 N N . ARG A 1 449 ? -1.389 -5.863 -34.844 1.00 42.67 449 ARG A N 1
ATOM 3189 C CA . ARG A 1 449 ? -1.840 -5.045 -35.975 1.00 43.82 449 ARG A CA 1
ATOM 3190 C C . ARG A 1 449 ? -2.538 -5.876 -37.046 1.00 43.53 449 ARG A C 1
ATOM 3191 O O . ARG A 1 449 ? -2.081 -6.965 -37.378 1.00 42.66 449 ARG A O 1
ATOM 3199 N N . SER A 1 450 ? -3.618 -5.317 -37.604 1.00 45.22 450 SER A N 1
ATOM 3200 C CA . SER A 1 450 ? -4.370 -5.921 -38.715 1.00 45.44 450 SER A CA 1
ATOM 3201 C C . SER A 1 450 ? -3.611 -5.706 -39.999 1.00 46.68 450 SER A C 1
ATOM 3202 O O . SER A 1 450 ? -3.182 -4.580 -40.270 1.00 47.52 450 SER A O 1
ATOM 3205 N N . ARG A 1 451 ? -3.444 -6.751 -40.800 1.00 49.71 451 ARG A N 1
ATOM 3206 C CA . ARG A 1 451 ? -2.962 -6.548 -42.171 1.00 53.01 451 ARG A CA 1
ATOM 3207 C C . ARG A 1 451 ? -4.040 -5.916 -43.059 1.00 52.92 451 ARG A C 1
ATOM 3208 O O . ARG A 1 451 ? -3.737 -5.042 -43.883 1.00 50.04 451 ARG A O 1
ATOM 3216 N N . GLY A 1 452 ? -5.294 -6.328 -42.845 1.00 53.62 452 GLY A N 1
ATOM 3217 C CA . GLY A 1 452 ? -6.441 -5.901 -43.670 1.00 52.51 452 GLY A CA 1
ATOM 3218 C C . GLY A 1 452 ? -6.843 -4.453 -43.527 1.00 50.22 452 GLY A C 1
ATOM 3219 O O . GLY A 1 452 ? -7.149 -3.795 -44.511 1.00 46.95 452 GLY A O 1
ATOM 3220 N N . ILE A 1 453 ? -6.855 -3.968 -42.285 1.00 48.46 453 ILE A N 1
ATOM 3221 C CA . ILE A 1 453 ? -7.037 -2.551 -41.985 1.00 47.21 453 ILE A CA 1
ATOM 3222 C C . ILE A 1 453 ? -5.769 -2.086 -41.240 1.00 46.50 453 ILE A C 1
ATOM 3223 O O . ILE A 1 453 ? -5.682 -2.159 -40.004 1.00 45.52 453 ILE A O 1
ATOM 3228 N N . SER A 1 454 ? -4.811 -1.582 -42.019 1.00 43.89 454 SER A N 1
ATOM 3229 C CA . SER A 1 454 ? -3.408 -1.398 -41.607 1.00 43.05 454 SER A CA 1
ATOM 3230 C C . SER A 1 454 ? -3.168 -0.333 -40.553 1.00 41.07 454 SER A C 1
ATOM 3231 O O . SER A 1 454 ? -2.083 -0.285 -39.991 1.00 43.29 454 SER A O 1
ATOM 3234 N N . SER A 1 455 ? -4.148 0.541 -40.328 1.00 39.73 455 SER A N 1
ATOM 3235 C CA . SER A 1 455 ? -4.100 1.572 -39.293 1.00 39.79 455 SER A CA 1
ATOM 3236 C C . SER A 1 455 ? -4.579 1.069 -37.934 1.00 38.69 455 SER A C 1
ATOM 3237 O O . SER A 1 455 ? -4.395 1.769 -36.938 1.00 36.10 455 SER A O 1
ATOM 3240 N N . GLU A 1 456 ? -5.208 -0.107 -37.895 1.00 40.37 456 GLU A N 1
ATOM 3241 C CA . GLU A 1 456 ? -5.946 -0.577 -36.713 1.00 40.69 456 GLU A CA 1
ATOM 3242 C C . GLU A 1 456 ? -5.209 -1.672 -35.967 1.00 41.05 456 GLU A C 1
ATOM 3243 O O . GLU A 1 456 ? -4.523 -2.521 -36.572 1.00 41.04 456 GLU A O 1
ATOM 3249 N N . CYS A 1 457 ? -5.375 -1.653 -34.645 1.00 40.82 457 CYS A N 1
ATOM 3250 C CA . CYS A 1 457 ? -4.803 -2.654 -33.750 1.00 40.77 457 CYS A CA 1
ATOM 3251 C C . CYS A 1 457 ? -5.914 -3.212 -32.905 1.00 37.97 457 CYS A C 1
ATOM 3252 O O . CYS A 1 457 ? -6.877 -2.514 -32.600 1.00 37.31 457 CYS A O 1
ATOM 3255 N N . LEU A 1 458 ? -5.770 -4.471 -32.508 1.00 38.68 458 LEU A N 1
ATOM 3256 C CA . LEU A 1 458 ? -6.672 -5.080 -31.515 1.00 36.66 458 LEU A CA 1
ATOM 3257 C C . LEU A 1 458 ? -6.738 -4.214 -30.266 1.00 35.95 458 LEU A C 1
ATOM 3258 O O . LEU A 1 458 ? -5.723 -3.619 -29.853 1.00 34.66 458 LEU A O 1
ATOM 3263 N N . ASP A 1 459 ? -7.942 -4.103 -29.709 1.00 35.58 459 ASP A N 1
ATOM 3264 C CA . ASP A 1 459 ? -8.234 -3.082 -28.704 1.00 36.51 459 ASP A CA 1
ATOM 3265 C C . ASP A 1 459 ? -9.384 -3.568 -27.825 1.00 37.47 459 ASP A C 1
ATOM 3266 O O . ASP A 1 459 ? -10.467 -3.898 -28.352 1.00 38.14 459 ASP A O 1
ATOM 3271 N N . TYR A 1 460 ? -9.130 -3.649 -26.510 1.00 37.60 460 TYR A N 1
ATOM 3272 C CA . TYR A 1 460 ? -10.144 -4.039 -25.529 1.00 38.43 460 TYR A CA 1
ATOM 3273 C C . TYR A 1 460 ? -10.402 -2.910 -24.528 1.00 41.16 460 TYR A C 1
ATOM 3274 O O . TYR A 1 460 ? -9.544 -2.622 -23.698 1.00 40.39 460 TYR A O 1
ATOM 3283 N N . ASN A 1 461 ? -11.580 -2.277 -24.618 1.00 45.48 461 ASN A N 1
ATOM 3284 C CA . ASN A 1 461 ? -11.932 -1.099 -23.809 1.00 47.00 461 ASN A CA 1
ATOM 3285 C C . ASN A 1 461 ? -13.169 -1.318 -22.928 1.00 47.42 461 ASN A C 1
ATOM 3286 O O . ASN A 1 461 ? -14.307 -1.002 -23.302 1.00 43.90 461 ASN A O 1
ATOM 3291 N N . SER A 1 462 ? -12.918 -1.829 -21.731 1.00 47.51 462 SER A N 1
ATOM 3292 C CA . SER A 1 462 ? -13.976 -2.189 -20.798 1.00 48.14 462 SER A CA 1
ATOM 3293 C C . SER A 1 462 ? -14.227 -1.001 -19.890 1.00 48.73 462 SER A C 1
ATOM 3294 O O . SER A 1 462 ? -13.317 -0.217 -19.658 1.00 46.66 462 SER A O 1
ATOM 3297 N N . PRO A 1 463 ? -15.440 -0.890 -19.319 1.00 52.78 463 PRO A N 1
ATOM 3298 C CA . PRO A 1 463 ? -15.634 0.126 -18.242 1.00 56.97 463 PRO A CA 1
ATOM 3299 C C . PRO A 1 463 ? -14.646 -0.079 -17.064 1.00 62.40 463 PRO A C 1
ATOM 3300 O O . PRO A 1 463 ? -14.048 -1.163 -16.965 1.00 61.01 463 PRO A O 1
ATOM 3304 N N . ASP A 1 464 ? -14.509 0.928 -16.197 1.00 67.69 464 ASP A N 1
ATOM 3305 C CA . ASP A 1 464 ? -13.573 0.854 -15.047 1.00 70.07 464 ASP A CA 1
ATOM 3306 C C . ASP A 1 464 ? -13.992 -0.196 -14.022 1.00 70.17 464 ASP A C 1
ATOM 3307 O O . ASP A 1 464 ? -13.145 -0.926 -13.484 1.00 70.68 464 ASP A O 1
ATOM 3312 N N . ASN A 1 465 ? -15.298 -0.207 -13.762 1.00 70.49 465 ASN A N 1
ATOM 3313 C CA . ASN A 1 465 ? -15.989 -1.370 -13.198 1.00 69.01 465 ASN A CA 1
ATOM 3314 C C . ASN A 1 465 ? -16.157 -2.326 -14.368 1.00 66.31 465 ASN A C 1
ATOM 3315 O O . ASN A 1 465 ? -15.979 -1.917 -15.510 1.00 70.44 465 ASN A O 1
ATOM 3320 N N . ASN A 1 466 ? -16.465 -3.595 -14.100 1.00 61.71 466 ASN A N 1
ATOM 3321 C CA . ASN A 1 466 ? -16.815 -4.571 -15.140 1.00 57.25 466 ASN A CA 1
ATOM 3322 C C . ASN A 1 466 ? -15.662 -4.696 -16.155 1.00 51.89 466 ASN A C 1
ATOM 3323 O O . ASN A 1 466 ? -15.819 -4.378 -17.342 1.00 47.60 466 ASN A O 1
ATOM 3328 N N . PRO A 1 467 ? -14.479 -5.153 -15.679 1.00 47.33 467 PRO A N 1
ATOM 3329 C CA . PRO A 1 467 ? -13.314 -5.302 -16.571 1.00 45.82 467 PRO A CA 1
ATOM 3330 C C . PRO A 1 467 ? -13.527 -6.255 -17.760 1.00 43.81 467 PRO A C 1
ATOM 3331 O O . PRO A 1 467 ? -12.778 -6.175 -18.715 1.00 43.03 467 PRO A O 1
ATOM 3335 N N . THR A 1 468 ? -14.538 -7.113 -17.689 1.00 43.49 468 THR A N 1
ATOM 3336 C CA . THR A 1 468 ? -14.882 -8.070 -18.750 1.00 43.57 468 THR A CA 1
ATOM 3337 C C . THR A 1 468 ? -16.209 -7.745 -19.465 1.00 42.95 468 THR A C 1
ATOM 3338 O O . THR A 1 468 ? -16.819 -8.616 -20.115 1.00 40.33 468 THR A O 1
ATOM 3342 N N . GLY A 1 469 ? -16.602 -6.472 -19.427 1.00 42.51 469 GLY A N 1
ATOM 3343 C CA . GLY A 1 469 ? -17.890 -6.009 -19.939 1.00 43.24 469 GLY A CA 1
ATOM 3344 C C . GLY A 1 469 ? -18.009 -5.924 -21.444 1.00 43.45 469 GLY A C 1
ATOM 3345 O O . GLY A 1 469 ? -19.063 -6.248 -22.002 1.00 46.24 469 GLY A O 1
ATOM 3346 N N . ALA A 1 470 ? -16.924 -5.533 -22.104 1.00 42.53 470 ALA A N 1
ATOM 3347 C CA . ALA A 1 470 ? -16.926 -5.258 -23.528 1.00 42.57 470 ALA A CA 1
ATOM 3348 C C . ALA A 1 470 ? -16.483 -6.437 -24.396 1.00 43.39 470 ALA A C 1
ATOM 3349 O O . ALA A 1 470 ? -16.104 -7.502 -23.890 1.00 43.65 470 ALA A O 1
ATOM 3351 N N . ASN A 1 471 ? -16.553 -6.230 -25.713 1.00 42.31 471 ASN A N 1
ATOM 3352 C CA . ASN A 1 471 ? -16.035 -7.181 -26.702 1.00 42.60 471 ASN A CA 1
ATOM 3353 C C . ASN A 1 471 ? -14.722 -6.665 -27.239 1.00 41.24 471 ASN A C 1
ATOM 3354 O O . ASN A 1 471 ? -14.501 -5.449 -27.283 1.00 37.58 471 ASN A O 1
ATOM 3359 N N . LEU A 1 472 ? -13.852 -7.583 -27.653 1.00 39.63 472 LEU A N 1
ATOM 3360 C CA . LEU A 1 472 ? -12.637 -7.219 -28.371 1.00 39.52 472 LEU A CA 1
ATOM 3361 C C . LEU A 1 472 ? -13.033 -6.483 -29.664 1.00 39.98 472 LEU A C 1
ATOM 3362 O O . LEU A 1 472 ? -14.014 -6.873 -30.331 1.00 41.56 472 LEU A O 1
ATOM 3367 N N . SER A 1 473 ? -12.296 -5.415 -29.984 1.00 40.33 473 SER A N 1
ATOM 3368 C CA . SER A 1 473 ? -12.557 -4.611 -31.183 1.00 41.47 473 SER A CA 1
ATOM 3369 C C . SER A 1 473 ? -11.274 -4.095 -31.839 1.00 40.94 473 SER A C 1
ATOM 3370 O O . SER A 1 473 ? -10.193 -4.652 -31.608 1.00 38.52 473 SER A O 1
ATOM 3373 N N . LEU A 1 474 ? -11.417 -3.065 -32.690 1.00 42.20 474 LEU A N 1
ATOM 3374 C CA . LEU A 1 474 ? -10.286 -2.393 -33.335 1.00 42.71 474 LEU A CA 1
ATOM 3375 C C . LEU A 1 474 ? -10.290 -0.889 -33.055 1.00 41.73 474 LEU A C 1
ATOM 3376 O O . LEU A 1 474 ? -11.342 -0.283 -32.854 1.00 40.47 474 LEU A O 1
ATOM 3381 N N . PHE A 1 475 ? -9.098 -0.303 -33.052 1.00 41.91 475 PHE A N 1
ATOM 3382 C CA . PHE A 1 475 ? -8.919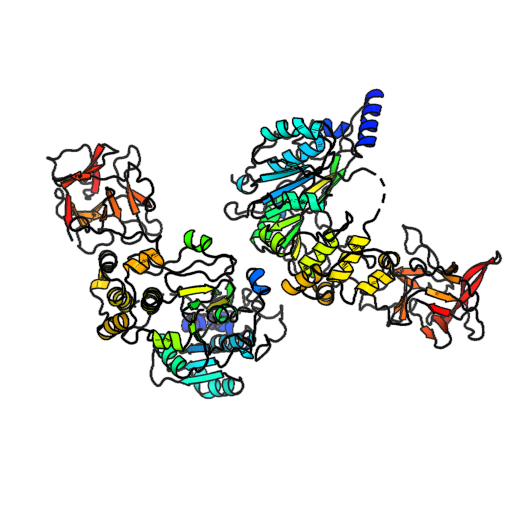 1.125 -32.807 1.00 42.81 475 PHE A CA 1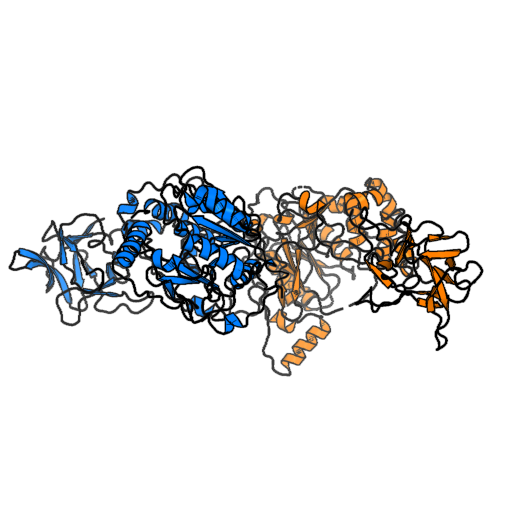
ATOM 3383 C C . PHE A 1 475 ? -7.559 1.513 -33.364 1.00 43.21 475 PHE A C 1
ATOM 3384 O O . PHE A 1 475 ? -6.697 0.643 -33.558 1.00 43.17 475 PHE A O 1
ATOM 3392 N N . GLY A 1 476 ? -7.370 2.800 -33.652 1.00 44.58 476 GLY A N 1
ATOM 3393 C CA . GLY A 1 476 ? -6.143 3.258 -34.287 1.00 43.71 476 GLY A CA 1
ATOM 3394 C C . GLY A 1 476 ? -4.937 2.884 -33.459 1.00 44.29 476 GLY A C 1
ATOM 3395 O O . GLY A 1 476 ? -4.927 3.145 -32.247 1.00 44.70 476 GLY A O 1
ATOM 3396 N N . CYS A 1 477 ? -3.945 2.251 -34.099 1.00 44.56 477 CYS A N 1
ATOM 3397 C CA . CYS A 1 477 ? -2.696 1.867 -33.450 1.00 45.08 477 CYS A CA 1
ATOM 3398 C C . CYS A 1 477 ? -2.020 3.141 -32.931 1.00 46.63 477 CYS A C 1
ATOM 3399 O O . CYS A 1 477 ? -1.737 4.061 -33.700 1.00 45.19 477 CYS A O 1
ATOM 3402 N N . HIS A 1 478 ? -1.791 3.182 -31.615 1.00 45.00 478 HIS A N 1
ATOM 3403 C CA . HIS A 1 478 ? -1.158 4.326 -30.957 1.00 46.13 478 HIS A CA 1
ATOM 3404 C C . HIS A 1 478 ? 0.221 4.044 -30.332 1.00 46.97 478 HIS A C 1
ATOM 3405 O O . HIS A 1 478 ? 0.922 4.970 -29.948 1.00 45.39 478 HIS A O 1
ATOM 3412 N N . GLY A 1 479 ? 0.595 2.770 -30.211 1.00 47.41 479 GLY A N 1
ATOM 3413 C CA . GLY A 1 479 ? 1.892 2.373 -29.679 1.00 47.64 479 GLY A CA 1
ATOM 3414 C C . GLY A 1 479 ? 2.097 2.554 -28.184 1.00 45.53 479 GLY A C 1
ATOM 3415 O O . GLY A 1 479 ? 3.221 2.412 -27.721 1.00 45.27 479 GLY A O 1
ATOM 3416 N N . GLN A 1 480 ? 1.034 2.841 -27.434 1.00 44.98 480 GLN A N 1
ATOM 3417 C CA . GLN A 1 480 ? 1.133 3.141 -25.995 1.00 46.06 480 GLN A CA 1
ATOM 3418 C C . GLN A 1 480 ? 0.696 2.021 -25.036 1.00 43.25 480 GLN A C 1
ATOM 3419 O O . GLN A 1 480 ? 0.502 2.286 -23.847 1.00 42.03 480 GLN A O 1
ATOM 3425 N N . GLY A 1 481 ? 0.575 0.787 -25.520 1.00 41.50 481 GLY A N 1
ATOM 3426 C CA . GLY A 1 481 ? 0.133 -0.335 -24.688 1.00 40.27 481 GLY A CA 1
ATOM 3427 C C . GLY A 1 481 ? -1.292 -0.154 -24.164 1.00 39.41 481 GLY A C 1
ATOM 3428 O O . GLY A 1 481 ? -2.214 0.204 -24.919 1.00 37.69 481 GLY A O 1
ATOM 3429 N N . GLY A 1 482 ? -1.469 -0.380 -22.870 1.00 37.00 482 GLY A N 1
ATOM 3430 C CA . GLY A 1 482 ? -2.786 -0.339 -22.243 1.00 37.25 482 GLY A CA 1
ATOM 3431 C C . GLY A 1 482 ? -3.840 -1.164 -22.960 1.00 38.05 482 GLY A C 1
ATOM 3432 O O . GLY A 1 482 ? -3.696 -2.382 -23.095 1.00 36.85 482 GLY A O 1
ATOM 3433 N N . ASN A 1 483 ? -4.882 -0.495 -23.468 1.00 38.43 483 ASN A N 1
ATOM 3434 C CA . ASN A 1 483 ? -5.968 -1.193 -24.166 1.00 39.48 483 ASN A CA 1
ATOM 3435 C C . ASN A 1 483 ? -5.560 -1.910 -25.476 1.00 39.04 483 ASN A C 1
ATOM 3436 O O . ASN A 1 483 ? -6.332 -2.716 -26.006 1.00 39.28 483 ASN A O 1
ATOM 3441 N N . GLN A 1 484 ? -4.337 -1.658 -25.946 1.00 37.37 484 GLN A N 1
ATOM 3442 C CA . GLN A 1 484 ? -3.788 -2.335 -27.097 1.00 38.02 484 GLN A CA 1
ATOM 3443 C C . GLN A 1 484 ? -2.638 -3.291 -26.781 1.00 38.22 484 GLN A C 1
ATOM 3444 O O . GLN A 1 484 ? -2.005 -3.796 -27.714 1.00 38.81 484 GLN A O 1
ATOM 3450 N N . PHE A 1 485 ? -2.378 -3.572 -25.492 1.00 37.66 485 PHE A N 1
ATOM 3451 C CA . PHE A 1 485 ? -1.309 -4.512 -25.107 1.00 36.21 485 PHE A CA 1
ATOM 3452 C C . PHE A 1 485 ? -1.816 -5.904 -24.845 1.00 35.25 485 PHE A C 1
ATOM 3453 O O . PHE A 1 485 ? -2.726 -6.097 -24.037 1.00 35.23 485 PHE A O 1
ATOM 3461 N N . PHE A 1 486 ? -1.198 -6.871 -25.514 1.00 34.22 486 PHE A N 1
ATOM 3462 C CA . PHE A 1 486 ? -1.526 -8.280 -25.367 1.00 33.45 486 PHE A CA 1
ATOM 3463 C C . PHE A 1 486 ? -0.272 -9.139 -25.230 1.00 32.29 486 PHE A C 1
ATOM 3464 O O . PHE A 1 486 ? 0.824 -8.719 -25.598 1.00 31.19 486 PHE A O 1
ATOM 3472 N N . GLU A 1 487 ? -0.480 -10.365 -24.756 1.00 33.06 487 GLU A N 1
ATOM 3473 C CA . GLU A 1 487 ? 0.556 -11.366 -24.548 1.00 33.48 487 GLU A CA 1
ATOM 3474 C C . GLU A 1 487 ? 0.009 -12.710 -25.012 1.00 34.92 487 GLU A C 1
ATOM 3475 O O . GLU A 1 487 ? -1.014 -13.172 -24.482 1.00 33.30 487 GLU A O 1
ATOM 3481 N N . TYR A 1 488 ? 0.678 -13.322 -25.999 1.00 33.39 488 TYR A N 1
ATOM 3482 C CA . TYR A 1 488 ? 0.386 -14.689 -26.418 1.00 33.88 488 TYR A CA 1
ATOM 3483 C C . TYR A 1 488 ? 1.273 -15.652 -25.623 1.00 33.65 488 TYR A C 1
ATOM 3484 O O . TYR A 1 488 ? 2.492 -15.590 -25.677 1.00 31.61 488 TYR A O 1
ATOM 3493 N N . THR A 1 489 ? 0.625 -16.578 -24.945 1.00 33.75 489 THR A N 1
ATOM 3494 C CA . THR A 1 489 ? 1.241 -17.378 -23.912 1.00 36.34 489 THR A CA 1
ATOM 3495 C C . THR A 1 489 ? 1.691 -18.756 -24.472 1.00 36.94 489 THR A C 1
ATOM 3496 O O . THR A 1 489 ? 1.195 -19.202 -25.505 1.00 34.36 489 THR A O 1
ATOM 3500 N N . SER A 1 490 ? 2.628 -19.417 -23.782 1.00 38.74 490 SER A N 1
ATOM 3501 C CA . SER A 1 490 ? 3.020 -20.805 -24.109 1.00 40.32 490 SER A CA 1
ATOM 3502 C C . SER A 1 490 ? 1.856 -21.810 -23.954 1.00 39.89 490 SER A C 1
ATOM 3503 O O . SER A 1 490 ? 1.790 -22.793 -24.665 1.00 39.67 490 SER A O 1
ATOM 3506 N N . ASN A 1 491 ? 0.969 -21.576 -22.990 1.00 38.29 491 ASN A N 1
ATOM 3507 C CA . ASN A 1 491 ? -0.358 -22.240 -22.931 1.00 37.92 491 ASN A CA 1
ATOM 3508 C C . ASN A 1 491 ? -1.387 -21.779 -23.960 1.00 36.87 491 ASN A C 1
ATOM 3509 O O . ASN A 1 491 ? -2.544 -22.195 -23.906 1.00 36.44 491 ASN A O 1
ATOM 3514 N N . LYS A 1 492 ? -0.970 -20.901 -24.875 1.00 36.48 492 LYS A N 1
ATOM 3515 C CA . LYS A 1 492 ? -1.730 -20.535 -26.073 1.00 36.56 492 LYS A CA 1
ATOM 3516 C C . LYS A 1 492 ? -2.956 -19.711 -25.770 1.00 33.61 492 LYS A C 1
ATOM 3517 O O . LYS A 1 492 ? -3.956 -19.788 -26.461 1.00 31.37 492 LYS A O 1
ATOM 3523 N N . GLU A 1 493 ? -2.821 -18.879 -24.741 1.00 32.29 493 GLU A N 1
ATOM 3524 C CA . GLU A 1 493 ? -3.842 -17.923 -24.362 1.00 32.23 493 GLU A CA 1
ATOM 3525 C C . GLU A 1 493 ? -3.439 -16.579 -24.947 1.00 31.06 493 GLU A C 1
ATOM 3526 O O . GLU A 1 493 ? -2.234 -16.277 -25.059 1.00 29.36 493 GLU A O 1
ATOM 3532 N N . ILE A 1 494 ? -4.433 -15.761 -25.291 1.00 30.40 494 ILE A N 1
ATOM 3533 C CA . ILE A 1 494 ? -4.152 -14.356 -25.599 1.00 31.25 494 ILE A CA 1
ATOM 3534 C C . ILE A 1 494 ? -4.532 -13.558 -24.378 1.00 31.51 494 ILE A C 1
ATOM 3535 O O . ILE A 1 494 ? -5.718 -13.373 -24.118 1.00 30.23 494 ILE A O 1
ATOM 3540 N N . ARG A 1 495 ? -3.534 -13.098 -23.623 1.00 31.51 495 ARG A N 1
ATOM 3541 C CA . ARG A 1 495 ? -3.825 -12.386 -22.391 1.00 32.45 495 ARG A CA 1
ATOM 3542 C C . ARG A 1 495 ? -3.877 -10.898 -22.610 1.00 32.18 495 ARG A C 1
ATOM 3543 O O . ARG A 1 495 ? -3.027 -10.322 -23.289 1.00 32.97 495 ARG A O 1
ATOM 3551 N N . PHE A 1 496 ? -4.912 -10.280 -22.066 1.00 31.42 496 PHE A N 1
ATOM 3552 C CA . PHE A 1 496 ? -5.017 -8.829 -21.986 1.00 31.44 496 PHE A CA 1
ATOM 3553 C C . PHE A 1 496 ? -4.710 -8.483 -20.507 1.00 30.96 496 PHE A C 1
ATOM 3554 O O . PHE A 1 496 ? -5.626 -8.419 -19.687 1.00 30.11 496 PHE A O 1
ATOM 3562 N N . ASN A 1 497 ? -3.419 -8.296 -20.189 1.00 30.26 497 ASN A N 1
ATOM 3563 C CA . ASN A 1 497 ? -2.980 -8.340 -18.812 1.00 29.75 497 ASN A CA 1
ATOM 3564 C C . ASN A 1 497 ? -2.060 -7.235 -18.381 1.00 29.60 497 ASN A C 1
ATOM 3565 O O . ASN A 1 497 ? -1.135 -7.468 -17.596 1.00 28.66 497 ASN A O 1
ATOM 3570 N N . SER A 1 498 ? -2.346 -6.020 -18.851 1.00 29.18 498 SER A N 1
ATOM 3571 C CA . SER A 1 498 ? -1.694 -4.841 -18.297 1.00 29.56 498 SER A CA 1
ATOM 3572 C C . SER A 1 498 ? -2.227 -4.537 -16.900 1.00 30.05 498 SER A C 1
ATOM 3573 O O . SER A 1 498 ? -1.487 -4.015 -16.074 1.00 31.23 498 SER A O 1
ATOM 3576 N N . VAL A 1 499 ? -3.482 -4.883 -16.631 1.00 30.08 499 VAL A N 1
ATOM 3577 C CA . VAL A 1 499 ? -4.113 -4.582 -15.345 1.00 30.19 499 VAL A CA 1
ATOM 3578 C C . VAL A 1 499 ? -4.316 -5.834 -14.458 1.00 30.89 499 VAL A C 1
ATOM 3579 O O . VAL A 1 499 ? -3.761 -5.884 -13.372 1.00 27.45 499 VAL A O 1
ATOM 3583 N N . THR A 1 500 ? -5.101 -6.810 -14.920 1.00 30.87 500 THR A N 1
ATOM 3584 C CA . THR A 1 500 ? -5.270 -8.108 -14.254 1.00 31.98 500 THR A CA 1
ATOM 3585 C C . THR A 1 500 ? -5.130 -9.199 -15.317 1.00 32.33 500 THR A C 1
ATOM 3586 O O . THR A 1 500 ? -5.088 -8.916 -16.541 1.00 32.31 500 THR A O 1
ATOM 3590 N N . GLU A 1 501 ? -5.077 -10.448 -14.862 1.00 31.88 501 GLU A N 1
ATOM 3591 C CA . GLU A 1 501 ? -4.912 -11.606 -15.747 1.00 31.26 501 GLU A CA 1
ATOM 3592 C C . GLU A 1 501 ? -6.249 -11.977 -16.437 1.00 32.23 501 GLU A C 1
ATOM 3593 O O . GLU A 1 501 ? -7.008 -12.829 -15.936 1.00 30.54 501 GLU A O 1
ATOM 3599 N N . LEU A 1 502 ? -6.519 -11.295 -17.565 1.00 32.31 502 LEU A N 1
ATOM 3600 C CA . LEU A 1 502 ? -7.680 -11.534 -18.432 1.00 33.12 502 LEU A CA 1
ATOM 3601 C C . LEU A 1 502 ? -7.262 -12.271 -19.717 1.00 33.42 502 LEU A C 1
ATOM 3602 O O . LEU A 1 502 ? -6.186 -12.027 -20.264 1.00 32.14 502 LEU A O 1
ATOM 3607 N N . CYS A 1 503 ? -8.119 -13.188 -20.158 1.00 33.81 503 CYS A N 1
ATOM 3608 C CA . CYS A 1 503 ? -7.830 -14.134 -21.239 1.00 33.60 503 CYS A CA 1
ATOM 3609 C C . CYS A 1 503 ? -8.938 -14.045 -22.308 1.00 34.21 503 CYS A C 1
ATOM 3610 O O . CYS A 1 503 ? -10.144 -14.114 -21.982 1.00 31.74 503 CYS A O 1
ATOM 3613 N N . ALA A 1 504 ? -8.521 -13.858 -23.568 1.00 34.59 504 ALA A N 1
ATOM 3614 C CA . ALA A 1 504 ? -9.443 -13.768 -24.703 1.00 35.56 504 ALA A CA 1
ATOM 3615 C C . ALA A 1 504 ? -10.233 -15.066 -24.875 1.00 36.31 504 ALA A C 1
ATOM 3616 O O . ALA A 1 504 ? -9.647 -16.147 -24.921 1.00 33.04 504 ALA A O 1
ATOM 3618 N N . GLU A 1 505 ? -11.551 -14.932 -24.983 1.00 37.69 505 GLU A N 1
ATOM 3619 C CA . GLU A 1 505 ? -12.460 -16.074 -25.063 1.00 39.64 505 GLU A CA 1
ATOM 3620 C C . GLU A 1 505 ? -13.570 -15.858 -26.082 1.00 41.10 505 GLU A C 1
ATOM 3621 O O . GLU A 1 505 ? -14.093 -14.757 -26.207 1.00 40.97 505 GLU A O 1
ATOM 3627 N N . VAL A 1 506 ? -13.936 -16.921 -26.802 1.00 42.82 506 VAL A N 1
ATOM 3628 C CA . VAL A 1 506 ? -15.138 -16.930 -27.642 1.00 43.89 506 VAL A CA 1
ATOM 3629 C C . VAL A 1 506 ? -16.178 -17.767 -26.883 1.00 45.39 506 VAL A C 1
ATOM 3630 O O . VAL A 1 506 ? -15.951 -18.970 -26.671 1.00 43.87 506 VAL A O 1
ATOM 3634 N N . PRO A 1 507 ? -17.303 -17.146 -26.458 1.00 46.85 507 PRO A N 1
ATOM 3635 C CA . PRO A 1 507 ? -18.345 -17.941 -25.795 1.00 48.49 507 PRO A CA 1
ATOM 3636 C C . PRO A 1 507 ? -18.945 -19.009 -26.720 1.00 50.27 507 PRO A C 1
ATOM 3637 O O . PRO A 1 507 ? -18.858 -18.906 -27.950 1.00 53.26 507 PRO A O 1
ATOM 3641 N N . GLU A 1 508 ? -19.564 -20.013 -26.122 1.00 54.00 508 GLU A N 1
ATOM 3642 C CA . GLU A 1 508 ? -19.964 -21.210 -26.865 1.00 55.76 508 GLU A CA 1
ATOM 3643 C C . GLU A 1 508 ? -21.002 -20.883 -27.958 1.00 56.66 508 GLU A C 1
ATOM 3644 O O . GLU A 1 508 ? -22.010 -20.223 -27.692 1.00 56.59 508 GLU A O 1
ATOM 3650 N N . GLN A 1 509 ? -20.702 -21.294 -29.196 1.00 57.11 509 GLN A N 1
ATOM 3651 C CA . GLN A 1 509 ? -21.545 -21.080 -30.399 1.00 58.90 509 GLN A CA 1
ATOM 3652 C C . GLN A 1 509 ? -21.537 -19.657 -30.961 1.00 58.21 509 GLN A C 1
ATOM 3653 O O . GLN A 1 509 ? -22.228 -19.399 -31.954 1.00 57.61 509 GLN A O 1
ATOM 3659 N N . LYS A 1 510 ? -20.746 -18.750 -30.388 1.00 55.76 510 LYS A N 1
ATOM 3660 C CA . LYS A 1 510 ? -20.787 -17.336 -30.787 1.00 54.72 510 LYS A CA 1
ATOM 3661 C C . LYS A 1 510 ? -19.648 -16.996 -31.741 1.00 52.16 510 LYS A C 1
ATOM 3662 O O . LYS A 1 510 ? -18.769 -17.825 -31.993 1.00 52.98 510 LYS A O 1
ATOM 3668 N N . ASN A 1 511 ? -19.667 -15.776 -32.270 1.00 51.91 511 ASN A N 1
ATOM 3669 C CA . ASN A 1 511 ? -18.632 -15.321 -33.206 1.00 49.70 511 ASN A CA 1
ATOM 3670 C C . ASN A 1 511 ? -18.019 -13.970 -32.824 1.00 48.00 511 ASN A C 1
ATOM 3671 O O . ASN A 1 511 ? -17.510 -13.264 -33.692 1.00 45.15 511 ASN A O 1
ATOM 3676 N N . TYR A 1 512 ? -18.067 -13.627 -31.528 1.00 46.49 512 TYR A N 1
ATOM 3677 C CA . TYR A 1 512 ? -17.382 -12.438 -31.002 1.00 45.48 512 TYR A CA 1
ATOM 3678 C C . TYR A 1 512 ? -16.409 -12.856 -29.924 1.00 43.65 512 TYR A C 1
ATOM 3679 O O . TYR A 1 512 ? -16.490 -13.975 -29.425 1.00 41.62 512 TYR A O 1
ATOM 3688 N N . VAL A 1 513 ? -15.501 -11.946 -29.569 1.00 42.22 513 VAL A N 1
ATOM 3689 C CA . VAL A 1 513 ? -14.469 -12.220 -28.572 1.00 40.47 513 VAL A CA 1
ATOM 3690 C C . VAL A 1 513 ? -14.640 -11.349 -27.359 1.00 39.65 513 VAL A C 1
ATOM 3691 O O . VAL A 1 513 ? -14.656 -10.124 -27.477 1.00 39.14 513 VAL A O 1
ATOM 3695 N N . GLY A 1 514 ? -14.751 -11.995 -26.193 1.00 38.71 514 GLY A N 1
ATOM 3696 C CA . GLY A 1 514 ? -14.819 -11.315 -24.913 1.00 38.00 514 GLY A CA 1
ATOM 3697 C C . GLY A 1 514 ? -13.588 -11.618 -24.076 1.00 38.41 514 GLY A C 1
ATOM 3698 O O . GLY A 1 514 ? -12.584 -12.156 -24.577 1.00 37.30 514 GLY A O 1
ATOM 3699 N N . MET A 1 515 ? -13.670 -11.264 -22.796 1.00 36.99 515 MET A N 1
ATOM 3700 C CA . MET A 1 515 ? -12.606 -11.578 -21.843 1.00 36.95 515 MET A CA 1
ATOM 3701 C C . MET A 1 515 ? -13.163 -12.286 -20.623 1.00 35.98 515 MET A C 1
ATOM 3702 O O . MET A 1 515 ? -14.329 -12.107 -20.261 1.00 35.07 515 MET A O 1
ATOM 3707 N N . GLN A 1 516 ? -12.306 -13.093 -20.003 1.00 36.20 516 GLN A N 1
ATOM 3708 C CA . GLN A 1 516 ? -12.629 -13.709 -18.727 1.00 36.61 516 GLN A CA 1
ATOM 3709 C C . GLN A 1 516 ? -11.363 -13.925 -17.920 1.00 36.97 516 GLN A C 1
ATOM 3710 O O . GLN A 1 516 ? -10.279 -14.054 -18.500 1.00 36.00 516 GLN A O 1
ATOM 3716 N N . ASN A 1 517 ? -11.497 -14.017 -16.590 1.00 37.07 517 ASN A N 1
ATOM 3717 C CA . ASN A 1 517 ? -10.348 -14.266 -15.728 1.00 36.40 517 ASN A CA 1
ATOM 3718 C C . ASN A 1 517 ? -9.600 -15.468 -16.262 1.00 34.82 517 ASN A C 1
ATOM 3719 O O . ASN A 1 517 ? -10.201 -16.492 -16.555 1.00 34.24 517 ASN A O 1
ATOM 3724 N N . CYS A 1 518 ? -8.288 -15.337 -16.391 1.00 34.40 518 CYS A N 1
ATOM 3725 C CA . CYS A 1 518 ? -7.452 -16.472 -16.781 1.00 35.00 518 CYS A CA 1
ATOM 3726 C C . CYS A 1 518 ? -7.458 -17.546 -15.692 1.00 34.70 518 CYS A C 1
ATOM 3727 O O . CYS A 1 518 ? -7.700 -17.248 -14.514 1.00 33.83 518 CYS A O 1
ATOM 3730 N N . PRO A 1 519 ? -7.184 -18.794 -16.082 1.00 35.58 519 PRO A N 1
ATOM 3731 C CA . PRO A 1 519 ? -7.087 -19.838 -15.073 1.00 35.98 519 PRO A CA 1
ATOM 3732 C C . PRO A 1 519 ? -5.908 -19.588 -14.165 1.00 35.36 519 PRO A C 1
ATOM 3733 O O . PRO A 1 519 ? -4.945 -18.915 -14.558 1.00 32.33 519 PRO A O 1
ATOM 3737 N N . LYS A 1 520 ? -5.998 -20.115 -12.943 1.00 37.03 520 LYS A N 1
ATOM 3738 C CA . LYS A 1 520 ? -4.884 -20.065 -12.018 1.00 38.72 520 LYS A CA 1
ATOM 3739 C C . LYS A 1 520 ? -3.730 -20.903 -12.551 1.00 36.48 520 LYS A C 1
ATOM 3740 O O . LYS A 1 520 ? -3.958 -21.883 -13.246 1.00 34.24 520 LYS A O 1
ATOM 3746 N N . ASP A 1 521 ? -2.496 -20.512 -12.244 1.00 35.65 521 ASP A N 1
ATOM 3747 C CA . ASP A 1 521 ? -1.313 -21.313 -12.608 1.00 37.02 521 ASP A CA 1
ATOM 3748 C C . ASP A 1 521 ? -1.434 -22.809 -12.303 1.00 39.07 521 ASP A C 1
ATOM 3749 O O . ASP A 1 521 ? -1.836 -23.193 -11.190 1.00 37.13 521 ASP A O 1
ATOM 3754 N N . GLY A 1 522 ? -1.101 -23.638 -13.290 1.00 39.35 522 GLY A N 1
ATOM 3755 C CA . GLY A 1 522 ? -1.218 -25.096 -13.168 1.00 39.81 522 GLY A CA 1
ATOM 3756 C C . GLY A 1 522 ? -2.590 -25.731 -13.405 1.00 40.74 522 GLY A C 1
ATOM 3757 O O . GLY A 1 522 ? -2.690 -26.956 -13.448 1.00 40.89 522 GLY A O 1
ATOM 3758 N N . PHE A 1 523 ? -3.638 -24.924 -13.573 1.00 39.70 523 PHE A N 1
ATOM 3759 C CA . PHE A 1 523 ? -5.014 -25.448 -13.702 1.00 39.73 523 PHE A CA 1
ATOM 3760 C C . PHE A 1 523 ? -5.453 -25.518 -15.176 1.00 39.68 523 PHE A C 1
ATOM 3761 O O . PHE A 1 523 ? -4.830 -24.889 -16.019 1.00 38.66 523 PHE A O 1
ATOM 3769 N N . PRO A 1 524 ? -6.486 -26.333 -15.491 1.00 39.35 524 PRO A N 1
ATOM 3770 C CA . PRO A 1 524 ? -6.885 -26.539 -16.894 1.00 38.46 524 PRO A CA 1
ATOM 3771 C C . PRO A 1 524 ? -7.133 -25.226 -17.646 1.00 37.74 524 PRO A C 1
ATOM 3772 O O . PRO A 1 524 ? -7.751 -24.309 -17.098 1.00 35.83 524 PRO A O 1
ATOM 3776 N N . VAL A 1 525 ? -6.626 -25.144 -18.868 1.00 36.57 525 VAL A N 1
ATOM 3777 C CA . VAL A 1 525 ? -6.883 -24.015 -19.758 1.00 35.39 525 VAL A CA 1
ATOM 3778 C C . VAL A 1 525 ? -8.164 -24.391 -20.480 1.00 35.96 525 VAL A C 1
ATOM 3779 O O . VAL A 1 525 ? -8.184 -25.392 -21.182 1.00 34.86 525 VAL A O 1
ATOM 3783 N N . PRO A 1 526 ? -9.254 -23.634 -20.294 1.00 35.52 526 PRO A N 1
ATOM 3784 C CA . PRO A 1 526 ? -10.459 -24.022 -21.045 1.00 36.50 526 PRO A CA 1
ATOM 3785 C C . PRO A 1 526 ? -10.276 -24.022 -22.575 1.00 35.60 526 PRO A C 1
ATOM 3786 O O . PRO A 1 526 ? -9.592 -23.162 -23.112 1.00 35.20 526 PRO A O 1
ATOM 3790 N N . ALA A 1 527 ? -10.895 -24.987 -23.239 1.00 35.70 527 ALA A N 1
ATOM 3791 C CA . ALA A 1 527 ? -10.826 -25.145 -24.697 1.00 36.48 527 ALA A CA 1
ATOM 3792 C C . ALA A 1 527 ? -11.092 -23.823 -25.449 1.00 36.02 527 ALA A C 1
ATOM 3793 O O . ALA A 1 527 ? -10.343 -23.452 -26.341 1.00 39.05 527 ALA A O 1
ATOM 3795 N N . ASN A 1 528 ? -12.114 -23.095 -25.022 1.00 35.93 528 ASN A N 1
ATOM 3796 C CA . ASN A 1 528 ? -12.522 -21.852 -25.679 1.00 35.38 528 ASN A CA 1
ATOM 3797 C C . ASN A 1 528 ? -11.670 -20.607 -25.380 1.00 34.34 528 ASN A C 1
ATOM 3798 O O . ASN A 1 528 ? -12.029 -19.522 -25.820 1.00 32.05 528 ASN A O 1
ATOM 3803 N N . ILE A 1 529 ? -10.547 -20.753 -24.677 1.00 33.15 529 ILE A N 1
ATOM 3804 C CA . ILE A 1 529 ? -9.541 -19.666 -24.616 1.00 33.17 529 ILE A CA 1
ATOM 3805 C C . ILE A 1 529 ? -8.216 -20.036 -25.304 1.00 32.36 529 ILE A C 1
ATOM 3806 O O . ILE A 1 529 ? -7.240 -19.345 -25.144 1.00 31.81 529 ILE A O 1
ATOM 3811 N N . ILE A 1 530 ? -8.195 -21.114 -26.074 1.00 33.47 530 ILE A N 1
ATOM 3812 C CA . ILE A 1 530 ? -7.003 -21.502 -26.817 1.00 34.14 530 ILE A CA 1
ATOM 3813 C C . ILE A 1 530 ? -6.963 -20.791 -28.181 1.00 33.68 530 ILE A C 1
ATOM 3814 O O . ILE A 1 530 ? -7.933 -20.837 -28.935 1.00 32.82 530 ILE A O 1
ATOM 3819 N N . TRP A 1 531 ? -5.808 -20.194 -28.493 1.00 34.14 531 TRP A N 1
ATOM 3820 C CA . TRP A 1 531 ? -5.561 -19.549 -29.773 1.00 35.00 531 TRP A CA 1
ATOM 3821 C C . TRP A 1 531 ? -4.292 -20.107 -30.404 1.00 36.70 531 TRP A C 1
ATOM 3822 O O . TRP A 1 531 ? -3.297 -20.340 -29.709 1.00 35.94 531 TRP A O 1
ATOM 3833 N N . HIS A 1 532 ? -4.343 -20.339 -31.718 1.00 38.66 532 HIS A N 1
ATOM 3834 C CA . HIS A 1 532 ? -3.177 -20.760 -32.482 1.00 41.75 532 HIS A CA 1
ATOM 3835 C C . HIS A 1 532 ? -2.799 -19.625 -33.398 1.00 44.55 532 HIS A C 1
ATOM 3836 O O . HIS A 1 532 ? -3.578 -19.257 -34.294 1.00 45.29 532 HIS A O 1
ATOM 3843 N N . PHE A 1 533 ? -1.614 -19.059 -33.163 1.00 47.47 533 PHE A N 1
ATOM 3844 C CA . PHE A 1 533 ? -1.043 -18.067 -34.082 1.00 51.29 533 PHE A CA 1
ATOM 3845 C C . PHE A 1 533 ? -0.307 -18.800 -35.192 1.00 54.63 533 PHE A C 1
ATOM 3846 O O . PHE A 1 533 ? 0.858 -19.184 -35.024 1.00 53.94 533 PHE A O 1
ATOM 3854 N N . LYS A 1 534 ? -0.987 -19.013 -36.315 1.00 58.18 534 LYS A N 1
ATOM 3855 C CA . LYS A 1 534 ? -0.403 -19.772 -37.435 1.00 62.62 534 LYS A CA 1
ATOM 3856 C C . LYS A 1 534 ? 0.785 -19.026 -38.037 1.00 65.76 534 LYS A C 1
ATOM 3857 O O . LYS A 1 534 ? 0.912 -17.796 -37.878 1.00 68.81 534 LYS A O 1
ATOM 3863 N N . GLU A 1 535 ? 1.667 -19.770 -38.709 1.00 70.44 535 GLU A N 1
ATOM 3864 C CA . GLU A 1 535 ? 2.849 -19.191 -39.376 1.00 73.50 535 GLU A CA 1
ATOM 3865 C C . GLU A 1 535 ? 2.475 -18.048 -40.352 1.00 72.44 535 GLU A C 1
ATOM 3866 O O . GLU A 1 535 ? 3.178 -17.031 -40.423 1.00 73.20 535 GLU A O 1
ATOM 3872 N N . ASP A 1 536 ? 1.341 -18.207 -41.034 1.00 69.75 536 ASP A N 1
ATOM 3873 C CA . ASP A 1 536 ? 0.828 -17.228 -42.025 1.00 68.71 536 ASP A CA 1
ATOM 3874 C C . ASP A 1 536 ? 0.119 -15.970 -41.467 1.00 62.62 536 ASP A C 1
ATOM 3875 O O . ASP A 1 536 ? -0.454 -15.202 -42.241 1.00 63.02 536 ASP A O 1
ATOM 3880 N N . GLY A 1 537 ? 0.169 -15.741 -40.150 1.00 55.20 537 GLY A N 1
ATOM 3881 C CA . GLY A 1 537 ? -0.453 -14.556 -39.539 1.00 51.32 537 GLY A CA 1
ATOM 3882 C C . GLY A 1 537 ? -1.922 -14.719 -39.160 1.00 47.81 537 GLY A C 1
ATOM 3883 O O . GLY A 1 537 ? -2.554 -13.787 -38.645 1.00 46.80 537 GLY A O 1
ATOM 3884 N N . THR A 1 538 ? -2.457 -15.917 -39.361 1.00 46.18 538 THR A N 1
ATOM 3885 C CA . THR A 1 538 ? -3.823 -16.256 -38.999 1.00 44.74 538 THR A CA 1
ATOM 3886 C C . THR A 1 538 ? -3.882 -16.474 -37.460 1.00 43.51 538 THR A C 1
ATOM 3887 O O . THR A 1 538 ? -2.946 -17.020 -36.859 1.00 43.21 538 THR A O 1
ATOM 3891 N N . ILE A 1 539 ? -4.957 -15.991 -36.836 1.00 41.85 539 ILE A N 1
ATOM 3892 C CA . ILE A 1 539 ? -5.228 -16.234 -35.426 1.00 40.87 539 ILE A CA 1
ATOM 3893 C C . ILE A 1 539 ? -6.448 -17.138 -35.436 1.00 41.29 539 ILE A C 1
ATOM 3894 O O . ILE A 1 539 ? -7.581 -16.694 -35.662 1.00 40.83 539 ILE A O 1
ATOM 3899 N N . PHE A 1 540 ? -6.165 -18.424 -35.248 1.00 41.95 540 PHE A N 1
ATOM 3900 C CA . PHE A 1 540 ? -7.153 -19.488 -35.339 1.00 41.97 540 PHE A CA 1
ATOM 3901 C C . PHE A 1 540 ? -7.625 -19.857 -33.922 1.00 41.82 540 PHE A C 1
ATOM 3902 O O . PHE A 1 540 ? -6.820 -19.920 -32.981 1.00 41.14 540 PHE A O 1
ATOM 3910 N N . HIS A 1 541 ? -8.938 -20.057 -33.793 1.00 41.12 541 HIS A N 1
ATOM 3911 C CA . HIS A 1 541 ? -9.586 -20.465 -32.560 1.00 41.30 541 HIS A CA 1
ATOM 3912 C C . HIS A 1 541 ? -10.063 -21.909 -32.738 1.00 41.30 541 HIS A C 1
ATOM 3913 O O . HIS A 1 541 ? -11.140 -22.131 -33.315 1.00 42.36 541 HIS A O 1
ATOM 3920 N N . PRO A 1 542 ? -9.266 -22.892 -32.285 1.00 39.72 542 PRO A N 1
ATOM 3921 C CA . PRO A 1 542 ? -9.605 -24.270 -32.667 1.00 40.56 542 PRO A CA 1
ATOM 3922 C C . PRO A 1 542 ? -10.925 -24.810 -32.138 1.00 40.07 542 PRO A C 1
ATOM 3923 O O . PRO A 1 542 ? -11.506 -25.672 -32.784 1.00 39.31 542 PRO A O 1
ATOM 3927 N N . HIS A 1 543 ? -11.431 -24.288 -31.022 1.00 39.66 543 HIS A N 1
ATOM 3928 C CA . HIS A 1 543 ? -12.672 -24.815 -30.447 1.00 39.26 543 HIS A CA 1
ATOM 3929 C C . HIS A 1 543 ? -13.891 -24.404 -31.246 1.00 40.07 543 HIS A C 1
ATOM 3930 O O . HIS A 1 543 ? -14.783 -25.188 -31.474 1.00 40.03 543 HIS A O 1
ATOM 3937 N N . SER A 1 544 ? -13.928 -23.154 -31.668 1.00 41.09 544 SER A N 1
ATOM 3938 C CA . SER A 1 544 ? -14.992 -22.683 -32.542 1.00 42.15 544 SER A CA 1
ATOM 3939 C C . SER A 1 544 ? -14.718 -23.100 -33.986 1.00 43.84 544 SER A C 1
ATOM 3940 O O . SER A 1 544 ? -15.640 -23.151 -34.795 1.00 45.31 544 SER A O 1
ATOM 3943 N N . GLY A 1 545 ? -13.447 -23.348 -34.314 1.00 43.38 545 GLY A N 1
ATOM 3944 C CA . GLY A 1 545 ? -13.040 -23.672 -35.687 1.00 42.90 545 GLY A CA 1
ATOM 3945 C C . GLY A 1 545 ? -12.958 -22.460 -36.618 1.00 43.38 545 GLY A C 1
ATOM 3946 O O . GLY A 1 545 ? -12.796 -22.619 -37.841 1.00 41.28 545 GLY A O 1
ATOM 3947 N N . LEU A 1 546 ? -13.021 -21.260 -36.033 1.00 42.45 546 LEU A N 1
ATOM 3948 C CA . LEU A 1 546 ? -13.078 -20.001 -36.762 1.00 43.45 546 LEU A CA 1
ATOM 3949 C C . LEU A 1 546 ? -11.770 -19.239 -36.601 1.00 43.70 546 LEU A C 1
ATOM 3950 O O . LEU A 1 546 ? -10.895 -19.618 -35.803 1.00 43.01 546 LEU A O 1
ATOM 3955 N N . CYS A 1 547 ? -11.658 -18.159 -37.377 1.00 43.52 547 CYS A N 1
ATOM 3956 C CA . CYS A 1 547 ? -10.481 -17.287 -37.403 1.00 43.19 547 CYS A CA 1
ATOM 3957 C C . CYS A 1 547 ? -10.878 -15.838 -37.096 1.00 42.11 547 CYS A C 1
ATOM 3958 O O . CYS A 1 547 ? -11.974 -15.403 -37.431 1.00 40.71 547 CYS A O 1
ATOM 3961 N N . LEU A 1 548 ? -9.975 -15.109 -36.452 1.00 41.01 548 LEU A N 1
ATOM 3962 C CA . LEU A 1 548 ? -10.234 -13.727 -36.091 1.00 41.72 548 LEU A CA 1
ATOM 3963 C C . LEU A 1 548 ? -10.112 -12.888 -37.353 1.00 41.64 548 LEU A C 1
ATOM 3964 O O . LEU A 1 548 ? -9.119 -12.982 -38.041 1.00 42.13 548 LEU A O 1
ATOM 3969 N N . SER A 1 549 ? -11.123 -12.088 -37.656 1.00 42.83 549 SER A N 1
ATOM 3970 C CA . SER A 1 549 ? -11.126 -11.280 -38.886 1.00 43.60 549 SER A CA 1
ATOM 3971 C C . SER A 1 549 ? -11.472 -9.852 -38.579 1.00 42.89 549 SER A C 1
ATOM 3972 O O . SER A 1 549 ? -12.406 -9.595 -37.833 1.00 42.12 549 SER A O 1
ATOM 3975 N N . ALA A 1 550 ? -10.718 -8.931 -39.184 1.00 44.66 550 ALA A N 1
ATOM 3976 C CA . ALA A 1 550 ? -11.098 -7.521 -39.220 1.00 45.35 550 ALA A CA 1
ATOM 3977 C C . ALA A 1 550 ? -12.275 -7.393 -40.180 1.00 46.05 550 ALA A C 1
ATOM 3978 O O . ALA A 1 550 ? -12.402 -8.181 -41.113 1.00 46.10 550 ALA A O 1
ATOM 3980 N N . TYR A 1 551 ? -13.158 -6.444 -39.906 1.00 46.09 551 TYR A N 1
ATOM 3981 C CA . TYR A 1 551 ? -14.217 -6.063 -40.834 1.00 48.97 551 TYR A CA 1
ATOM 3982 C C . TYR A 1 551 ? -14.627 -4.633 -40.470 1.00 50.75 551 TYR A C 1
ATOM 3983 O O . TYR A 1 551 ? -14.173 -4.091 -39.462 1.00 51.11 551 TYR A O 1
ATOM 3992 N N . ARG A 1 552 ? -15.460 -4.015 -41.294 1.00 52.11 552 ARG A N 1
ATOM 3993 C CA . ARG A 1 552 ? -16.025 -2.697 -40.986 1.00 53.17 552 ARG A CA 1
ATOM 3994 C C . ARG A 1 552 ? -17.517 -2.878 -40.765 1.00 54.63 552 ARG A C 1
ATOM 3995 O O . ARG A 1 552 ? -18.139 -3.692 -41.436 1.00 57.28 552 ARG A O 1
ATOM 4003 N N . THR A 1 553 ? -18.094 -2.149 -39.805 1.00 58.93 553 THR A N 1
ATOM 4004 C CA . THR A 1 553 ? -19.557 -2.182 -39.560 1.00 64.75 553 THR A CA 1
ATOM 4005 C C . THR A 1 553 ? -20.231 -1.596 -40.806 1.00 69.60 553 THR A C 1
ATOM 4006 O O . THR A 1 553 ? -19.561 -0.913 -41.608 1.00 69.64 553 THR A O 1
ATOM 4010 N N . PRO A 1 554 ? -21.545 -1.844 -41.003 1.00 74.99 554 PRO A N 1
ATOM 4011 C CA . PRO A 1 554 ? -22.225 -1.095 -42.081 1.00 77.53 554 PRO A CA 1
ATOM 4012 C C . PRO A 1 554 ? -22.029 0.443 -42.005 1.00 76.21 554 PRO A C 1
ATOM 4013 O O . PRO A 1 554 ? -21.945 1.103 -43.049 1.00 78.38 554 PRO A O 1
ATOM 4017 N N . GLU A 1 555 ? -21.903 0.976 -40.788 1.00 71.39 555 GLU A N 1
ATOM 4018 C CA . GLU A 1 555 ? -21.636 2.395 -40.553 1.00 66.81 555 GLU A CA 1
ATOM 4019 C C . GLU A 1 555 ? -20.157 2.810 -40.735 1.00 60.57 555 GLU A C 1
ATOM 4020 O O . GLU A 1 555 ? -19.832 3.996 -40.625 1.00 57.07 555 GLU A O 1
ATOM 4026 N N . GLY A 1 556 ? -19.265 1.860 -40.997 1.00 54.96 556 GLY A N 1
ATOM 4027 C CA . GLY A 1 556 ? -17.868 2.166 -41.331 1.00 52.81 556 GLY A CA 1
ATOM 4028 C C . GLY A 1 556 ? -16.851 1.986 -40.219 1.00 50.67 556 GLY A C 1
ATOM 4029 O O . GLY A 1 556 ? -15.659 2.101 -40.479 1.00 49.66 556 GLY A O 1
ATOM 4030 N N . ARG A 1 557 ? -17.299 1.715 -38.993 1.00 48.59 557 ARG A N 1
ATOM 4031 C CA . ARG A 1 557 ? -16.363 1.539 -37.864 1.00 49.49 557 ARG A CA 1
ATOM 4032 C C . ARG A 1 557 ? -15.586 0.207 -37.921 1.00 46.06 557 ARG A C 1
ATOM 4033 O O . ARG A 1 557 ? -16.182 -0.870 -38.085 1.00 43.63 557 ARG A O 1
ATOM 4041 N N . PRO A 1 558 ? -14.245 0.282 -37.811 1.00 44.13 558 PRO A N 1
ATOM 4042 C CA . PRO A 1 558 ? -13.508 -0.996 -37.799 1.00 44.06 558 PRO A CA 1
ATOM 4043 C C . PRO A 1 558 ? -13.841 -1.827 -36.562 1.00 44.72 558 PRO A C 1
ATOM 4044 O O . PRO A 1 558 ? -14.074 -1.279 -35.492 1.00 44.47 558 PRO A O 1
ATOM 4048 N N . ASP A 1 559 ? -13.875 -3.143 -36.735 1.00 45.94 559 ASP A N 1
ATOM 4049 C CA . ASP A 1 559 ? -14.283 -4.071 -35.682 1.00 47.01 559 ASP A CA 1
ATOM 4050 C C . ASP A 1 559 ? -13.698 -5.471 -35.990 1.00 47.26 559 ASP A C 1
ATOM 4051 O O . ASP A 1 559 ? -13.062 -5.670 -37.035 1.00 48.30 559 ASP A O 1
ATOM 4056 N N . VAL A 1 560 ? -13.833 -6.411 -35.061 1.00 47.10 560 VAL A N 1
ATOM 4057 C CA . VAL A 1 560 ? -13.428 -7.804 -35.320 1.00 46.45 560 VAL A CA 1
ATOM 4058 C C . VAL A 1 560 ? -14.579 -8.750 -35.075 1.00 44.96 560 VAL A C 1
ATOM 4059 O O . VAL A 1 560 ? -15.512 -8.425 -34.358 1.00 43.50 560 VAL A O 1
ATOM 4063 N N . GLN A 1 561 ? -14.461 -9.933 -35.670 1.00 44.69 561 GLN A N 1
ATOM 4064 C CA . GLN A 1 561 ? -15.477 -10.977 -35.605 1.00 44.22 561 GLN A CA 1
ATOM 4065 C C . GLN A 1 561 ? -14.810 -12.310 -35.968 1.00 42.11 561 GLN A C 1
ATOM 4066 O O . GLN A 1 561 ? -13.793 -12.350 -36.668 1.00 38.58 561 GLN A O 1
ATOM 4072 N N . MET A 1 562 ? -15.388 -13.403 -35.489 1.00 42.32 562 MET A N 1
ATOM 4073 C CA . MET A 1 562 ? -14.901 -14.728 -35.833 1.00 42.29 562 MET A CA 1
ATOM 4074 C C . MET A 1 562 ? -15.615 -15.138 -37.126 1.00 44.62 562 MET A C 1
ATOM 4075 O O . MET A 1 562 ? -16.845 -15.019 -37.215 1.00 43.25 562 MET A O 1
ATOM 4080 N N . ARG A 1 563 ? -14.822 -15.574 -38.110 1.00 45.92 563 ARG A N 1
ATOM 4081 C CA . ARG A 1 563 ? -15.287 -15.919 -39.448 1.00 49.37 563 ARG A CA 1
ATOM 4082 C C . ARG A 1 563 ? -14.702 -17.259 -39.868 1.00 49.59 563 ARG A C 1
ATOM 4083 O O . ARG A 1 563 ? -13.717 -17.751 -39.291 1.00 50.03 563 ARG A O 1
ATOM 4091 N N . THR A 1 564 ? -15.309 -17.851 -40.894 1.00 48.32 564 THR A N 1
ATOM 4092 C CA . THR A 1 564 ? -14.785 -19.093 -41.440 1.00 48.90 564 THR A CA 1
ATOM 4093 C C . THR A 1 564 ? -13.401 -18.748 -42.061 1.00 47.94 564 THR A C 1
ATOM 4094 O O . THR A 1 564 ? -13.243 -17.704 -42.699 1.00 47.16 564 THR A O 1
ATOM 4098 N N . CYS A 1 565 ? -12.412 -19.607 -41.808 1.00 45.55 565 CYS A N 1
ATOM 4099 C CA . CYS A 1 565 ? -11.017 -19.306 -42.068 1.00 46.00 565 CYS A CA 1
ATOM 4100 C C . CYS A 1 565 ? -10.669 -19.253 -43.554 1.00 47.68 565 CYS A C 1
ATOM 4101 O O . CYS A 1 565 ? -11.150 -20.045 -44.341 1.00 47.06 565 CYS A O 1
ATOM 4104 N N . ASP A 1 566 ? -9.803 -18.321 -43.913 1.00 48.39 566 ASP A N 1
ATOM 4105 C CA . ASP A 1 566 ? -9.439 -18.091 -45.292 1.00 50.24 566 ASP A CA 1
ATOM 4106 C C . ASP A 1 566 ? -8.118 -17.353 -45.272 1.00 49.29 566 ASP A C 1
ATOM 4107 O O . ASP A 1 566 ? -8.093 -16.134 -45.148 1.00 46.40 566 ASP A O 1
ATOM 4112 N N . ALA A 1 567 ? -7.030 -18.107 -45.414 1.00 51.35 567 ALA A N 1
ATOM 4113 C CA . ALA A 1 567 ? -5.671 -17.551 -45.369 1.00 54.16 567 ALA A CA 1
ATOM 4114 C C . ALA A 1 567 ? -5.351 -16.576 -46.512 1.00 58.13 567 ALA A C 1
ATOM 4115 O O . ALA A 1 567 ? -4.363 -15.826 -46.417 1.00 58.70 567 ALA A O 1
ATOM 4117 N N . LEU A 1 568 ? -6.175 -16.573 -47.570 1.00 59.67 568 LEU A N 1
ATOM 4118 C CA . LEU A 1 568 ? -6.063 -15.594 -48.673 1.00 61.25 568 LEU A CA 1
ATOM 4119 C C . LEU A 1 568 ? -6.763 -14.250 -48.401 1.00 59.14 568 LEU A C 1
ATOM 4120 O O . LEU A 1 568 ? -6.594 -13.304 -49.167 1.00 59.20 568 LEU A O 1
ATOM 4125 N N . ASP A 1 569 ? -7.527 -14.164 -47.312 1.00 56.68 569 ASP A N 1
ATOM 4126 C CA . ASP A 1 569 ? -8.198 -12.931 -46.924 1.00 54.94 569 ASP A CA 1
ATOM 4127 C C . ASP A 1 569 ? -7.277 -12.165 -45.959 1.00 54.97 569 ASP A C 1
ATOM 4128 O O . ASP A 1 569 ? -7.064 -12.587 -44.812 1.00 52.31 569 ASP A O 1
ATOM 4133 N N . LYS A 1 570 ? -6.735 -11.044 -46.436 1.00 53.32 570 LYS A N 1
ATOM 4134 C CA . LYS A 1 570 ? -5.862 -10.178 -45.628 1.00 52.42 570 LYS A CA 1
ATOM 4135 C C . LYS A 1 570 ? -6.511 -9.657 -44.319 1.00 52.35 570 LYS A C 1
ATOM 4136 O O . LYS A 1 570 ? -5.796 -9.272 -43.370 1.00 48.92 570 LYS A O 1
ATOM 4142 N N . ASN A 1 571 ? -7.843 -9.646 -44.257 1.00 50.15 571 ASN A N 1
ATOM 4143 C CA . ASN A 1 571 ? -8.533 -9.301 -43.012 1.00 48.56 571 ASN A CA 1
ATOM 4144 C C . ASN A 1 571 ? -8.379 -10.324 -41.869 1.00 46.37 571 ASN A C 1
ATOM 4145 O O . ASN A 1 571 ? -8.675 -9.999 -40.722 1.00 44.04 571 ASN A O 1
ATOM 4150 N N . GLN A 1 572 ? -7.900 -11.530 -42.172 1.00 45.96 572 GLN A N 1
ATOM 4151 C CA . GLN A 1 572 ? -7.589 -12.534 -41.144 1.00 47.06 572 GLN A CA 1
ATOM 4152 C C . GLN A 1 572 ? -6.096 -12.656 -40.880 1.00 48.35 572 GLN A C 1
ATOM 4153 O O . GLN A 1 572 ? -5.660 -13.661 -40.311 1.00 50.99 572 GLN A O 1
ATOM 4159 N N . ILE A 1 573 ? -5.304 -11.664 -41.298 1.00 48.55 573 ILE A N 1
ATOM 4160 C CA . ILE A 1 573 ? -3.851 -11.700 -41.089 1.00 47.81 573 ILE A CA 1
ATOM 4161 C C . ILE A 1 573 ? -3.468 -10.613 -40.079 1.00 44.80 573 ILE A C 1
ATOM 4162 O O . ILE A 1 573 ? -3.951 -9.474 -40.143 1.00 42.89 573 ILE A O 1
ATOM 4167 N N . TRP A 1 574 ? -2.600 -10.982 -39.149 1.00 43.23 574 TRP A N 1
ATOM 4168 C CA . TRP A 1 574 ? -2.302 -10.139 -37.998 1.00 41.94 574 TRP A CA 1
ATOM 4169 C C . TRP A 1 574 ? -0.848 -10.282 -37.628 1.00 43.33 574 TRP A C 1
ATOM 4170 O O . TRP A 1 574 ? -0.244 -11.332 -37.885 1.00 45.84 574 TRP A O 1
ATOM 4181 N N . SER A 1 575 ? -0.299 -9.258 -36.983 1.00 44.14 575 SER A N 1
ATOM 4182 C CA . SER A 1 575 ? 1.093 -9.304 -36.567 1.00 44.15 575 SER A CA 1
ATOM 4183 C C . SER A 1 575 ? 1.356 -8.599 -35.245 1.00 42.46 575 SER A C 1
ATOM 4184 O O . SER A 1 575 ? 0.804 -7.538 -34.984 1.00 42.48 575 SER A O 1
ATOM 4187 N N . PHE A 1 576 ? 2.198 -9.212 -34.412 1.00 41.97 576 PHE A N 1
ATOM 4188 C CA . PHE A 1 576 ? 2.678 -8.604 -33.173 1.00 41.53 576 PHE A CA 1
ATOM 4189 C C . PHE A 1 576 ? 3.675 -7.513 -33.527 1.00 43.53 576 PHE A C 1
ATOM 4190 O O . PHE A 1 576 ? 4.500 -7.702 -34.405 1.00 41.65 576 PHE A O 1
ATOM 4198 N N . GLU A 1 577 ? 3.559 -6.367 -32.859 1.00 45.61 577 GLU A N 1
ATOM 4199 C CA . GLU A 1 577 ? 4.551 -5.272 -32.903 1.00 48.96 577 GLU A CA 1
ATOM 4200 C C . GLU A 1 577 ? 4.830 -4.745 -31.479 1.00 48.24 577 GLU A C 1
ATOM 4201 O O . GLU A 1 577 ? 3.911 -4.680 -30.676 1.00 45.78 577 GLU A O 1
ATOM 4207 N N . LYS A 1 578 ? 6.046 -4.276 -31.207 1.00 49.43 578 LYS A N 1
ATOM 4208 C CA . LYS A 1 578 ? 6.446 -3.862 -29.841 1.00 50.97 578 LYS A CA 1
ATOM 4209 C C . LYS A 1 578 ? 7.167 -2.522 -29.870 1.00 51.18 578 LYS A C 1
ATOM 4210 O O . LYS A 1 578 ? 8.181 -2.402 -30.540 1.00 52.20 578 LYS A O 1
ATOM 4216 N N . LEU B 1 59 ? 33.694 -19.564 -2.700 1.00 31.21 59 LEU B N 1
ATOM 4217 C CA . LEU B 1 59 ? 34.724 -19.977 -1.685 1.00 31.14 59 LEU B CA 1
ATOM 4218 C C . LEU B 1 59 ? 34.147 -20.201 -0.280 1.00 30.75 59 LEU B C 1
ATOM 4219 O O . LEU B 1 59 ? 34.829 -20.769 0.594 1.00 31.79 59 LEU B O 1
ATOM 4224 N N . SER B 1 60 ? 32.896 -19.791 -0.076 1.00 29.69 60 SER B N 1
ATOM 4225 C CA . SER B 1 60 ? 32.202 -20.127 1.146 1.00 30.34 60 SER B CA 1
ATOM 4226 C C . SER B 1 60 ? 31.790 -21.601 1.128 1.00 29.64 60 SER B C 1
ATOM 4227 O O . SER B 1 60 ? 31.541 -22.168 2.181 1.00 29.16 60 SER B O 1
ATOM 4230 N N . ARG B 1 61 ? 31.780 -22.235 -0.047 1.00 30.67 61 ARG B N 1
ATOM 4231 C CA . ARG B 1 61 ? 31.196 -23.587 -0.176 1.00 31.20 61 ARG B CA 1
ATOM 4232 C C . ARG B 1 61 ? 31.832 -24.597 0.769 1.00 28.99 61 ARG B C 1
ATOM 4233 O O . ARG B 1 61 ? 33.063 -24.638 0.890 1.00 25.96 61 ARG B O 1
ATOM 4241 N N . PRO B 1 62 ? 30.987 -25.417 1.448 1.00 27.94 62 PRO B N 1
ATOM 4242 C CA . PRO B 1 62 ? 31.505 -26.486 2.286 1.00 27.16 62 PRO B CA 1
ATOM 4243 C C . PRO B 1 62 ? 31.935 -27.697 1.469 1.00 27.11 62 PRO B C 1
ATOM 4244 O O . PRO B 1 62 ? 31.593 -27.812 0.288 1.00 26.40 62 PRO B O 1
ATOM 4248 N N . LEU B 1 63 ? 32.662 -28.606 2.102 1.00 28.48 63 LEU B N 1
ATOM 4249 C CA . LEU B 1 63 ? 33.057 -29.862 1.445 1.00 28.17 63 LEU B CA 1
ATOM 4250 C C . LEU B 1 63 ? 31.872 -30.702 1.013 1.00 28.23 63 LEU B C 1
ATOM 4251 O O . LEU B 1 63 ? 31.957 -31.394 0.010 1.00 27.75 63 LEU B O 1
ATOM 4256 N N . TYR B 1 64 ? 30.792 -30.687 1.786 1.00 28.54 64 TYR B N 1
ATOM 4257 C CA . TYR B 1 64 ? 29.579 -31.442 1.466 1.00 29.08 64 TYR B CA 1
ATOM 4258 C C . TYR B 1 64 ? 28.444 -30.528 1.727 1.00 28.89 64 TYR B C 1
ATOM 4259 O O . TYR B 1 64 ? 28.473 -29.806 2.704 1.00 26.61 64 TYR B O 1
ATOM 4268 N N . LYS B 1 65 ? 27.434 -30.558 0.866 1.00 30.36 65 LYS B N 1
ATOM 4269 C CA . LYS B 1 65 ? 26.258 -29.671 1.009 1.00 32.58 65 LYS B CA 1
ATOM 4270 C C . LYS B 1 65 ? 25.145 -30.421 1.710 1.00 31.65 65 LYS B C 1
ATOM 4271 O O . LYS B 1 65 ? 24.944 -31.586 1.424 1.00 33.39 65 LYS B O 1
ATOM 4277 N N . LYS B 1 66 ? 24.400 -29.777 2.605 1.00 31.02 66 LYS B N 1
ATOM 4278 C CA . LYS B 1 66 ? 23.236 -30.419 3.197 1.00 32.57 66 LYS B CA 1
ATOM 4279 C C . LYS B 1 66 ? 22.251 -30.674 2.082 1.00 34.43 66 LYS B C 1
ATOM 4280 O O . LYS B 1 66 ? 22.171 -29.884 1.147 1.00 36.03 66 LYS B O 1
ATOM 4286 N N . PRO B 1 67 ? 21.499 -31.787 2.166 1.00 39.84 67 PRO B N 1
ATOM 4287 C CA . PRO B 1 67 ? 20.377 -31.936 1.272 1.00 39.89 67 PRO B CA 1
ATOM 4288 C C . PRO B 1 67 ? 19.351 -30.872 1.564 1.00 40.09 67 PRO B C 1
ATOM 4289 O O . PRO B 1 67 ? 19.398 -30.275 2.628 1.00 40.35 67 PRO B O 1
ATOM 4293 N N . PRO B 1 68 ? 18.421 -30.633 0.634 1.00 40.99 68 PRO B N 1
ATOM 4294 C CA . PRO B 1 68 ? 17.348 -29.683 0.866 1.00 39.85 68 PRO B CA 1
ATOM 4295 C C . PRO B 1 68 ? 16.629 -29.868 2.207 1.00 40.20 68 PRO B C 1
ATOM 4296 O O . PRO B 1 68 ? 16.384 -30.990 2.630 1.00 40.19 68 PRO B O 1
ATOM 4300 N N . ALA B 1 69 ? 16.303 -28.760 2.858 1.00 39.20 69 ALA B N 1
ATOM 4301 C CA . ALA B 1 69 ? 15.529 -28.800 4.093 1.00 42.30 69 ALA B CA 1
ATOM 4302 C C . ALA B 1 69 ? 14.161 -29.449 3.821 1.00 43.87 69 ALA B C 1
ATOM 4303 O O . ALA B 1 69 ? 13.612 -29.347 2.726 1.00 43.62 69 ALA B O 1
ATOM 4305 N N . ASP B 1 70 ? 13.658 -30.163 4.818 1.00 45.21 70 ASP B N 1
ATOM 4306 C CA . ASP B 1 70 ? 12.400 -30.914 4.705 1.00 43.29 70 ASP B CA 1
ATOM 4307 C C . ASP B 1 70 ? 11.621 -30.688 5.984 1.00 42.61 70 ASP B C 1
ATOM 4308 O O . ASP B 1 70 ? 11.919 -31.304 7.009 1.00 39.57 70 ASP B O 1
ATOM 4313 N N . SER B 1 71 ? 10.617 -29.812 5.906 1.00 44.41 71 SER B N 1
ATOM 4314 C CA . SER B 1 71 ? 9.777 -29.447 7.064 1.00 47.08 71 SER B CA 1
ATOM 4315 C C . SER B 1 71 ? 8.866 -30.563 7.589 1.00 46.61 71 SER B C 1
ATOM 4316 O O . SER B 1 71 ? 8.273 -30.409 8.661 1.00 46.42 71 SER B O 1
ATOM 4319 N N . ARG B 1 72 ? 8.731 -31.643 6.819 1.00 46.32 72 ARG B N 1
ATOM 4320 C CA . ARG B 1 72 ? 8.046 -32.862 7.253 1.00 48.72 72 ARG B CA 1
ATOM 4321 C C . ARG B 1 72 ? 8.935 -33.744 8.144 1.00 46.34 72 ARG B C 1
ATOM 4322 O O . ARG B 1 72 ? 8.425 -34.580 8.898 1.00 46.76 72 ARG B O 1
ATOM 4330 N N . ALA B 1 73 ? 10.253 -33.559 8.041 1.00 41.07 73 ALA B N 1
ATOM 4331 C CA . ALA B 1 73 ? 11.234 -34.409 8.698 1.00 36.61 73 ALA B CA 1
ATOM 4332 C C . ALA B 1 73 ? 11.381 -34.051 10.162 1.00 32.98 73 ALA B C 1
ATOM 4333 O O . ALA B 1 73 ? 11.383 -32.864 10.540 1.00 29.56 73 ALA B O 1
ATOM 4335 N N . LEU B 1 74 ? 11.584 -35.090 10.971 1.00 30.89 74 LEU B N 1
ATOM 4336 C CA . LEU B 1 74 ? 11.622 -34.956 12.424 1.00 31.33 74 LEU B CA 1
ATOM 4337 C C . LEU B 1 74 ? 12.795 -34.052 12.867 1.00 30.84 74 LEU B C 1
ATOM 4338 O O . LEU B 1 74 ? 13.984 -34.286 12.490 1.00 27.23 74 LEU B O 1
ATOM 4343 N N . GLY B 1 75 ? 12.471 -33.022 13.642 1.00 29.62 75 GLY B N 1
ATOM 4344 C CA . GLY B 1 75 ? 13.519 -32.116 14.180 1.00 29.61 75 GLY B CA 1
ATOM 4345 C C . GLY B 1 75 ? 14.210 -31.189 13.178 1.00 28.27 75 GLY B C 1
ATOM 4346 O O . GLY B 1 75 ? 15.237 -30.558 13.502 1.00 26.60 75 GLY B O 1
ATOM 4347 N N . GLU B 1 76 ? 13.593 -31.025 11.997 1.00 28.57 76 GLU B N 1
ATOM 4348 C CA . GLU B 1 76 ? 14.097 -30.079 11.031 1.00 29.54 76 GLU B CA 1
ATOM 4349 C C . GLU B 1 76 ? 14.143 -28.671 11.618 1.00 27.24 76 GLU B C 1
ATOM 4350 O O . GLU B 1 76 ? 13.326 -28.307 12.461 1.00 25.31 76 GLU B O 1
ATOM 4356 N N . TRP B 1 77 ? 15.175 -27.936 11.217 1.00 27.94 77 TRP B N 1
ATOM 4357 C CA . TRP B 1 77 ? 15.481 -26.570 11.698 1.00 26.19 77 TRP B CA 1
ATOM 4358 C C . TRP B 1 77 ? 15.884 -26.469 13.154 1.00 25.36 77 TRP B C 1
ATOM 4359 O O . TRP B 1 77 ? 16.054 -25.341 13.647 1.00 24.11 77 TRP B O 1
ATOM 4370 N N . GLY B 1 78 ? 16.107 -27.601 13.839 1.00 23.99 78 GLY B N 1
ATOM 4371 C CA . GLY B 1 78 ? 16.327 -27.553 15.307 1.00 25.60 78 GLY B CA 1
ATOM 4372 C C . GLY B 1 78 ? 15.097 -27.367 16.182 1.00 27.56 78 GLY B C 1
ATOM 4373 O O . GLY B 1 78 ? 15.197 -27.059 17.380 1.00 27.49 78 GLY B O 1
ATOM 4374 N N . LYS B 1 79 ? 13.917 -27.573 15.613 1.00 29.94 79 LYS B N 1
ATOM 4375 C CA . LYS B 1 79 ? 12.692 -27.487 16.383 1.00 31.67 79 LYS B CA 1
ATOM 4376 C C . LYS B 1 79 ? 12.575 -28.692 17.288 1.00 30.70 79 LYS B C 1
ATOM 4377 O O . LYS B 1 79 ? 13.285 -29.663 17.092 1.00 29.86 79 LYS B O 1
ATOM 4383 N N . ALA B 1 80 ? 11.767 -28.573 18.343 1.00 28.64 80 ALA B N 1
ATOM 4384 C CA . ALA B 1 80 ? 11.543 -29.672 19.280 1.00 31.15 80 ALA B CA 1
ATOM 4385 C C . ALA B 1 80 ? 11.070 -30.915 18.524 1.00 31.55 80 ALA B C 1
ATOM 4386 O O . ALA B 1 80 ? 10.387 -30.790 17.494 1.00 31.21 80 ALA B O 1
ATOM 4388 N N . SER B 1 81 ? 11.429 -32.087 19.024 1.00 31.57 81 SER B N 1
ATOM 4389 C CA . SER B 1 81 ? 10.851 -33.330 18.488 1.00 34.45 81 SER B CA 1
ATOM 4390 C C . SER B 1 81 ? 10.129 -34.081 19.592 1.00 37.63 81 SER B C 1
ATOM 4391 O O . SER B 1 81 ? 10.590 -34.153 20.742 1.00 38.83 81 SER B O 1
ATOM 4394 N N . LYS B 1 82 ? 9.002 -34.668 19.210 1.00 40.29 82 LYS B N 1
ATOM 4395 C CA . LYS B 1 82 ? 8.224 -35.571 20.050 1.00 42.41 82 LYS B CA 1
ATOM 4396 C C . LYS B 1 82 ? 7.698 -36.702 19.143 1.00 43.21 82 LYS B C 1
ATOM 4397 O O . LYS B 1 82 ? 7.140 -36.455 18.034 1.00 43.14 82 LYS B O 1
ATOM 4403 N N . LEU B 1 83 ? 7.918 -37.918 19.608 1.00 40.80 83 LEU B N 1
ATOM 4404 C CA . LEU B 1 83 ? 7.438 -39.131 18.938 1.00 42.93 83 LEU B CA 1
ATOM 4405 C C . LEU B 1 83 ? 6.195 -39.651 19.687 1.00 43.18 83 LEU B C 1
ATOM 4406 O O . LEU B 1 83 ? 6.054 -39.437 20.923 1.00 38.92 83 LEU B O 1
ATOM 4411 N N . GLN B 1 84 ? 5.286 -40.292 18.928 1.00 44.41 84 GLN B N 1
ATOM 4412 C CA . GLN B 1 84 ? 4.132 -41.027 19.504 1.00 45.07 84 GLN B CA 1
ATOM 4413 C C . GLN B 1 84 ? 4.563 -42.501 19.621 1.00 42.50 84 GLN B C 1
ATOM 4414 O O . GLN B 1 84 ? 4.731 -43.171 18.620 1.00 41.89 84 GLN B O 1
ATOM 4420 N N . LEU B 1 85 ? 4.771 -42.987 20.830 1.00 39.39 85 LEU B N 1
ATOM 4421 C CA . LEU B 1 85 ? 5.350 -44.307 20.999 1.00 40.68 85 LEU B CA 1
ATOM 4422 C C . LEU B 1 85 ? 4.390 -45.213 21.747 1.00 42.65 85 LEU B C 1
ATOM 4423 O O . LEU B 1 85 ? 3.735 -44.778 22.692 1.00 44.31 85 LEU B O 1
ATOM 4428 N N . ASN B 1 86 ? 4.345 -46.484 21.346 1.00 43.78 86 ASN B N 1
ATOM 4429 C CA . ASN B 1 86 ? 3.617 -47.496 22.126 1.00 43.28 86 ASN B CA 1
ATOM 4430 C C . ASN B 1 86 ? 4.433 -47.806 23.382 1.00 42.23 86 ASN B C 1
ATOM 4431 O O . ASN B 1 86 ? 5.503 -47.208 23.580 1.00 37.88 86 ASN B O 1
ATOM 4436 N N . GLU B 1 87 ? 3.978 -48.765 24.194 1.00 40.09 87 GLU B N 1
ATOM 4437 C CA A GLU B 1 87 ? 4.540 -48.915 25.534 0.38 40.12 87 GLU B CA 1
ATOM 4438 C CA C GLU B 1 87 ? 4.538 -48.951 25.537 0.62 40.42 87 GLU B CA 1
ATOM 4439 C C . GLU B 1 87 ? 5.897 -49.632 25.504 1.00 39.94 87 GLU B C 1
ATOM 4440 O O . GLU B 1 87 ? 6.775 -49.293 26.312 1.00 40.28 87 GLU B O 1
ATOM 4451 N N . ASP B 1 88 ? 6.102 -50.572 24.568 1.00 37.71 88 ASP B N 1
ATOM 4452 C CA . ASP B 1 88 ? 7.461 -51.136 24.423 1.00 38.66 88 ASP B CA 1
ATOM 4453 C C . ASP B 1 88 ? 8.481 -50.114 23.876 1.00 34.69 88 ASP B C 1
ATOM 4454 O O . ASP B 1 88 ? 9.613 -50.093 24.311 1.00 34.92 88 ASP B O 1
ATOM 4459 N N . GLU B 1 89 ? 8.059 -49.313 22.909 1.00 34.06 89 GLU B N 1
ATOM 4460 C CA . GLU B 1 89 ? 8.910 -48.258 22.339 1.00 34.65 89 GLU B CA 1
ATOM 4461 C C . GLU B 1 89 ? 9.321 -47.226 23.405 1.00 32.68 89 GLU B C 1
ATOM 4462 O O . GLU B 1 89 ? 10.465 -46.818 23.449 1.00 31.53 89 GLU B O 1
ATOM 4468 N N . LEU B 1 90 ? 8.403 -46.872 24.295 1.00 32.17 90 LEU B N 1
ATOM 4469 C CA . LEU B 1 90 ? 8.714 -46.012 25.443 1.00 33.19 90 LEU B CA 1
ATOM 4470 C C . LEU B 1 90 ? 9.780 -46.618 26.363 1.00 33.50 90 LEU B C 1
ATOM 4471 O O . LEU B 1 90 ? 10.669 -45.911 26.832 1.00 34.14 90 LEU B O 1
ATOM 4476 N N . LYS B 1 91 ? 9.699 -47.921 26.610 1.00 32.41 91 LYS B N 1
ATOM 4477 C CA . LYS B 1 91 ? 10.713 -48.616 27.410 1.00 33.30 91 LYS B CA 1
ATOM 4478 C C . LYS B 1 91 ? 12.115 -48.577 26.759 1.00 31.22 91 LYS B C 1
ATOM 4479 O O . LYS B 1 91 ? 13.086 -48.392 27.433 1.00 30.26 91 LYS B O 1
ATOM 4485 N N . GLN B 1 92 ? 12.169 -48.740 25.448 1.00 31.75 92 GLN B N 1
ATOM 4486 C CA . GLN B 1 92 ? 13.398 -48.673 24.660 1.00 32.03 92 GLN B CA 1
ATOM 4487 C C . GLN B 1 92 ? 13.979 -47.248 24.724 1.00 31.17 92 GLN B C 1
ATOM 4488 O O . GLN B 1 92 ? 15.171 -47.078 24.923 1.00 30.38 92 GLN B O 1
ATOM 4494 N N . GLN B 1 93 ? 13.127 -46.234 24.572 1.00 31.41 93 GLN B N 1
ATOM 4495 C CA . GLN B 1 93 ? 13.579 -44.828 24.674 1.00 31.13 93 GLN B CA 1
ATOM 4496 C C . GLN B 1 93 ? 14.162 -44.534 26.066 1.00 32.15 93 GLN B C 1
ATOM 4497 O O . GLN B 1 93 ? 15.247 -43.970 26.192 1.00 31.50 93 GLN B O 1
ATOM 4503 N N . GLU B 1 94 ? 13.456 -44.953 27.115 1.00 33.12 94 GLU B N 1
ATOM 4504 C CA . GLU B 1 94 ? 13.938 -44.714 28.470 1.00 33.28 94 GLU B CA 1
ATOM 4505 C C . GLU B 1 94 ? 15.219 -45.490 28.795 1.00 31.59 94 GLU B C 1
ATOM 4506 O O . GLU B 1 94 ? 16.063 -44.983 29.557 1.00 27.92 94 GLU B O 1
ATOM 4512 N N . GLU B 1 95 ? 15.370 -46.697 28.231 1.00 30.91 95 GLU B N 1
ATOM 4513 C CA . GLU B 1 95 ? 16.611 -47.542 28.338 1.00 31.45 95 GLU B CA 1
ATOM 4514 C C . GLU B 1 95 ? 17.835 -46.756 27.887 1.00 29.56 95 GLU B C 1
ATOM 4515 O O . GLU B 1 95 ? 18.900 -46.765 28.551 1.00 29.14 95 GLU B O 1
ATOM 4521 N N . LEU B 1 96 ? 17.693 -46.141 26.711 1.00 27.94 96 LEU B N 1
ATOM 4522 C CA . LEU B 1 96 ? 18.811 -45.440 26.124 1.00 27.20 96 LEU B CA 1
ATOM 4523 C C . LEU B 1 96 ? 19.158 -44.155 26.915 1.00 28.06 96 LEU B C 1
ATOM 4524 O O . LEU B 1 96 ? 20.339 -43.875 27.120 1.00 28.13 96 LEU B O 1
ATOM 4529 N N . ILE B 1 97 ? 18.150 -43.427 27.386 1.00 27.44 97 ILE B N 1
ATOM 4530 C CA . ILE B 1 97 ? 18.375 -42.276 28.253 1.00 27.80 97 ILE B CA 1
ATOM 4531 C C . ILE B 1 97 ? 19.044 -42.711 29.554 1.00 30.13 97 ILE B C 1
ATOM 4532 O O . ILE B 1 97 ? 19.977 -42.031 30.004 1.00 30.68 97 ILE B O 1
ATOM 4537 N N . GLU B 1 98 ? 18.643 -43.851 30.132 1.00 32.56 98 GLU B N 1
ATOM 4538 C CA . GLU B 1 98 ? 19.312 -44.340 31.350 1.00 35.72 98 GLU B CA 1
ATOM 4539 C C . GLU B 1 98 ? 20.783 -44.604 31.077 1.00 34.31 98 GLU B C 1
ATOM 4540 O O . GLU B 1 98 ? 21.644 -44.278 31.919 1.00 34.85 98 GLU B O 1
ATOM 4546 N N . ARG B 1 99 ? 21.092 -45.156 29.908 1.00 32.67 99 ARG B N 1
ATOM 4547 C CA . ARG B 1 99 ? 22.482 -45.461 29.584 1.00 31.83 99 ARG B CA 1
ATOM 4548 C C . ARG B 1 99 ? 23.321 -44.266 29.093 1.00 29.34 99 ARG B C 1
ATOM 4549 O O . ARG B 1 99 ? 24.496 -44.193 29.394 1.00 28.11 99 ARG B O 1
ATOM 4557 N N . TYR B 1 100 ? 22.728 -43.395 28.278 1.00 28.88 100 TYR B N 1
ATOM 4558 C CA . TYR B 1 100 ? 23.454 -42.318 27.585 1.00 27.80 100 TYR B CA 1
ATOM 4559 C C . TYR B 1 100 ? 23.250 -40.914 28.145 1.00 28.13 100 TYR B C 1
ATOM 4560 O O . TYR B 1 100 ? 23.991 -39.990 27.754 1.00 26.90 100 TYR B O 1
ATOM 4569 N N . ALA B 1 101 ? 22.251 -40.741 29.013 1.00 28.40 101 ALA B N 1
ATOM 4570 C CA . ALA B 1 101 ? 21.823 -39.413 29.484 1.00 27.94 101 ALA B CA 1
ATOM 4571 C C . ALA B 1 101 ? 21.407 -38.456 28.358 1.00 28.30 101 ALA B C 1
ATOM 4572 O O . ALA B 1 101 ? 21.373 -37.188 28.557 1.00 29.24 101 ALA B O 1
ATOM 4574 N N . ILE B 1 102 ? 21.061 -39.047 27.211 1.00 25.77 102 ILE B N 1
ATOM 4575 C CA . ILE B 1 102 ? 20.576 -38.346 26.031 1.00 24.69 102 ILE B CA 1
ATOM 4576 C C . ILE B 1 102 ? 19.532 -39.243 25.357 1.00 24.56 102 ILE B C 1
ATOM 4577 O O . ILE B 1 102 ? 19.600 -40.494 25.459 1.00 25.35 102 ILE B O 1
ATOM 4582 N N . ASN B 1 103 ? 18.519 -38.629 24.733 1.00 24.38 103 ASN B N 1
ATOM 4583 C CA . ASN B 1 103 ? 17.471 -39.392 24.061 1.00 24.50 103 ASN B CA 1
ATOM 4584 C C . ASN B 1 103 ? 17.982 -39.863 22.711 1.00 23.82 103 ASN B C 1
ATOM 4585 O O . ASN B 1 103 ? 17.695 -39.252 21.608 1.00 23.58 103 ASN B O 1
ATOM 4590 N N . ILE B 1 104 ? 18.732 -40.959 22.805 1.00 23.30 104 ILE B N 1
ATOM 4591 C CA . ILE B 1 104 ? 19.335 -41.587 21.644 1.00 23.86 104 ILE B CA 1
ATOM 4592 C C . ILE B 1 104 ? 18.258 -42.196 20.743 1.00 23.62 104 ILE B C 1
ATOM 4593 O O . ILE B 1 104 ? 18.384 -42.132 19.528 1.00 23.85 104 ILE B O 1
ATOM 4598 N N . TYR B 1 105 ? 17.197 -42.747 21.319 1.00 24.85 105 TYR B N 1
ATOM 4599 C CA . TYR B 1 105 ? 16.092 -43.271 20.512 1.00 26.26 105 TYR B CA 1
ATOM 4600 C C . TYR B 1 105 ? 15.551 -42.191 19.534 1.00 25.20 105 TYR B C 1
ATOM 4601 O O . TYR B 1 105 ? 15.371 -42.431 18.346 1.00 24.01 105 TYR B O 1
ATOM 4610 N N . LEU B 1 106 ? 15.438 -40.960 20.031 1.00 24.86 106 LEU B N 1
ATOM 4611 C CA . LEU B 1 106 ? 15.008 -39.841 19.232 1.00 24.13 106 LEU B CA 1
ATOM 4612 C C . LEU B 1 106 ? 16.092 -39.355 18.258 1.00 23.93 106 LEU B C 1
ATOM 4613 O O . LEU B 1 106 ? 15.815 -39.124 17.073 1.00 23.24 106 LEU B O 1
ATOM 4618 N N . SER B 1 107 ? 17.332 -39.219 18.754 1.00 24.16 107 SER B N 1
ATOM 4619 C CA . SER B 1 107 ? 18.471 -38.832 17.898 1.00 22.84 107 SER B CA 1
ATOM 4620 C C . SER B 1 107 ? 18.594 -39.752 16.703 1.00 23.39 107 SER B C 1
ATOM 4621 O O . SER B 1 107 ? 18.781 -39.302 15.588 1.00 21.63 107 SER B O 1
ATOM 4624 N N . ASP B 1 108 ? 18.355 -41.040 16.932 1.00 24.37 108 ASP B N 1
ATOM 4625 C CA . ASP B 1 108 ? 18.463 -42.004 15.857 1.00 25.33 108 ASP B CA 1
ATOM 4626 C C . ASP B 1 108 ? 17.503 -41.797 14.713 1.00 26.41 108 ASP B C 1
ATOM 4627 O O . ASP B 1 108 ? 17.740 -42.331 13.623 1.00 27.12 108 ASP B O 1
ATOM 4632 N N . ARG B 1 109 ? 16.409 -41.076 14.971 1.00 26.93 109 ARG B N 1
ATOM 4633 C CA . ARG B 1 109 ? 15.354 -40.794 14.008 1.00 28.53 109 ARG B CA 1
ATOM 4634 C C . ARG B 1 109 ? 15.407 -39.353 13.441 1.00 28.77 109 ARG B C 1
ATOM 4635 O O . ARG B 1 109 ? 14.626 -38.988 12.573 1.00 29.92 109 ARG B O 1
ATOM 4643 N N . ILE B 1 110 ? 16.340 -38.537 13.908 1.00 27.20 110 ILE B N 1
ATOM 4644 C CA . ILE B 1 110 ? 16.528 -37.206 13.379 1.00 25.99 110 ILE B CA 1
ATOM 4645 C C . ILE B 1 110 ? 17.724 -37.280 12.372 1.00 26.18 110 ILE B C 1
ATOM 4646 O O . ILE B 1 110 ? 18.750 -38.000 12.604 1.00 24.99 110 ILE B O 1
ATOM 4651 N N . SER B 1 111 ? 17.578 -36.561 11.254 1.00 25.25 111 SER B N 1
ATOM 4652 C CA . SER B 1 111 ? 18.600 -36.575 10.226 1.00 26.03 111 SER B CA 1
ATOM 4653 C C . SER B 1 111 ? 19.957 -36.228 10.781 1.00 25.12 111 SER B C 1
ATOM 4654 O O . SER B 1 111 ? 20.063 -35.305 11.570 1.00 23.93 111 SER B O 1
ATOM 4657 N N . LEU B 1 112 ? 20.994 -36.972 10.362 1.00 25.70 112 LEU B N 1
ATOM 4658 C CA . LEU B 1 112 ? 22.372 -36.639 10.693 1.00 25.87 112 LEU B CA 1
ATOM 4659 C C . LEU B 1 112 ? 22.840 -35.329 10.039 1.00 25.48 112 LEU B C 1
ATOM 4660 O O . LEU B 1 112 ? 23.961 -34.846 10.368 1.00 25.92 112 LEU B O 1
ATOM 4665 N N . HIS B 1 113 ? 22.039 -34.814 9.104 1.00 24.36 113 HIS B N 1
ATOM 4666 C CA . HIS B 1 113 ? 22.327 -33.622 8.298 1.00 24.95 113 HIS B CA 1
ATOM 4667 C C . HIS B 1 113 ? 21.295 -32.494 8.450 1.00 24.43 113 HIS B C 1
ATOM 4668 O O . HIS B 1 113 ? 21.240 -31.628 7.569 1.00 26.11 113 HIS B O 1
ATOM 4675 N N . ARG B 1 114 ? 20.499 -32.483 9.533 1.00 23.45 114 ARG B N 1
ATOM 4676 C CA . ARG B 1 114 ? 19.421 -31.558 9.636 1.00 24.20 114 ARG B CA 1
ATOM 4677 C C . ARG B 1 114 ? 19.902 -30.091 9.573 1.00 25.52 114 ARG B C 1
ATOM 4678 O O . ARG B 1 114 ? 21.007 -29.777 9.978 1.00 24.23 114 ARG B O 1
ATOM 4686 N N . HIS B 1 115 ? 19.027 -29.227 9.101 1.00 26.61 115 HIS B N 1
ATOM 4687 C CA . HIS B 1 115 ? 19.262 -27.794 9.203 1.00 26.39 115 HIS B CA 1
ATOM 4688 C C . HIS B 1 115 ? 19.034 -27.271 10.612 1.00 25.46 115 HIS B C 1
ATOM 4689 O O . HIS B 1 115 ? 18.255 -27.819 11.384 1.00 22.38 115 HIS B O 1
ATOM 4696 N N . ILE B 1 116 ? 19.772 -26.217 10.959 1.00 25.76 116 ILE B N 1
ATOM 4697 C CA . ILE B 1 116 ? 19.454 -25.431 12.152 1.00 25.86 116 ILE B CA 1
ATOM 4698 C C . ILE B 1 116 ? 19.099 -24.058 11.644 1.00 26.67 116 ILE B C 1
ATOM 4699 O O . ILE B 1 116 ? 19.830 -23.477 10.828 1.00 26.18 116 ILE B O 1
ATOM 4704 N N . GLU B 1 117 ? 17.978 -23.532 12.142 1.00 26.98 117 GLU B N 1
ATOM 4705 C CA . GLU B 1 117 ? 17.577 -22.217 11.726 1.00 27.04 117 GLU B CA 1
ATOM 4706 C C . GLU B 1 117 ? 18.505 -21.195 12.333 1.00 26.67 117 GLU B C 1
ATOM 4707 O O . GLU B 1 117 ? 18.745 -21.189 13.566 1.00 24.12 117 GLU B O 1
ATOM 4713 N N . ASP B 1 118 ? 18.968 -20.304 11.443 1.00 25.32 118 ASP B N 1
ATOM 4714 C CA . ASP B 1 118 ? 19.928 -19.262 11.797 1.00 25.36 118 ASP B CA 1
ATOM 4715 C C . ASP B 1 118 ? 19.170 -18.015 12.243 1.00 24.87 118 ASP B C 1
ATOM 4716 O O . ASP B 1 118 ? 18.549 -17.362 11.445 1.00 27.21 118 ASP B O 1
ATOM 4721 N N . LYS B 1 119 ? 19.227 -17.717 13.533 1.00 24.67 119 LYS B N 1
ATOM 4722 C CA . LYS B 1 119 ? 18.466 -16.664 14.166 1.00 25.18 119 LYS B CA 1
ATOM 4723 C C . LYS B 1 119 ? 19.427 -15.655 14.751 1.00 24.57 119 LYS B C 1
ATOM 4724 O O . LYS B 1 119 ? 19.077 -14.912 15.648 1.00 27.09 119 LYS B O 1
ATOM 4730 N N . ARG B 1 120 ? 20.655 -15.616 14.246 1.00 23.48 120 ARG B N 1
ATOM 4731 C CA . ARG B 1 120 ? 21.658 -14.685 14.731 1.00 22.35 120 ARG B CA 1
ATOM 4732 C C . ARG B 1 120 ? 21.258 -13.254 14.415 1.00 21.63 120 ARG B C 1
ATOM 4733 O O . ARG B 1 120 ? 20.401 -12.981 13.559 1.00 21.15 120 ARG B O 1
ATOM 4741 N N . MET B 1 121 ? 21.932 -12.344 15.102 1.00 21.41 121 MET B N 1
ATOM 4742 C CA A MET B 1 121 ? 21.854 -10.925 14.774 0.50 21.57 121 MET B CA 1
ATOM 4743 C CA B MET B 1 121 ? 21.852 -10.937 14.759 0.50 21.65 121 MET B CA 1
ATOM 4744 C C . MET B 1 121 ? 22.049 -10.714 13.265 1.00 21.00 121 MET B C 1
ATOM 4745 O O . MET B 1 121 ? 22.927 -11.308 12.657 1.00 19.49 121 MET B O 1
ATOM 4754 N N . TYR B 1 122 ? 21.178 -9.898 12.673 1.00 20.57 122 TYR B N 1
ATOM 4755 C CA . TYR B 1 122 ? 21.223 -9.600 11.182 1.00 19.45 122 TYR B CA 1
ATOM 4756 C C . TYR B 1 122 ? 22.614 -9.167 10.664 1.00 20.04 122 TYR B C 1
ATOM 4757 O O . TYR B 1 122 ? 22.996 -9.578 9.577 1.00 20.77 122 TYR B O 1
ATOM 4766 N N . GLU B 1 123 ? 23.352 -8.350 11.412 1.00 20.34 123 GLU B N 1
ATOM 4767 C CA . GLU B 1 123 ? 24.662 -7.946 10.963 1.00 20.89 123 GLU B CA 1
ATOM 4768 C C . GLU B 1 123 ? 25.596 -9.154 10.740 1.00 22.01 123 GLU B C 1
ATOM 4769 O O . GLU B 1 123 ? 26.422 -9.125 9.799 1.00 21.05 123 GLU B O 1
ATOM 4775 N N . CYS B 1 124 ? 25.482 -10.180 11.595 1.00 21.57 124 CYS B N 1
ATOM 4776 C CA . CYS B 1 124 ? 26.248 -11.387 11.455 1.00 21.70 124 CYS B CA 1
ATOM 4777 C C . CYS B 1 124 ? 26.116 -12.032 10.073 1.00 22.56 124 CYS B C 1
ATOM 4778 O O . CYS B 1 124 ? 27.119 -12.486 9.489 1.00 21.97 124 CYS B O 1
ATOM 4781 N N . LYS B 1 125 ? 24.906 -12.045 9.536 1.00 24.05 125 LYS B N 1
ATOM 4782 C CA . LYS B 1 125 ? 24.591 -12.805 8.316 1.00 26.76 125 LYS B CA 1
ATOM 4783 C C . LYS B 1 125 ? 24.984 -12.030 7.041 1.00 26.47 125 LYS B C 1
ATOM 4784 O O . LYS B 1 125 ? 24.932 -12.597 5.946 1.00 26.27 125 LYS B O 1
ATOM 4790 N N . SER B 1 126 ? 25.295 -10.743 7.178 1.00 25.20 126 SER B N 1
ATOM 4791 C CA . SER B 1 126 ? 25.719 -9.930 6.033 1.00 25.24 126 SER B CA 1
ATOM 4792 C C . SER B 1 126 ? 27.224 -9.671 6.010 1.00 27.59 126 SER B C 1
ATOM 4793 O O . SER B 1 126 ? 27.693 -9.022 5.083 1.00 26.85 126 SER B O 1
ATOM 4796 N N . GLN B 1 127 ? 27.984 -10.183 6.991 1.00 27.88 127 GLN B N 1
ATOM 4797 C CA . GLN B 1 127 ? 29.434 -9.991 6.976 1.00 28.90 127 GLN B CA 1
ATOM 4798 C C . GLN B 1 127 ? 30.033 -10.663 5.742 1.00 29.09 127 GLN B C 1
ATOM 4799 O O . GLN B 1 127 ? 29.550 -11.733 5.302 1.00 28.00 127 GLN B O 1
ATOM 4805 N N . LYS B 1 128 ? 31.042 -9.997 5.164 1.00 29.65 128 LYS B N 1
ATOM 4806 C CA . LYS B 1 128 ? 31.842 -10.554 4.080 1.00 30.17 128 LYS B CA 1
ATOM 4807 C C . LYS B 1 128 ? 33.221 -10.930 4.661 1.00 28.24 128 LYS B C 1
ATOM 4808 O O . LYS B 1 128 ? 33.763 -10.254 5.519 1.00 28.79 128 LYS B O 1
ATOM 4814 N N . PHE B 1 129 ? 33.765 -11.996 4.125 1.00 24.69 129 PHE B N 1
ATOM 4815 C CA . PHE B 1 129 ? 35.089 -12.482 4.481 1.00 26.24 129 PHE B CA 1
ATOM 4816 C C . PHE B 1 129 ? 36.019 -12.589 3.247 1.00 25.95 129 PHE B C 1
ATOM 4817 O O . PHE B 1 129 ? 35.561 -12.804 2.123 1.00 25.36 129 PHE B O 1
ATOM 4825 N N . ASN B 1 130 ? 37.323 -12.405 3.477 1.00 26.69 130 ASN B N 1
ATOM 4826 C CA . ASN B 1 130 ? 38.314 -12.734 2.454 1.00 27.87 130 ASN B CA 1
ATOM 4827 C C . ASN B 1 130 ? 38.813 -14.171 2.680 1.00 26.98 130 ASN B C 1
ATOM 4828 O O . ASN B 1 130 ? 39.767 -14.391 3.386 1.00 27.59 130 ASN B O 1
ATOM 4833 N N . TYR B 1 131 ? 38.159 -15.107 2.024 1.00 27.50 131 TYR B N 1
ATOM 4834 C CA . TYR B 1 131 ? 38.486 -16.499 2.115 1.00 28.95 131 TYR B CA 1
ATOM 4835 C C . TYR B 1 131 ? 39.889 -16.880 1.646 1.00 32.95 131 TYR B C 1
ATOM 4836 O O . TYR B 1 131 ? 40.414 -17.896 2.095 1.00 35.45 131 TYR B O 1
ATOM 4845 N N . ARG B 1 132 ? 40.498 -16.090 0.780 1.00 34.28 132 ARG B N 1
ATOM 4846 C CA . ARG B 1 132 ? 41.866 -16.340 0.324 1.00 37.83 132 ARG B CA 1
ATOM 4847 C C . ARG B 1 132 ? 42.901 -16.000 1.360 1.00 35.35 132 ARG B C 1
ATOM 4848 O O . ARG B 1 132 ? 43.990 -16.537 1.308 1.00 38.07 132 ARG B O 1
ATOM 4856 N N . THR B 1 133 ? 42.590 -15.085 2.266 1.00 32.44 133 THR B N 1
ATOM 4857 C CA . THR B 1 133 ? 43.521 -14.715 3.325 1.00 31.88 133 THR B CA 1
ATOM 4858 C C . THR B 1 133 ? 43.177 -15.183 4.775 1.00 29.35 133 THR B C 1
ATOM 4859 O O . THR B 1 133 ? 43.992 -15.047 5.677 1.00 29.51 133 THR B O 1
ATOM 4863 N N . LEU B 1 134 ? 42.005 -15.751 5.012 1.00 26.34 134 LEU B N 1
ATOM 4864 C CA . LEU B 1 134 ? 41.717 -16.286 6.353 1.00 25.45 134 LEU B CA 1
ATOM 4865 C C . LEU B 1 134 ? 42.647 -17.469 6.681 1.00 24.58 134 LEU B C 1
ATOM 4866 O O . LEU B 1 134 ? 43.085 -18.177 5.768 1.00 24.52 134 LEU B O 1
ATOM 4871 N N . PRO B 1 135 ? 42.948 -17.692 7.980 1.00 24.03 135 PRO B N 1
ATOM 4872 C CA . PRO B 1 135 ? 43.663 -18.886 8.370 1.00 23.45 135 PRO B CA 1
ATOM 4873 C C . PRO B 1 135 ? 42.840 -20.193 8.285 1.00 21.87 135 PRO B C 1
ATOM 4874 O O . PRO B 1 135 ? 41.641 -20.171 8.276 1.00 21.00 135 PRO B O 1
ATOM 4878 N N . THR B 1 136 ? 43.533 -21.300 8.152 1.00 21.72 136 THR B N 1
ATOM 4879 C CA . THR B 1 136 ? 42.909 -22.586 8.070 1.00 22.03 136 THR B CA 1
ATOM 4880 C C . THR B 1 136 ? 42.734 -23.129 9.495 1.00 20.16 136 THR B C 1
ATOM 4881 O O . THR B 1 136 ? 43.288 -22.607 10.454 1.00 18.88 136 THR B O 1
ATOM 4885 N N . THR B 1 137 ? 41.874 -24.107 9.624 1.00 19.53 137 THR B N 1
ATOM 4886 C CA . THR B 1 137 ? 41.699 -24.725 10.940 1.00 19.44 137 THR B CA 1
ATOM 4887 C C . THR B 1 137 ? 41.687 -26.234 10.848 1.00 18.58 137 THR B C 1
ATOM 4888 O O . THR B 1 137 ? 41.255 -26.792 9.849 1.00 17.68 137 THR B O 1
ATOM 4892 N N . SER B 1 138 ? 42.173 -26.837 11.928 1.00 18.52 138 SER B N 1
ATOM 4893 C CA A SER B 1 138 ? 42.018 -28.270 12.194 0.50 18.29 138 SER B CA 1
ATOM 4894 C CA B SER B 1 138 ? 42.043 -28.256 12.167 0.50 19.12 138 SER B CA 1
ATOM 4895 C C . SER B 1 138 ? 40.962 -28.357 13.291 1.00 18.42 138 SER B C 1
ATOM 4896 O O . SER B 1 138 ? 41.139 -27.796 14.362 1.00 17.99 138 SER B O 1
ATOM 4901 N N . VAL B 1 139 ? 39.859 -29.039 13.021 1.00 18.70 139 VAL B N 1
ATOM 4902 C CA . VAL B 1 139 ? 38.789 -29.273 14.032 1.00 19.94 139 VAL B CA 1
ATOM 4903 C C . VAL B 1 139 ? 39.097 -30.594 14.805 1.00 20.20 139 VAL B C 1
ATOM 4904 O O . VAL B 1 139 ? 39.394 -31.626 14.167 1.00 19.96 139 VAL B O 1
ATOM 4908 N N . ILE B 1 140 ? 39.109 -30.524 16.137 1.00 19.95 140 ILE B N 1
ATOM 4909 C CA . ILE B 1 140 ? 39.549 -31.624 17.013 1.00 20.55 140 ILE B CA 1
ATOM 4910 C C . ILE B 1 140 ? 38.311 -31.995 17.840 1.00 20.64 140 ILE B C 1
ATOM 4911 O O . ILE B 1 140 ? 37.703 -31.115 18.526 1.00 19.71 140 ILE B O 1
ATOM 4916 N N . ILE B 1 141 ? 37.913 -33.278 17.760 1.00 20.70 141 ILE B N 1
ATOM 4917 C CA . ILE B 1 141 ? 36.778 -33.795 18.501 1.00 20.49 141 ILE B CA 1
ATOM 4918 C C . ILE B 1 141 ? 37.228 -35.108 19.149 1.00 21.17 141 ILE B C 1
ATOM 4919 O O . ILE B 1 141 ? 37.449 -36.122 18.471 1.00 20.07 141 ILE B O 1
ATOM 4924 N N . ALA B 1 142 ? 37.344 -35.084 20.487 1.00 20.80 142 ALA B N 1
ATOM 4925 C CA . ALA B 1 142 ? 37.637 -36.269 21.254 1.00 20.75 142 ALA B CA 1
ATOM 4926 C C . ALA B 1 142 ? 36.265 -36.930 21.630 1.00 20.37 142 ALA B C 1
ATOM 4927 O O . ALA B 1 142 ? 35.257 -36.255 21.784 1.00 21.15 142 ALA B O 1
ATOM 4929 N N . PHE B 1 143 ? 36.230 -38.258 21.750 1.00 21.16 143 PHE B N 1
ATOM 4930 C CA . PHE B 1 143 ? 35.003 -38.980 22.173 1.00 21.78 143 PHE B CA 1
ATOM 4931 C C . PHE B 1 143 ? 35.310 -40.237 22.956 1.00 22.23 143 PHE B C 1
ATOM 4932 O O . PHE B 1 143 ? 36.336 -40.843 22.765 1.00 22.78 143 PHE B O 1
ATOM 4940 N N . TYR B 1 144 ? 34.418 -40.593 23.864 1.00 24.15 144 TYR B N 1
ATOM 4941 C CA . TYR B 1 144 ? 34.491 -41.822 24.606 1.00 25.17 144 TYR B CA 1
ATOM 4942 C C . TYR B 1 144 ? 33.055 -42.414 24.705 1.00 24.79 144 TYR B C 1
ATOM 4943 O O . TYR B 1 144 ? 32.197 -41.889 25.428 1.00 23.77 144 TYR B O 1
ATOM 4952 N N . ASN B 1 145 ? 32.805 -43.491 23.983 1.00 24.38 145 ASN B N 1
ATOM 4953 C CA . ASN B 1 145 ? 31.508 -44.237 24.068 1.00 25.38 145 ASN B CA 1
ATOM 4954 C C . ASN B 1 145 ? 30.267 -43.364 23.745 1.00 25.20 145 ASN B C 1
ATOM 4955 O O . ASN B 1 145 ? 29.170 -43.519 24.287 1.00 24.07 145 ASN B O 1
ATOM 4960 N N . GLU B 1 146 ? 30.471 -42.474 22.788 1.00 25.29 146 GLU B N 1
ATOM 4961 C CA . GLU B 1 146 ? 29.415 -41.618 22.267 1.00 24.65 146 GLU B CA 1
ATOM 4962 C C . GLU B 1 146 ? 28.489 -42.475 21.433 1.00 23.57 146 GLU B C 1
ATOM 4963 O O . GLU B 1 146 ? 28.921 -43.410 20.777 1.00 21.13 146 GLU B O 1
ATOM 4969 N N . ALA B 1 147 ? 27.193 -42.179 21.515 1.00 23.77 147 ALA B N 1
ATOM 4970 C CA . ALA B 1 147 ? 26.223 -42.818 20.627 1.00 23.94 147 ALA B CA 1
ATOM 4971 C C . ALA B 1 147 ? 26.537 -42.467 19.153 1.00 23.27 147 ALA B C 1
ATOM 4972 O O . ALA B 1 147 ? 27.175 -41.429 18.856 1.00 22.70 147 ALA B O 1
ATOM 4974 N N . TRP B 1 148 ? 26.193 -43.377 18.253 1.00 22.95 148 TRP B N 1
ATOM 4975 C CA . TRP B 1 148 ? 26.519 -43.244 16.832 1.00 23.00 148 TRP B CA 1
ATOM 4976 C C . TRP B 1 148 ? 25.879 -41.998 16.244 1.00 23.39 148 TRP B C 1
ATOM 4977 O O . TRP B 1 148 ? 26.581 -41.169 15.649 1.00 21.05 148 TRP B O 1
ATOM 4988 N N . SER B 1 149 ? 24.566 -41.828 16.463 1.00 22.48 149 SER B N 1
ATOM 4989 C CA . SER B 1 149 ? 23.818 -40.729 15.830 1.00 22.68 149 SER B CA 1
ATOM 4990 C C . SER B 1 149 ? 24.282 -39.317 16.255 1.00 21.83 149 SER B C 1
ATOM 4991 O O . SER B 1 149 ? 24.419 -38.425 15.396 1.00 21.75 149 SER B O 1
ATOM 4994 N N . THR B 1 150 ? 24.558 -39.136 17.541 1.00 21.46 150 THR B N 1
ATOM 4995 C CA . THR B 1 150 ? 25.155 -37.858 17.984 1.00 20.69 150 THR B CA 1
ATOM 4996 C C . THR B 1 150 ? 26.605 -37.621 17.516 1.00 20.64 150 THR B C 1
ATOM 4997 O O . THR B 1 150 ? 26.961 -36.478 17.150 1.00 19.51 150 THR B O 1
ATOM 5001 N N . LEU B 1 151 ? 27.467 -38.630 17.619 1.00 20.09 151 LEU B N 1
ATOM 5002 C CA . LEU B 1 151 ? 28.813 -38.530 17.075 1.00 20.40 151 LEU B CA 1
ATOM 5003 C C . LEU B 1 151 ? 28.766 -38.180 15.563 1.00 20.88 151 LEU B C 1
ATOM 5004 O O . LEU B 1 151 ? 29.410 -37.264 15.118 1.00 20.73 151 LEU B O 1
ATOM 5009 N N . LEU B 1 152 ? 28.009 -38.899 14.766 1.00 21.18 152 LEU B N 1
ATOM 5010 C CA . LEU B 1 152 ? 27.996 -38.615 13.312 1.00 21.06 152 LEU B CA 1
ATOM 5011 C C . LEU B 1 152 ? 27.307 -37.308 12.928 1.00 20.46 152 LEU B C 1
ATOM 5012 O O . LEU B 1 152 ? 27.679 -36.696 11.953 1.00 19.05 152 LEU B O 1
ATOM 5017 N N . ARG B 1 153 ? 26.277 -36.905 13.682 1.00 20.11 153 ARG B N 1
ATOM 5018 C CA . ARG B 1 153 ? 25.611 -35.641 13.364 1.00 20.56 153 ARG B CA 1
ATOM 5019 C C . ARG B 1 153 ? 26.644 -34.536 13.560 1.00 20.72 153 ARG B C 1
ATOM 5020 O O . ARG B 1 153 ? 26.727 -33.648 12.733 1.00 21.27 153 ARG B O 1
ATOM 5028 N N . THR B 1 154 ? 27.490 -34.660 14.581 1.00 20.89 154 THR B N 1
ATOM 5029 C CA . THR B 1 154 ? 28.546 -33.659 14.794 1.00 20.98 154 THR B CA 1
ATOM 5030 C C . THR B 1 154 ? 29.433 -33.558 13.562 1.00 21.59 154 THR B C 1
ATOM 5031 O O . THR B 1 154 ? 29.712 -32.484 13.113 1.00 22.57 154 THR B O 1
ATOM 5035 N N . ILE B 1 155 ? 29.936 -34.690 13.087 1.00 21.62 155 ILE B N 1
ATOM 5036 C CA . ILE B 1 155 ? 30.907 -34.738 12.014 1.00 21.35 155 ILE B CA 1
ATOM 5037 C C . ILE B 1 155 ? 30.324 -34.114 10.727 1.00 21.49 155 ILE B C 1
ATOM 5038 O O . ILE B 1 155 ? 30.994 -33.244 10.076 1.00 21.03 155 ILE B O 1
ATOM 5043 N N . HIS B 1 156 ? 29.091 -34.535 10.413 1.00 21.23 156 HIS B N 1
ATOM 5044 C CA . HIS B 1 156 ? 28.396 -34.063 9.226 1.00 21.46 156 HIS B CA 1
ATOM 5045 C C . HIS B 1 156 ? 28.101 -32.586 9.356 1.00 19.76 156 HIS B C 1
ATOM 5046 O O . HIS B 1 156 ? 28.236 -31.814 8.349 1.00 21.75 156 HIS B O 1
ATOM 5053 N N . SER B 1 157 ? 27.785 -32.173 10.556 1.00 18.03 157 SER B N 1
ATOM 5054 C CA . SER B 1 157 ? 27.495 -30.746 10.813 1.00 18.09 157 SER B CA 1
ATOM 5055 C C . SER B 1 157 ? 28.708 -29.919 10.518 1.00 18.22 157 SER B C 1
ATOM 5056 O O . SER B 1 157 ? 28.612 -28.941 9.817 1.00 18.60 157 SER B O 1
ATOM 5059 N N . VAL B 1 158 ? 29.866 -30.356 10.990 1.00 18.68 158 VAL B N 1
ATOM 5060 C CA . VAL B 1 158 ? 31.118 -29.593 10.731 1.00 19.55 158 VAL B CA 1
ATOM 5061 C C . VAL B 1 158 ? 31.394 -29.580 9.213 1.00 21.47 158 VAL B C 1
ATOM 5062 O O . VAL B 1 158 ? 31.658 -28.538 8.589 1.00 21.99 158 VAL B O 1
ATOM 5066 N N . LEU B 1 159 ? 31.287 -30.731 8.598 1.00 22.08 159 LEU B N 1
ATOM 5067 C CA . LEU B 1 159 ? 31.550 -30.848 7.170 1.00 22.60 159 LEU B CA 1
ATOM 5068 C C . LEU B 1 159 ? 30.627 -30.009 6.321 1.00 22.64 159 LEU B C 1
ATOM 5069 O O . LEU B 1 159 ? 31.068 -29.516 5.277 1.00 24.01 159 LEU B O 1
ATOM 5074 N N . GLU B 1 160 ? 29.372 -29.825 6.761 1.00 23.16 160 GLU B N 1
ATOM 5075 C CA . GLU B 1 160 ? 28.342 -29.171 5.953 1.00 23.06 160 GLU B CA 1
ATOM 5076 C C . GLU B 1 160 ? 28.215 -27.697 6.200 1.00 23.59 160 GLU B C 1
ATOM 5077 O O . GLU B 1 160 ? 27.600 -27.000 5.391 1.00 23.84 160 GLU B O 1
ATOM 5083 N N . THR B 1 161 ? 28.769 -27.210 7.306 1.00 22.67 161 THR B N 1
ATOM 5084 C CA . THR B 1 161 ? 28.642 -25.801 7.669 1.00 21.47 161 THR B CA 1
ATOM 5085 C C . THR B 1 161 ? 29.942 -25.022 7.599 1.00 21.95 161 THR B C 1
ATOM 5086 O O . THR B 1 161 ? 29.928 -23.803 7.815 1.00 21.92 161 THR B O 1
ATOM 5090 N N . SER B 1 162 ? 31.045 -25.710 7.329 1.00 22.57 162 SER B N 1
ATOM 5091 C CA . SER B 1 162 ? 32.384 -25.101 7.304 1.00 22.40 162 SER B CA 1
ATOM 5092 C C . SER B 1 162 ? 32.913 -24.907 5.857 1.00 24.08 162 SER B C 1
ATOM 5093 O O . SER B 1 162 ? 32.960 -25.861 5.092 1.00 23.10 162 SER B O 1
ATOM 5096 N N . PRO B 1 163 ? 33.336 -23.698 5.483 1.00 26.50 163 PRO B N 1
ATOM 5097 C CA . PRO B 1 163 ? 34.016 -23.558 4.165 1.00 26.87 163 PRO B CA 1
ATOM 5098 C C . PRO B 1 163 ? 35.164 -24.549 3.942 1.00 26.55 163 PRO B C 1
ATOM 5099 O O . PRO B 1 163 ? 36.072 -24.647 4.773 1.00 25.84 163 PRO B O 1
ATOM 5103 N N . ALA B 1 164 ? 35.093 -25.295 2.825 1.00 26.84 164 ALA B N 1
ATOM 5104 C CA . ALA B 1 164 ? 36.144 -26.225 2.430 1.00 26.20 164 ALA B CA 1
ATOM 5105 C C . ALA B 1 164 ? 37.531 -25.564 2.390 1.00 25.47 164 ALA B C 1
ATOM 5106 O O . ALA B 1 164 ? 38.491 -26.134 2.935 1.00 24.79 164 ALA B O 1
ATOM 5108 N N . VAL B 1 165 ? 37.634 -24.375 1.792 1.00 24.81 165 VAL B N 1
ATOM 5109 C CA . VAL B 1 165 ? 38.940 -23.686 1.752 1.00 26.58 165 VAL B CA 1
ATOM 5110 C C . VAL B 1 165 ? 39.572 -23.400 3.145 1.00 25.29 165 VAL B C 1
ATOM 5111 O O . VAL B 1 165 ? 40.770 -23.229 3.229 1.00 25.26 165 VAL B O 1
ATOM 5115 N N . LEU B 1 166 ? 38.778 -23.359 4.214 1.00 24.49 166 LEU B N 1
ATOM 5116 C CA . LEU B 1 166 ? 39.287 -23.114 5.569 1.00 23.61 166 LEU B CA 1
ATOM 5117 C C . LEU B 1 166 ? 39.434 -24.359 6.472 1.00 23.35 166 LEU B C 1
ATOM 5118 O O . LEU B 1 166 ? 40.206 -24.326 7.456 1.00 23.22 166 LEU B O 1
ATOM 5123 N N . LEU B 1 167 ? 38.674 -25.432 6.168 1.00 23.95 167 LEU B N 1
ATOM 5124 C CA . LEU B 1 167 ? 38.713 -26.685 6.934 1.00 23.40 167 LEU B CA 1
ATOM 5125 C C . LEU B 1 167 ? 39.775 -27.601 6.403 1.00 24.41 167 LEU B C 1
ATOM 5126 O O . LEU B 1 167 ? 39.536 -28.360 5.488 1.00 25.39 167 LEU B O 1
ATOM 5131 N N . LYS B 1 168 ? 40.955 -27.536 6.997 1.00 25.84 168 LYS B N 1
ATOM 5132 C CA . LYS B 1 168 ? 42.081 -28.399 6.663 1.00 26.79 168 LYS B CA 1
ATOM 5133 C C . LYS B 1 168 ? 41.766 -29.875 7.021 1.00 25.65 168 LYS B C 1
ATOM 5134 O O . LYS B 1 168 ? 42.136 -30.771 6.269 1.00 23.93 168 LYS B O 1
ATOM 5140 N N . GLU B 1 169 ? 41.098 -30.122 8.148 1.00 23.36 169 GLU B N 1
ATOM 5141 C CA . GLU 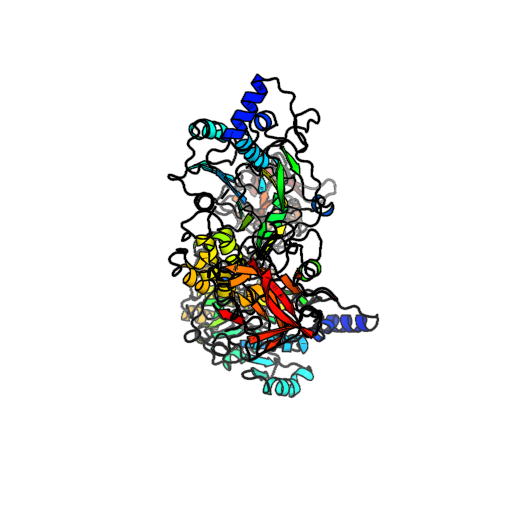B 1 169 ? 40.888 -31.502 8.605 1.00 23.72 169 GLU B CA 1
ATOM 5142 C C . GLU B 1 169 ? 39.999 -31.534 9.825 1.00 22.66 169 GLU B C 1
ATOM 5143 O O . GLU B 1 169 ? 39.955 -30.543 10.576 1.00 23.20 169 GLU B O 1
ATOM 5149 N N . ILE B 1 170 ? 39.249 -32.608 9.964 1.00 20.73 170 ILE B N 1
ATOM 5150 C CA . ILE B 1 170 ? 38.601 -32.984 11.231 1.00 21.11 170 ILE B CA 1
ATOM 5151 C C . ILE B 1 170 ? 39.432 -34.131 11.828 1.00 21.17 170 ILE B C 1
ATOM 5152 O O . ILE B 1 170 ? 39.701 -35.115 11.125 1.00 21.30 170 ILE B O 1
ATOM 5157 N N . ILE B 1 171 ? 39.892 -33.981 13.073 1.00 20.37 171 ILE B N 1
ATOM 5158 C CA . ILE B 1 171 ? 40.679 -35.010 13.734 1.00 20.87 171 ILE B CA 1
ATOM 5159 C C . ILE B 1 171 ? 39.822 -35.558 14.850 1.00 21.08 171 ILE B C 1
ATOM 5160 O O . ILE B 1 171 ? 39.550 -34.863 15.835 1.00 18.79 171 ILE B O 1
ATOM 5165 N N . LEU B 1 172 ? 39.325 -36.783 14.651 1.00 19.45 172 LEU B N 1
ATOM 5166 C CA . LEU B 1 172 ? 38.522 -37.463 15.670 1.00 19.45 172 LEU B CA 1
ATOM 5167 C C . LEU B 1 172 ? 39.472 -38.244 16.577 1.00 19.34 172 LEU B C 1
ATOM 5168 O O . LEU B 1 172 ? 40.391 -38.945 16.099 1.00 20.48 172 LEU B O 1
ATOM 5173 N N . VAL B 1 173 ? 39.297 -38.141 17.891 1.00 18.98 173 VAL B N 1
ATOM 5174 C CA . VAL B 1 173 ? 40.156 -38.867 18.800 1.00 18.65 173 VAL B CA 1
ATOM 5175 C C . VAL B 1 173 ? 39.278 -39.790 19.629 1.00 19.33 173 VAL B C 1
ATOM 5176 O O . VAL B 1 173 ? 38.490 -39.328 20.492 1.00 17.87 173 VAL B O 1
ATOM 5180 N N . ASP B 1 174 ? 39.422 -41.095 19.347 1.00 20.36 174 ASP B N 1
ATOM 5181 C CA . ASP B 1 174 ? 38.796 -42.126 20.078 1.00 21.59 174 ASP B CA 1
ATOM 5182 C C . ASP B 1 174 ? 39.641 -42.366 21.305 1.00 22.54 174 ASP B C 1
ATOM 5183 O O . ASP B 1 174 ? 40.763 -42.977 21.235 1.00 22.52 174 ASP B O 1
ATOM 5188 N N . ASP B 1 175 ? 39.119 -41.889 22.437 1.00 23.16 175 ASP B N 1
ATOM 5189 C CA . ASP B 1 175 ? 39.778 -42.073 23.726 1.00 24.03 175 ASP B CA 1
ATOM 5190 C C . ASP B 1 175 ? 39.401 -43.446 24.360 1.00 25.28 175 ASP B C 1
ATOM 5191 O O . ASP B 1 175 ? 38.711 -43.518 25.347 1.00 24.92 175 ASP B O 1
ATOM 5196 N N . LEU B 1 176 ? 39.923 -44.521 23.769 1.00 26.85 176 LEU B N 1
ATOM 5197 C CA . LEU B 1 176 ? 39.727 -45.910 24.232 1.00 27.53 176 LEU B CA 1
ATOM 5198 C C . LEU B 1 176 ? 38.265 -46.251 24.463 1.00 27.30 176 LEU B C 1
ATOM 5199 O O . LEU B 1 176 ? 37.862 -46.690 25.551 1.00 26.79 176 LEU B O 1
ATOM 5204 N N . SER B 1 177 ? 37.465 -46.028 23.431 1.00 26.18 177 SER B N 1
ATOM 5205 C CA . SER B 1 177 ? 36.072 -46.446 23.470 1.00 27.06 177 SER B CA 1
ATOM 5206 C C . SER B 1 177 ? 35.990 -47.982 23.511 1.00 27.57 177 SER B C 1
ATOM 5207 O O . SER B 1 177 ? 36.899 -48.678 23.054 1.00 27.24 177 SER B O 1
ATOM 5210 N N . ASP B 1 178 ? 34.898 -48.481 24.067 1.00 27.77 178 ASP B N 1
ATOM 5211 C CA . ASP B 1 178 ? 34.516 -49.955 24.039 1.00 29.52 178 ASP B CA 1
ATOM 5212 C C . ASP B 1 178 ? 33.536 -50.344 22.964 1.00 28.10 178 ASP B C 1
ATOM 5213 O O . ASP B 1 178 ? 33.459 -51.490 22.581 1.00 30.11 178 ASP B O 1
ATOM 5218 N N . ARG B 1 179 ? 32.698 -49.395 22.600 1.00 26.26 179 ARG B N 1
ATOM 5219 C CA . ARG B 1 179 ? 31.585 -49.669 21.724 1.00 26.45 179 ARG B CA 1
ATOM 5220 C C . ARG B 1 179 ? 32.062 -50.215 20.418 1.00 26.51 179 ARG B C 1
ATOM 5221 O O . ARG B 1 179 ? 32.966 -49.679 19.797 1.00 24.91 179 ARG B O 1
ATOM 5229 N N . VAL B 1 180 ? 31.464 -51.341 20.013 1.00 25.99 180 VAL B N 1
ATOM 5230 C CA . VAL B 1 180 ? 31.881 -52.019 18.809 1.00 25.63 180 VAL B CA 1
ATOM 5231 C C . VAL B 1 180 ? 31.600 -51.181 17.559 1.00 25.26 180 VAL B C 1
ATOM 5232 O O . VAL B 1 180 ? 32.391 -51.212 16.639 1.00 23.91 180 VAL B O 1
ATOM 5236 N N . TYR B 1 181 ? 30.539 -50.363 17.537 1.00 26.54 181 TYR B N 1
ATOM 5237 C CA . TYR B 1 181 ? 30.293 -49.480 16.370 1.00 25.92 181 TYR B CA 1
ATOM 5238 C C . TYR B 1 181 ? 31.367 -48.353 16.213 1.00 26.89 181 TYR B C 1
ATOM 5239 O O . TYR B 1 181 ? 31.508 -47.777 15.126 1.00 26.03 181 TYR B O 1
ATOM 5248 N N . LEU B 1 182 ? 32.131 -48.069 17.262 1.00 26.78 182 LEU B N 1
ATOM 5249 C CA . LEU B 1 182 ? 33.233 -47.070 17.185 1.00 28.25 182 LEU B CA 1
ATOM 5250 C C . LEU B 1 182 ? 34.576 -47.669 16.743 1.00 30.95 182 LEU B C 1
ATOM 5251 O O . LEU B 1 182 ? 35.611 -46.972 16.721 1.00 32.56 182 LEU B O 1
ATOM 5256 N N . LYS B 1 183 ? 34.587 -48.980 16.432 1.00 32.14 183 LYS B N 1
ATOM 5257 C CA . LYS B 1 183 ? 35.822 -49.650 15.992 1.00 33.05 183 LYS B CA 1
ATOM 5258 C C . LYS B 1 183 ? 35.902 -49.628 14.457 1.00 33.35 183 LYS B C 1
ATOM 5259 O O . LYS B 1 183 ? 35.861 -48.546 13.849 1.00 31.09 183 LYS B O 1
ATOM 5265 N N . THR B 1 184 ? 35.998 -50.797 13.831 1.00 33.74 184 THR B N 1
ATOM 5266 C CA . THR B 1 184 ? 36.269 -50.866 12.403 1.00 34.80 184 THR B CA 1
ATOM 5267 C C . THR B 1 184 ? 35.254 -50.171 11.492 1.00 33.31 184 THR B C 1
ATOM 5268 O O . THR B 1 184 ? 35.638 -49.523 10.537 1.00 33.30 184 THR B O 1
ATOM 5272 N N . GLN B 1 185 ? 33.965 -50.279 11.777 1.00 32.89 185 GLN B N 1
ATOM 5273 C CA . GLN B 1 185 ? 32.969 -49.550 10.995 1.00 30.95 185 GLN B CA 1
ATOM 5274 C C . GLN B 1 185 ? 33.069 -48.074 11.029 1.00 32.40 185 GLN B C 1
ATOM 5275 O O . GLN B 1 185 ? 32.736 -47.452 10.009 1.00 33.28 185 GLN B O 1
ATOM 5281 N N . LEU B 1 186 ? 33.471 -47.452 12.147 1.00 31.60 186 LEU B N 1
ATOM 5282 C CA . LEU B 1 186 ? 33.695 -45.984 12.110 1.00 31.22 186 LEU B CA 1
ATOM 5283 C C . LEU B 1 186 ? 34.792 -45.601 11.115 1.00 32.56 186 LEU B C 1
ATOM 5284 O O . LEU B 1 186 ? 34.653 -44.607 10.417 1.00 33.52 186 LEU B O 1
ATOM 5289 N N . GLU B 1 187 ? 35.876 -46.373 11.052 1.00 33.65 187 GLU B N 1
ATOM 5290 C CA . GLU B 1 187 ? 36.989 -46.114 10.111 1.00 33.05 187 GLU B CA 1
ATOM 5291 C C . GLU B 1 187 ? 36.531 -46.223 8.673 1.00 33.13 187 GLU B C 1
ATOM 5292 O O . GLU B 1 187 ? 36.988 -45.472 7.824 1.00 32.28 187 GLU B O 1
ATOM 5298 N N . THR B 1 188 ? 35.691 -47.222 8.402 1.00 31.50 188 THR B N 1
ATOM 5299 C CA . THR B 1 188 ? 35.099 -47.405 7.092 1.00 31.94 188 THR B CA 1
ATOM 5300 C C . THR B 1 188 ? 34.179 -46.234 6.746 1.00 32.05 188 THR B C 1
ATOM 5301 O O . THR B 1 188 ? 34.240 -45.711 5.639 1.00 32.98 188 THR B O 1
ATOM 5305 N N . TYR B 1 189 ? 33.309 -45.837 7.661 1.00 30.71 189 TYR B N 1
ATOM 5306 C CA . TYR B 1 189 ? 32.409 -44.710 7.376 1.00 31.73 189 TYR B CA 1
ATOM 5307 C C . TYR B 1 189 ? 33.202 -43.410 7.098 1.00 31.65 189 TYR B C 1
ATOM 5308 O O . TYR B 1 189 ? 32.859 -42.664 6.208 1.00 31.94 189 TYR B O 1
ATOM 5317 N N . ILE B 1 190 ? 34.251 -43.189 7.873 1.00 32.48 190 ILE B N 1
ATOM 5318 C CA . ILE B 1 190 ? 35.145 -41.998 7.778 1.00 35.43 190 ILE B CA 1
ATOM 5319 C C . ILE B 1 190 ? 36.089 -42.010 6.575 1.00 36.47 190 ILE B C 1
ATOM 5320 O O . ILE B 1 190 ? 36.520 -40.955 6.090 1.00 35.05 190 ILE B O 1
ATOM 5325 N N . SER B 1 191 ? 36.377 -43.191 6.058 1.00 36.20 191 SER B N 1
ATOM 5326 C CA . SER B 1 191 ? 37.189 -43.308 4.831 1.00 37.21 191 SER B CA 1
ATOM 5327 C C . SER B 1 191 ? 36.489 -42.704 3.600 1.00 37.32 191 SER B C 1
ATOM 5328 O O . SER B 1 191 ? 37.150 -42.381 2.624 1.00 37.68 191 SER B O 1
ATOM 5331 N N . ASN B 1 192 ? 35.165 -42.556 3.653 1.00 37.04 192 ASN B N 1
ATOM 5332 C CA . ASN B 1 192 ? 34.383 -41.954 2.596 1.00 37.05 192 ASN B CA 1
ATOM 5333 C C . ASN B 1 192 ? 34.176 -40.445 2.798 1.00 35.99 192 ASN B C 1
ATOM 5334 O O . ASN B 1 192 ? 33.576 -39.775 1.939 1.00 35.39 192 ASN B O 1
ATOM 5339 N N . LEU B 1 193 ? 34.674 -39.902 3.914 1.00 33.64 193 LEU B N 1
ATOM 5340 C CA . LEU B 1 193 ? 34.534 -38.505 4.227 1.00 33.23 193 LEU B CA 1
ATOM 5341 C C . LEU B 1 193 ? 35.893 -37.827 4.129 1.00 32.19 193 LEU B C 1
ATOM 5342 O O . LEU B 1 193 ? 36.777 -38.047 4.970 1.00 31.18 193 LEU B O 1
ATOM 5347 N N . ASP B 1 194 ? 36.024 -37.018 3.082 1.00 32.35 194 ASP B N 1
ATOM 5348 C CA A ASP B 1 194 ? 37.225 -36.235 2.753 0.50 32.56 194 ASP B CA 1
ATOM 5349 C CA B ASP B 1 194 ? 37.247 -36.307 2.797 0.50 32.80 194 ASP B CA 1
ATOM 5350 C C . ASP B 1 194 ? 37.645 -35.396 3.962 1.00 32.02 194 ASP B C 1
ATOM 5351 O O . ASP B 1 194 ? 36.792 -34.670 4.542 1.00 30.38 194 ASP B O 1
ATOM 5360 N N . ARG B 1 195 ? 38.937 -35.465 4.295 1.00 30.53 195 ARG B N 1
ATOM 5361 C CA . ARG B 1 195 ? 39.581 -34.664 5.343 1.00 30.58 195 ARG B CA 1
ATOM 5362 C C . ARG B 1 195 ? 39.266 -35.071 6.782 1.00 28.09 195 ARG B C 1
ATOM 5363 O O . ARG B 1 195 ? 39.746 -34.443 7.715 1.00 25.79 195 ARG B O 1
ATOM 5371 N N . VAL B 1 196 ? 38.533 -36.169 6.974 1.00 25.75 196 VAL B N 1
ATOM 5372 C CA . VAL B 1 196 ? 38.194 -36.633 8.304 1.00 26.05 196 VAL B CA 1
ATOM 5373 C C . VAL B 1 196 ? 39.156 -37.751 8.650 1.00 27.03 196 VAL B C 1
ATOM 5374 O O . VAL B 1 196 ? 39.266 -38.713 7.894 1.00 29.29 196 VAL B O 1
ATOM 5378 N N . ARG B 1 197 ? 39.878 -37.595 9.753 1.00 27.72 197 ARG B N 1
ATOM 5379 C CA . ARG B 1 197 ? 40.865 -38.589 10.248 1.00 28.78 197 ARG B CA 1
ATOM 5380 C C . ARG B 1 197 ? 40.496 -39.042 11.659 1.00 27.54 197 ARG B C 1
ATOM 5381 O O . ARG B 1 197 ? 39.966 -38.257 12.434 1.00 23.42 197 ARG B O 1
ATOM 5389 N N . LEU B 1 198 ? 40.794 -40.317 11.958 1.00 28.64 198 LEU B N 1
ATOM 5390 C CA . LEU B 1 198 ? 40.563 -40.931 13.277 1.00 29.65 198 LEU B CA 1
ATOM 5391 C C . LEU B 1 198 ? 41.878 -41.350 13.913 1.00 29.93 198 LEU B C 1
ATOM 5392 O O . LEU B 1 198 ? 42.666 -42.084 13.302 1.00 29.43 198 LEU B O 1
ATOM 5397 N N . ILE B 1 199 ? 42.120 -40.842 15.115 1.00 29.77 199 ILE B N 1
ATOM 5398 C CA . ILE B 1 199 ? 43.239 -41.199 15.951 1.00 31.29 199 ILE B CA 1
ATOM 5399 C C . ILE B 1 199 ? 42.670 -41.937 17.135 1.00 30.78 199 ILE B C 1
ATOM 5400 O O . ILE B 1 199 ? 41.628 -41.524 17.676 1.00 29.02 199 ILE B O 1
ATOM 5405 N N . ARG B 1 200 ? 43.358 -43.016 17.524 1.00 30.47 200 ARG B N 1
ATOM 5406 C CA . ARG B 1 200 ? 43.010 -43.826 18.687 1.00 32.23 200 ARG B CA 1
ATOM 5407 C C . ARG B 1 200 ? 44.073 -43.772 19.780 1.00 31.84 200 ARG B C 1
ATOM 5408 O O . ARG B 1 200 ? 45.253 -44.004 19.521 1.00 29.37 200 ARG B O 1
ATOM 5416 N N . THR B 1 201 ? 43.642 -43.503 21.006 1.00 31.72 201 THR B N 1
ATOM 5417 C CA . THR B 1 201 ? 44.562 -43.535 22.117 1.00 31.17 201 THR B CA 1
ATOM 5418 C C . THR B 1 201 ? 44.804 -44.996 22.526 1.00 32.64 201 THR B C 1
ATOM 5419 O O . THR B 1 201 ? 43.988 -45.865 22.210 1.00 32.87 201 THR B O 1
ATOM 5423 N N . ASN B 1 202 ? 45.875 -45.249 23.267 1.00 32.95 202 ASN B N 1
ATOM 5424 C CA . ASN B 1 202 ? 46.153 -46.607 23.790 1.00 32.51 202 ASN B CA 1
ATOM 5425 C C . ASN B 1 202 ? 45.793 -46.762 25.266 1.00 33.23 202 ASN B C 1
ATOM 5426 O O . ASN B 1 202 ? 46.031 -47.815 25.873 1.00 33.71 202 ASN B O 1
ATOM 5431 N N . LYS B 1 203 ? 45.208 -45.725 25.838 1.00 30.83 203 LYS B N 1
ATOM 5432 C CA . LYS B 1 203 ? 44.728 -45.755 27.183 1.00 30.44 203 LYS B CA 1
ATOM 5433 C C . LYS B 1 203 ? 43.677 -44.663 27.323 1.00 28.34 203 LYS B C 1
ATOM 5434 O O . LYS B 1 203 ? 43.587 -43.784 26.469 1.00 29.63 203 LYS B O 1
ATOM 5440 N N . ARG B 1 204 ? 42.910 -44.712 28.402 1.00 27.37 204 ARG B N 1
ATOM 5441 C CA A ARG B 1 204 ? 41.849 -43.741 28.631 0.50 27.20 204 ARG B CA 1
ATOM 5442 C CA B ARG B 1 204 ? 41.844 -43.739 28.661 0.50 27.75 204 ARG B CA 1
ATOM 5443 C C . ARG B 1 204 ? 42.562 -42.450 29.100 1.00 27.35 204 ARG B C 1
ATOM 5444 O O . ARG B 1 204 ? 43.128 -42.388 30.202 1.00 26.81 204 ARG B O 1
ATOM 5459 N N . GLU B 1 205 ? 42.588 -41.456 28.236 1.00 26.04 205 GLU B N 1
ATOM 5460 C CA . GLU B 1 205 ? 43.327 -40.215 28.514 1.00 26.37 205 GLU B CA 1
ATOM 5461 C C . GLU B 1 205 ? 42.534 -39.133 29.235 1.00 25.17 205 GLU B C 1
ATOM 5462 O O . GLU B 1 205 ? 43.124 -38.336 29.972 1.00 24.82 205 GLU B O 1
ATOM 5468 N N . GLY B 1 206 ? 41.229 -39.066 28.970 1.00 23.86 206 GLY B N 1
ATOM 5469 C CA . GLY B 1 206 ? 40.371 -37.942 29.435 1.00 23.05 206 GLY B CA 1
ATOM 5470 C C . GLY B 1 206 ? 40.291 -36.831 28.356 1.00 21.62 206 GLY B C 1
ATOM 5471 O O . GLY B 1 206 ? 41.070 -36.802 27.451 1.00 21.33 206 GLY B O 1
ATOM 5472 N N . LEU B 1 207 ? 39.310 -35.953 28.482 1.00 21.31 207 LEU B N 1
ATOM 5473 C CA . LEU B 1 207 ? 39.042 -34.888 27.472 1.00 21.44 207 LEU B CA 1
ATOM 5474 C C . LEU B 1 207 ? 40.261 -34.094 27.094 1.00 21.09 207 LEU B C 1
ATOM 5475 O O . LEU B 1 207 ? 40.622 -34.004 25.927 1.00 21.09 207 LEU B O 1
ATOM 5480 N N . VAL B 1 208 ? 40.941 -33.558 28.084 1.00 21.94 208 VAL B N 1
ATOM 5481 C CA . VAL B 1 208 ? 42.084 -32.656 27.825 1.00 22.76 208 VAL B CA 1
ATOM 5482 C C . VAL B 1 208 ? 43.216 -33.343 27.091 1.00 24.17 208 VAL B C 1
ATOM 5483 O O . VAL B 1 208 ? 43.670 -32.870 26.033 1.00 25.45 208 VAL B O 1
ATOM 5487 N N . ARG B 1 209 ? 43.676 -34.455 27.628 1.00 24.03 209 ARG B N 1
ATOM 5488 C CA . ARG B 1 209 ? 44.794 -35.172 27.019 1.00 24.20 209 ARG B CA 1
ATOM 5489 C C . ARG B 1 209 ? 44.482 -35.796 25.668 1.00 22.88 209 ARG B C 1
ATOM 5490 O O . ARG B 1 209 ? 45.335 -35.931 24.858 1.00 22.36 209 ARG B O 1
ATOM 5498 N N . ALA B 1 210 ? 43.259 -36.212 25.451 1.00 21.18 210 ALA B N 1
ATOM 5499 C CA . ALA B 1 210 ? 42.836 -36.664 24.123 1.00 21.06 210 ALA B CA 1
ATOM 5500 C C . ALA B 1 210 ? 42.886 -35.535 23.110 1.00 19.85 210 ALA B C 1
ATOM 5501 O O . ALA B 1 210 ? 43.315 -35.730 21.990 1.00 19.39 210 ALA B O 1
ATOM 5503 N N . ARG B 1 211 ? 42.430 -34.366 23.545 1.00 20.00 211 ARG B N 1
ATOM 5504 C CA . ARG B 1 211 ? 42.498 -33.156 22.788 1.00 20.08 211 ARG B CA 1
ATOM 5505 C C . ARG B 1 211 ? 43.925 -32.837 22.447 1.00 19.42 211 ARG B C 1
ATOM 5506 O O . ARG B 1 211 ? 44.171 -32.616 21.289 1.00 18.67 211 ARG B O 1
ATOM 5514 N N . LEU B 1 212 ? 44.844 -32.909 23.418 1.00 20.59 212 LEU B N 1
ATOM 5515 C CA . LEU B 1 212 ? 46.323 -32.713 23.182 1.00 21.67 212 LEU B CA 1
ATOM 5516 C C . LEU B 1 212 ? 46.923 -33.649 22.147 1.00 22.86 212 LEU B C 1
ATOM 5517 O O . LEU B 1 212 ? 47.595 -33.207 21.201 1.00 22.24 212 LEU B O 1
ATOM 5522 N N . ILE B 1 213 ? 46.615 -34.935 22.272 1.00 23.30 213 ILE B N 1
ATOM 5523 C CA . ILE B 1 213 ? 47.029 -35.917 21.254 1.00 23.07 213 ILE B CA 1
ATOM 5524 C C . ILE B 1 213 ? 46.501 -35.485 19.879 1.00 22.35 213 ILE B C 1
ATOM 5525 O O . ILE B 1 213 ? 47.239 -35.458 18.913 1.00 22.17 213 ILE B O 1
ATOM 5530 N N . GLY B 1 214 ? 45.257 -35.040 19.789 1.00 21.86 214 GLY B N 1
ATOM 5531 C CA . GLY B 1 214 ? 44.720 -34.621 18.525 1.00 21.44 214 GLY B CA 1
ATOM 5532 C C . GLY B 1 214 ? 45.424 -33.401 18.013 1.00 21.37 214 GLY B C 1
ATOM 5533 O O . GLY B 1 214 ? 45.762 -33.354 16.844 1.00 20.94 214 GLY B O 1
ATOM 5534 N N . ALA B 1 215 ? 45.634 -32.408 18.888 1.00 21.79 215 ALA B N 1
ATOM 5535 C CA . ALA B 1 215 ? 46.303 -31.156 18.469 1.00 22.53 215 ALA B CA 1
ATOM 5536 C C . ALA B 1 215 ? 47.694 -31.454 17.917 1.00 23.01 215 ALA B C 1
ATOM 5537 O O . ALA B 1 215 ? 48.078 -30.837 16.958 1.00 20.33 215 ALA B O 1
ATOM 5539 N N . THR B 1 216 ? 48.405 -32.433 18.514 1.00 23.61 216 THR B N 1
ATOM 5540 C CA . THR B 1 216 ? 49.776 -32.798 18.077 1.00 24.05 216 THR B CA 1
ATOM 5541 C C . THR B 1 216 ? 49.830 -33.223 16.615 1.00 25.15 216 THR B C 1
ATOM 5542 O O . THR B 1 216 ? 50.770 -32.852 15.901 1.00 23.77 216 THR B O 1
ATOM 5546 N N . PHE B 1 217 ? 48.792 -33.922 16.141 1.00 25.28 217 PHE B N 1
ATOM 5547 C CA . PHE B 1 217 ? 48.631 -34.299 14.714 1.00 25.67 217 PHE B CA 1
ATOM 5548 C C . PHE B 1 217 ? 48.153 -33.175 13.820 1.00 24.57 217 PHE B C 1
ATOM 5549 O O . PHE B 1 217 ? 48.351 -33.249 12.615 1.00 23.89 217 PHE B O 1
ATOM 5557 N N . ALA B 1 218 ? 47.479 -32.170 14.382 1.00 23.00 218 ALA B N 1
ATOM 5558 C CA . ALA B 1 218 ? 46.906 -31.082 13.583 1.00 22.67 218 ALA B CA 1
ATOM 5559 C C . ALA B 1 218 ? 47.993 -30.213 12.952 1.00 21.65 218 ALA B C 1
ATOM 5560 O O . ALA B 1 218 ? 49.037 -29.962 13.587 1.00 22.42 218 ALA B O 1
ATOM 5562 N N . THR B 1 219 ? 47.776 -29.831 11.710 1.00 22.31 219 THR B N 1
ATOM 5563 C CA . THR B 1 219 ? 48.703 -28.903 10.985 1.00 23.50 219 THR B CA 1
ATOM 5564 C C . THR B 1 219 ? 48.029 -27.646 10.472 1.00 23.59 219 THR B C 1
ATOM 5565 O O . THR B 1 219 ? 48.653 -26.835 9.705 1.00 26.01 219 THR B O 1
ATOM 5569 N N . GLY B 1 220 ? 46.765 -27.445 10.853 1.00 22.66 220 GLY B N 1
ATOM 5570 C CA . GLY B 1 220 ? 46.043 -26.230 10.463 1.00 21.92 220 GLY B CA 1
ATOM 5571 C C . GLY B 1 220 ? 46.673 -24.998 11.137 1.00 20.99 220 GLY B C 1
ATOM 5572 O O . GLY B 1 220 ? 47.370 -25.152 12.093 1.00 22.11 220 GLY B O 1
ATOM 5573 N N . ASP B 1 221 ? 46.356 -23.785 10.667 1.00 20.62 221 ASP B N 1
ATOM 5574 C CA . ASP B 1 221 ? 46.855 -22.566 11.308 1.00 19.47 221 ASP B CA 1
ATOM 5575 C C . ASP B 1 221 ? 46.200 -22.504 12.711 1.00 19.36 221 ASP B C 1
ATOM 5576 O O . ASP B 1 221 ? 46.823 -22.077 13.659 1.00 19.08 221 ASP B O 1
ATOM 5581 N N . VAL B 1 222 ? 44.930 -22.886 12.797 1.00 17.72 222 VAL B N 1
ATOM 5582 C CA . VAL B 1 222 ? 44.135 -22.656 13.998 1.00 18.16 222 VAL B CA 1
ATOM 5583 C C . VAL B 1 222 ? 43.536 -23.974 14.505 1.00 17.90 222 VAL B C 1
ATOM 5584 O O . VAL B 1 222 ? 42.997 -24.732 13.726 1.00 17.92 222 VAL B O 1
ATOM 5588 N N . LEU B 1 223 ? 43.662 -24.235 15.794 1.00 18.17 223 LEU B N 1
ATOM 5589 C CA . LEU B 1 223 ? 43.039 -25.397 16.394 1.00 18.26 223 LEU B CA 1
ATOM 5590 C C . LEU B 1 223 ? 41.639 -25.007 16.891 1.00 17.75 223 LEU B C 1
ATOM 5591 O O . LEU B 1 223 ? 41.486 -24.033 17.682 1.00 16.92 223 LEU B O 1
ATOM 5596 N N . THR B 1 224 ? 40.648 -25.800 16.498 1.00 17.40 224 THR B N 1
ATOM 5597 C CA . THR B 1 224 ? 39.253 -25.531 16.924 1.00 17.76 224 THR B CA 1
ATOM 5598 C C . THR B 1 224 ? 38.783 -26.773 17.618 1.00 17.11 224 THR B C 1
ATOM 5599 O O . THR B 1 224 ? 38.613 -27.792 16.980 1.00 17.07 224 THR B O 1
ATOM 5603 N N . PHE B 1 225 ? 38.598 -26.670 18.935 1.00 17.48 225 PHE B N 1
ATOM 5604 C CA . PHE B 1 225 ? 38.208 -27.785 19.738 1.00 17.98 225 PHE B CA 1
ATOM 5605 C C . PHE B 1 225 ? 36.691 -27.720 19.824 1.00 18.59 225 PHE B C 1
ATOM 5606 O O . PHE B 1 225 ? 36.181 -26.768 20.406 1.00 19.52 225 PHE B O 1
ATOM 5614 N N . LEU B 1 226 ? 35.992 -28.698 19.243 1.00 19.40 226 LEU B N 1
ATOM 5615 C CA . LEU B 1 226 ? 34.560 -28.896 19.434 1.00 20.14 226 LEU B CA 1
ATOM 5616 C C . LEU B 1 226 ? 34.375 -30.100 20.332 1.00 20.78 226 LEU B C 1
ATOM 5617 O O . LEU B 1 226 ? 35.337 -30.548 20.943 1.00 18.96 226 LEU B O 1
ATOM 5622 N N . ASP B 1 227 ? 33.149 -30.625 20.441 1.00 22.67 227 ASP B N 1
ATOM 5623 C CA . ASP B 1 227 ? 32.919 -31.836 21.224 1.00 23.47 227 ASP B CA 1
ATOM 5624 C C . ASP B 1 227 ? 32.105 -32.817 20.407 1.00 22.51 227 ASP B C 1
ATOM 5625 O O . ASP B 1 227 ? 31.758 -32.527 19.255 1.00 20.32 227 ASP B O 1
ATOM 5630 N N . CYS B 1 228 ? 31.896 -34.006 20.952 1.00 22.54 228 CYS B N 1
ATOM 5631 C CA . CYS B 1 228 ? 31.340 -35.111 20.168 1.00 22.71 228 CYS B CA 1
ATOM 5632 C C . CYS B 1 228 ? 29.818 -35.113 20.094 1.00 23.58 228 CYS B C 1
ATOM 5633 O O . CYS B 1 228 ? 29.238 -36.057 19.541 1.00 27.08 228 CYS B O 1
ATOM 5636 N N . HIS B 1 229 ? 29.139 -34.119 20.639 1.00 21.94 229 HIS B N 1
ATOM 5637 C CA . HIS B 1 229 ? 27.655 -33.992 20.384 1.00 22.05 229 HIS B CA 1
ATOM 5638 C C . HIS B 1 229 ? 27.344 -32.542 20.305 1.00 21.78 229 HIS B C 1
ATOM 5639 O O . HIS B 1 229 ? 26.689 -31.982 21.189 1.00 21.30 229 HIS B O 1
ATOM 5646 N N . CYS B 1 230 ? 27.783 -31.983 19.178 1.00 20.67 230 CYS B N 1
ATOM 5647 C CA . CYS B 1 230 ? 27.562 -30.612 18.796 1.00 22.64 230 CYS B CA 1
ATOM 5648 C C . CYS B 1 230 ? 26.849 -30.538 17.471 1.00 20.52 230 CYS B C 1
ATOM 5649 O O . CYS B 1 230 ? 26.909 -31.447 16.677 1.00 18.62 230 CYS B O 1
ATOM 5652 N N . GLU B 1 231 ? 26.180 -29.399 17.245 1.00 20.79 231 GLU B N 1
ATOM 5653 C CA . GLU B 1 231 ? 25.632 -29.030 15.917 1.00 20.88 231 GLU B CA 1
ATOM 5654 C C . GLU B 1 231 ? 25.947 -27.567 15.645 1.00 21.10 231 GLU B C 1
ATOM 5655 O O . GLU B 1 231 ? 25.658 -26.729 16.468 1.00 21.49 231 GLU B O 1
ATOM 5661 N N . CYS B 1 232 ? 26.571 -27.290 14.491 1.00 20.89 232 CYS B N 1
ATOM 5662 C CA . CYS B 1 232 ? 27.100 -25.966 14.180 1.00 20.46 232 CYS B CA 1
ATOM 5663 C C . CYS B 1 232 ? 26.054 -25.101 13.493 1.00 19.92 232 CYS B C 1
ATOM 5664 O O . CYS B 1 232 ? 25.325 -25.552 12.615 1.00 20.79 232 CYS B O 1
ATOM 5667 N N . ASN B 1 233 ? 25.980 -23.846 13.882 1.00 19.91 233 ASN B N 1
ATOM 5668 C CA . ASN B 1 233 ? 25.084 -22.879 13.193 1.00 19.11 233 ASN B CA 1
ATOM 5669 C C . ASN B 1 233 ? 25.751 -22.481 11.896 1.00 19.43 233 ASN B C 1
ATOM 5670 O O . ASN B 1 233 ? 26.966 -22.607 11.753 1.00 18.50 233 ASN B O 1
ATOM 5675 N N . SER B 1 234 ? 24.978 -21.964 10.936 1.00 20.17 234 SER B N 1
ATOM 5676 C CA A SER B 1 234 ? 25.586 -21.416 9.727 0.50 20.03 234 SER B CA 1
ATOM 5677 C CA B SER B 1 234 ? 25.519 -21.365 9.737 0.50 20.24 234 SER B CA 1
ATOM 5678 C C . SER B 1 234 ? 26.513 -20.294 10.145 1.00 19.97 234 SER B C 1
ATOM 5679 O O . SER B 1 234 ? 26.228 -19.542 11.114 1.00 18.82 234 SER B O 1
ATOM 5684 N N . GLY B 1 235 ? 27.624 -20.236 9.427 1.00 19.07 235 GLY B N 1
ATOM 5685 C CA . GLY B 1 235 ? 28.605 -19.154 9.568 1.00 19.19 235 GLY B CA 1
ATOM 5686 C C . GLY B 1 235 ? 29.386 -19.157 10.863 1.00 18.77 235 GLY B C 1
ATOM 5687 O O . GLY B 1 235 ? 29.887 -18.135 11.239 1.00 19.35 235 GLY B O 1
ATOM 5688 N N . TRP B 1 236 ? 29.439 -20.298 11.537 1.00 19.24 236 TRP B N 1
ATOM 5689 C CA . TRP B 1 236 ? 30.044 -20.419 12.882 1.00 19.05 236 TRP B CA 1
ATOM 5690 C C . TRP B 1 236 ? 31.565 -20.223 12.817 1.00 18.70 236 TRP B C 1
ATOM 5691 O O . TRP B 1 236 ? 32.129 -19.707 13.741 1.00 17.36 236 TRP B O 1
ATOM 5702 N N . LEU B 1 237 ? 32.198 -20.579 11.714 1.00 18.74 237 LEU B N 1
ATOM 5703 C CA . LEU B 1 237 ? 33.660 -20.673 11.709 1.00 18.56 237 LEU B CA 1
ATOM 5704 C C . LEU B 1 237 ? 34.363 -19.353 11.303 1.00 18.34 237 LEU B C 1
ATOM 5705 O O . LEU B 1 237 ? 35.341 -18.956 11.938 1.00 17.67 237 LEU B O 1
ATOM 5710 N N . GLU B 1 238 ? 33.829 -18.678 10.290 1.00 18.28 238 GLU B N 1
ATOM 5711 C CA . GLU B 1 238 ? 34.460 -17.465 9.770 1.00 19.72 238 GLU B CA 1
ATOM 5712 C C . GLU B 1 238 ? 34.742 -16.424 10.860 1.00 19.73 238 GLU B C 1
ATOM 5713 O O . GLU B 1 238 ? 35.853 -15.881 10.917 1.00 19.98 238 GLU B O 1
ATOM 5719 N N . PRO B 1 239 ? 33.780 -16.200 11.773 1.00 19.71 239 PRO B N 1
ATOM 5720 C CA . PRO B 1 239 ? 34.047 -15.147 12.765 1.00 19.16 239 PRO B CA 1
ATOM 5721 C C . PRO B 1 239 ? 35.240 -15.440 13.706 1.00 18.92 239 PRO B C 1
ATOM 5722 O O . PRO B 1 239 ? 35.953 -14.517 14.123 1.00 17.60 239 PRO B O 1
ATOM 5726 N N . LEU B 1 240 ? 35.465 -16.730 13.972 1.00 17.99 240 LEU B N 1
ATOM 5727 C CA . LEU B 1 240 ? 36.544 -17.182 14.829 1.00 18.63 240 LEU B CA 1
ATOM 5728 C C . LEU B 1 240 ? 37.882 -16.961 14.155 1.00 17.96 240 LEU B C 1
ATOM 5729 O O . LEU B 1 240 ? 38.785 -16.332 14.729 1.00 18.54 240 LEU B O 1
ATOM 5734 N N . LEU B 1 241 ? 37.974 -17.471 12.926 1.00 17.92 241 LEU B N 1
ATOM 5735 C CA . LEU B 1 241 ? 39.168 -17.399 12.100 1.00 18.74 241 LEU B CA 1
ATOM 5736 C C . LEU B 1 241 ? 39.510 -15.936 11.659 1.00 19.03 241 LEU B C 1
ATOM 5737 O O . LEU B 1 241 ? 40.645 -15.561 11.630 1.00 18.01 241 LEU B O 1
ATOM 5742 N N . GLU B 1 242 ? 38.509 -15.138 11.342 1.00 19.61 242 GLU B N 1
ATOM 5743 C CA A GLU B 1 242 ? 38.692 -13.723 11.051 0.50 20.01 242 GLU B CA 1
ATOM 5744 C CA B GLU B 1 242 ? 38.744 -13.728 11.022 0.50 18.70 242 GLU B CA 1
ATOM 5745 C C . GLU B 1 242 ? 39.366 -12.990 12.211 1.00 19.48 242 GLU B C 1
ATOM 5746 O O . GLU B 1 242 ? 40.241 -12.162 12.035 1.00 19.75 242 GLU B O 1
ATOM 5757 N N . ARG B 1 243 ? 38.939 -13.292 13.432 1.00 20.57 243 ARG B N 1
ATOM 5758 C CA . ARG B 1 243 ? 39.445 -12.558 14.596 1.00 19.44 243 ARG B CA 1
ATOM 5759 C C . ARG B 1 243 ? 40.874 -13.022 14.882 1.00 19.98 243 ARG B C 1
ATOM 5760 O O . ARG B 1 243 ? 41.801 -12.210 15.146 1.00 19.73 243 ARG B O 1
ATOM 5768 N N . ILE B 1 244 ? 41.078 -14.332 14.856 1.00 19.40 244 ILE B N 1
ATOM 5769 C CA . ILE B 1 244 ? 42.429 -14.854 15.116 1.00 19.60 244 ILE B CA 1
ATOM 5770 C C . ILE B 1 244 ? 43.436 -14.421 14.028 1.00 20.22 244 ILE B C 1
ATOM 5771 O O . ILE B 1 244 ? 44.635 -14.240 14.305 1.00 20.16 244 ILE B O 1
ATOM 5776 N N . GLY B 1 245 ? 42.929 -14.228 12.816 1.00 20.59 245 GLY B N 1
ATOM 5777 C CA . GLY B 1 245 ? 43.673 -13.617 11.717 1.00 21.20 245 GLY B CA 1
ATOM 5778 C C . GLY B 1 245 ? 44.060 -12.162 12.010 1.00 21.76 245 GLY B C 1
ATOM 5779 O O . GLY B 1 245 ? 45.068 -11.684 11.470 1.00 23.97 245 GLY B O 1
ATOM 5780 N N . ARG B 1 246 ? 43.258 -11.434 12.799 1.00 22.60 246 ARG B N 1
ATOM 5781 C CA B ARG B 1 246 ? 43.630 -10.085 13.174 0.38 22.42 246 ARG B CA 1
ATOM 5782 C CA C ARG B 1 246 ? 43.613 -10.061 13.252 0.62 23.99 246 ARG B CA 1
ATOM 5783 C C . ARG B 1 246 ? 44.566 -10.038 14.406 1.00 24.00 246 ARG B C 1
ATOM 5784 O O . ARG B 1 246 ? 45.421 -9.140 14.488 1.00 24.66 246 ARG B O 1
ATOM 5799 N N . ASP B 1 247 ? 44.389 -10.975 15.345 1.00 21.84 247 ASP B N 1
ATOM 5800 C CA . ASP B 1 247 ? 45.180 -11.034 16.570 1.00 21.43 247 ASP B CA 1
ATOM 5801 C C . ASP B 1 247 ? 45.394 -12.520 16.916 1.00 21.95 247 ASP B C 1
ATOM 5802 O O . ASP B 1 247 ? 44.477 -13.223 17.403 1.00 19.57 247 ASP B O 1
ATOM 5807 N N . GLU B 1 248 ? 46.604 -13.006 16.642 1.00 21.14 248 GLU B N 1
ATOM 5808 C CA . GLU B 1 248 ? 46.921 -14.438 16.896 1.00 21.42 248 GLU B CA 1
ATOM 5809 C C . GLU B 1 248 ? 46.898 -14.841 18.393 1.00 19.35 248 GLU B C 1
ATOM 5810 O O . GLU B 1 248 ? 46.914 -16.025 18.728 1.00 18.01 248 GLU B O 1
ATOM 5816 N N . THR B 1 249 ? 46.829 -13.872 19.290 1.00 18.32 249 THR B N 1
ATOM 5817 C CA . THR B 1 249 ? 46.775 -14.150 20.695 1.00 18.01 249 THR B CA 1
ATOM 5818 C C . THR B 1 249 ? 45.317 -14.173 21.201 1.00 17.89 249 THR B C 1
ATOM 5819 O O . THR B 1 249 ? 45.092 -14.332 22.412 1.00 17.44 249 THR B O 1
ATOM 5823 N N . ALA B 1 250 ? 44.351 -14.021 20.295 1.00 17.51 250 ALA B N 1
ATOM 5824 C CA . ALA B 1 250 ? 42.929 -14.160 20.684 1.00 17.29 250 ALA B CA 1
ATOM 5825 C C . ALA B 1 250 ? 42.475 -15.627 20.694 1.00 17.67 250 ALA B C 1
ATOM 5826 O O . ALA B 1 250 ? 42.577 -16.290 19.673 1.00 16.91 250 ALA B O 1
ATOM 5828 N N . VAL B 1 251 ? 42.050 -16.105 21.865 1.00 18.60 251 VAL B N 1
ATOM 5829 C CA . VAL B 1 251 ? 41.433 -17.435 22.053 1.00 19.26 251 VAL B CA 1
ATOM 5830 C C . VAL B 1 251 ? 39.950 -17.151 21.966 1.00 19.76 251 VAL B C 1
ATOM 5831 O O . VAL B 1 251 ? 39.394 -16.469 22.843 1.00 20.84 251 VAL B O 1
ATOM 5835 N N . VAL B 1 252 ? 39.315 -17.646 20.917 1.00 19.26 252 VAL B N 1
ATOM 5836 C CA . VAL B 1 252 ? 37.943 -17.179 20.544 1.00 18.55 252 VAL B CA 1
ATOM 5837 C C . VAL B 1 252 ? 36.926 -18.316 20.623 1.00 17.18 252 VAL B C 1
ATOM 5838 O O . VAL B 1 252 ? 37.091 -19.368 20.043 1.00 15.87 252 VAL B O 1
ATOM 5842 N N . CYS B 1 253 ? 35.836 -18.061 21.330 1.00 17.85 253 CYS B N 1
ATOM 5843 C CA . CYS B 1 253 ? 34.846 -19.086 21.584 1.00 18.74 253 CYS B CA 1
ATOM 5844 C C . CYS B 1 253 ? 33.499 -18.760 20.875 1.00 17.93 253 CYS B C 1
ATOM 5845 O O . CYS B 1 253 ? 33.091 -17.612 20.886 1.00 17.23 253 CYS B O 1
ATOM 5848 N N . PRO B 1 254 ? 32.818 -19.778 20.299 1.00 17.16 254 PRO B N 1
ATOM 5849 C CA . PRO B 1 254 ? 31.455 -19.587 19.926 1.00 18.40 254 PRO B CA 1
ATOM 5850 C C . PRO B 1 254 ? 30.585 -19.354 21.140 1.00 18.69 254 PRO B C 1
ATOM 5851 O O . PRO B 1 254 ? 30.951 -19.779 22.254 1.00 18.04 254 PRO B O 1
ATOM 5855 N N . VAL B 1 255 ? 29.438 -18.721 20.913 1.00 18.55 255 VAL B N 1
ATOM 5856 C CA . VAL B 1 255 ? 28.363 -18.815 21.887 1.00 19.19 255 VAL B CA 1
ATOM 5857 C C . VAL B 1 255 ? 27.860 -20.294 21.833 1.00 18.82 255 VAL B C 1
ATOM 5858 O O . VAL B 1 255 ? 27.625 -20.800 20.744 1.00 16.55 255 VAL B O 1
ATOM 5862 N N . ILE B 1 256 ? 27.743 -20.937 23.017 1.00 21.30 256 ILE B N 1
ATOM 5863 C CA . ILE B 1 256 ? 27.365 -22.342 23.172 1.00 21.31 256 ILE B CA 1
ATOM 5864 C C . ILE B 1 256 ? 25.877 -22.396 23.487 1.00 21.32 256 ILE B C 1
ATOM 5865 O O . ILE B 1 256 ? 25.471 -22.016 24.554 1.00 23.37 256 ILE B O 1
ATOM 5870 N N . ASP B 1 257 ? 25.090 -22.803 22.530 1.00 21.17 257 ASP B N 1
ATOM 5871 C CA . ASP B 1 257 ? 23.652 -22.801 22.644 1.00 21.32 257 ASP B CA 1
ATOM 5872 C C . ASP B 1 257 ? 23.275 -24.197 23.126 1.00 22.21 257 ASP B C 1
ATOM 5873 O O . ASP B 1 257 ? 24.019 -25.129 22.891 1.00 22.01 257 ASP B O 1
ATOM 5878 N N . THR B 1 258 ? 22.124 -24.346 23.755 1.00 23.48 258 THR B N 1
ATOM 5879 C CA . THR B 1 258 ? 21.777 -25.626 24.353 1.00 23.52 258 THR B CA 1
ATOM 5880 C C . THR B 1 258 ? 20.956 -26.417 23.362 1.00 23.52 258 THR B C 1
ATOM 5881 O O . THR B 1 258 ? 20.050 -25.877 22.710 1.00 23.96 258 THR B O 1
ATOM 5885 N N . ILE B 1 259 ? 21.306 -27.698 23.215 1.00 23.33 259 ILE B N 1
ATOM 5886 C CA . ILE B 1 259 ? 20.494 -28.629 22.462 1.00 22.58 259 ILE B CA 1
ATOM 5887 C C . ILE B 1 259 ? 19.880 -29.531 23.503 1.00 22.25 259 ILE B C 1
ATOM 5888 O O . ILE B 1 259 ? 20.561 -30.172 24.266 1.00 23.06 259 ILE B O 1
ATOM 5893 N N . ASP B 1 260 ? 18.561 -29.586 23.505 1.00 23.80 260 ASP B N 1
ATOM 5894 C CA . ASP B 1 260 ? 17.812 -30.269 24.525 1.00 24.06 260 ASP B CA 1
ATOM 5895 C C . ASP B 1 260 ? 18.074 -31.784 24.419 1.00 24.35 260 ASP B C 1
ATOM 5896 O O . ASP B 1 260 ? 17.869 -32.357 23.371 1.00 24.11 260 ASP B O 1
ATOM 5901 N N . TRP B 1 261 ? 18.514 -32.409 25.512 1.00 24.70 261 TRP B N 1
ATOM 5902 C CA . TRP B 1 261 ? 18.859 -33.820 25.473 1.00 26.02 261 TRP B CA 1
ATOM 5903 C C . TRP B 1 261 ? 17.664 -34.730 25.252 1.00 26.85 261 TRP B C 1
ATOM 5904 O O . TRP B 1 261 ? 17.883 -35.900 24.860 1.00 25.86 261 TRP B O 1
ATOM 5915 N N . ASN B 1 262 ? 16.451 -34.243 25.564 1.00 26.24 262 ASN B N 1
ATOM 5916 C CA . ASN B 1 262 ? 15.244 -35.052 25.459 1.00 27.55 262 ASN B CA 1
ATOM 5917 C C . ASN B 1 262 ? 14.474 -34.790 24.165 1.00 27.26 262 ASN B C 1
ATOM 5918 O O . ASN B 1 262 ? 13.988 -35.724 23.557 1.00 27.65 262 ASN B O 1
ATOM 5923 N N . THR B 1 263 ? 14.370 -33.534 23.742 1.00 25.63 263 THR B N 1
ATOM 5924 C CA . THR B 1 263 ? 13.603 -33.166 22.555 1.00 24.52 263 THR B CA 1
ATOM 5925 C C . THR B 1 263 ? 14.449 -32.835 21.333 1.00 24.66 263 THR B C 1
ATOM 5926 O O . THR B 1 263 ? 13.918 -32.699 20.228 1.00 25.20 263 THR B O 1
ATOM 5930 N N . PHE B 1 264 ? 15.763 -32.686 21.538 1.00 24.41 264 PHE B N 1
ATOM 5931 C CA . PHE B 1 264 ? 16.683 -32.206 20.498 1.00 24.41 264 PHE B CA 1
ATOM 5932 C C . PHE B 1 264 ? 16.396 -30.804 19.920 1.00 25.14 264 PHE B C 1
ATOM 5933 O O . PHE B 1 264 ? 16.991 -30.441 18.927 1.00 24.36 264 PHE B O 1
ATOM 5941 N N . GLU B 1 265 ? 15.554 -30.013 20.595 1.00 25.26 265 GLU B N 1
ATOM 5942 C CA . GLU B 1 265 ? 15.363 -28.592 20.226 1.00 26.35 265 GLU B CA 1
ATOM 5943 C C . GLU B 1 265 ? 16.696 -27.837 20.421 1.00 26.36 265 GLU B C 1
ATOM 5944 O O . GLU B 1 265 ? 17.372 -28.002 21.456 1.00 26.56 265 GLU B O 1
ATOM 5950 N N . PHE B 1 266 ? 17.082 -27.091 19.382 1.00 25.76 266 PHE B N 1
ATOM 5951 C CA . PHE B 1 266 ? 18.232 -26.199 19.397 1.00 25.39 266 PHE B CA 1
ATOM 5952 C C . PHE B 1 266 ? 17.741 -24.839 19.881 1.00 27.73 266 PHE B C 1
ATOM 5953 O O . PHE B 1 266 ? 17.007 -24.186 19.152 1.00 28.68 266 PHE B O 1
ATOM 5961 N N . TYR B 1 267 ? 18.133 -24.422 21.099 1.00 29.54 267 TYR B N 1
ATOM 5962 C CA . TYR B 1 267 ? 17.730 -23.124 21.676 1.00 32.13 267 TYR B CA 1
ATOM 5963 C C . TYR B 1 267 ? 18.851 -22.101 21.428 1.00 31.21 267 TYR B C 1
ATOM 5964 O O . TYR B 1 267 ? 19.857 -22.149 22.113 1.00 29.25 267 TYR B O 1
ATOM 5973 N N . MET B 1 268 ? 18.674 -21.183 20.485 1.00 34.13 268 MET B N 1
ATOM 5974 C CA . MET B 1 268 ? 19.700 -20.192 20.197 1.00 36.50 268 MET B CA 1
ATOM 5975 C C . MET B 1 268 ? 19.610 -18.990 21.118 1.00 39.17 268 MET B C 1
ATOM 5976 O O . MET B 1 268 ? 18.533 -18.447 21.325 1.00 40.47 268 MET B O 1
ATOM 5981 N N . GLN B 1 269 ? 20.735 -18.571 21.675 1.00 42.17 269 GLN B N 1
ATOM 5982 C CA . GLN B 1 269 ? 20.775 -17.339 22.474 1.00 45.01 269 GLN B CA 1
ATOM 5983 C C . GLN B 1 269 ? 20.588 -16.252 21.448 1.00 49.70 269 GLN B C 1
ATOM 5984 O O . GLN B 1 269 ? 21.333 -16.224 20.425 1.00 49.48 269 GLN B O 1
ATOM 5990 N N . ILE B 1 270 ? 19.597 -15.383 21.682 1.00 52.31 270 ILE B N 1
ATOM 5991 C CA . ILE B 1 270 ? 19.363 -14.255 20.778 1.00 53.10 270 ILE B CA 1
ATOM 5992 C C . ILE B 1 270 ? 19.971 -13.012 21.466 1.00 53.95 270 ILE B C 1
ATOM 5993 O O . ILE B 1 270 ? 19.780 -12.770 22.685 1.00 56.19 270 ILE B O 1
ATOM 5998 N N . GLY B 1 271 ? 20.761 -12.271 20.693 1.00 49.36 271 GLY B N 1
ATOM 5999 C CA . GLY B 1 271 ? 21.316 -11.005 21.155 1.00 43.97 271 GLY B CA 1
ATOM 6000 C C . GLY B 1 271 ? 22.554 -11.231 21.979 1.00 41.53 271 GLY B C 1
ATOM 6001 O O . GLY B 1 271 ? 23.395 -12.057 21.610 1.00 37.53 271 GLY B O 1
ATOM 6002 N N . GLU B 1 272 ? 22.654 -10.488 23.098 1.00 39.04 272 GLU B N 1
ATOM 6003 C CA . GLU B 1 272 ? 23.888 -10.396 23.884 1.00 36.98 272 GLU B CA 1
ATOM 6004 C C . GLU B 1 272 ? 24.129 -11.634 24.781 1.00 33.94 272 GLU B C 1
ATOM 6005 O O . GLU B 1 272 ? 23.359 -11.945 25.679 1.00 28.59 272 GLU B O 1
ATOM 6011 N N . PRO B 1 273 ? 25.238 -12.317 24.544 1.00 32.35 273 PRO B N 1
ATOM 6012 C CA . PRO B 1 273 ? 25.469 -13.462 25.384 1.00 30.28 273 PRO B CA 1
ATOM 6013 C C . PRO B 1 273 ? 25.970 -13.044 26.750 1.00 29.26 273 PRO B C 1
ATOM 6014 O O . PRO B 1 273 ? 26.399 -11.917 26.944 1.00 31.57 273 PRO B O 1
ATOM 6018 N N . MET B 1 274 ? 25.840 -13.951 27.698 1.00 25.66 274 MET B N 1
ATOM 6019 C CA . MET B 1 274 ? 26.383 -13.798 29.023 1.00 26.43 274 MET B CA 1
ATOM 6020 C C . MET B 1 274 ? 27.811 -14.294 28.916 1.00 25.35 274 MET B C 1
ATOM 6021 O O . MET B 1 274 ? 28.117 -15.084 27.982 1.00 24.83 274 MET B O 1
ATOM 6026 N N . ILE B 1 275 ? 28.666 -13.896 29.853 1.00 23.56 275 ILE B N 1
ATOM 6027 C CA . ILE B 1 275 ? 30.082 -14.252 29.749 1.00 22.12 275 ILE B CA 1
ATOM 6028 C C . ILE B 1 275 ? 30.583 -14.846 31.055 1.00 22.56 275 ILE B C 1
ATOM 6029 O O . ILE B 1 275 ? 29.869 -14.906 32.078 1.00 22.02 275 ILE B O 1
ATOM 6034 N N . GLY B 1 276 ? 31.832 -15.315 31.013 1.00 22.57 276 GLY B N 1
ATOM 6035 C CA . GLY B 1 276 ? 32.348 -16.154 32.017 1.00 20.96 276 GLY B CA 1
ATOM 6036 C C . GLY B 1 276 ? 33.121 -15.435 33.060 1.00 22.22 276 GLY B C 1
ATOM 6037 O O . GLY B 1 276 ? 33.998 -14.624 32.741 1.00 19.95 276 GLY B O 1
ATOM 6038 N N . GLY B 1 277 ? 32.824 -15.787 34.319 1.00 22.38 277 GLY B N 1
ATOM 6039 C CA . GLY B 1 277 ? 33.730 -15.511 35.414 1.00 23.35 277 GLY B CA 1
ATOM 6040 C C . GLY B 1 277 ? 33.659 -16.504 36.548 1.00 23.40 277 GLY B C 1
ATOM 6041 O O . GLY B 1 277 ? 33.537 -17.700 36.334 1.00 23.96 277 GLY B O 1
ATOM 6042 N N . PHE B 1 278 ? 33.753 -15.987 37.766 1.00 23.00 278 PHE B N 1
ATOM 6043 C CA . PHE B 1 278 ? 33.887 -16.836 38.956 1.00 23.57 278 PHE B CA 1
ATOM 6044 C C . PHE B 1 278 ? 33.527 -16.067 40.225 1.00 24.43 278 PHE B C 1
ATOM 6045 O O . PHE B 1 278 ? 33.498 -14.844 40.228 1.00 25.17 278 PHE B O 1
ATOM 6053 N N . ASP B 1 279 ? 33.233 -16.801 41.291 1.00 26.18 279 ASP B N 1
ATOM 6054 C CA . ASP B 1 279 ? 33.080 -16.213 42.653 1.00 26.97 279 ASP B CA 1
ATOM 6055 C C . ASP B 1 279 ? 34.324 -16.614 43.437 1.00 26.95 279 ASP B C 1
ATOM 6056 O O . ASP B 1 279 ? 35.203 -17.300 42.901 1.00 26.48 279 ASP B O 1
ATOM 6061 N N . TRP B 1 280 ? 34.414 -16.176 44.691 1.00 27.66 280 TRP B N 1
ATOM 6062 C CA . TRP B 1 280 ? 35.607 -16.369 45.492 1.00 27.06 280 TRP B CA 1
ATOM 6063 C C . TRP B 1 280 ? 35.765 -17.786 46.052 1.00 26.70 280 TRP B C 1
ATOM 6064 O O . TRP B 1 280 ? 36.792 -18.112 46.612 1.00 25.80 280 TRP B O 1
ATOM 6075 N N . ARG B 1 281 ? 34.756 -18.632 45.878 1.00 27.07 281 ARG B N 1
ATOM 6076 C CA . ARG B 1 281 ? 34.955 -20.087 45.990 1.00 28.39 281 ARG B CA 1
ATOM 6077 C C . ARG B 1 281 ? 35.542 -20.700 44.717 1.00 26.84 281 ARG B C 1
ATOM 6078 O O . ARG B 1 281 ? 35.806 -21.885 44.682 1.00 25.89 281 ARG B O 1
ATOM 6086 N N . LEU B 1 282 ? 35.724 -19.872 43.684 1.00 26.69 282 LEU B N 1
ATOM 6087 C CA . LEU B 1 282 ? 36.203 -20.249 42.360 1.00 25.23 282 LEU B CA 1
ATOM 6088 C C . LEU B 1 282 ? 35.251 -21.170 41.650 1.00 25.40 282 LEU B C 1
ATOM 6089 O O . LEU B 1 282 ? 35.669 -21.924 40.794 1.00 27.11 282 LEU B O 1
ATOM 6094 N N . THR B 1 283 ? 33.972 -21.062 41.973 1.00 25.78 283 THR B N 1
ATOM 6095 C CA . THR B 1 283 ? 32.912 -21.690 41.235 1.00 26.93 283 THR B CA 1
ATOM 6096 C C . THR B 1 283 ? 32.637 -20.816 40.010 1.00 26.33 283 THR B C 1
ATOM 6097 O O . THR B 1 283 ? 32.621 -19.578 40.111 1.00 24.68 283 THR B O 1
ATOM 6101 N N . PHE B 1 284 ? 32.432 -21.459 38.857 1.00 25.80 284 PHE B N 1
ATOM 6102 C CA . PHE B 1 284 ? 32.101 -20.722 37.642 1.00 26.40 284 PHE B CA 1
ATOM 6103 C C . PHE B 1 284 ? 30.795 -19.989 37.856 1.00 26.74 284 PHE B C 1
ATOM 6104 O O . PHE B 1 284 ? 29.857 -20.579 38.419 1.00 26.45 284 PHE B O 1
ATOM 6112 N N . GLN B 1 285 ? 30.742 -18.714 37.448 1.00 25.99 285 GLN B N 1
ATOM 6113 C CA . GLN B 1 285 ? 29.501 -17.945 37.399 1.00 25.23 285 GLN B CA 1
ATOM 6114 C C . GLN B 1 285 ? 29.382 -17.135 36.113 1.00 24.20 285 GLN B C 1
ATOM 6115 O O . GLN B 1 285 ? 30.344 -16.505 35.663 1.00 24.69 285 GLN B O 1
ATOM 6121 N N . TRP B 1 286 ? 28.178 -17.093 35.577 1.00 23.72 286 TRP B N 1
ATOM 6122 C CA . TRP B 1 286 ? 27.847 -16.192 34.467 1.00 24.92 286 TRP B CA 1
ATOM 6123 C C . TRP B 1 286 ? 27.751 -14.755 34.964 1.00 24.85 286 TRP B C 1
ATOM 6124 O O . TRP B 1 286 ? 27.358 -14.518 36.108 1.00 25.66 286 TRP B O 1
ATOM 6135 N N . HIS B 1 287 ? 28.128 -13.801 34.121 1.00 24.03 287 HIS B N 1
ATOM 6136 C CA . HIS B 1 287 ? 27.769 -12.397 34.346 1.00 23.01 287 HIS B CA 1
ATOM 6137 C C . HIS B 1 287 ? 27.494 -11.739 33.057 1.00 23.25 287 HIS B C 1
ATOM 6138 O O . HIS B 1 287 ? 27.877 -12.255 31.989 1.00 21.97 287 HIS B O 1
ATOM 6145 N N . SER B 1 288 ? 26.771 -10.631 33.169 1.00 24.40 288 SER B N 1
ATOM 6146 C CA . SER B 1 288 ? 26.432 -9.765 32.061 1.00 25.73 288 SER B CA 1
ATOM 6147 C C . SER B 1 288 ? 27.635 -8.998 31.540 1.00 24.95 288 SER B C 1
ATOM 6148 O O . SER B 1 288 ? 28.497 -8.617 32.319 1.00 23.94 288 SER B O 1
ATOM 6151 N N . VAL B 1 289 ? 27.639 -8.701 30.242 1.00 25.75 289 VAL B N 1
ATOM 6152 C CA . VAL B 1 289 ? 28.653 -7.792 29.688 1.00 26.81 289 VAL B CA 1
ATOM 6153 C C . VAL B 1 289 ? 28.621 -6.466 30.482 1.00 27.74 289 VAL B C 1
ATOM 6154 O O . VAL B 1 289 ? 27.585 -5.805 30.498 1.00 28.04 289 VAL B O 1
ATOM 6158 N N . PRO B 1 290 ? 29.754 -6.089 31.108 1.00 27.77 290 PRO B N 1
ATOM 6159 C CA . PRO B 1 290 ? 29.846 -4.832 31.876 1.00 28.29 290 PRO B CA 1
ATOM 6160 C C . PRO B 1 290 ? 29.880 -3.588 30.974 1.00 28.90 290 PRO B C 1
ATOM 6161 O O . PRO B 1 290 ? 30.236 -3.672 29.777 1.00 27.24 290 PRO B O 1
ATOM 6165 N N . LYS B 1 291 ? 29.538 -2.440 31.562 1.00 29.59 291 LYS B N 1
ATOM 6166 C CA . LYS B 1 291 ? 29.602 -1.155 30.863 1.00 29.35 291 LYS B CA 1
ATOM 6167 C C . LYS B 1 291 ? 30.972 -0.877 30.246 1.00 28.88 291 LYS B C 1
ATOM 6168 O O . LYS B 1 291 ? 31.049 -0.480 29.070 1.00 26.72 291 LYS B O 1
ATOM 6174 N N . GLN B 1 292 ? 32.049 -1.146 30.974 1.00 28.73 292 GLN B N 1
ATOM 6175 C CA . GLN B 1 292 ? 33.391 -0.896 30.416 1.00 30.22 292 GLN B CA 1
ATOM 6176 C C . GLN B 1 292 ? 33.596 -1.660 29.094 1.00 28.76 292 GLN B C 1
ATOM 6177 O O . GLN B 1 292 ? 34.146 -1.134 28.129 1.00 28.47 292 GLN B O 1
ATOM 6183 N N . GLU B 1 293 ? 33.125 -2.899 29.046 1.00 28.54 293 GLU B N 1
ATOM 6184 C CA . GLU B 1 293 ? 33.267 -3.707 27.843 1.00 26.31 293 GLU B CA 1
ATOM 6185 C C . GLU B 1 293 ? 32.266 -3.290 26.750 1.00 26.70 293 GLU B C 1
ATOM 6186 O O . GLU B 1 293 ? 32.640 -3.263 25.577 1.00 26.28 293 GLU B O 1
ATOM 6192 N N . ARG B 1 294 ? 31.033 -2.911 27.103 1.00 28.57 294 ARG B N 1
ATOM 6193 C CA . ARG B 1 294 ? 30.098 -2.352 26.077 1.00 30.80 294 ARG B CA 1
ATOM 6194 C C . ARG B 1 294 ? 30.621 -1.079 25.405 1.00 29.91 294 ARG B C 1
ATOM 6195 O O . ARG B 1 294 ? 30.563 -0.936 24.156 1.00 27.47 294 ARG B O 1
ATOM 6203 N N . ASP B 1 295 ? 31.207 -0.198 26.220 1.00 29.49 295 ASP B N 1
ATOM 6204 C CA . ASP B 1 295 ? 31.810 1.040 25.750 1.00 30.21 295 ASP B CA 1
ATOM 6205 C C . ASP B 1 295 ? 33.091 0.851 24.911 1.00 29.29 295 ASP B C 1
ATOM 6206 O O . ASP B 1 295 ? 33.336 1.686 24.048 1.00 27.97 295 ASP B O 1
ATOM 6211 N N . ARG B 1 296 ? 33.903 -0.193 25.190 1.00 26.70 296 ARG B N 1
ATOM 6212 C CA . ARG B 1 296 ? 35.163 -0.500 24.448 1.00 26.87 296 ARG B CA 1
ATOM 6213 C C . ARG B 1 296 ? 34.841 -1.018 23.088 1.00 25.39 296 ARG B C 1
ATOM 6214 O O . ARG B 1 296 ? 35.487 -0.692 22.117 1.00 25.50 296 ARG B O 1
ATOM 6222 N N . ARG B 1 297 ? 33.797 -1.836 23.012 1.00 25.54 297 ARG B N 1
ATOM 6223 C CA . ARG B 1 297 ? 33.434 -2.449 21.745 1.00 25.19 297 ARG B CA 1
ATOM 6224 C C . ARG B 1 297 ? 32.640 -1.485 20.871 1.00 24.86 297 ARG B C 1
ATOM 6225 O O . ARG B 1 297 ? 31.777 -0.736 21.337 1.00 28.46 297 ARG B O 1
ATOM 6233 N N . ILE B 1 298 ? 32.875 -1.554 19.592 1.00 24.19 298 ILE B N 1
ATOM 6234 C CA . ILE B 1 298 ? 32.302 -0.564 18.680 1.00 25.51 298 ILE B CA 1
ATOM 6235 C C . ILE B 1 298 ? 30.967 -1.048 18.152 1.00 24.43 298 ILE B C 1
ATOM 6236 O O . ILE B 1 298 ? 30.047 -0.269 17.947 1.00 22.60 298 ILE B O 1
ATOM 6241 N N . SER B 1 299 ? 30.859 -2.367 17.963 1.00 22.99 299 SER B N 1
ATOM 6242 C CA . SER B 1 299 ? 29.636 -2.981 17.433 1.00 23.60 299 SER B CA 1
ATOM 6243 C C . SER B 1 299 ? 29.183 -4.112 18.353 1.00 22.29 299 SER B C 1
ATOM 6244 O O . SER B 1 299 ? 29.972 -4.791 19.042 1.00 21.61 299 SER B O 1
ATOM 6247 N N . ARG B 1 300 ? 27.884 -4.296 18.383 1.00 21.88 300 ARG B N 1
ATOM 6248 C CA . ARG B 1 300 ? 27.261 -5.300 19.211 1.00 22.05 300 ARG B CA 1
ATOM 6249 C C . ARG B 1 300 ? 27.570 -6.732 18.715 1.00 21.49 300 ARG B C 1
ATOM 6250 O O . ARG B 1 300 ? 27.374 -7.676 19.424 1.00 21.32 300 ARG B O 1
ATOM 6258 N N . ILE B 1 301 ? 28.042 -6.866 17.496 1.00 21.41 301 ILE B N 1
ATOM 6259 C CA . ILE B 1 301 ? 28.523 -8.145 16.993 1.00 20.63 301 ILE B CA 1
ATOM 6260 C C . ILE B 1 301 ? 30.017 -8.329 17.083 1.00 20.38 301 ILE B C 1
ATOM 6261 O O . ILE B 1 301 ? 30.472 -9.380 16.697 1.00 19.81 301 ILE B O 1
ATOM 6266 N N . ASP B 1 302 ? 30.780 -7.330 17.558 1.00 20.29 302 ASP B N 1
ATOM 6267 C CA . ASP B 1 302 ? 32.206 -7.544 17.895 1.00 20.23 302 ASP B CA 1
ATOM 6268 C C . ASP B 1 302 ? 32.441 -8.635 18.957 1.00 20.25 302 ASP B C 1
ATOM 6269 O O . ASP B 1 302 ? 31.616 -8.847 19.861 1.00 21.57 302 ASP B O 1
ATOM 6274 N N . PRO B 1 303 ? 33.599 -9.297 18.922 1.00 19.37 303 PRO B N 1
ATOM 6275 C CA . PRO B 1 303 ? 33.970 -10.211 20.034 1.00 18.92 303 PRO B CA 1
ATOM 6276 C C . PRO B 1 303 ? 33.807 -9.533 21.414 1.00 19.16 303 PRO B C 1
ATOM 6277 O O . PRO B 1 303 ? 33.945 -8.288 21.536 1.00 18.41 303 PRO B O 1
ATOM 6281 N N . ILE B 1 304 ? 33.500 -10.340 22.427 1.00 17.63 304 ILE B N 1
ATOM 6282 C CA . ILE B 1 304 ? 33.321 -9.877 23.769 1.00 19.10 304 ILE B CA 1
ATOM 6283 C C . ILE B 1 304 ? 34.381 -10.531 24.629 1.00 19.27 304 ILE B C 1
ATOM 6284 O O . ILE B 1 304 ? 34.439 -11.742 24.696 1.00 19.04 304 ILE B O 1
ATOM 6289 N N . ARG B 1 305 ? 35.174 -9.729 25.330 1.00 18.71 305 ARG B N 1
ATOM 6290 C CA . ARG B 1 305 ? 36.120 -10.259 26.341 1.00 19.34 305 ARG B CA 1
ATOM 6291 C C . ARG B 1 305 ? 35.427 -11.035 27.501 1.00 19.30 305 ARG B C 1
ATOM 6292 O O . ARG B 1 305 ? 34.450 -10.560 28.113 1.00 19.85 305 ARG B O 1
ATOM 6300 N N . SER B 1 306 ? 35.936 -12.217 27.811 1.00 18.02 306 SER B N 1
ATOM 6301 C CA . SER B 1 306 ? 35.415 -13.004 28.930 1.00 18.34 306 SER B CA 1
ATOM 6302 C C . SER B 1 306 ? 36.509 -13.297 29.939 1.00 18.06 306 SER B C 1
ATOM 6303 O O . SER B 1 306 ? 37.549 -13.925 29.613 1.00 18.24 306 SER B O 1
ATOM 6306 N N . PRO B 1 307 ? 36.286 -12.874 31.187 1.00 19.17 307 PRO B N 1
ATOM 6307 C CA . PRO B 1 307 ? 37.279 -13.146 32.201 1.00 19.49 307 PRO B CA 1
ATOM 6308 C C . PRO B 1 307 ? 37.708 -14.599 32.316 1.00 19.20 307 PRO B C 1
ATOM 6309 O O . PRO B 1 307 ? 38.876 -14.865 32.477 1.00 20.66 307 PRO B O 1
ATOM 6313 N N . THR B 1 308 ? 36.792 -15.542 32.152 1.00 19.20 308 THR B N 1
ATOM 6314 C CA . THR B 1 308 ? 37.145 -16.930 32.133 1.00 20.92 308 THR B CA 1
ATOM 6315 C C . THR B 1 308 ? 36.354 -17.613 31.052 1.00 21.63 308 THR B C 1
ATOM 6316 O O . THR B 1 308 ? 35.289 -17.124 30.652 1.00 19.92 308 THR B O 1
ATOM 6320 N N . MET B 1 309 ? 36.832 -18.798 30.662 1.00 23.43 309 MET B N 1
ATOM 6321 C CA . MET B 1 309 ? 36.147 -19.563 29.638 1.00 25.66 309 MET B CA 1
ATOM 6322 C C . MET B 1 309 ? 34.834 -20.032 30.163 1.00 26.10 309 MET B C 1
ATOM 6323 O O . MET B 1 309 ? 34.751 -20.434 31.354 1.00 27.23 309 MET B O 1
ATOM 6328 N N . ALA B 1 310 ? 33.798 -19.971 29.311 1.00 24.51 310 ALA B N 1
ATOM 6329 C CA . ALA B 1 310 ? 32.424 -20.323 29.716 1.00 25.10 310 ALA B CA 1
ATOM 6330 C C . ALA B 1 310 ? 31.912 -21.619 29.072 1.00 25.64 310 ALA B C 1
ATOM 6331 O O . ALA B 1 310 ? 30.700 -21.750 28.877 1.00 27.21 310 ALA B O 1
ATOM 6333 N N . GLY B 1 311 ? 32.814 -22.550 28.810 1.00 25.31 311 GLY B N 1
ATOM 6334 C CA . GLY B 1 311 ? 32.501 -23.785 28.102 1.00 25.69 311 GLY B CA 1
ATOM 6335 C C . GLY B 1 311 ? 33.800 -24.373 27.562 1.00 25.59 311 GLY B C 1
ATOM 6336 O O . GLY B 1 311 ? 34.869 -23.842 27.794 1.00 27.20 311 GLY B O 1
ATOM 6337 N N . GLY B 1 312 ? 33.710 -25.478 26.861 1.00 24.16 312 GLY B N 1
ATOM 6338 C CA . GLY B 1 312 ? 34.884 -26.215 26.432 1.00 23.98 312 GLY B CA 1
ATOM 6339 C C . GLY B 1 312 ? 35.217 -26.041 24.964 1.00 22.29 312 GLY B C 1
ATOM 6340 O O . GLY B 1 312 ? 36.140 -26.693 24.503 1.00 22.75 312 GLY B O 1
ATOM 6341 N N . LEU B 1 313 ? 34.477 -25.174 24.253 1.00 21.08 313 LEU B N 1
ATOM 6342 C CA . LEU B 1 313 ? 34.591 -24.990 22.802 1.00 21.62 313 LEU B CA 1
ATOM 6343 C C . LEU B 1 313 ? 35.332 -23.690 22.546 1.00 20.42 313 LEU B C 1
ATOM 6344 O O . LEU B 1 313 ? 34.872 -22.609 22.969 1.00 18.46 313 LEU B O 1
ATOM 6349 N N . PHE B 1 314 ? 36.466 -23.791 21.841 1.00 19.19 314 PHE B N 1
ATOM 6350 C CA . PHE B 1 314 ? 37.275 -22.601 21.514 1.00 19.92 314 PHE B CA 1
ATOM 6351 C C . PHE B 1 314 ? 38.226 -22.839 20.334 1.00 19.19 314 PHE B C 1
ATOM 6352 O O . PHE B 1 314 ? 38.546 -23.995 20.037 1.00 20.15 314 PHE B O 1
ATOM 6360 N N . ALA B 1 315 ? 38.644 -21.735 19.714 1.00 18.78 315 ALA B N 1
ATOM 6361 C CA . ALA B 1 315 ? 39.600 -21.698 18.649 1.00 18.68 315 ALA B CA 1
ATOM 6362 C C . ALA B 1 315 ? 40.788 -20.898 19.138 1.00 18.31 315 ALA B C 1
ATOM 6363 O O . ALA B 1 315 ? 40.647 -19.871 19.811 1.00 18.34 315 ALA B O 1
ATOM 6365 N N . VAL B 1 316 ? 41.977 -21.417 18.816 1.00 17.64 316 VAL B N 1
ATOM 6366 C CA . VAL B 1 316 ? 43.245 -20.783 19.189 1.00 16.46 316 VAL B CA 1
ATOM 6367 C C . VAL B 1 316 ? 44.244 -21.054 18.094 1.00 17.14 316 VAL B C 1
ATOM 6368 O O . VAL B 1 316 ? 44.236 -22.146 17.538 1.00 16.34 316 VAL B O 1
ATOM 6372 N N . SER B 1 317 ? 45.090 -20.061 17.746 1.00 17.18 317 SER B N 1
ATOM 6373 C CA . SER B 1 317 ? 46.228 -20.302 16.892 1.00 17.44 317 SER B CA 1
ATOM 6374 C C . SER B 1 317 ? 47.119 -21.466 17.454 1.00 16.37 317 SER B C 1
ATOM 6375 O O . SER B 1 317 ? 47.479 -21.518 18.626 1.00 15.94 317 SER B O 1
ATOM 6378 N N . LYS B 1 318 ? 47.438 -22.395 16.588 1.00 17.03 318 LYS B N 1
ATOM 6379 C CA . LYS B 1 318 ? 48.167 -23.591 17.029 1.00 18.86 318 LYS B CA 1
ATOM 6380 C C . LYS B 1 318 ? 49.514 -23.216 17.633 1.00 17.76 318 LYS B C 1
ATOM 6381 O O . LYS B 1 318 ? 49.793 -23.603 18.756 1.00 16.92 318 LYS B O 1
ATOM 6387 N N . LYS B 1 319 ? 50.308 -22.435 16.899 1.00 18.02 319 LYS B N 1
ATOM 6388 C CA . LYS B 1 319 ? 51.573 -21.908 17.414 1.00 18.90 319 LYS B CA 1
ATOM 6389 C C . LYS B 1 319 ? 51.408 -21.158 18.743 1.00 18.39 319 LYS B C 1
ATOM 6390 O O . LYS B 1 319 ? 52.201 -21.293 19.671 1.00 17.89 319 LYS B O 1
ATOM 6396 N N . TYR B 1 320 ? 50.338 -20.397 18.866 1.00 18.37 320 TYR B N 1
ATOM 6397 C CA . TYR B 1 320 ? 50.102 -19.614 20.103 1.00 18.84 320 TYR B CA 1
ATOM 6398 C C . TYR B 1 320 ? 49.728 -20.563 21.270 1.00 19.56 320 TYR B C 1
ATOM 6399 O O . TYR B 1 320 ? 50.306 -20.463 22.370 1.00 18.61 320 TYR B O 1
ATOM 6408 N N . PHE B 1 321 ? 48.815 -21.516 21.016 1.00 20.14 321 PHE B N 1
ATOM 6409 C CA . PHE B 1 321 ? 48.565 -22.590 22.001 1.00 19.68 321 PHE B CA 1
ATOM 6410 C C . PHE B 1 321 ? 49.851 -23.328 22.460 1.00 18.80 321 PHE B C 1
ATOM 6411 O O . PHE B 1 321 ? 50.083 -23.504 23.643 1.00 17.04 321 PHE B O 1
ATOM 6419 N N . GLN B 1 322 ? 50.694 -23.729 21.509 1.00 19.84 322 GLN B N 1
ATOM 6420 C CA . GLN B 1 322 ? 51.975 -24.385 21.817 1.00 20.80 322 GLN B CA 1
ATOM 6421 C C . GLN B 1 322 ? 52.832 -23.478 22.642 1.00 20.95 322 GLN B C 1
ATOM 6422 O O . GLN B 1 322 ? 53.378 -23.898 23.686 1.00 22.13 322 GLN B O 1
ATOM 6428 N N . TYR B 1 323 ? 52.905 -22.217 22.252 1.00 20.75 323 TYR B N 1
ATOM 6429 C CA . TYR B 1 323 ? 53.728 -21.228 23.035 1.00 21.44 323 TYR B CA 1
ATOM 6430 C C . TYR B 1 323 ? 53.268 -21.090 24.506 1.00 21.60 323 TYR B C 1
ATOM 6431 O O . TYR B 1 323 ? 54.080 -21.029 25.450 1.00 20.41 323 TYR B O 1
ATOM 6440 N N . LEU B 1 324 ? 51.962 -21.014 24.708 1.00 21.06 324 LEU B N 1
ATOM 6441 C CA . LEU B 1 324 ? 51.430 -20.959 26.069 1.00 21.45 324 LEU B CA 1
ATOM 6442 C C . LEU B 1 324 ? 51.565 -22.227 26.912 1.00 22.27 324 LEU B C 1
ATOM 6443 O O . LEU B 1 324 ? 51.234 -22.215 28.106 1.00 22.88 324 LEU B O 1
ATOM 6448 N N . GLY B 1 325 ? 51.985 -23.331 26.302 1.00 23.56 325 GLY B N 1
ATOM 6449 C CA . GLY B 1 325 ? 52.086 -24.619 26.971 1.00 23.79 325 GLY B CA 1
ATOM 6450 C C . GLY B 1 325 ? 50.827 -25.480 26.884 1.00 24.11 325 GLY B C 1
ATOM 6451 O O . GLY B 1 325 ? 50.687 -26.448 27.649 1.00 25.79 325 GLY B O 1
ATOM 6452 N N . THR B 1 326 ? 49.926 -25.156 25.968 1.00 22.56 326 THR B N 1
ATOM 6453 C CA . THR B 1 326 ? 48.667 -25.894 25.730 1.00 23.38 326 THR B CA 1
ATOM 6454 C C . THR B 1 326 ? 47.757 -25.910 26.998 1.00 24.53 326 THR B C 1
ATOM 6455 O O . THR B 1 326 ? 47.407 -24.833 27.514 1.00 23.31 326 THR B O 1
ATOM 6459 N N . TYR B 1 327 ? 47.309 -27.076 27.465 1.00 24.62 327 TYR B N 1
ATOM 6460 C CA . TYR B 1 327 ? 46.668 -27.160 28.777 1.00 25.21 327 TYR B CA 1
ATOM 6461 C C . TYR B 1 327 ? 47.744 -27.475 29.824 1.00 26.83 327 TYR B C 1
ATOM 6462 O O . TYR B 1 327 ? 48.868 -27.885 29.476 1.00 28.82 327 TYR B O 1
ATOM 6471 N N . ASP B 1 328 ? 47.384 -27.357 31.096 1.00 28.68 328 ASP B N 1
ATOM 6472 C CA . ASP B 1 328 ? 48.230 -27.820 32.205 1.00 31.11 328 ASP B CA 1
ATOM 6473 C C . ASP B 1 328 ? 48.229 -29.366 32.317 1.00 35.46 328 ASP B C 1
ATOM 6474 O O . ASP B 1 328 ? 47.313 -29.969 32.878 1.00 36.30 328 ASP B O 1
ATOM 6479 N N . THR B 1 329 ? 49.294 -29.973 31.786 1.00 39.36 329 THR B N 1
ATOM 6480 C CA . THR B 1 329 ? 49.607 -31.406 31.878 1.00 44.16 329 THR B CA 1
ATOM 6481 C C . THR B 1 329 ? 49.854 -31.952 33.296 1.00 46.22 329 THR B C 1
ATOM 6482 O O . THR B 1 329 ? 49.664 -33.150 33.555 1.00 49.61 329 THR B O 1
ATOM 6486 N N . GLY B 1 330 ? 50.288 -31.090 34.213 1.00 45.01 330 GLY B N 1
ATOM 6487 C CA . GLY B 1 330 ? 50.506 -31.514 35.591 1.00 44.08 330 GLY B CA 1
ATOM 6488 C C . GLY B 1 330 ? 49.225 -31.760 36.355 1.00 43.66 330 GLY B C 1
ATOM 6489 O O . GLY B 1 330 ? 49.257 -32.233 37.497 1.00 43.85 330 GLY B O 1
ATOM 6490 N N . MET B 1 331 ? 48.086 -31.411 35.751 1.00 43.17 331 MET B N 1
ATOM 6491 C CA . MET B 1 331 ? 46.794 -31.705 36.343 1.00 43.99 331 MET B CA 1
ATOM 6492 C C . MET B 1 331 ? 46.640 -33.187 36.312 1.00 47.17 331 MET B C 1
ATOM 6493 O O . MET B 1 331 ? 46.796 -33.765 35.262 1.00 46.06 331 MET B O 1
ATOM 6498 N N . GLU B 1 332 ? 46.347 -33.796 37.459 1.00 50.11 332 GLU B N 1
ATOM 6499 C CA . GLU B 1 332 ? 46.243 -35.242 37.563 1.00 53.31 332 GLU B CA 1
ATOM 6500 C C . GLU B 1 332 ? 44.787 -35.618 37.332 1.00 50.56 332 GLU B C 1
ATOM 6501 O O . GLU B 1 332 ? 44.476 -36.431 36.432 1.00 48.33 332 GLU B O 1
ATOM 6507 N N . VAL B 1 333 ? 43.909 -34.998 38.137 1.00 45.31 333 VAL B N 1
ATOM 6508 C CA . VAL B 1 333 ? 42.468 -35.157 38.008 1.00 41.71 333 VAL B CA 1
ATOM 6509 C C . VAL B 1 333 ? 41.918 -34.556 36.694 1.00 38.34 333 VAL B C 1
ATOM 6510 O O . VAL B 1 333 ? 42.516 -33.642 36.098 1.00 36.55 333 VAL B O 1
ATOM 6514 N N . TRP B 1 334 ? 40.780 -35.088 36.256 1.00 35.14 334 TRP B N 1
ATOM 6515 C CA . TRP B 1 334 ? 40.077 -34.584 35.086 1.00 34.88 334 TRP B CA 1
ATOM 6516 C C . TRP B 1 334 ? 39.010 -33.586 35.493 1.00 34.05 334 TRP B C 1
ATOM 6517 O O . TRP B 1 334 ? 38.332 -33.770 36.528 1.00 34.93 334 TRP B O 1
ATOM 6528 N N . GLY B 1 335 ? 38.798 -32.596 34.634 1.00 31.03 335 GLY B N 1
ATOM 6529 C CA . GLY B 1 335 ? 37.784 -31.561 34.861 1.00 31.57 335 GLY B CA 1
ATOM 6530 C C . GLY B 1 335 ? 38.310 -30.274 35.436 1.00 29.83 335 GLY B C 1
ATOM 6531 O O . GLY B 1 335 ? 39.333 -30.261 36.141 1.00 30.05 335 GLY B O 1
ATOM 6532 N N . GLY B 1 336 ? 37.617 -29.185 35.098 1.00 28.45 336 GLY B N 1
ATOM 6533 C CA . GLY B 1 336 ? 37.926 -27.878 35.632 1.00 28.52 336 GLY B CA 1
ATOM 6534 C C . GLY B 1 336 ? 39.235 -27.264 35.138 1.00 27.07 336 GLY B C 1
ATOM 6535 O O . GLY B 1 336 ? 39.676 -26.216 35.673 1.00 26.75 336 GLY B O 1
ATOM 6536 N N . GLU B 1 337 ? 39.793 -27.846 34.072 1.00 25.27 337 GLU B N 1
ATOM 6537 C CA . GLU B 1 337 ? 41.078 -27.397 33.552 1.00 26.06 337 GLU B CA 1
ATOM 6538 C C . GLU B 1 337 ? 41.029 -25.979 32.990 1.00 24.27 337 GLU B C 1
ATOM 6539 O O . GLU B 1 337 ? 42.076 -25.343 32.958 1.00 25.93 337 GLU B O 1
ATOM 6545 N N . ASN B 1 338 ? 39.851 -25.502 32.566 1.00 22.91 338 ASN B N 1
ATOM 6546 C CA . ASN B 1 338 ? 39.715 -24.186 31.919 1.00 25.30 338 ASN B CA 1
ATOM 6547 C C . ASN B 1 338 ? 39.893 -22.974 32.792 1.00 23.23 338 ASN B C 1
ATOM 6548 O O . ASN B 1 338 ? 40.113 -21.910 32.254 1.00 24.82 338 ASN B O 1
ATOM 6553 N N . LEU B 1 339 ? 39.803 -23.114 34.112 1.00 21.89 339 LEU B N 1
ATOM 6554 C CA . LEU B 1 339 ? 40.104 -22.004 34.977 1.00 22.03 339 LEU B CA 1
ATOM 6555 C C . LEU B 1 339 ? 41.578 -21.645 34.859 1.00 21.90 339 LEU B C 1
ATOM 6556 O O . LEU B 1 339 ? 41.903 -20.509 34.487 1.00 22.84 339 LEU B O 1
ATOM 6561 N N . GLU B 1 340 ? 42.452 -22.615 35.100 1.00 20.93 340 GLU B N 1
ATOM 6562 C CA . GLU B 1 340 ? 43.891 -22.438 34.920 1.00 21.00 340 GLU B CA 1
ATOM 6563 C C . GLU B 1 340 ? 44.214 -21.872 33.527 1.00 20.13 340 GLU B C 1
ATOM 6564 O O . GLU B 1 340 ? 45.015 -20.905 33.393 1.00 20.54 340 GLU B O 1
ATOM 6570 N N . LEU B 1 341 ? 43.621 -22.455 32.506 1.00 19.73 341 LEU B N 1
ATOM 6571 C CA . LEU B 1 341 ? 43.829 -21.924 31.113 1.00 20.87 341 LEU B CA 1
ATOM 6572 C C . LEU B 1 341 ? 43.412 -20.450 30.929 1.00 19.79 341 LEU B C 1
ATOM 6573 O O . LEU B 1 341 ? 44.107 -19.697 30.325 1.00 19.55 341 LEU B O 1
ATOM 6578 N N . SER B 1 342 ? 42.265 -20.075 31.474 1.00 19.61 342 SER B N 1
ATOM 6579 C CA . SER B 1 342 ? 41.785 -18.688 31.416 1.00 19.91 342 SER B CA 1
ATOM 6580 C C . SER B 1 342 ? 42.780 -17.674 32.015 1.00 20.12 342 SER B C 1
ATOM 6581 O O . SER B 1 342 ? 43.209 -16.702 31.326 1.00 18.46 342 SER B O 1
ATOM 6584 N N . PHE B 1 343 ? 43.198 -17.933 33.257 1.00 21.09 343 PHE B N 1
ATOM 6585 C CA . PHE B 1 343 ? 44.165 -17.060 33.952 1.00 21.37 343 PHE B CA 1
ATOM 6586 C C . PHE B 1 343 ? 45.476 -16.943 33.163 1.00 21.83 343 PHE B C 1
ATOM 6587 O O . PHE B 1 343 ? 46.055 -15.858 33.005 1.00 21.58 343 PHE B O 1
ATOM 6595 N N . ARG B 1 344 ? 45.920 -18.077 32.662 1.00 21.04 344 ARG B N 1
ATOM 6596 C CA . ARG B 1 344 ? 47.140 -18.147 31.942 1.00 21.40 344 ARG B CA 1
ATOM 6597 C C . ARG B 1 344 ? 47.098 -17.331 30.643 1.00 19.67 344 ARG B C 1
ATOM 6598 O O . ARG B 1 344 ? 48.032 -16.634 30.387 1.00 17.71 344 ARG B O 1
ATOM 6606 N N . VAL B 1 345 ? 46.015 -17.452 29.866 1.00 19.00 345 VAL B N 1
ATOM 6607 C CA . VAL B 1 345 ? 45.847 -16.698 28.610 1.00 19.20 345 VAL B CA 1
ATOM 6608 C C . VAL B 1 345 ? 45.901 -15.159 28.873 1.00 19.52 345 VAL B C 1
ATOM 6609 O O . VAL B 1 345 ? 46.575 -14.406 28.146 1.00 20.36 345 VAL B O 1
ATOM 6613 N N . TRP B 1 346 ? 45.177 -14.708 29.882 1.00 19.53 346 TRP B N 1
ATOM 6614 C CA . TRP B 1 346 ? 45.033 -13.307 30.122 1.00 20.39 346 TRP B CA 1
ATOM 6615 C C . TRP B 1 346 ? 46.290 -12.778 30.765 1.00 22.07 346 TRP B C 1
ATOM 6616 O O . TRP B 1 346 ? 46.787 -11.750 30.360 1.00 24.26 346 TRP B O 1
ATOM 6627 N N . GLN B 1 347 ? 46.774 -13.434 31.807 1.00 22.71 347 GLN B N 1
ATOM 6628 C CA . GLN B 1 347 ? 47.985 -12.953 32.440 1.00 23.08 347 GLN B CA 1
ATOM 6629 C C . GLN B 1 347 ? 49.169 -13.039 31.524 1.00 23.24 347 GLN B C 1
ATOM 6630 O O . GLN B 1 347 ? 50.107 -12.232 31.668 1.00 23.25 347 GLN B O 1
ATOM 6636 N N . CYS B 1 348 ? 49.191 -13.993 30.590 1.00 23.46 348 CYS B N 1
ATOM 6637 C CA . CYS B 1 348 ? 50.374 -14.149 29.757 1.00 23.70 348 CYS B CA 1
ATOM 6638 C C . CYS B 1 348 ? 50.300 -13.412 28.448 1.00 22.36 348 CYS B C 1
ATOM 6639 O O . CYS B 1 348 ? 51.086 -13.650 27.595 1.00 22.25 348 CYS B O 1
ATOM 6642 N N . GLY B 1 349 ? 49.374 -12.444 28.323 1.00 21.88 349 GLY B N 1
ATOM 6643 C CA . GLY B 1 349 ? 49.343 -11.538 27.174 1.00 21.91 349 GLY B CA 1
ATOM 6644 C C . GLY B 1 349 ? 48.307 -11.719 26.062 1.00 21.85 349 GLY B C 1
ATOM 6645 O O . GLY B 1 349 ? 48.278 -10.890 25.178 1.00 22.58 349 GLY B O 1
ATOM 6646 N N . GLY B 1 350 ? 47.450 -12.732 26.207 1.00 21.96 350 GLY B N 1
ATOM 6647 C CA . GLY B 1 350 ? 46.400 -13.110 25.296 1.00 22.10 350 GLY B CA 1
ATOM 6648 C C . GLY B 1 350 ? 45.053 -12.474 25.635 1.00 22.22 350 GLY B C 1
ATOM 6649 O O . GLY B 1 350 ? 44.947 -11.712 26.596 1.00 23.25 350 GLY B O 1
ATOM 6650 N N . LYS B 1 351 ? 44.051 -12.762 24.818 1.00 21.29 351 LYS B N 1
ATOM 6651 C CA . LYS B 1 351 ? 42.676 -12.360 25.090 1.00 21.68 351 LYS B CA 1
ATOM 6652 C C . LYS B 1 351 ? 41.828 -13.640 24.989 1.00 20.42 351 LYS B C 1
ATOM 6653 O O . LYS B 1 351 ? 42.077 -14.497 24.162 1.00 18.90 351 LYS B O 1
ATOM 6659 N N . LEU B 1 352 ? 40.811 -13.719 25.821 1.00 20.38 352 LEU B N 1
ATOM 6660 C CA . LEU B 1 352 ? 39.778 -14.733 25.732 1.00 20.20 352 LEU B CA 1
ATOM 6661 C C . LEU B 1 352 ? 38.438 -14.028 25.403 1.00 18.73 352 LEU B C 1
ATOM 6662 O O . LEU B 1 352 ? 38.040 -13.107 26.094 1.00 17.02 352 LEU B O 1
ATOM 6667 N N . GLU B 1 353 ? 37.826 -14.450 24.313 1.00 17.35 353 GLU B N 1
ATOM 6668 C CA . GLU B 1 353 ? 36.658 -13.809 23.777 1.00 18.61 353 GLU B CA 1
ATOM 6669 C C . GLU B 1 353 ? 35.544 -14.777 23.431 1.00 18.30 353 GLU B C 1
ATOM 6670 O O . GLU B 1 353 ? 35.794 -15.923 23.024 1.00 18.76 353 GLU B O 1
ATOM 6676 N N . ILE B 1 354 ? 34.312 -14.274 23.550 1.00 17.59 354 ILE B N 1
ATOM 6677 C CA . ILE B 1 354 ? 33.154 -14.915 23.005 1.00 17.09 354 ILE B CA 1
ATOM 6678 C C . ILE B 1 354 ? 32.646 -14.147 21.771 1.00 17.47 354 ILE B C 1
ATOM 6679 O O . ILE B 1 354 ? 32.430 -12.943 21.829 1.00 17.25 354 ILE B O 1
ATOM 6684 N N . HIS B 1 355 ? 32.424 -14.836 20.680 1.00 17.44 355 HIS B N 1
ATOM 6685 C CA . HIS B 1 355 ? 32.029 -14.156 19.461 1.00 17.80 355 HIS B CA 1
ATOM 6686 C C . HIS B 1 355 ? 30.570 -14.315 19.173 1.00 17.89 355 HIS B C 1
ATOM 6687 O O . HIS B 1 355 ? 30.159 -15.442 18.839 1.00 17.73 355 HIS B O 1
ATOM 6694 N N . PRO B 1 356 ? 29.796 -13.208 19.196 1.00 17.85 356 PRO B N 1
ATOM 6695 C CA . PRO B 1 356 ? 28.308 -13.305 19.003 1.00 18.46 356 PRO B CA 1
ATOM 6696 C C . PRO B 1 356 ? 27.781 -13.900 17.685 1.00 18.63 356 PRO B C 1
ATOM 6697 O O . PRO B 1 356 ? 26.627 -14.364 17.619 1.00 19.86 356 PRO B O 1
ATOM 6701 N N . CYS B 1 357 ? 28.552 -13.791 16.630 1.00 17.75 357 CYS B N 1
ATOM 6702 C CA . CYS B 1 357 ? 28.233 -14.370 15.313 1.00 18.56 357 CYS B CA 1
ATOM 6703 C C . CYS B 1 357 ? 28.695 -15.820 15.127 1.00 17.65 357 CYS B C 1
ATOM 6704 O O . CYS B 1 357 ? 28.490 -16.360 14.074 1.00 18.12 357 CYS B O 1
ATOM 6707 N N . SER B 1 358 ? 29.280 -16.449 16.153 1.00 19.09 358 SER B N 1
ATOM 6708 C CA . SER B 1 358 ? 29.664 -17.891 16.125 1.00 17.92 358 SER B CA 1
ATOM 6709 C C . SER B 1 358 ? 28.828 -18.653 17.143 1.00 18.30 358 SER B C 1
ATOM 6710 O O . SER B 1 358 ? 28.921 -18.361 18.356 1.00 18.67 358 SER B O 1
ATOM 6713 N N . HIS B 1 359 ? 27.918 -19.500 16.623 1.00 17.43 359 HIS B N 1
ATOM 6714 C CA . HIS B 1 359 ? 27.013 -20.287 17.467 1.00 18.88 359 HIS B CA 1
ATOM 6715 C C . HIS B 1 359 ? 27.203 -21.752 17.263 1.00 18.39 359 HIS B C 1
ATOM 6716 O O . HIS B 1 359 ? 27.164 -22.214 16.163 1.00 19.76 359 HIS B O 1
ATOM 6723 N N . VAL B 1 360 ? 27.520 -22.451 18.317 1.00 19.25 360 VAL B N 1
ATOM 6724 C CA . VAL B 1 360 ? 27.589 -23.935 18.245 1.00 20.35 360 VAL B CA 1
ATOM 6725 C C . VAL B 1 360 ? 26.639 -24.486 19.329 1.00 21.10 360 VAL B C 1
ATOM 6726 O O . VAL B 1 360 ? 26.728 -24.077 20.485 1.00 20.17 360 VAL B O 1
ATOM 6730 N N . GLY B 1 361 ? 25.736 -25.405 18.935 1.00 21.99 361 GLY B N 1
ATOM 6731 C CA . GLY B 1 361 ? 24.856 -26.059 19.889 1.00 22.38 361 GLY B CA 1
ATOM 6732 C C . GLY B 1 361 ? 25.535 -27.294 20.477 1.00 24.06 361 GLY B C 1
ATOM 6733 O O . GLY B 1 361 ? 26.267 -27.997 19.790 1.00 25.72 361 GLY B O 1
ATOM 6734 N N . HIS B 1 362 ? 25.255 -27.556 21.747 1.00 23.05 362 HIS B N 1
ATOM 6735 C CA . HIS B 1 362 ? 25.867 -28.619 22.509 1.00 22.43 362 HIS B CA 1
ATOM 6736 C C . HIS B 1 362 ? 24.763 -29.357 23.224 1.00 22.81 362 HIS B C 1
ATOM 6737 O O . HIS B 1 362 ? 23.950 -28.736 23.896 1.00 22.26 362 HIS B O 1
ATOM 6744 N N . VAL B 1 363 ? 24.724 -30.679 23.097 1.00 23.09 363 VAL B N 1
ATOM 6745 C CA . VAL B 1 363 ? 23.744 -31.464 23.832 1.00 23.56 363 VAL B CA 1
ATOM 6746 C C . VAL B 1 363 ? 24.182 -31.624 25.296 1.00 24.98 363 VAL B C 1
ATOM 6747 O O . VAL B 1 363 ? 25.023 -32.432 25.596 1.00 31.04 363 VAL B O 1
ATOM 6751 N N . PHE B 1 364 ? 23.617 -30.848 26.199 1.00 25.42 364 PHE B N 1
ATOM 6752 C CA . PHE B 1 364 ? 23.910 -30.971 27.613 1.00 25.33 364 PHE B CA 1
ATOM 6753 C C . PHE B 1 364 ? 23.230 -32.230 28.136 1.00 25.72 364 PHE B C 1
ATOM 6754 O O . PHE B 1 364 ? 22.021 -32.321 28.108 1.00 25.83 364 PHE B O 1
ATOM 6762 N N . PRO B 1 365 ? 24.014 -33.212 28.579 1.00 27.61 365 PRO B N 1
ATOM 6763 C CA . PRO B 1 365 ? 23.367 -34.454 29.036 1.00 29.73 365 PRO B CA 1
ATOM 6764 C C . PRO B 1 365 ? 22.399 -34.271 30.236 1.00 29.93 365 PRO B C 1
ATOM 6765 O O . PRO B 1 365 ? 22.455 -33.257 30.945 1.00 30.56 365 PRO B O 1
ATOM 6769 N N . LYS B 1 366 ? 21.478 -35.206 30.426 1.00 30.88 366 LYS B N 1
ATOM 6770 C CA . LYS B 1 366 ? 20.616 -35.238 31.639 1.00 32.02 366 LYS B CA 1
ATOM 6771 C C . LYS B 1 366 ? 21.515 -35.323 32.868 1.00 33.91 366 LYS B C 1
ATOM 6772 O O . LYS B 1 366 ? 22.449 -36.106 32.879 1.00 33.60 366 LYS B O 1
ATOM 6778 N N . ARG B 1 367 ? 21.300 -34.518 33.896 1.00 38.83 367 ARG B N 1
ATOM 6779 C CA . ARG B 1 367 ? 22.269 -34.534 35.029 1.00 44.94 367 ARG B CA 1
ATOM 6780 C C . ARG B 1 367 ? 21.897 -35.459 36.188 1.00 44.36 367 ARG B C 1
ATOM 6781 O O . ARG B 1 367 ? 21.093 -36.365 36.027 1.00 44.54 367 ARG B O 1
ATOM 6789 N N . ASN B 1 374 ? 34.530 -32.349 42.880 1.00 54.79 374 ASN B N 1
ATOM 6790 C CA . ASN B 1 374 ? 34.971 -33.447 42.000 1.00 53.57 374 ASN B CA 1
ATOM 6791 C C . ASN B 1 374 ? 36.311 -33.128 41.311 1.00 48.20 374 ASN B C 1
ATOM 6792 O O . ASN B 1 374 ? 37.123 -34.041 41.064 1.00 45.87 374 ASN B O 1
ATOM 6797 N N . PHE B 1 375 ? 36.552 -31.846 41.018 1.00 42.14 375 PHE B N 1
ATOM 6798 C CA . PHE B 1 375 ? 37.853 -31.408 40.456 1.00 38.21 375 PHE B CA 1
ATOM 6799 C C . PHE B 1 375 ? 38.458 -30.249 41.256 1.00 34.68 375 PHE B C 1
ATOM 6800 O O . PHE B 1 375 ? 39.258 -29.479 40.717 1.00 33.22 375 PHE B O 1
ATOM 6808 N N . LEU B 1 376 ? 38.130 -30.151 42.546 1.00 33.04 376 LEU B N 1
ATOM 6809 C CA . LEU B 1 376 ? 38.626 -29.071 43.404 1.00 32.97 376 LEU B CA 1
ATOM 6810 C C . LEU B 1 376 ? 40.152 -28.977 43.423 1.00 32.23 376 LEU B C 1
ATOM 6811 O O . LEU B 1 376 ? 40.701 -27.896 43.583 1.00 30.92 376 LEU B O 1
ATOM 6816 N N . GLN B 1 377 ? 40.829 -30.107 43.223 1.00 32.25 377 GLN B N 1
ATOM 6817 C CA . GLN B 1 377 ? 42.301 -30.144 43.077 1.00 33.13 377 GLN B CA 1
ATOM 6818 C C . GLN B 1 377 ? 42.787 -29.271 41.938 1.00 32.91 377 GLN B C 1
ATOM 6819 O O . GLN B 1 377 ? 43.791 -28.607 42.068 1.00 33.02 377 GLN B O 1
ATOM 6825 N N . ASN B 1 378 ? 42.077 -29.329 40.812 1.00 32.10 378 ASN B N 1
ATOM 6826 C CA . ASN B 1 378 ? 42.400 -28.531 39.619 1.00 31.22 378 ASN B CA 1
ATOM 6827 C C . ASN B 1 378 ? 42.106 -27.050 39.859 1.00 29.39 378 ASN B C 1
ATOM 6828 O O . ASN B 1 378 ? 42.868 -26.197 39.437 1.00 28.88 378 ASN B O 1
ATOM 6833 N N . THR B 1 379 ? 41.024 -26.763 40.559 1.00 27.89 379 THR B N 1
ATOM 6834 C CA . THR B 1 379 ? 40.644 -25.404 40.905 1.00 27.98 379 THR B CA 1
ATOM 6835 C C . THR B 1 379 ? 41.690 -24.764 41.829 1.00 28.95 379 THR B C 1
ATOM 6836 O O . THR B 1 379 ? 42.185 -23.662 41.579 1.00 27.42 379 THR B O 1
ATOM 6840 N N . ALA B 1 380 ? 42.082 -25.501 42.862 1.00 30.23 380 ALA B N 1
ATOM 6841 C CA . ALA B 1 380 ? 43.173 -25.089 43.750 1.00 30.34 380 ALA B CA 1
ATOM 6842 C C . ALA B 1 380 ? 44.504 -24.945 42.996 1.00 29.58 380 ALA B C 1
ATOM 6843 O O . ALA B 1 380 ? 45.277 -24.008 43.255 1.00 29.31 380 ALA B O 1
ATOM 6845 N N . ARG B 1 381 ? 44.777 -25.849 42.066 1.00 27.83 381 ARG B N 1
ATOM 6846 C CA . ARG B 1 381 ? 45.989 -25.727 41.278 1.00 27.66 381 ARG B CA 1
ATOM 6847 C C . ARG B 1 381 ? 46.040 -24.373 40.528 1.00 27.39 381 ARG B C 1
ATOM 6848 O O . ARG B 1 381 ? 47.075 -23.723 40.542 1.00 27.69 381 ARG B O 1
ATOM 6856 N N . ALA B 1 382 ? 44.928 -23.966 39.922 1.00 27.75 382 ALA B N 1
ATOM 6857 C CA . ALA B 1 382 ? 44.839 -22.656 39.227 1.00 27.33 382 ALA B CA 1
ATOM 6858 C C . ALA B 1 382 ? 45.155 -21.503 40.158 1.00 27.03 382 ALA B C 1
ATOM 6859 O O . ALA B 1 382 ? 45.869 -20.588 39.790 1.00 27.13 382 ALA B O 1
ATOM 6861 N N . ALA B 1 383 ? 44.642 -21.574 41.383 1.00 27.66 383 ALA B N 1
ATOM 6862 C CA . ALA B 1 383 ? 44.880 -20.556 42.404 1.00 27.05 383 ALA B CA 1
ATOM 6863 C C . ALA B 1 383 ? 46.338 -20.464 42.829 1.00 29.31 383 ALA B C 1
ATOM 6864 O O . ALA B 1 383 ? 46.881 -19.357 42.968 1.00 30.22 383 ALA B O 1
ATOM 6866 N N . GLU B 1 384 ? 46.973 -21.619 43.007 1.00 31.50 384 GLU B N 1
ATOM 6867 C CA . GLU B 1 384 ? 48.365 -21.673 43.470 1.00 31.62 384 GLU B CA 1
ATOM 6868 C C . GLU B 1 384 ? 49.312 -21.145 42.392 1.00 30.71 384 GLU B C 1
ATOM 6869 O O . GLU B 1 384 ? 50.267 -20.421 42.690 1.00 30.61 384 GLU B O 1
ATOM 6875 N N . VAL B 1 385 ? 49.017 -21.465 41.134 1.00 28.31 385 VAL B N 1
ATOM 6876 C CA . VAL B 1 385 ? 49.888 -21.045 40.068 1.00 28.28 385 VAL B CA 1
ATOM 6877 C C . VAL B 1 385 ? 49.732 -19.541 39.760 1.00 27.51 385 VAL B C 1
ATOM 6878 O O . VAL B 1 385 ? 50.736 -18.845 39.551 1.00 28.58 385 VAL B O 1
ATOM 6882 N N . TRP B 1 386 ? 48.497 -19.042 39.789 1.00 26.62 386 TRP B N 1
ATOM 6883 C CA . TRP B 1 386 ? 48.153 -17.727 39.173 1.00 27.09 386 TRP B CA 1
ATOM 6884 C C . TRP B 1 386 ? 47.714 -16.599 40.078 1.00 27.29 386 TRP B C 1
ATOM 6885 O O . TRP B 1 386 ? 47.839 -15.413 39.680 1.00 26.05 386 TRP B O 1
ATOM 6896 N N . MET B 1 387 ? 47.183 -16.936 41.256 1.00 27.50 387 MET B N 1
ATOM 6897 C CA . MET B 1 387 ? 46.414 -15.966 42.022 1.00 28.62 387 MET B CA 1
ATOM 6898 C C . MET B 1 387 ? 47.222 -15.203 43.053 1.00 29.86 387 MET B C 1
ATOM 6899 O O . MET B 1 387 ? 46.664 -14.320 43.708 1.00 31.21 387 MET B O 1
ATOM 6904 N N . ASP B 1 388 ? 48.516 -15.520 43.193 1.00 30.43 388 ASP B N 1
ATOM 6905 C CA . ASP B 1 388 ? 49.441 -14.745 44.027 1.00 31.78 388 ASP B CA 1
ATOM 6906 C C . ASP B 1 388 ? 48.811 -14.560 45.424 1.00 34.09 388 ASP B C 1
ATOM 6907 O O . ASP B 1 388 ? 48.304 -15.528 46.018 1.00 36.15 388 ASP B O 1
ATOM 6912 N N . GLU B 1 389 ? 48.767 -13.322 45.905 1.00 35.26 389 GLU B N 1
ATOM 6913 C CA . GLU B 1 389 ? 48.309 -13.011 47.247 1.00 39.02 389 GLU B CA 1
ATOM 6914 C C . GLU B 1 389 ? 46.773 -12.999 47.367 1.00 39.01 389 GLU B C 1
ATOM 6915 O O . GLU B 1 389 ? 46.270 -12.656 48.433 1.00 43.67 389 GLU B O 1
ATOM 6921 N N . TYR B 1 390 ? 46.041 -13.354 46.299 1.00 35.72 390 TYR B N 1
ATOM 6922 C CA . TYR B 1 390 ? 44.570 -13.379 46.326 1.00 32.94 390 TYR B CA 1
ATOM 6923 C C . TYR B 1 390 ? 44.033 -14.773 46.531 1.00 32.21 390 TYR B C 1
ATOM 6924 O O . TYR B 1 390 ? 42.854 -14.918 46.741 1.00 32.70 390 TYR B O 1
ATOM 6933 N N . LYS B 1 391 ? 44.895 -15.794 46.502 1.00 32.97 391 LYS B N 1
ATOM 6934 C CA . LYS B 1 391 ? 44.478 -17.169 46.733 1.00 33.89 391 LYS B CA 1
ATOM 6935 C C . LYS B 1 391 ? 43.881 -17.350 48.111 1.00 34.05 391 LYS B C 1
ATOM 6936 O O . LYS B 1 391 ? 42.980 -18.158 48.268 1.00 31.68 391 LYS B O 1
ATOM 6942 N N . GLU B 1 392 ? 44.357 -16.601 49.104 1.00 33.77 392 GLU B N 1
ATOM 6943 C CA A GLU B 1 392 ? 43.872 -16.761 50.476 0.50 34.51 392 GLU B CA 1
ATOM 6944 C CA B GLU B 1 392 ? 43.869 -16.809 50.457 0.50 34.55 392 GLU B CA 1
ATOM 6945 C C . GLU B 1 392 ? 42.408 -16.339 50.574 1.00 33.83 392 GLU B C 1
ATOM 6946 O O . GLU B 1 392 ? 41.659 -16.892 51.373 1.00 33.29 392 GLU B O 1
ATOM 6957 N N . HIS B 1 393 ? 41.983 -15.362 49.762 1.00 32.89 393 HIS B N 1
ATOM 6958 C CA . HIS B 1 393 ? 40.548 -14.996 49.760 1.00 32.38 393 HIS B CA 1
ATOM 6959 C C . HIS B 1 393 ? 39.655 -16.166 49.339 1.00 31.57 393 HIS B C 1
ATOM 6960 O O . HIS B 1 393 ? 38.522 -16.313 49.815 1.00 30.47 393 HIS B O 1
ATOM 6967 N N . PHE B 1 394 ? 40.195 -16.976 48.441 1.00 29.64 394 PHE B N 1
ATOM 6968 C CA . PHE B 1 394 ? 39.542 -18.187 47.978 1.00 30.59 394 PHE B CA 1
ATOM 6969 C C . PHE B 1 394 ? 39.552 -19.272 49.061 1.00 30.56 394 PHE B C 1
ATOM 6970 O O . PHE B 1 394 ? 38.518 -19.837 49.393 1.00 31.44 394 PHE B O 1
ATOM 6978 N N . TYR B 1 395 ? 40.719 -19.564 49.613 1.00 32.13 395 TYR B N 1
ATOM 6979 C CA . TYR B 1 395 ? 40.807 -20.580 50.650 1.00 32.44 395 TYR B CA 1
ATOM 6980 C C . TYR B 1 395 ? 39.927 -20.248 51.878 1.00 32.49 395 TYR B C 1
ATOM 6981 O O . TYR B 1 395 ? 39.225 -21.122 52.403 1.00 31.94 395 TYR B O 1
ATOM 6990 N N . ASN B 1 396 ? 39.920 -18.992 52.294 1.00 32.50 396 ASN B N 1
ATOM 6991 C CA . ASN B 1 396 ? 39.037 -18.538 53.400 1.00 33.08 396 ASN B CA 1
ATOM 6992 C C . ASN B 1 396 ? 37.560 -18.872 53.179 1.00 32.26 396 ASN B C 1
ATOM 6993 O O . ASN B 1 396 ? 36.832 -19.130 54.128 1.00 31.30 396 ASN B O 1
ATOM 6998 N N . ARG B 1 397 ? 37.126 -18.852 51.918 1.00 31.93 397 ARG B N 1
ATOM 6999 C CA . ARG B 1 397 ? 35.718 -19.018 51.544 1.00 30.27 397 ARG B CA 1
ATOM 7000 C C . ARG B 1 397 ? 35.350 -20.406 51.034 1.00 29.57 397 ARG B C 1
ATOM 7001 O O . ARG B 1 397 ? 34.178 -20.738 50.959 1.00 27.46 397 ARG B O 1
ATOM 7009 N N . ASN B 1 398 ? 36.348 -21.199 50.656 1.00 28.87 398 ASN B N 1
ATOM 7010 C CA . ASN B 1 398 ? 36.157 -22.605 50.265 1.00 30.02 398 ASN B CA 1
ATOM 7011 C C . ASN B 1 398 ? 37.224 -23.399 51.059 1.00 29.74 398 ASN B C 1
ATOM 7012 O O . ASN B 1 398 ? 38.245 -23.840 50.511 1.00 30.45 398 ASN B O 1
ATOM 7017 N N . PRO B 1 399 ? 37.020 -23.547 52.388 1.00 29.99 399 PRO B N 1
ATOM 7018 C CA . PRO B 1 399 ? 38.050 -24.211 53.208 1.00 30.54 399 PRO B CA 1
ATOM 7019 C C . PRO B 1 399 ? 38.455 -25.635 52.791 1.00 29.90 399 PRO B C 1
ATOM 7020 O O . PRO B 1 399 ? 39.625 -25.978 52.865 1.00 29.32 399 PRO B O 1
ATOM 7024 N N . PRO B 1 400 ? 37.511 -26.466 52.323 1.00 32.06 400 PRO B N 1
ATOM 7025 C CA . PRO B 1 400 ? 37.962 -27.806 51.910 1.00 33.02 400 PRO B CA 1
ATOM 7026 C C . PRO B 1 400 ? 39.079 -27.825 50.865 1.00 33.56 400 PRO B C 1
ATOM 7027 O O . PRO B 1 400 ? 39.882 -28.758 50.853 1.00 32.93 400 PRO B O 1
ATOM 7031 N N . ALA B 1 401 ? 39.151 -26.778 50.019 1.00 35.82 401 ALA B N 1
ATOM 7032 C CA . ALA B 1 401 ? 40.229 -26.610 49.023 1.00 35.29 401 ALA B CA 1
ATOM 7033 C C . ALA B 1 401 ? 41.648 -26.655 49.609 1.00 36.75 401 ALA B C 1
ATOM 7034 O O . ALA B 1 401 ? 42.575 -27.093 48.930 1.00 36.52 401 ALA B O 1
ATOM 7036 N N . ARG B 1 402 ? 41.823 -26.211 50.857 1.00 38.32 402 ARG B N 1
ATOM 7037 C CA . ARG B 1 402 ? 43.123 -26.315 51.562 1.00 39.75 402 ARG B CA 1
ATOM 7038 C C . ARG B 1 402 ? 43.640 -27.752 51.699 1.00 40.90 402 ARG B C 1
ATOM 7039 O O . ARG B 1 402 ? 44.845 -27.974 51.810 1.00 42.57 402 ARG B O 1
ATOM 7047 N N . LYS B 1 403 ? 42.731 -28.715 51.676 1.00 41.83 403 LYS B N 1
ATOM 7048 C CA . LYS B 1 403 ? 43.063 -30.135 51.864 1.00 43.65 403 LYS B CA 1
ATOM 7049 C C . LYS B 1 403 ? 43.326 -30.898 50.555 1.00 41.96 403 LYS B C 1
ATOM 7050 O O . LYS B 1 403 ? 43.660 -32.082 50.571 1.00 40.40 403 LYS B O 1
ATOM 7056 N N . GLU B 1 404 ? 43.157 -30.235 49.414 1.00 39.90 404 GLU B N 1
ATOM 7057 C CA . GLU B 1 404 ? 43.230 -30.916 48.107 1.00 38.39 404 GLU B CA 1
ATOM 7058 C C . GLU B 1 404 ? 44.665 -31.022 47.594 1.00 38.35 404 GLU B C 1
ATOM 7059 O O . GLU B 1 404 ? 45.460 -30.105 47.778 1.00 38.75 404 GLU B O 1
ATOM 7065 N N . ALA B 1 405 ? 44.982 -32.138 46.948 1.00 39.44 405 ALA B N 1
ATOM 7066 C CA . ALA B 1 405 ? 46.324 -32.366 46.401 1.00 40.95 405 ALA B CA 1
ATOM 7067 C C . ALA B 1 405 ? 46.397 -31.789 44.995 1.00 40.82 405 ALA B C 1
ATOM 7068 O O . ALA B 1 405 ? 46.033 -32.445 44.017 1.00 43.81 405 ALA B O 1
ATOM 7070 N N . TYR B 1 406 ? 46.868 -30.554 44.896 1.00 42.12 406 TYR B N 1
ATOM 7071 C CA . TYR B 1 406 ? 46.960 -29.845 43.598 1.00 40.99 406 TYR B CA 1
ATOM 7072 C C . TYR B 1 406 ? 48.199 -30.198 42.774 1.00 41.64 406 TYR B C 1
ATOM 7073 O O . TYR B 1 406 ? 48.282 -29.827 41.583 1.00 39.33 406 TYR B O 1
ATOM 7082 N N . GLY B 1 407 ? 49.164 -30.885 43.409 1.00 41.67 407 GLY B N 1
ATOM 7083 C CA . GLY B 1 407 ? 50.325 -31.452 42.707 1.00 41.35 407 GLY B CA 1
ATOM 7084 C C . GLY B 1 407 ? 51.549 -30.555 42.671 1.00 40.96 407 GLY B C 1
ATOM 7085 O O . GLY B 1 407 ? 51.602 -29.534 43.328 1.00 41.57 407 GLY B O 1
ATOM 7086 N N . ASP B 1 408 ? 52.553 -30.974 41.919 1.00 41.77 408 ASP B N 1
ATOM 7087 C CA . ASP B 1 408 ? 53.818 -30.250 41.832 1.00 44.24 408 ASP B CA 1
ATOM 7088 C C . ASP B 1 408 ? 53.613 -29.143 40.807 1.00 42.09 408 ASP B C 1
ATOM 7089 O O . ASP B 1 408 ? 53.192 -29.418 39.675 1.00 40.22 408 ASP B O 1
ATOM 7094 N N . ILE B 1 409 ? 53.880 -27.908 41.223 1.00 40.26 409 ILE B N 1
ATOM 7095 C CA . ILE B 1 409 ? 53.674 -26.753 40.332 1.00 39.58 409 ILE B CA 1
ATOM 7096 C C . ILE B 1 409 ? 55.000 -26.045 40.035 1.00 41.16 409 ILE B C 1
ATOM 7097 O O . ILE B 1 409 ? 55.012 -24.868 39.652 1.00 45.97 409 ILE B O 1
ATOM 7102 N N . SER B 1 410 ? 56.107 -26.770 40.160 1.00 40.71 410 SER B N 1
ATOM 7103 C CA . SER B 1 410 ? 57.446 -26.183 39.966 1.00 40.98 410 SER B CA 1
ATOM 7104 C C . SER B 1 410 ? 57.664 -25.746 38.504 1.00 41.15 410 SER B C 1
ATOM 7105 O O . SER B 1 410 ? 58.155 -24.635 38.233 1.00 41.08 410 SER B O 1
ATOM 7108 N N . GLU B 1 411 ? 57.283 -26.608 37.566 1.00 41.15 411 GLU B N 1
ATOM 7109 C CA . GLU B 1 411 ? 57.406 -26.315 36.106 1.00 40.63 411 GLU B CA 1
ATOM 7110 C C . GLU B 1 411 ? 56.447 -25.202 35.639 1.00 38.89 411 GLU B C 1
ATOM 7111 O O . GLU B 1 411 ? 56.774 -24.437 34.741 1.00 37.07 411 GLU B O 1
ATOM 7117 N N . ARG B 1 412 ? 55.300 -25.084 36.302 1.00 38.36 412 ARG B N 1
ATOM 7118 C CA . ARG B 1 412 ? 54.290 -24.060 36.000 1.00 37.37 412 ARG B CA 1
ATOM 7119 C C . ARG B 1 412 ? 54.752 -22.685 36.408 1.00 36.55 412 ARG B C 1
ATOM 7120 O O . ARG B 1 412 ? 54.534 -21.740 35.667 1.00 36.76 412 ARG B O 1
ATOM 7128 N N . LYS B 1 413 ? 55.355 -22.571 37.590 1.00 35.66 413 LYS B N 1
ATOM 7129 C CA . LYS B 1 413 ? 55.994 -21.327 38.020 1.00 36.42 413 LYS B CA 1
ATOM 7130 C C . LYS B 1 413 ? 57.074 -20.911 37.018 1.00 34.48 413 LYS B C 1
ATOM 7131 O O . LYS B 1 413 ? 57.176 -19.735 36.706 1.00 35.11 413 LYS B O 1
ATOM 7137 N N . LEU B 1 414 ? 57.877 -21.866 36.537 1.00 33.36 414 LEU B N 1
ATOM 7138 C CA . LEU B 1 414 ? 58.962 -21.554 35.597 1.00 32.56 414 LEU B CA 1
ATOM 7139 C C . LEU B 1 414 ? 58.361 -21.059 34.279 1.00 30.95 414 LEU B C 1
ATOM 7140 O O . LEU B 1 414 ? 58.871 -20.132 33.702 1.00 28.64 414 LEU B O 1
ATOM 7145 N N . LEU B 1 415 ? 57.286 -21.695 33.835 1.00 29.44 415 LEU B N 1
ATOM 7146 C CA . LEU B 1 415 ? 56.579 -21.337 32.616 1.00 30.83 415 LEU B CA 1
ATOM 7147 C C . LEU B 1 415 ? 56.029 -19.924 32.716 1.00 30.09 415 LEU B C 1
ATOM 7148 O O . LEU B 1 415 ? 56.200 -19.127 31.793 1.00 29.58 415 LEU B O 1
ATOM 7153 N N . ARG B 1 416 ? 55.376 -19.633 33.839 1.00 29.57 416 ARG B N 1
ATOM 7154 C CA . ARG B 1 416 ? 54.891 -18.291 34.112 1.00 29.72 416 ARG B CA 1
ATOM 7155 C C . ARG B 1 416 ? 56.016 -17.240 34.028 1.00 30.82 416 ARG B C 1
ATOM 7156 O O . ARG B 1 416 ? 55.836 -16.179 33.472 1.00 29.44 416 ARG B O 1
ATOM 7164 N N . GLU B 1 417 ? 57.176 -17.558 34.586 1.00 33.26 417 GLU B N 1
ATOM 7165 C CA . GLU B 1 417 ? 58.320 -16.657 34.574 1.00 34.38 417 GLU B CA 1
ATOM 7166 C C . GLU B 1 417 ? 58.883 -16.477 33.153 1.00 33.22 417 GLU B C 1
ATOM 7167 O O . GLU B 1 417 ? 59.067 -15.316 32.699 1.00 33.89 417 GLU B O 1
ATOM 7173 N N . ARG B 1 418 ? 59.087 -17.589 32.450 1.00 32.09 418 ARG B N 1
ATOM 7174 C CA . ARG B 1 418 ? 59.489 -17.589 31.036 1.00 31.75 418 ARG B CA 1
ATOM 7175 C C . ARG B 1 418 ? 58.583 -16.767 30.142 1.00 30.62 418 ARG B C 1
ATOM 7176 O O . ARG B 1 418 ? 59.037 -16.031 29.280 1.00 30.54 418 ARG B O 1
ATOM 7184 N N . LEU B 1 419 ? 57.278 -16.909 30.346 1.00 31.76 419 LEU B N 1
ATOM 7185 C CA . LEU B 1 419 ? 56.295 -16.196 29.519 1.00 30.58 419 LEU B CA 1
ATOM 7186 C C . LEU B 1 419 ? 56.133 -14.704 29.890 1.00 29.63 419 LEU B C 1
ATOM 7187 O O . LEU B 1 419 ? 55.393 -13.962 29.204 1.00 26.91 419 LEU B O 1
ATOM 7192 N N . ARG B 1 420 ? 56.820 -14.288 30.974 1.00 30.10 420 ARG B N 1
ATOM 7193 C CA . ARG B 1 420 ? 56.726 -12.953 31.558 1.00 29.34 420 ARG B CA 1
ATOM 7194 C C . ARG B 1 420 ? 55.275 -12.584 31.798 1.00 26.86 420 ARG B C 1
ATOM 7195 O O . ARG B 1 420 ? 54.853 -11.519 31.410 1.00 23.44 420 ARG B O 1
ATOM 7203 N N . CYS B 1 421 ? 54.505 -13.502 32.406 1.00 26.30 421 CYS B N 1
ATOM 7204 C CA . CYS B 1 421 ? 53.091 -13.234 32.628 1.00 27.22 421 CYS B CA 1
ATOM 7205 C C . CYS B 1 421 ? 52.925 -12.136 33.687 1.00 28.03 421 CYS B C 1
ATOM 7206 O O . CYS B 1 421 ? 53.821 -11.953 34.532 1.00 29.15 421 CYS B O 1
ATOM 7209 N N . LYS B 1 422 ? 51.837 -11.363 33.593 1.00 27.53 422 LYS B N 1
ATOM 7210 C CA . LYS B 1 422 ? 51.530 -10.333 34.583 1.00 28.09 422 LYS B CA 1
ATOM 7211 C C . LYS B 1 422 ? 50.860 -10.901 35.851 1.00 28.51 422 LYS B C 1
ATOM 7212 O O . LYS B 1 422 ? 50.521 -12.089 35.893 1.00 29.38 422 LYS B O 1
ATOM 7218 N N . SER B 1 423 ? 50.660 -10.040 36.848 1.00 26.77 423 SER B N 1
ATOM 7219 C CA A SER B 1 423 ? 50.214 -10.430 38.176 0.50 27.19 423 SER B CA 1
ATOM 7220 C CA B SER B 1 423 ? 50.216 -10.441 38.176 0.50 26.46 423 SER B CA 1
ATOM 7221 C C . SER B 1 423 ? 48.722 -10.675 38.214 1.00 25.95 423 SER B C 1
ATOM 7222 O O . SER B 1 423 ? 48.003 -10.252 37.314 1.00 26.25 423 SER B O 1
ATOM 7227 N N . PHE B 1 424 ? 48.243 -11.305 39.278 1.00 25.32 424 PHE B N 1
ATOM 7228 C CA . PHE B 1 424 ? 46.800 -11.500 39.425 1.00 25.11 424 PHE B CA 1
ATOM 7229 C C . PHE B 1 424 ? 46.150 -10.172 39.748 1.00 24.95 424 PHE B C 1
ATOM 7230 O O . PHE B 1 424 ? 45.008 -9.955 39.401 1.00 24.30 424 PHE B O 1
ATOM 7238 N N . ASP B 1 425 ? 46.899 -9.283 40.410 1.00 26.16 425 ASP B N 1
ATOM 7239 C CA . ASP B 1 425 ? 46.449 -7.921 40.666 1.00 26.39 425 ASP B CA 1
ATOM 7240 C C . ASP B 1 425 ? 46.110 -7.220 39.321 1.00 26.44 425 ASP B C 1
ATOM 7241 O O . ASP B 1 425 ? 45.041 -6.645 39.133 1.00 25.15 425 ASP B O 1
ATOM 7246 N N . TRP B 1 426 ? 47.046 -7.302 38.385 1.00 27.23 426 TRP B N 1
ATOM 7247 C CA . TRP B 1 426 ? 46.837 -6.866 37.024 1.00 26.08 426 TRP B CA 1
ATOM 7248 C C . TRP B 1 426 ? 45.577 -7.523 36.428 1.00 25.32 426 TRP B C 1
ATOM 7249 O O . TRP B 1 426 ? 44.733 -6.827 35.871 1.00 24.34 426 TRP B O 1
ATOM 7260 N N . TYR B 1 427 ? 45.450 -8.844 36.542 1.00 23.72 427 TYR B N 1
ATOM 7261 C CA . TYR B 1 427 ? 44.238 -9.536 36.035 1.00 23.53 427 TYR B CA 1
ATOM 7262 C C . TYR B 1 427 ? 42.936 -8.898 36.540 1.00 24.46 427 TYR B C 1
ATOM 7263 O O . TYR B 1 427 ? 42.053 -8.498 35.771 1.00 23.90 427 TYR B O 1
ATOM 7272 N N . LEU B 1 428 ? 42.844 -8.771 37.856 1.00 27.08 428 LEU B N 1
ATOM 7273 C CA . LEU B 1 428 ? 41.644 -8.253 38.480 1.00 27.90 428 LEU B CA 1
ATOM 7274 C C . LEU B 1 428 ? 41.343 -6.832 38.011 1.00 28.25 428 LEU B C 1
ATOM 7275 O O . LEU B 1 428 ? 40.200 -6.529 37.649 1.00 29.55 428 LEU B O 1
ATOM 7280 N N . LYS B 1 429 ? 42.357 -5.972 37.946 1.00 28.39 429 LYS B N 1
ATOM 7281 C CA . LYS B 1 429 ? 42.123 -4.575 37.579 1.00 28.87 429 LYS B CA 1
ATOM 7282 C C . LYS B 1 429 ? 41.784 -4.391 36.090 1.00 28.56 429 LYS B C 1
ATOM 7283 O O . LYS B 1 429 ? 40.965 -3.549 35.749 1.00 28.74 429 LYS B O 1
ATOM 7289 N N . ASN B 1 430 ? 42.375 -5.222 35.226 1.00 27.20 430 ASN B N 1
ATOM 7290 C CA . ASN B 1 430 ? 42.265 -5.052 33.779 1.00 27.08 430 ASN B CA 1
ATOM 7291 C C . ASN B 1 430 ? 41.285 -6.002 33.049 1.00 25.73 430 ASN B C 1
ATOM 7292 O O . ASN B 1 430 ? 40.731 -5.633 32.000 1.00 25.25 430 ASN B O 1
ATOM 7297 N N . VAL B 1 431 ? 41.047 -7.182 33.617 1.00 24.79 431 VAL B N 1
ATOM 7298 C CA . VAL B 1 431 ? 40.187 -8.205 32.996 1.00 24.34 431 VAL B CA 1
ATOM 7299 C C . VAL B 1 431 ? 38.821 -8.341 33.665 1.00 24.37 431 VAL B C 1
ATOM 7300 O O . VAL B 1 431 ? 37.822 -8.569 32.975 1.00 22.89 431 VAL B O 1
ATOM 7304 N N . PHE B 1 432 ? 38.794 -8.242 35.017 1.00 25.67 432 PHE B N 1
ATOM 7305 C CA . PHE B 1 432 ? 37.583 -8.424 35.792 1.00 25.18 432 PHE B CA 1
ATOM 7306 C C . PHE B 1 432 ? 37.413 -7.340 36.857 1.00 28.02 432 PHE B C 1
ATOM 7307 O O . PHE B 1 432 ? 37.272 -7.653 38.060 1.00 25.83 432 PHE B O 1
ATOM 7315 N N . PRO B 1 433 ? 37.391 -6.058 36.431 1.00 28.59 433 PRO B N 1
ATOM 7316 C CA . PRO B 1 433 ? 37.416 -4.964 37.423 1.00 30.40 433 PRO B CA 1
ATOM 7317 C C . PRO B 1 433 ? 36.181 -4.785 38.303 1.00 30.56 433 PRO B C 1
ATOM 7318 O O . PRO B 1 433 ? 36.274 -4.109 39.323 1.00 31.08 433 PRO B O 1
ATOM 7322 N N . ASN B 1 434 ? 35.040 -5.356 37.936 1.00 31.09 434 ASN B N 1
ATOM 7323 C CA . ASN B 1 434 ? 33.827 -5.163 38.672 1.00 32.80 434 ASN B CA 1
ATOM 7324 C C . ASN B 1 434 ? 33.617 -6.267 39.711 1.00 32.46 434 ASN B C 1
ATOM 7325 O O . ASN B 1 434 ? 32.609 -6.235 40.392 1.00 32.09 434 ASN B O 1
ATOM 7330 N N . LEU B 1 435 ? 34.543 -7.254 39.799 1.00 30.41 435 LEU B N 1
ATOM 7331 C CA . LEU B 1 435 ? 34.534 -8.292 40.864 1.00 29.69 435 LEU B CA 1
ATOM 7332 C C . LEU B 1 435 ? 35.038 -7.582 42.110 1.00 29.43 435 LEU B C 1
ATOM 7333 O O . LEU B 1 435 ? 36.166 -7.070 42.127 1.00 30.61 435 LEU B O 1
ATOM 7338 N N . HIS B 1 436 ? 34.179 -7.509 43.115 1.00 29.42 436 HIS B N 1
ATOM 7339 C CA . HIS B 1 436 ? 34.591 -7.018 44.424 1.00 31.07 436 HIS B CA 1
ATOM 7340 C C . HIS B 1 436 ? 35.639 -7.952 45.035 1.00 30.47 436 HIS B C 1
ATOM 7341 O O . HIS B 1 436 ? 35.419 -9.148 45.124 1.00 30.12 436 HIS B O 1
ATOM 7348 N N . VAL B 1 437 ? 36.760 -7.378 45.442 1.00 30.60 437 VAL B N 1
ATOM 7349 C CA . VAL B 1 437 ? 37.845 -8.112 46.050 1.00 31.72 437 VAL B CA 1
ATOM 7350 C C . VAL B 1 437 ? 37.817 -7.908 47.581 1.00 33.21 437 VAL B C 1
ATOM 7351 O O . VAL B 1 437 ? 38.030 -6.786 48.063 1.00 32.56 437 VAL B O 1
ATOM 7355 N N . PRO B 1 438 ? 37.563 -8.987 48.349 1.00 34.00 438 PRO B N 1
ATOM 7356 C CA . PRO B 1 438 ? 37.621 -8.877 49.819 1.00 35.20 438 PRO B CA 1
ATOM 7357 C C . PRO B 1 438 ? 38.986 -8.407 50.325 1.00 36.55 438 PRO B C 1
ATOM 7358 O O . PRO B 1 438 ? 40.007 -8.595 49.641 1.00 35.58 438 PRO B O 1
ATOM 7362 N N . GLU B 1 439 ? 39.003 -7.793 51.507 1.00 36.96 439 GLU B N 1
ATOM 7363 C CA . GLU B 1 439 ? 40.265 -7.412 52.157 1.00 36.11 439 GLU B CA 1
ATOM 7364 C C . GLU B 1 439 ? 40.831 -8.527 53.046 1.00 34.31 439 GLU B C 1
ATOM 7365 O O . GLU B 1 439 ? 42.030 -8.792 53.022 1.00 33.29 439 GLU B O 1
ATOM 7371 N N . ASP B 1 440 ? 39.964 -9.163 53.825 1.00 32.91 440 ASP B N 1
ATOM 7372 C CA . ASP B 1 440 ? 40.358 -10.131 54.884 1.00 33.03 440 ASP B CA 1
ATOM 7373 C C . ASP B 1 440 ? 41.554 -9.622 55.700 1.00 32.43 440 ASP B C 1
ATOM 7374 O O . ASP B 1 440 ? 42.586 -10.263 55.778 1.00 30.47 440 ASP B O 1
ATOM 7379 N N . ARG B 1 441 ? 41.395 -8.434 56.282 1.00 33.16 441 ARG B N 1
ATOM 7380 C CA . ARG B 1 441 ? 42.463 -7.818 57.060 1.00 33.55 441 ARG B CA 1
ATOM 7381 C C . ARG B 1 441 ? 42.846 -8.714 58.231 1.00 34.68 441 ARG B C 1
ATOM 7382 O O . ARG B 1 441 ? 41.970 -9.381 58.793 1.00 31.45 441 ARG B O 1
ATOM 7390 N N . PRO B 1 442 ? 44.149 -8.792 58.578 1.00 36.65 442 PRO B N 1
ATOM 7391 C CA . PRO B 1 442 ? 44.529 -9.602 59.749 1.00 37.91 442 PRO B CA 1
ATOM 7392 C C . PRO B 1 442 ? 43.792 -9.190 61.028 1.00 37.38 442 PRO B C 1
ATOM 7393 O O . PRO B 1 442 ? 43.687 -7.990 61.318 1.00 37.22 442 PRO B O 1
ATOM 7397 N N . GLY B 1 443 ? 43.182 -10.166 61.689 1.00 36.45 443 GLY B N 1
ATOM 7398 C CA . GLY B 1 443 ? 42.468 -9.960 62.939 1.00 37.88 443 GLY B CA 1
ATOM 7399 C C . GLY B 1 443 ? 41.026 -9.566 62.739 1.00 37.14 443 GLY B C 1
ATOM 7400 O O . GLY B 1 443 ? 40.300 -9.420 63.722 1.00 35.98 443 GLY B O 1
ATOM 7401 N N . TRP B 1 444 ? 40.592 -9.394 61.484 1.00 36.53 444 TRP B N 1
ATOM 7402 C CA . TRP B 1 444 ? 39.229 -8.929 61.183 1.00 36.24 444 TRP B CA 1
ATOM 7403 C C . TRP B 1 444 ? 38.440 -9.865 60.234 1.00 35.85 444 TRP B C 1
ATOM 7404 O O . TRP B 1 444 ? 37.503 -9.428 59.521 1.00 37.04 444 TRP B O 1
ATOM 7415 N N . HIS B 1 445 ? 38.795 -11.144 60.206 1.00 34.32 445 HIS B N 1
ATOM 7416 C CA . HIS B 1 445 ? 38.004 -12.112 59.451 1.00 33.54 445 HIS B CA 1
ATOM 7417 C C . HIS B 1 445 ? 38.124 -13.477 60.067 1.00 32.70 445 HIS B C 1
ATOM 7418 O O . HIS B 1 445 ? 39.156 -13.819 60.631 1.00 33.52 445 HIS B O 1
ATOM 7425 N N . GLY B 1 446 ? 37.049 -14.249 59.913 1.00 31.10 446 GLY B N 1
ATOM 7426 C CA . GLY B 1 446 ? 36.947 -15.600 60.385 1.00 30.70 446 GLY B CA 1
ATOM 7427 C C . GLY B 1 446 ? 35.636 -15.699 61.154 1.00 31.20 446 GLY B C 1
ATOM 7428 O O . GLY B 1 446 ? 34.625 -15.131 60.732 1.00 30.27 446 GLY B O 1
ATOM 7429 N N . ALA B 1 447 ? 35.670 -16.413 62.275 1.00 31.02 447 ALA B N 1
ATOM 7430 C CA . ALA B 1 447 ? 34.507 -16.613 63.108 1.00 31.38 447 ALA B CA 1
ATOM 7431 C C . ALA B 1 447 ? 34.486 -15.544 64.172 1.00 32.49 447 ALA B C 1
ATOM 7432 O O . ALA B 1 447 ? 35.530 -15.039 64.576 1.00 34.10 447 ALA B O 1
ATOM 7434 N N . ILE B 1 448 ? 33.287 -15.194 64.611 1.00 33.70 448 ILE B N 1
ATOM 7435 C CA . ILE B 1 448 ? 33.102 -14.224 65.675 1.00 34.57 448 ILE B CA 1
ATOM 7436 C C . ILE B 1 448 ? 32.495 -14.939 66.889 1.00 34.34 448 ILE B C 1
ATOM 7437 O O . ILE B 1 448 ? 31.324 -15.324 66.852 1.00 36.19 448 ILE B O 1
ATOM 7442 N N . ARG B 1 449 ? 33.303 -15.138 67.930 1.00 33.85 449 ARG B N 1
ATOM 7443 C CA . ARG B 1 449 ? 32.907 -15.895 69.131 1.00 33.46 449 ARG B CA 1
ATOM 7444 C C . ARG B 1 449 ? 32.316 -14.996 70.218 1.00 33.19 449 ARG B C 1
ATOM 7445 O O . ARG B 1 449 ? 32.828 -13.920 70.469 1.00 32.12 449 ARG B O 1
ATOM 7453 N N . SER B 1 450 ? 31.252 -15.472 70.856 1.00 33.54 450 SER B N 1
ATOM 7454 C CA . SER B 1 450 ? 30.580 -14.797 71.973 1.00 33.73 450 SER B CA 1
ATOM 7455 C C . SER B 1 450 ? 31.400 -14.989 73.232 1.00 34.58 450 SER B C 1
ATOM 7456 O O . SER B 1 450 ? 31.796 -16.108 73.536 1.00 33.20 450 SER B O 1
ATOM 7459 N N . ARG B 1 451 ? 31.650 -13.916 73.975 1.00 35.10 451 ARG B N 1
ATOM 7460 C CA . ARG B 1 451 ? 32.199 -14.076 75.329 1.00 37.16 451 ARG B CA 1
ATOM 7461 C C . ARG B 1 451 ? 31.115 -14.600 76.291 1.00 36.50 451 ARG B C 1
ATOM 7462 O O . ARG B 1 451 ? 31.411 -15.429 77.155 1.00 34.74 451 ARG B O 1
ATOM 7470 N N . GLY B 1 452 ? 29.873 -14.136 76.106 1.00 36.86 452 GLY B N 1
ATOM 7471 C CA . GLY B 1 452 ? 28.755 -14.458 77.008 1.00 37.10 452 GLY B CA 1
ATOM 7472 C C . GLY B 1 452 ? 28.275 -15.906 76.962 1.00 37.25 452 GLY B C 1
ATOM 7473 O O . GLY B 1 452 ? 28.000 -16.499 78.001 1.00 36.01 452 GLY B O 1
ATOM 7474 N N . ILE B 1 453 ? 28.183 -16.462 75.754 1.00 36.67 453 ILE B N 1
ATOM 7475 C CA . ILE B 1 453 ? 27.957 -17.890 75.549 1.00 36.12 453 ILE B CA 1
ATOM 7476 C C . ILE B 1 453 ? 29.181 -18.447 74.778 1.00 37.49 453 ILE B C 1
ATOM 7477 O O . ILE B 1 453 ? 29.217 -18.438 73.534 1.00 38.20 453 ILE B O 1
ATOM 7482 N N . SER B 1 454 ? 30.154 -18.951 75.537 1.00 38.08 454 SER B N 1
ATOM 7483 C CA . SER B 1 454 ? 31.518 -19.202 75.058 1.00 39.24 454 SER B CA 1
ATOM 7484 C C . SER B 1 454 ? 31.680 -20.327 74.043 1.00 40.84 454 SER B C 1
ATOM 7485 O O . SER B 1 454 ? 32.742 -20.407 73.404 1.00 40.82 454 SER B O 1
ATOM 7488 N N . SER B 1 455 ? 30.660 -21.186 73.917 1.00 40.96 455 SER B N 1
ATOM 7489 C CA . SER B 1 455 ? 30.624 -22.242 72.899 1.00 42.10 455 SER B CA 1
ATOM 7490 C C . SER B 1 455 ? 30.123 -21.762 71.523 1.00 41.65 455 SER B C 1
ATOM 7491 O O . SER B 1 455 ? 30.244 -22.493 70.541 1.00 40.25 455 SER B O 1
ATOM 7494 N N . GLU B 1 456 ? 29.529 -20.568 71.476 1.00 40.61 456 GLU B N 1
ATOM 7495 C CA . GLU B 1 456 ? 28.740 -20.122 70.324 1.00 40.91 456 GLU B CA 1
ATOM 7496 C C . GLU B 1 456 ? 29.453 -19.080 69.475 1.00 39.13 456 GLU B C 1
ATOM 7497 O O . GLU B 1 456 ? 30.195 -18.265 69.986 1.00 38.73 456 GLU B O 1
ATOM 7503 N N . CYS B 1 457 ? 29.204 -19.144 68.169 1.00 37.75 457 CYS B N 1
ATOM 7504 C CA . CYS B 1 457 ? 29.748 -18.218 67.176 1.00 35.49 457 CYS B CA 1
ATOM 7505 C C . CYS B 1 457 ? 28.593 -17.648 66.386 1.00 33.17 457 CYS B C 1
ATOM 7506 O O . CYS B 1 457 ? 27.603 -18.319 66.182 1.00 32.08 457 CYS B O 1
ATOM 7509 N N . LEU B 1 458 ? 28.744 -16.412 65.926 1.00 34.02 458 LEU B N 1
ATOM 7510 C CA . LEU B 1 458 ? 27.804 -15.808 64.972 1.00 33.85 458 LEU B CA 1
ATOM 7511 C C . LEU B 1 458 ? 27.649 -16.718 63.749 1.00 35.22 458 LEU B C 1
ATOM 7512 O O . LEU B 1 458 ? 28.622 -17.355 63.298 1.00 35.33 458 LEU B O 1
ATOM 7517 N N . ASP B 1 459 ? 26.414 -16.829 63.277 1.00 35.54 459 ASP B N 1
ATOM 7518 C CA . ASP B 1 459 ? 26.020 -17.892 62.350 1.00 38.03 459 ASP B CA 1
ATOM 7519 C C . ASP B 1 459 ? 24.822 -17.410 61.534 1.00 38.95 459 ASP B C 1
ATOM 7520 O O . ASP B 1 459 ? 23.795 -17.020 62.115 1.00 37.08 459 ASP B O 1
ATOM 7525 N N . TYR B 1 460 ? 24.979 -17.386 60.203 1.00 39.65 460 TYR B N 1
ATOM 7526 C CA . TYR B 1 460 ? 23.913 -16.987 59.276 1.00 40.95 460 TYR B CA 1
ATOM 7527 C C . TYR B 1 460 ? 23.556 -18.159 58.345 1.00 43.83 460 TYR B C 1
ATOM 7528 O O . TYR B 1 460 ? 24.343 -18.523 57.473 1.00 42.40 460 TYR B O 1
ATOM 7537 N N . ASN B 1 461 ? 22.366 -18.729 58.538 1.00 47.88 461 ASN B N 1
ATOM 7538 C CA . ASN B 1 461 ? 21.911 -19.931 57.813 1.00 52.02 461 ASN B CA 1
ATOM 7539 C C . ASN B 1 461 ? 20.625 -19.690 57.006 1.00 53.38 461 ASN B C 1
ATOM 7540 O O . ASN B 1 461 ? 19.517 -19.936 57.474 1.00 51.31 461 ASN B O 1
ATOM 7545 N N . SER B 1 462 ? 20.817 -19.239 55.773 1.00 57.54 462 SER B N 1
ATOM 7546 C CA . SER B 1 462 ? 19.724 -18.861 54.900 1.00 58.87 462 SER B CA 1
ATOM 7547 C C . SER B 1 462 ? 19.319 -20.070 54.069 1.00 61.01 462 SER B C 1
ATOM 7548 O O . SER B 1 462 ? 20.168 -20.907 53.804 1.00 61.15 462 SER B O 1
ATOM 7551 N N . PRO B 1 463 ? 18.034 -20.157 53.648 1.00 62.79 463 PRO B N 1
ATOM 7552 C CA . PRO B 1 463 ? 17.537 -21.228 52.804 1.00 64.40 463 PRO B CA 1
ATOM 7553 C C . PRO B 1 463 ? 18.435 -21.608 51.629 1.00 65.58 463 PRO B C 1
ATOM 7554 O O . PRO B 1 463 ? 18.535 -22.805 51.291 1.00 67.29 463 PRO B O 1
ATOM 7558 N N . ASP B 1 464 ? 19.087 -20.618 51.006 1.00 64.48 464 ASP B N 1
ATOM 7559 C CA . ASP B 1 464 ? 19.961 -20.831 49.847 1.00 66.98 464 ASP B CA 1
ATOM 7560 C C . ASP B 1 464 ? 19.195 -21.338 48.607 1.00 64.78 464 ASP B C 1
ATOM 7561 O O . ASP B 1 464 ? 19.627 -22.237 47.896 1.00 63.40 464 ASP B O 1
ATOM 7566 N N . ASN B 1 465 ? 17.988 -20.790 48.444 1.00 63.99 465 ASN B N 1
ATOM 7567 C CA . ASN B 1 465 ? 17.406 -20.324 47.177 1.00 63.31 465 ASN B CA 1
ATOM 7568 C C . ASN B 1 465 ? 16.805 -18.913 47.500 1.00 62.00 465 ASN B C 1
ATOM 7569 O O . ASN B 1 465 ? 15.933 -18.362 46.808 1.00 55.60 465 ASN B O 1
ATOM 7574 N N . ASN B 1 466 ? 17.314 -18.353 48.588 1.00 59.86 466 ASN B N 1
ATOM 7575 C CA . ASN B 1 466 ? 16.828 -17.121 49.208 1.00 57.82 466 ASN B CA 1
ATOM 7576 C C . ASN B 1 466 ? 17.962 -16.757 50.210 1.00 57.01 466 ASN B C 1
ATOM 7577 O O . ASN B 1 466 ? 17.776 -16.847 51.430 1.00 53.23 466 ASN B O 1
ATOM 7582 N N . PRO B 1 467 ? 19.144 -16.360 49.673 1.00 55.71 467 PRO B N 1
ATOM 7583 C CA . PRO B 1 467 ? 20.309 -16.088 50.499 1.00 56.93 467 PRO B CA 1
ATOM 7584 C C . PRO B 1 467 ? 20.120 -15.022 51.578 1.00 55.20 467 PRO B C 1
ATOM 7585 O O . PRO B 1 467 ? 20.902 -14.991 52.509 1.00 58.72 467 PRO B O 1
ATOM 7589 N N . THR B 1 468 ? 19.083 -14.191 51.454 1.00 54.57 468 THR B N 1
ATOM 7590 C CA . THR B 1 468 ? 18.789 -13.062 52.349 1.00 53.89 468 THR B CA 1
ATOM 7591 C C . THR B 1 468 ? 17.612 -13.335 53.345 1.00 55.52 468 THR B C 1
ATOM 7592 O O . THR B 1 468 ? 17.140 -12.414 54.012 1.00 54.25 468 THR B O 1
ATOM 7596 N N . GLY B 1 469 ? 17.179 -14.603 53.432 1.00 55.89 469 GLY B N 1
ATOM 7597 C CA . GLY B 1 469 ? 15.912 -14.963 54.064 1.00 54.48 469 GLY B CA 1
ATOM 7598 C C . GLY B 1 469 ? 15.902 -14.940 55.587 1.00 52.13 469 GLY B C 1
ATOM 7599 O O . GLY B 1 469 ? 14.912 -14.550 56.195 1.00 55.16 469 GLY B O 1
ATOM 7600 N N . ALA B 1 470 ? 17.004 -15.347 56.193 1.00 48.37 470 ALA B N 1
ATOM 7601 C CA . ALA B 1 470 ? 17.076 -15.558 57.640 1.00 46.26 470 ALA B CA 1
ATOM 7602 C C . ALA B 1 470 ? 17.646 -14.368 58.413 1.00 43.70 470 ALA B C 1
ATOM 7603 O O . ALA B 1 470 ? 18.038 -13.357 57.830 1.00 41.21 470 ALA B O 1
ATOM 7605 N N . ASN B 1 471 ? 17.657 -14.512 59.737 1.00 41.36 471 ASN B N 1
ATOM 7606 C CA . ASN B 1 471 ? 18.278 -13.567 60.645 1.00 41.98 471 ASN B CA 1
ATOM 7607 C C . ASN B 1 471 ? 19.608 -14.123 61.119 1.00 40.69 471 ASN B C 1
ATOM 7608 O O . ASN B 1 471 ? 19.787 -15.338 61.204 1.00 41.37 471 ASN B O 1
ATOM 7613 N N . LEU B 1 472 ? 20.528 -13.225 61.444 1.00 38.88 472 LEU B N 1
ATOM 7614 C CA . LEU B 1 472 ? 21.766 -13.607 62.101 1.00 38.19 472 LEU B CA 1
ATOM 7615 C C . LEU B 1 472 ? 21.432 -14.274 63.462 1.00 39.10 472 LEU B C 1
ATOM 7616 O O . LEU B 1 472 ? 20.505 -13.831 64.162 1.00 40.71 472 LEU B O 1
ATOM 7621 N N . SER B 1 473 ? 22.148 -15.344 63.791 1.00 37.71 473 SER B N 1
ATOM 7622 C CA . SER B 1 473 ? 21.937 -16.091 65.031 1.00 40.10 473 SER B CA 1
ATOM 7623 C C . SER B 1 473 ? 23.247 -16.641 65.621 1.00 41.92 473 SER B C 1
ATOM 7624 O O . SER B 1 473 ? 24.316 -16.136 65.303 1.00 41.04 473 SER B O 1
ATOM 7627 N N . LEU B 1 474 ? 23.137 -17.631 66.518 1.00 43.29 474 LEU B N 1
ATOM 7628 C CA . LEU B 1 474 ? 24.267 -18.299 67.147 1.00 42.90 474 LEU B CA 1
ATOM 7629 C C . LEU B 1 474 ? 24.186 -19.814 66.946 1.00 42.86 474 LEU B C 1
ATOM 7630 O O . LEU B 1 474 ? 23.102 -20.389 66.847 1.00 41.90 474 LEU B O 1
ATOM 7635 N N . PHE B 1 475 ? 25.357 -20.447 66.900 1.00 42.97 475 PHE B N 1
ATOM 7636 C CA . PHE B 1 475 ? 25.474 -21.889 66.701 1.00 41.20 475 PHE B CA 1
ATOM 7637 C C . PHE B 1 475 ? 26.870 -22.290 67.187 1.00 41.13 475 PHE B C 1
ATOM 7638 O O . PHE B 1 475 ? 27.757 -21.444 67.287 1.00 39.09 475 PHE B O 1
ATOM 7646 N N . GLY B 1 476 ? 27.052 -23.562 67.520 1.00 39.39 476 GLY B N 1
ATOM 7647 C CA . GLY B 1 476 ? 28.295 -24.025 68.080 1.00 40.05 476 GLY B CA 1
ATOM 7648 C C . GLY B 1 476 ? 29.457 -23.731 67.149 1.00 39.57 476 GLY B C 1
ATOM 7649 O O . GLY B 1 476 ? 29.381 -24.030 65.957 1.00 38.23 476 GLY B O 1
ATOM 7650 N N . CYS B 1 477 ? 30.513 -23.133 67.702 1.00 40.25 477 CYS B N 1
ATOM 7651 C CA . CYS B 1 477 ? 31.724 -22.826 66.944 1.00 40.06 477 CYS B CA 1
ATOM 7652 C C . CYS B 1 477 ? 32.330 -24.133 66.408 1.00 41.11 477 CYS B C 1
ATOM 7653 O O . CYS B 1 477 ? 32.640 -25.039 67.188 1.00 38.83 477 CYS B O 1
ATOM 7656 N N . HIS B 1 478 ? 32.452 -24.229 65.083 1.00 41.55 478 HIS B N 1
ATOM 7657 C CA . HIS B 1 478 ? 32.975 -25.437 64.428 1.00 41.96 478 HIS B CA 1
ATOM 7658 C C . HIS B 1 478 ? 34.302 -25.251 63.661 1.00 41.61 478 HIS B C 1
ATOM 7659 O O . HIS B 1 478 ? 34.920 -26.238 63.273 1.00 41.68 478 HIS B O 1
ATOM 7666 N N . GLY B 1 479 ? 34.718 -24.005 63.428 1.00 40.66 479 GLY B N 1
ATOM 7667 C CA . GLY B 1 479 ? 35.981 -23.708 62.766 1.00 41.69 479 GLY B CA 1
ATOM 7668 C C . GLY B 1 479 ? 36.060 -24.012 61.274 1.00 40.94 479 GLY B C 1
ATOM 7669 O O . GLY B 1 479 ? 37.149 -24.015 60.709 1.00 39.33 479 GLY B O 1
ATOM 7670 N N . GLN B 1 480 ? 34.913 -24.253 60.641 1.00 41.58 480 GLN B N 1
ATOM 7671 C CA . GLN B 1 480 ? 34.858 -24.653 59.214 1.00 42.01 480 GLN B CA 1
ATOM 7672 C C . GLN B 1 480 ? 34.437 -23.533 58.237 1.00 39.95 480 GLN B C 1
ATOM 7673 O O . GLN B 1 480 ? 34.133 -23.830 57.088 1.00 41.08 480 GLN B O 1
ATOM 7679 N N . GLY B 1 481 ? 34.421 -22.268 58.684 1.00 36.46 481 GLY B N 1
ATOM 7680 C CA . GLY B 1 481 ? 33.942 -21.160 57.870 1.00 35.27 481 GLY B CA 1
ATOM 7681 C C . GLY B 1 481 ? 32.481 -21.298 57.456 1.00 34.78 481 GLY B C 1
ATOM 7682 O O . GLY B 1 481 ? 31.618 -21.574 58.287 1.00 34.16 481 GLY B O 1
ATOM 7683 N N . GLY B 1 482 ? 32.210 -21.136 56.159 1.00 35.02 482 GLY B N 1
ATOM 7684 C CA . GLY B 1 482 ? 30.856 -21.148 55.631 1.00 35.59 482 GLY B CA 1
ATOM 7685 C C . GLY B 1 482 ? 29.891 -20.239 56.396 1.00 35.93 482 GLY B C 1
ATOM 7686 O O . GLY B 1 482 ? 30.092 -19.031 56.454 1.00 34.28 482 GLY B O 1
ATOM 7687 N N . ASN B 1 483 ? 28.872 -20.834 57.022 1.00 36.29 483 ASN B N 1
ATOM 7688 C CA . ASN B 1 483 ? 27.871 -20.072 57.756 1.00 38.01 483 ASN B CA 1
ATOM 7689 C C . ASN B 1 483 ? 28.394 -19.308 58.990 1.00 36.71 483 ASN B C 1
ATOM 7690 O O . ASN B 1 483 ? 27.688 -18.460 59.536 1.00 35.74 483 ASN B O 1
ATOM 7695 N N . GLN B 1 484 ? 29.638 -19.579 59.377 1.00 35.09 484 GLN B N 1
ATOM 7696 C CA . GLN B 1 484 ? 30.295 -18.870 60.456 1.00 35.55 484 GLN B CA 1
ATOM 7697 C C . GLN B 1 484 ? 31.456 -17.995 60.000 1.00 34.24 484 GLN B C 1
ATOM 7698 O O . GLN B 1 484 ? 32.158 -17.491 60.854 1.00 34.34 484 GLN B O 1
ATOM 7704 N N . PHE B 1 485 ? 31.629 -17.776 58.685 1.00 32.53 485 PHE B N 1
ATOM 7705 C CA . PHE B 1 485 ? 32.694 -16.917 58.175 1.00 33.11 485 PHE B CA 1
ATOM 7706 C C . PHE B 1 485 ? 32.218 -15.513 57.892 1.00 32.45 485 PHE B C 1
ATOM 7707 O O . PHE B 1 485 ? 31.270 -15.311 57.119 1.00 33.23 485 PHE B O 1
ATOM 7715 N N . PHE B 1 486 ? 32.921 -14.552 58.481 1.00 31.62 486 PHE B N 1
ATOM 7716 C CA . PHE B 1 486 ? 32.626 -13.138 58.297 1.00 31.86 486 PHE B CA 1
ATOM 7717 C C . PHE B 1 486 ? 33.888 -12.337 58.052 1.00 32.76 486 PHE B C 1
ATOM 7718 O O . PHE B 1 486 ? 34.996 -12.786 58.373 1.00 34.45 486 PHE B O 1
ATOM 7726 N N . GLU B 1 487 ? 33.672 -11.135 57.510 1.00 33.08 487 GLU B N 1
ATOM 7727 C CA . GLU B 1 487 ? 34.727 -10.186 57.203 1.00 34.12 487 GLU B CA 1
ATOM 7728 C C . GLU B 1 487 ? 34.275 -8.806 57.660 1.00 33.63 487 GLU B C 1
ATOM 7729 O O . GLU B 1 487 ? 33.247 -8.316 57.174 1.00 33.30 487 GLU B O 1
ATOM 7735 N N . TYR B 1 488 ? 35.036 -8.201 58.578 1.00 33.23 488 TYR B N 1
ATOM 7736 C CA . TYR B 1 488 ? 34.831 -6.799 58.963 1.00 32.45 488 TYR B CA 1
ATOM 7737 C C . TYR B 1 488 ? 35.693 -5.915 58.094 1.00 32.16 488 TYR B C 1
ATOM 7738 O O . TYR B 1 488 ? 36.916 -6.038 58.076 1.00 33.26 488 TYR B O 1
ATOM 7747 N N . THR B 1 489 ? 35.048 -4.979 57.425 1.00 31.70 489 THR B N 1
ATOM 7748 C CA . THR B 1 489 ? 35.635 -4.254 56.316 1.00 34.94 489 THR B CA 1
ATOM 7749 C C . THR B 1 489 ? 36.188 -2.884 56.804 1.00 36.98 489 THR B C 1
ATOM 7750 O O . THR B 1 489 ? 35.773 -2.380 57.864 1.00 35.45 489 THR B O 1
ATOM 7754 N N . SER B 1 490 ? 37.109 -2.294 56.036 1.00 37.42 490 SER B N 1
ATOM 7755 C CA . SER B 1 490 ? 37.587 -0.931 56.283 1.00 39.08 490 SER B CA 1
ATOM 7756 C C . SER B 1 490 ? 36.468 0.131 56.163 1.00 40.14 490 SER B C 1
ATOM 7757 O O . SER B 1 490 ? 36.505 1.143 56.841 1.00 39.23 490 SER B O 1
ATOM 7760 N N . ASN B 1 491 ? 35.506 -0.086 55.276 1.00 39.32 491 ASN B N 1
ATOM 7761 C CA . ASN B 1 491 ? 34.235 0.661 55.263 1.00 40.44 491 ASN B CA 1
ATOM 7762 C C . ASN B 1 491 ? 33.243 0.282 56.362 1.00 38.39 491 ASN B C 1
ATOM 7763 O O . ASN B 1 491 ? 32.090 0.761 56.354 1.00 37.69 491 ASN B O 1
ATOM 7768 N N . LYS B 1 492 ? 33.668 -0.583 57.284 1.00 37.87 492 LYS B N 1
ATOM 7769 C CA . LYS B 1 492 ? 32.959 -0.863 58.530 1.00 37.29 492 LYS B CA 1
ATOM 7770 C C . LYS B 1 492 ? 31.686 -1.627 58.330 1.00 34.81 492 LYS B C 1
ATOM 7771 O O . LYS B 1 492 ? 30.747 -1.479 59.073 1.00 33.53 492 LYS B O 1
ATOM 7777 N N . GLU B 1 493 ? 31.709 -2.506 57.334 1.00 33.75 493 GLU B N 1
ATOM 7778 C CA . GLU B 1 493 ? 30.633 -3.438 57.057 1.00 33.12 493 GLU B CA 1
ATOM 7779 C C . GLU B 1 493 ? 31.007 -4.766 57.668 1.00 31.41 493 GLU B C 1
ATOM 7780 O O . GLU B 1 493 ? 32.201 -5.111 57.726 1.00 32.47 493 GLU B O 1
ATOM 7786 N N . ILE B 1 494 ? 30.012 -5.539 58.091 1.00 30.28 494 ILE B N 1
ATOM 7787 C CA . ILE B 1 494 ? 30.266 -6.942 58.443 1.00 30.18 494 ILE B CA 1
ATOM 7788 C C . ILE B 1 494 ? 29.768 -7.765 57.274 1.00 30.82 494 ILE B C 1
ATOM 7789 O O . ILE B 1 494 ? 28.566 -7.913 57.085 1.00 31.53 494 ILE B O 1
ATOM 7794 N N . ARG B 1 495 ? 30.685 -8.306 56.487 1.00 31.44 495 ARG B N 1
ATOM 7795 C CA . ARG B 1 495 ? 30.273 -9.041 55.286 1.00 31.16 495 ARG B CA 1
ATOM 7796 C C . ARG B 1 495 ? 30.163 -10.511 55.561 1.00 30.85 495 ARG B C 1
ATOM 7797 O O . ARG B 1 495 ? 31.027 -11.121 56.231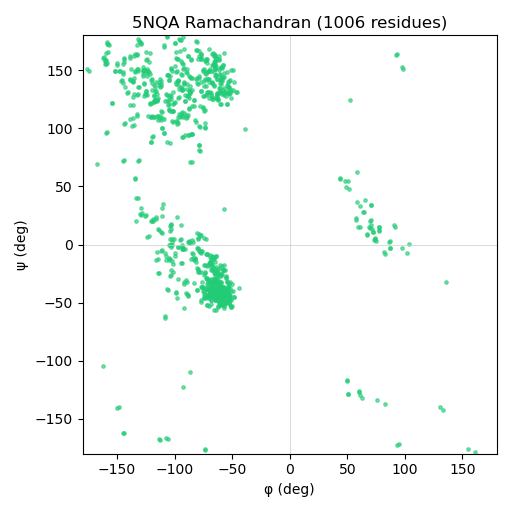 1.00 32.89 495 ARG B O 1
ATOM 7805 N N . PHE B 1 496 ? 29.078 -11.091 55.073 1.00 31.22 496 PHE B N 1
ATOM 7806 C CA . PHE B 1 496 ? 28.938 -12.558 55.039 1.00 32.05 496 PHE B CA 1
ATOM 7807 C C . PHE B 1 496 ? 29.102 -12.942 53.562 1.00 32.38 496 PHE B C 1
ATOM 7808 O O . PHE B 1 496 ? 28.118 -12.996 52.801 1.00 30.82 496 PHE B O 1
ATOM 7816 N N . ASN B 1 497 ? 30.358 -13.164 53.148 1.00 33.39 497 ASN B N 1
ATOM 7817 C CA . ASN B 1 497 ? 30.678 -13.191 51.720 1.00 32.32 497 ASN B CA 1
ATOM 7818 C C . ASN B 1 497 ? 31.504 -14.360 51.253 1.00 31.83 497 ASN B C 1
ATOM 7819 O O . ASN B 1 497 ? 32.379 -14.198 50.414 1.00 32.21 497 ASN B O 1
ATOM 7824 N N . SER B 1 498 ? 31.217 -15.535 51.788 1.00 31.51 498 SER B N 1
ATOM 7825 C CA . SER B 1 498 ? 31.766 -16.773 51.243 1.00 32.27 498 SER B CA 1
ATOM 7826 C C . SER B 1 498 ? 31.108 -17.102 49.906 1.00 32.25 498 SER B C 1
ATOM 7827 O O . SER B 1 498 ? 31.775 -17.655 49.032 1.00 34.14 498 SER B O 1
ATOM 7830 N N . VAL B 1 499 ? 29.856 -16.706 49.710 1.00 33.03 499 VAL B N 1
ATOM 7831 C CA . VAL B 1 499 ? 29.152 -16.986 48.448 1.00 34.57 499 VAL B CA 1
ATOM 7832 C C . VAL B 1 499 ? 28.945 -15.733 47.570 1.00 34.39 499 VAL B C 1
ATOM 7833 O O . VAL B 1 499 ? 29.491 -15.680 46.449 1.00 34.64 499 VAL B O 1
ATOM 7837 N N . THR B 1 500 ? 28.180 -14.755 48.061 1.00 34.15 500 THR B N 1
ATOM 7838 C CA . THR B 1 500 ? 28.031 -13.452 47.392 1.00 34.98 500 THR B CA 1
ATOM 7839 C C . THR B 1 500 ? 28.297 -12.319 48.375 1.00 35.34 500 THR B C 1
ATOM 7840 O O . THR B 1 500 ? 28.445 -12.579 49.594 1.00 35.44 500 THR B O 1
ATOM 7844 N N . GLU B 1 501 ? 28.353 -11.086 47.855 1.00 33.76 501 GLU B N 1
ATOM 7845 C CA . GLU B 1 501 ? 28.646 -9.916 48.694 1.00 36.07 501 GLU B CA 1
ATOM 7846 C C . GLU B 1 501 ? 27.398 -9.465 49.480 1.00 36.55 501 GLU B C 1
ATOM 7847 O O . GLU B 1 501 ? 26.626 -8.591 49.022 1.00 39.91 501 GLU B O 1
ATOM 7853 N N . LEU B 1 502 ? 27.212 -10.117 50.646 1.00 36.07 502 LEU B N 1
ATOM 7854 C CA . LEU B 1 502 ? 26.132 -9.820 51.596 1.00 35.53 502 LEU B CA 1
ATOM 7855 C C . LEU B 1 502 ? 26.677 -9.066 52.806 1.00 33.75 502 LEU B C 1
ATOM 7856 O O . LEU B 1 502 ? 27.772 -9.345 53.295 1.00 32.24 502 LEU B O 1
ATOM 7861 N N . CYS B 1 503 ? 25.880 -8.107 53.269 1.00 33.16 503 CYS B N 1
ATOM 7862 C CA . CYS B 1 503 ? 26.281 -7.139 54.300 1.00 34.35 503 CYS B CA 1
ATOM 7863 C C . CYS B 1 503 ? 25.261 -7.178 55.449 1.00 35.04 503 CYS B C 1
ATOM 7864 O O . CYS B 1 503 ? 24.050 -7.089 55.211 1.00 34.64 503 CYS B O 1
ATOM 7867 N N . ALA B 1 504 ? 25.765 -7.313 56.679 1.00 35.17 504 ALA B N 1
ATOM 7868 C CA . ALA B 1 504 ? 24.931 -7.324 57.882 1.00 36.79 504 ALA B CA 1
ATOM 7869 C C . ALA B 1 504 ? 24.213 -5.997 58.046 1.00 37.45 504 ALA B C 1
ATOM 7870 O O . ALA B 1 504 ? 24.854 -4.922 57.989 1.00 36.17 504 ALA B O 1
ATOM 7872 N N . GLU B 1 505 ? 22.894 -6.071 58.244 1.00 38.95 505 GLU B N 1
ATOM 7873 C CA . GLU B 1 505 ? 22.045 -4.880 58.330 1.00 41.15 505 GLU B CA 1
ATOM 7874 C C . GLU B 1 505 ? 20.991 -5.024 59.442 1.00 41.14 505 GLU B C 1
ATOM 7875 O O . GLU B 1 505 ? 20.424 -6.089 59.621 1.00 39.73 505 GLU B O 1
ATOM 7881 N N . VAL B 1 506 ? 20.728 -3.919 60.148 1.00 41.81 506 VAL B N 1
ATOM 7882 C CA . VAL B 1 506 ? 19.587 -3.819 61.071 1.00 42.68 506 VAL B CA 1
ATOM 7883 C C . VAL B 1 506 ? 18.535 -2.961 60.364 1.00 43.61 506 VAL B C 1
ATOM 7884 O O . VAL B 1 506 ? 18.812 -1.789 60.062 1.00 44.60 506 VAL B O 1
ATOM 7888 N N . PRO B 1 507 ? 17.351 -3.537 60.056 1.00 45.63 507 PRO B N 1
ATOM 7889 C CA . PRO B 1 507 ? 16.321 -2.700 59.400 1.00 46.98 507 PRO B CA 1
ATOM 7890 C C . PRO B 1 507 ? 15.841 -1.571 60.322 1.00 49.71 507 PRO B C 1
ATOM 7891 O O . PRO B 1 507 ? 16.000 -1.636 61.551 1.00 48.93 507 PRO B O 1
ATOM 7895 N N . GLU B 1 508 ? 15.235 -0.561 59.723 1.00 52.07 508 GLU B N 1
ATOM 7896 C CA A GLU B 1 508 ? 14.922 0.686 60.431 0.50 53.49 508 GLU B CA 1
ATOM 7897 C CA B GLU B 1 508 ? 14.923 0.688 60.426 0.50 53.43 508 GLU B CA 1
ATOM 7898 C C . GLU B 1 508 ? 13.945 0.433 61.601 1.00 56.03 508 GLU B C 1
ATOM 7899 O O . GLU B 1 508 ? 12.887 -0.199 61.427 1.00 58.31 508 GLU B O 1
ATOM 7910 N N . GLN B 1 509 ? 14.338 0.882 62.804 1.00 58.58 509 GLN B N 1
ATOM 7911 C CA . GLN B 1 509 ? 13.566 0.718 64.061 1.00 58.64 509 GLN B CA 1
ATOM 7912 C C . GLN B 1 509 ? 13.522 -0.681 64.670 1.00 55.70 509 GLN B C 1
ATOM 7913 O O . GLN B 1 509 ? 12.873 -0.877 65.690 1.00 53.99 509 GLN B O 1
ATOM 7919 N N . LYS B 1 510 ? 14.239 -1.639 64.087 1.00 53.61 510 LYS B N 1
ATOM 7920 C CA . LYS B 1 510 ? 14.177 -3.039 64.536 1.00 53.20 510 LYS B CA 1
ATOM 7921 C C . LYS B 1 510 ? 15.366 -3.385 65.435 1.00 50.56 510 LYS B C 1
ATOM 7922 O O . LYS B 1 510 ? 16.286 -2.574 65.602 1.00 47.29 510 LYS B O 1
ATOM 7928 N N . ASN B 1 511 ? 15.347 -4.586 66.006 1.00 50.14 511 ASN B N 1
ATOM 7929 C CA . ASN B 1 511 ? 16.431 -5.028 66.904 1.00 51.66 511 ASN B CA 1
ATOM 7930 C C . ASN B 1 511 ? 16.983 -6.410 66.551 1.00 49.46 511 ASN B C 1
ATOM 7931 O O . ASN B 1 511 ? 17.504 -7.115 67.425 1.00 46.33 511 ASN B O 1
ATOM 7936 N N . TYR B 1 512 ? 16.868 -6.792 65.278 1.00 48.54 512 TYR B N 1
ATOM 7937 C CA . TYR B 1 512 ? 17.437 -8.059 64.766 1.00 47.21 512 TYR B CA 1
ATOM 7938 C C . TYR B 1 512 ? 18.331 -7.746 63.593 1.00 44.58 512 TYR B C 1
ATOM 7939 O O . TYR B 1 512 ? 18.264 -6.649 63.063 1.00 42.79 512 TYR B O 1
ATOM 7948 N N . VAL B 1 513 ? 19.151 -8.713 63.191 1.00 41.89 513 VAL B N 1
ATOM 7949 C CA . VAL B 1 513 ? 20.121 -8.518 62.112 1.00 41.81 513 VAL B CA 1
ATOM 7950 C C . VAL B 1 513 ? 19.824 -9.436 60.951 1.00 40.35 513 VAL B C 1
ATOM 7951 O O . VAL B 1 513 ? 19.798 -10.662 61.127 1.00 40.76 513 VAL B O 1
ATOM 7955 N N . GLY B 1 514 ? 19.666 -8.828 59.777 1.00 38.41 514 GLY B N 1
ATOM 7956 C CA . GLY B 1 514 ? 19.516 -9.549 58.528 1.00 39.53 514 GLY B CA 1
ATOM 7957 C C . GLY B 1 514 ? 20.702 -9.346 57.612 1.00 38.77 514 GLY B C 1
ATOM 7958 O O . GLY B 1 514 ? 21.751 -8.830 58.030 1.00 39.00 514 GLY B O 1
ATOM 7959 N N . MET B 1 515 ? 20.528 -9.764 56.366 1.00 37.91 515 MET B N 1
ATOM 7960 C CA . MET B 1 515 ? 21.535 -9.549 55.327 1.00 37.30 515 MET B CA 1
ATOM 7961 C C . MET B 1 515 ? 20.903 -8.874 54.114 1.00 36.73 515 MET B C 1
ATOM 7962 O O . MET B 1 515 ? 19.725 -9.049 53.825 1.00 35.79 515 MET B O 1
ATOM 7967 N N . GLN B 1 516 ? 21.716 -8.101 53.414 1.00 37.21 516 GLN B N 1
ATOM 7968 C CA . GLN B 1 516 ? 21.301 -7.469 52.176 1.00 37.95 516 GLN B CA 1
ATOM 7969 C C . GLN B 1 516 ? 22.504 -7.288 51.260 1.00 37.50 516 GLN B C 1
ATOM 7970 O O . GLN B 1 516 ? 23.636 -7.196 51.735 1.00 37.40 516 GLN B O 1
ATOM 7976 N N . ASN B 1 517 ? 22.249 -7.219 49.951 1.00 37.78 517 ASN B N 1
ATOM 7977 C CA . ASN B 1 517 ? 23.320 -7.038 48.976 1.00 37.34 517 ASN B CA 1
ATOM 7978 C C . ASN B 1 517 ? 24.154 -5.851 49.383 1.00 34.52 517 ASN B C 1
ATOM 7979 O O . ASN B 1 517 ? 23.607 -4.812 49.698 1.00 34.45 517 ASN B O 1
ATOM 7984 N N . CYS B 1 518 ? 25.476 -6.021 49.419 1.00 36.21 518 CYS B N 1
ATOM 7985 C CA . CYS B 1 518 ? 26.372 -4.906 49.750 1.00 34.89 518 CYS B CA 1
ATOM 7986 C C . CYS B 1 518 ? 26.331 -3.847 48.643 1.00 37.07 518 CYS B C 1
ATOM 7987 O O . CYS B 1 518 ? 26.038 -4.162 47.481 1.00 34.52 518 CYS B O 1
ATOM 7990 N N . PRO B 1 519 ? 26.632 -2.585 48.989 1.00 37.49 519 PRO B N 1
ATOM 7991 C CA . PRO B 1 519 ? 26.728 -1.568 47.971 1.00 36.77 519 PRO B CA 1
ATOM 7992 C C . PRO B 1 519 ? 27.866 -1.868 47.012 1.00 37.20 519 PRO B C 1
ATOM 7993 O O . PRO B 1 519 ? 28.834 -2.569 47.378 1.00 36.97 519 PRO B O 1
ATOM 7997 N N . LYS B 1 520 ? 27.735 -1.369 45.783 1.00 37.01 520 LYS B N 1
ATOM 7998 C CA . LYS B 1 520 ? 28.794 -1.541 44.808 1.00 39.07 520 LYS B CA 1
ATOM 7999 C C . LYS B 1 520 ? 29.986 -0.689 45.211 1.00 38.04 520 LYS B C 1
ATOM 8000 O O . LYS B 1 520 ? 29.820 0.358 45.841 1.00 36.72 520 LYS B O 1
ATOM 8006 N N . ASP B 1 521 ? 31.186 -1.158 44.869 1.00 38.57 521 ASP B N 1
ATOM 8007 C CA . ASP B 1 521 ? 32.420 -0.423 45.166 1.00 39.12 521 ASP B CA 1
ATOM 8008 C C . ASP B 1 521 ? 32.363 1.060 44.747 1.00 40.12 521 ASP B C 1
ATOM 8009 O O . ASP B 1 521 ? 31.932 1.401 43.621 1.00 41.29 521 ASP B O 1
ATOM 8014 N N . GLY B 1 522 ? 32.791 1.929 45.655 1.00 39.29 522 GLY B N 1
ATOM 8015 C CA . GLY B 1 522 ? 32.788 3.374 45.445 1.00 40.40 522 GLY B CA 1
ATOM 8016 C C . GLY B 1 522 ? 31.482 4.120 45.705 1.00 40.84 522 GLY B C 1
ATOM 8017 O O . GLY B 1 522 ? 31.486 5.353 45.699 1.00 42.16 522 GLY B O 1
ATOM 8018 N N . PHE B 1 523 ? 30.373 3.412 45.943 1.00 40.62 523 PHE B N 1
ATOM 8019 C CA . PHE B 1 523 ? 29.066 4.045 46.148 1.00 41.97 523 PHE B CA 1
ATOM 8020 C C . PHE B 1 523 ? 28.712 4.167 47.650 1.00 40.87 523 PHE B C 1
ATOM 8021 O O . PHE B 1 523 ? 29.365 3.553 48.471 1.00 40.76 523 PHE B O 1
ATOM 8029 N N . PRO B 1 524 ? 27.692 4.981 48.010 1.00 39.79 524 PRO B N 1
ATOM 8030 C CA . PRO B 1 524 ? 27.369 5.201 49.425 1.00 40.07 524 PRO B CA 1
ATOM 8031 C C . PRO B 1 524 ? 27.147 3.927 50.211 1.00 38.58 524 PRO B C 1
ATOM 8032 O O . PRO B 1 524 ? 26.493 3.027 49.733 1.00 39.19 524 PRO B O 1
ATOM 8036 N N . VAL B 1 525 ? 27.739 3.850 51.399 1.00 38.34 525 VAL B N 1
ATOM 8037 C CA . VAL B 1 525 ? 27.517 2.751 52.327 1.00 38.81 525 VAL B CA 1
ATOM 8038 C C . VAL B 1 525 ? 26.298 3.192 53.121 1.00 39.38 525 VAL B C 1
ATOM 8039 O O . VAL B 1 525 ? 26.358 4.207 53.788 1.00 38.81 525 VAL B O 1
ATOM 8043 N N . PRO B 1 526 ? 25.186 2.450 53.044 1.00 40.96 526 PRO B N 1
ATOM 8044 C CA . PRO B 1 526 ? 24.056 2.879 53.880 1.00 42.31 526 PRO B CA 1
ATOM 8045 C C . PRO B 1 526 ? 24.357 2.910 55.393 1.00 41.30 526 PRO B C 1
ATOM 8046 O O . PRO B 1 526 ? 25.048 2.035 55.914 1.00 44.74 526 PRO B O 1
ATOM 8050 N N . ALA B 1 527 ? 23.824 3.923 56.069 1.00 40.34 527 ALA B N 1
ATOM 8051 C CA . ALA B 1 527 ? 24.005 4.116 57.505 1.00 39.18 527 ALA B CA 1
ATOM 8052 C C . ALA B 1 527 ? 23.745 2.839 58.318 1.00 38.69 527 ALA B C 1
ATOM 8053 O O . ALA B 1 527 ? 24.543 2.470 59.175 1.00 39.34 527 ALA B O 1
ATOM 8055 N N . ASN B 1 528 ? 22.663 2.140 58.000 1.00 38.26 528 ASN B N 1
ATOM 8056 C CA . ASN B 1 528 ? 22.254 0.940 58.741 1.00 38.05 528 ASN B CA 1
ATOM 8057 C C . ASN B 1 528 ? 23.040 -0.349 58.438 1.00 36.29 528 ASN B C 1
ATOM 8058 O O . ASN B 1 528 ? 22.666 -1.417 58.921 1.00 36.63 528 ASN B O 1
ATOM 8063 N N . ILE B 1 529 ? 24.117 -0.274 57.666 1.00 36.28 529 ILE B N 1
ATOM 8064 C CA . ILE B 1 529 ? 25.075 -1.410 57.573 1.00 35.42 529 ILE B CA 1
ATOM 8065 C C . ILE B 1 529 ? 26.457 -1.064 58.139 1.00 33.48 529 ILE B C 1
ATOM 8066 O O . ILE B 1 529 ? 27.389 -1.797 57.940 1.00 32.22 529 ILE B O 1
ATOM 8071 N N . ILE B 1 530 ? 26.577 0.043 58.864 1.00 33.59 530 ILE B N 1
ATOM 8072 C CA . ILE B 1 530 ? 27.826 0.399 59.511 1.00 34.22 530 ILE B CA 1
ATOM 8073 C C . ILE B 1 530 ? 27.908 -0.261 60.907 1.00 34.44 530 ILE B C 1
ATOM 8074 O O . ILE B 1 530 ? 26.986 -0.150 61.708 1.00 35.01 530 ILE B O 1
ATOM 8079 N N . TRP B 1 531 ? 29.048 -0.893 61.189 1.00 33.93 531 TRP B N 1
ATOM 8080 C CA . TRP B 1 531 ? 29.352 -1.500 62.480 1.00 33.15 531 TRP B CA 1
ATOM 8081 C C . TRP B 1 531 ? 30.681 -0.987 63.003 1.00 33.49 531 TRP B C 1
ATOM 8082 O O . TRP B 1 531 ? 31.638 -0.830 62.241 1.00 31.66 531 TRP B O 1
ATOM 8093 N N . HIS B 1 532 ? 30.735 -0.709 64.307 1.00 33.83 532 HIS B N 1
ATOM 8094 C CA . HIS B 1 532 ? 31.972 -0.321 64.982 1.00 35.90 532 HIS B CA 1
ATOM 8095 C C . HIS B 1 532 ? 32.361 -1.445 65.909 1.00 38.44 532 HIS B C 1
ATOM 8096 O O . HIS B 1 532 ? 31.625 -1.751 66.861 1.00 38.48 532 HIS B O 1
ATOM 8103 N N . PHE B 1 533 ? 33.490 -2.086 65.613 1.00 40.41 533 PHE B N 1
ATOM 8104 C CA . PHE B 1 533 ? 34.071 -3.083 66.526 1.00 43.70 533 PHE B CA 1
ATOM 8105 C C . PHE B 1 533 ? 34.934 -2.365 67.545 1.00 45.13 533 PHE B C 1
ATOM 8106 O O . PHE B 1 533 ? 36.105 -2.077 67.271 1.00 46.35 533 PHE B O 1
ATOM 8114 N N . LYS B 1 534 ? 34.361 -2.064 68.704 1.00 47.56 534 LYS B N 1
ATOM 8115 C CA . LYS B 1 534 ? 35.083 -1.322 69.742 1.00 51.66 534 LYS B CA 1
ATOM 8116 C C . LYS B 1 534 ? 36.279 -2.107 70.284 1.00 52.98 534 LYS B C 1
ATOM 8117 O O . LYS B 1 534 ? 36.327 -3.323 70.188 1.00 50.44 534 LYS B O 1
ATOM 8123 N N . GLU B 1 535 ? 37.232 -1.374 70.854 1.00 57.16 535 GLU B N 1
ATOM 8124 C CA . GLU B 1 535 ? 38.436 -1.955 71.474 1.00 59.09 535 GLU B CA 1
ATOM 8125 C C . GLU B 1 535 ? 38.085 -3.020 72.530 1.00 58.38 535 GLU B C 1
ATOM 8126 O O . GLU B 1 535 ? 38.766 -4.051 72.622 1.00 55.66 535 GLU B O 1
ATOM 8132 N N . ASP B 1 536 ? 36.993 -2.787 73.273 1.00 57.21 536 ASP B N 1
ATOM 8133 C CA . ASP B 1 536 ? 36.543 -3.685 74.359 1.00 56.90 536 ASP B CA 1
ATOM 8134 C C . ASP B 1 536 ? 35.743 -4.941 73.922 1.00 53.62 536 ASP B C 1
ATOM 8135 O O . ASP B 1 536 ? 35.183 -5.633 74.773 1.00 52.54 536 ASP B O 1
ATOM 8140 N N . GLY B 1 537 ? 35.689 -5.238 72.621 1.00 48.42 537 GLY B N 1
ATOM 8141 C CA . GLY B 1 537 ? 34.929 -6.380 72.118 1.00 44.05 537 GLY B CA 1
ATOM 8142 C C . GLY B 1 537 ? 33.451 -6.131 71.831 1.00 40.10 537 GLY B C 1
ATOM 8143 O O . GLY B 1 537 ? 32.748 -7.054 71.424 1.00 36.28 537 GLY B O 1
ATOM 8144 N N . THR B 1 538 ? 32.994 -4.901 72.020 1.00 36.65 538 THR B N 1
ATOM 8145 C CA . THR B 1 538 ? 31.611 -4.511 71.714 1.00 36.30 538 THR B CA 1
ATOM 8146 C C . THR B 1 538 ? 31.436 -4.385 70.170 1.00 36.02 538 THR B C 1
ATOM 8147 O O . THR B 1 538 ? 32.352 -3.925 69.476 1.00 34.48 538 THR B O 1
ATOM 8151 N N . ILE B 1 539 ? 30.295 -4.834 69.655 1.00 34.08 539 ILE B N 1
ATOM 8152 C CA . ILE B 1 539 ? 29.930 -4.629 68.257 1.00 35.45 539 ILE B CA 1
ATOM 8153 C C . ILE B 1 539 ? 28.764 -3.656 68.305 1.00 35.07 539 ILE B C 1
ATOM 8154 O O . ILE B 1 539 ? 27.633 -4.025 68.621 1.00 33.78 539 ILE B O 1
ATOM 8159 N N . PHE B 1 540 ? 29.092 -2.400 68.042 1.00 35.84 540 PHE B N 1
ATOM 8160 C CA . PHE B 1 540 ? 28.149 -1.280 68.129 1.00 36.41 540 PHE B CA 1
ATOM 8161 C C . PHE B 1 540 ? 27.593 -0.958 66.735 1.00 35.57 540 PHE B C 1
ATOM 8162 O O . PHE B 1 540 ? 28.334 -0.971 65.751 1.00 35.31 540 PHE B O 1
ATOM 8170 N N . HIS B 1 541 ? 26.284 -0.714 66.683 1.00 35.99 541 HIS B N 1
ATOM 8171 C CA . HIS B 1 541 ? 25.570 -0.332 65.464 1.00 37.01 541 HIS B CA 1
ATOM 8172 C C . HIS B 1 541 ? 25.162 1.143 65.607 1.00 37.55 541 HIS B C 1
ATOM 8173 O O . HIS B 1 541 ? 24.146 1.440 66.239 1.00 36.35 541 HIS B O 1
ATOM 8180 N N . PRO B 1 542 ? 25.970 2.070 65.061 1.00 38.06 542 PRO B N 1
ATOM 8181 C CA . PRO B 1 542 ? 25.723 3.472 65.410 1.00 39.39 542 PRO B CA 1
ATOM 8182 C C . PRO B 1 542 ? 24.393 4.059 64.940 1.00 40.72 542 PRO B C 1
ATOM 8183 O O . PRO B 1 542 ? 23.899 4.977 65.577 1.00 42.21 542 PRO B O 1
ATOM 8187 N N . HIS B 1 543 ? 23.789 3.527 63.887 1.00 42.49 543 HIS B N 1
ATOM 8188 C CA . HIS B 1 543 ? 22.541 4.099 63.362 1.00 43.73 543 HIS B CA 1
ATOM 8189 C C . HIS B 1 543 ? 21.368 3.773 64.254 1.00 43.70 543 HIS B C 1
ATOM 8190 O O . HIS B 1 543 ? 20.525 4.630 64.513 1.00 45.80 543 HIS B O 1
ATOM 8197 N N . SER B 1 544 ? 21.303 2.540 64.719 1.00 42.10 544 SER B N 1
ATOM 8198 C CA . SER B 1 544 ? 20.284 2.157 65.696 1.00 42.84 544 SER B CA 1
ATOM 8199 C C . SER B 1 544 ? 20.669 2.620 67.097 1.00 41.72 544 SER B C 1
ATOM 8200 O O . SER B 1 544 ? 19.811 2.749 67.956 1.00 42.52 544 SER B O 1
ATOM 8203 N N . GLY B 1 545 ? 21.960 2.822 67.332 1.00 42.26 545 GLY B N 1
ATOM 8204 C CA . GLY B 1 545 ? 22.483 3.179 68.659 1.00 42.99 545 GLY B CA 1
ATOM 8205 C C . GLY B 1 545 ? 22.580 2.006 69.629 1.00 42.85 545 GLY B C 1
ATOM 8206 O O . GLY B 1 545 ? 22.821 2.212 70.831 1.00 41.43 545 GLY B O 1
ATOM 8207 N N . LEU B 1 546 ? 22.428 0.784 69.103 1.00 43.47 546 LEU B N 1
ATOM 8208 C CA . LEU B 1 546 ? 22.357 -0.443 69.893 1.00 43.91 546 LEU B CA 1
ATOM 8209 C C . LEU B 1 546 ? 23.618 -1.271 69.694 1.00 43.28 546 LEU B C 1
ATOM 8210 O O . LEU B 1 546 ? 24.449 -0.970 68.826 1.00 44.13 546 LEU B O 1
ATOM 8215 N N . CYS B 1 547 ? 23.742 -2.306 70.522 1.00 42.63 547 CYS B N 1
ATOM 8216 C CA . CYS B 1 547 ? 24.885 -3.227 70.524 1.00 41.50 547 CYS B CA 1
ATOM 8217 C C . CYS B 1 547 ? 24.423 -4.667 70.335 1.00 40.99 547 CYS B C 1
ATOM 8218 O O . CYS B 1 547 ? 23.338 -5.055 70.800 1.00 40.80 547 CYS B O 1
ATOM 8221 N N . LEU B 1 548 ? 25.237 -5.452 69.637 1.00 37.68 548 LEU B N 1
ATOM 8222 C CA . LEU B 1 548 ? 24.888 -6.834 69.349 1.00 36.70 548 LEU B CA 1
ATOM 8223 C C . LEU B 1 548 ? 25.074 -7.638 70.620 1.00 35.87 548 LEU B C 1
ATOM 8224 O O . LEU B 1 548 ? 26.127 -7.557 71.222 1.00 36.87 548 LEU B O 1
ATOM 8229 N N . SER B 1 549 ? 24.056 -8.379 71.031 1.00 35.13 549 SER B N 1
ATOM 8230 C CA . SER B 1 549 ? 24.107 -9.119 72.298 1.00 35.76 549 SER B CA 1
ATOM 8231 C C . SER B 1 549 ? 23.667 -10.542 72.096 1.00 36.10 549 SER B C 1
ATOM 8232 O O . SER B 1 549 ? 22.657 -10.785 71.435 1.00 36.05 549 SER B O 1
ATOM 8235 N N . ALA B 1 550 ? 24.412 -11.482 72.692 1.00 37.65 550 ALA B N 1
ATOM 8236 C CA . ALA B 1 550 ? 23.950 -12.850 72.846 1.00 38.78 550 ALA B CA 1
ATOM 8237 C C . ALA B 1 550 ? 22.822 -12.859 73.881 1.00 41.86 550 ALA B C 1
ATOM 8238 O O . ALA B 1 550 ? 22.793 -12.007 74.769 1.00 42.57 550 ALA B O 1
ATOM 8240 N N . TYR B 1 551 ? 21.885 -13.787 73.726 1.00 42.94 551 TYR B N 1
ATOM 8241 C CA . TYR B 1 551 ? 20.854 -14.058 74.731 1.00 46.81 551 TYR B CA 1
ATOM 8242 C C . TYR B 1 551 ? 20.333 -15.481 74.480 1.00 47.19 551 TYR B C 1
ATOM 8243 O O . TYR B 1 551 ? 20.757 -16.116 73.510 1.00 47.71 551 TYR B O 1
ATOM 8252 N N . ARG B 1 552 ? 19.458 -15.982 75.351 1.00 46.69 552 ARG B N 1
ATOM 8253 C CA A ARG B 1 552 ? 18.823 -17.291 75.174 0.50 47.71 552 ARG B CA 1
ATOM 8254 C CA B ARG B 1 552 ? 18.820 -17.280 75.114 0.50 47.28 552 ARG B CA 1
ATOM 8255 C C . ARG B 1 552 ? 17.331 -17.057 74.887 1.00 49.45 552 ARG B C 1
ATOM 8256 O O . ARG B 1 552 ? 16.725 -16.178 75.503 1.00 49.52 552 ARG B O 1
ATOM 8271 N N . THR B 1 553 ? 16.746 -17.821 73.968 1.00 50.82 553 THR B N 1
ATOM 8272 C CA . THR B 1 553 ? 15.308 -17.714 73.664 1.00 53.65 553 THR B CA 1
ATOM 8273 C C . THR B 1 553 ? 14.538 -18.198 74.895 1.00 55.51 553 THR B C 1
ATOM 8274 O O . THR B 1 553 ? 15.132 -18.858 75.760 1.00 54.78 553 THR B O 1
ATOM 8278 N N . PRO B 1 554 ? 13.226 -17.893 74.989 1.00 61.06 554 PRO B N 1
ATOM 8279 C CA . PRO B 1 554 ? 12.430 -18.578 76.032 1.00 62.21 554 PRO B CA 1
ATOM 8280 C C . PRO B 1 554 ? 12.593 -20.115 76.053 1.00 63.01 554 PRO B C 1
ATOM 8281 O O . PRO B 1 554 ? 12.575 -20.719 77.131 1.00 66.18 554 PRO B O 1
ATOM 8285 N N . GLU B 1 555 ? 12.777 -20.719 74.873 1.00 62.17 555 GLU B N 1
ATOM 8286 C CA . GLU B 1 555 ? 13.010 -22.156 74.741 1.00 61.67 555 GLU B CA 1
ATOM 8287 C C . GLU B 1 555 ? 14.444 -22.614 75.065 1.00 59.27 555 GLU B C 1
ATOM 8288 O O . GLU B 1 555 ? 14.702 -23.810 75.091 1.00 56.70 555 GLU B O 1
ATOM 8294 N N . GLY B 1 556 ? 15.365 -21.676 75.307 1.00 58.06 556 GLY B N 1
ATOM 8295 C CA . GLY B 1 556 ? 16.741 -22.004 75.684 1.00 56.19 556 GLY B CA 1
ATOM 8296 C C . GLY B 1 556 ? 17.778 -21.993 74.568 1.00 54.66 556 GLY B C 1
ATOM 8297 O O . GLY B 1 556 ? 18.960 -22.212 74.836 1.00 52.55 556 GLY B O 1
ATOM 8298 N N . ARG B 1 557 ? 17.360 -21.745 73.321 1.00 54.35 557 ARG B N 1
ATOM 8299 C CA . ARG B 1 557 ? 18.313 -21.622 72.197 1.00 55.38 557 ARG B CA 1
ATOM 8300 C C . ARG B 1 557 ? 19.189 -20.371 72.285 1.00 51.31 557 ARG B C 1
ATOM 8301 O O . ARG B 1 557 ? 18.644 -19.284 72.373 1.00 46.81 557 ARG B O 1
ATOM 8309 N N . PRO B 1 558 ? 20.526 -20.506 72.183 1.00 49.74 558 PRO B N 1
ATOM 8310 C CA . PRO B 1 558 ? 21.333 -19.304 71.980 1.00 48.34 558 PRO B CA 1
ATOM 8311 C C . PRO B 1 558 ? 20.945 -18.549 70.706 1.00 47.23 558 PRO B C 1
ATOM 8312 O O . PRO B 1 558 ? 20.622 -19.167 69.677 1.00 48.33 558 PRO B O 1
ATOM 8316 N N . ASP B 1 559 ? 20.949 -17.218 70.802 1.00 45.01 559 ASP B N 1
ATOM 8317 C CA . ASP B 1 559 ? 20.496 -16.355 69.716 1.00 44.33 559 ASP B CA 1
ATOM 8318 C C . ASP B 1 559 ? 21.117 -14.956 69.923 1.00 44.05 559 ASP B C 1
ATOM 8319 O O . ASP B 1 559 ? 21.817 -14.729 70.914 1.00 44.56 559 ASP B O 1
ATOM 8324 N N . VAL B 1 560 ? 20.946 -14.055 68.962 1.00 42.86 560 VAL B N 1
ATOM 8325 C CA . VAL B 1 560 ? 21.413 -12.673 69.107 1.00 43.15 560 VAL B CA 1
ATOM 8326 C C . VAL B 1 560 ? 20.278 -11.698 68.877 1.00 42.75 560 VAL B C 1
ATOM 8327 O O . VAL B 1 560 ? 19.270 -12.039 68.227 1.00 40.41 560 VAL B O 1
ATOM 8331 N N . GLN B 1 561 ? 20.483 -10.486 69.404 1.00 42.87 561 GLN B N 1
ATOM 8332 C CA . GLN B 1 561 ? 19.523 -9.398 69.333 1.00 43.57 561 GLN B CA 1
ATOM 8333 C C . GLN B 1 561 ? 20.281 -8.078 69.575 1.00 41.49 561 GLN B C 1
ATOM 8334 O O . GLN B 1 561 ? 21.337 -8.057 70.211 1.00 42.02 561 GLN B O 1
ATOM 8340 N N . MET B 1 562 ? 19.745 -6.981 69.081 1.00 39.73 562 MET B N 1
ATOM 8341 C CA . MET B 1 562 ? 20.297 -5.672 69.361 1.00 39.97 562 MET B CA 1
ATOM 8342 C C . MET B 1 562 ? 19.678 -5.176 70.665 1.00 42.25 562 MET B C 1
ATOM 8343 O O . MET B 1 562 ? 18.451 -5.242 70.839 1.00 43.24 562 MET B O 1
ATOM 8348 N N . ARG B 1 563 ? 20.541 -4.713 71.574 1.00 42.80 563 ARG B N 1
ATOM 8349 C CA . ARG B 1 563 ? 20.171 -4.275 72.923 1.00 43.29 563 ARG B CA 1
ATOM 8350 C C . ARG B 1 563 ? 20.818 -2.933 73.230 1.00 42.41 563 ARG B C 1
ATOM 8351 O O . ARG B 1 563 ? 21.789 -2.519 72.567 1.00 39.37 563 ARG B O 1
ATOM 8359 N N . THR B 1 564 ? 20.307 -2.264 74.266 1.00 41.98 564 THR B N 1
ATOM 8360 C CA . THR B 1 564 ? 20.915 -1.014 74.703 1.00 42.21 564 THR B CA 1
ATOM 8361 C C . THR B 1 564 ? 22.322 -1.391 75.240 1.00 41.81 564 THR B C 1
ATOM 8362 O O . THR B 1 564 ? 22.486 -2.416 75.935 1.00 39.47 564 THR B O 1
ATOM 8366 N N . CYS B 1 565 ? 23.320 -0.580 74.883 1.00 41.75 565 CYS B N 1
ATOM 8367 C CA . CYS B 1 565 ? 24.727 -0.936 75.076 1.00 42.76 565 CYS B CA 1
ATOM 8368 C C . CYS B 1 565 ? 25.149 -0.922 76.543 1.00 44.72 565 CYS B C 1
ATOM 8369 O O . CYS B 1 565 ? 24.722 -0.074 77.325 1.00 45.40 565 CYS B O 1
ATOM 8372 N N . ASP B 1 566 ? 26.007 -1.872 76.896 1.00 43.70 566 ASP B N 1
ATOM 8373 C CA . ASP B 1 566 ? 26.459 -2.032 78.251 1.00 42.29 566 ASP B CA 1
ATOM 8374 C C . ASP B 1 566 ? 27.762 -2.800 78.170 1.00 40.97 566 ASP B C 1
ATOM 8375 O O . ASP B 1 566 ? 27.758 -4.034 78.088 1.00 38.38 566 ASP B O 1
ATOM 8380 N N . ALA B 1 567 ? 28.869 -2.065 78.201 1.00 40.31 567 ALA B N 1
ATOM 8381 C CA . ALA B 1 567 ? 30.213 -2.626 78.109 1.00 41.43 567 ALA B CA 1
ATOM 8382 C C . ALA B 1 567 ? 30.581 -3.613 79.239 1.00 42.93 567 ALA B C 1
ATOM 8383 O O . ALA B 1 567 ? 31.538 -4.384 79.089 1.00 46.35 567 ALA B O 1
ATOM 8385 N N . LEU B 1 568 ? 29.829 -3.576 80.351 1.00 43.29 568 LEU B N 1
ATOM 8386 C CA . LEU B 1 568 ? 29.992 -4.497 81.479 1.00 42.78 568 LEU B CA 1
ATOM 8387 C C . LEU B 1 568 ? 29.229 -5.832 81.305 1.00 42.44 568 LEU B C 1
ATOM 8388 O O . LEU B 1 568 ? 29.397 -6.748 82.117 1.00 41.12 568 LEU B O 1
ATOM 8393 N N . ASP B 1 569 ? 28.405 -5.943 80.262 1.00 38.98 569 ASP B N 1
ATOM 8394 C CA . ASP B 1 569 ? 27.642 -7.157 79.986 1.00 38.32 569 ASP B CA 1
ATOM 8395 C C . ASP B 1 569 ? 28.446 -8.022 79.021 1.00 38.10 569 ASP B C 1
ATOM 8396 O O . ASP B 1 569 ? 28.602 -7.673 77.837 1.00 40.12 569 ASP B O 1
ATOM 8401 N N . LYS B 1 570 ? 28.949 -9.147 79.526 1.00 37.89 570 LYS B N 1
ATOM 8402 C CA . LYS B 1 570 ? 29.711 -10.119 78.724 1.00 37.53 570 LYS B CA 1
ATOM 8403 C C . LYS B 1 570 ? 28.964 -10.659 77.482 1.00 37.12 570 LYS B C 1
ATOM 8404 O O . LYS B 1 570 ? 29.581 -11.146 76.535 1.00 37.12 570 LYS B O 1
ATOM 8410 N N . ASN B 1 571 ? 27.626 -10.588 77.489 1.00 37.29 571 ASN B N 1
ATOM 8411 C CA . ASN B 1 571 ? 26.842 -10.982 76.321 1.00 35.34 571 ASN B CA 1
ATOM 8412 C C . ASN B 1 571 ? 26.988 -10.039 75.124 1.00 35.24 571 ASN B C 1
ATOM 8413 O O . ASN B 1 571 ? 26.617 -10.422 74.010 1.00 36.69 571 ASN B O 1
ATOM 8418 N N . GLN B 1 572 ? 27.533 -8.837 75.328 1.00 34.67 572 GLN B N 1
ATOM 8419 C CA . GLN B 1 572 ? 27.823 -7.907 74.228 1.00 34.95 572 GLN B CA 1
ATOM 8420 C C . GLN B 1 572 ? 29.309 -7.876 73.879 1.00 34.48 572 GLN B C 1
ATOM 8421 O O . GLN B 1 572 ? 29.750 -6.939 73.252 1.00 35.96 572 GLN B O 1
ATOM 8427 N N . ILE B 1 573 ? 30.074 -8.884 74.295 1.00 34.46 573 ILE B N 1
ATOM 8428 C CA . ILE B 1 573 ? 31.511 -8.946 74.026 1.00 35.12 573 ILE B CA 1
ATOM 8429 C C . ILE B 1 573 ? 31.765 -10.105 73.061 1.00 34.97 573 ILE B C 1
ATOM 8430 O O . ILE B 1 573 ? 31.246 -11.212 73.211 1.00 34.55 573 ILE B O 1
ATOM 8435 N N . TRP B 1 574 ? 32.592 -9.829 72.062 1.00 35.70 574 TRP B N 1
ATOM 8436 C CA . TRP B 1 574 ? 32.788 -10.726 70.941 1.00 34.25 574 TRP B CA 1
ATOM 8437 C C . TRP B 1 574 ? 34.228 -10.675 70.502 1.00 33.69 574 TRP B C 1
ATOM 8438 O O . TRP B 1 574 ? 34.910 -9.692 70.728 1.00 30.36 574 TRP B O 1
ATOM 8449 N N . SER B 1 575 ? 34.670 -11.738 69.848 1.00 33.63 575 SER B N 1
ATOM 8450 C CA . SER B 1 575 ? 36.049 -11.819 69.382 1.00 35.39 575 SER B CA 1
ATOM 8451 C C . SER B 1 575 ? 36.175 -12.518 68.037 1.00 34.82 575 SER B C 1
ATOM 8452 O O . SER B 1 575 ? 35.563 -13.571 67.835 1.00 36.42 575 SER B O 1
ATOM 8455 N N . PHE B 1 576 ? 36.976 -11.951 67.131 1.00 36.95 576 PHE B N 1
ATOM 8456 C CA . PHE B 1 576 ? 37.317 -12.638 65.867 1.00 36.42 576 PHE B CA 1
ATOM 8457 C C . PHE B 1 576 ? 38.322 -13.728 66.199 1.00 36.82 576 PHE B C 1
ATOM 8458 O O . PHE B 1 576 ? 39.228 -13.473 67.002 1.00 34.52 576 PHE B O 1
ATOM 8466 N N . GLU B 1 577 ? 38.129 -14.912 65.607 1.00 37.75 577 GLU B N 1
ATOM 8467 C CA . GLU B 1 577 ? 39.122 -15.998 65.621 1.00 39.58 577 GLU B CA 1
ATOM 8468 C C . GLU B 1 577 ? 39.220 -16.677 64.241 1.00 38.10 577 GLU B C 1
ATOM 8469 O O . GLU B 1 577 ? 38.241 -16.753 63.513 1.00 36.35 577 GLU B O 1
ATOM 8475 N N . LYS B 1 578 ? 40.393 -17.218 63.923 1.00 39.76 578 LYS B N 1
ATOM 8476 C CA . LYS B 1 578 ? 40.646 -17.854 62.615 1.00 42.79 578 LYS B CA 1
ATOM 8477 C C . LYS B 1 578 ? 41.388 -19.162 62.818 1.00 41.77 578 LYS B C 1
ATOM 8478 O O . LYS B 1 578 ? 42.481 -19.153 63.361 1.00 42.41 578 LYS B O 1
ATOM 8484 N N . THR C 2 3 ? 27.558 -28.618 56.770 1.00 52.03 3 THR G N 1
ATOM 8485 C CA . THR C 2 3 ? 26.332 -29.230 57.364 1.00 54.35 3 THR G CA 1
ATOM 8486 C C . THR C 2 3 ? 25.063 -28.784 56.631 1.00 58.18 3 THR G C 1
ATOM 8487 O O . THR C 2 3 ? 23.987 -29.364 56.804 1.00 61.55 3 THR G O 1
#

GO terms:
  GO:0004653 polypeptide N-acetylgalactosaminyltransferase activity (F, IDA)
  GO:0030145 manganese ion binding (F, IDA)
  GO:0004653 polypeptide N-acetylgalactosaminyltransferase activity (F, TAS)
  GO:0000139 Golgi membrane (C, TAS)
  GO:0016266 protein O-linked glycosylation via N-acetyl-galactosamine (P, TAS)
  GO:0005515 protein binding (F, IPI)
  GO:0048471 perinuclear region of cytoplasm (C, IDA)
  GO:0005794 Golgi apparatus (C, IDA)
  GO:0016266 protein O-linked glycosylation via N-acetyl-galactosamine (P, IDA)
  GO:0070062 extracellular exosome (C, HDA)

InterPro domains:
  IPR000772 Ricin B, lectin domain [PF00652] (445-574)
  IPR000772 Ricin B, lectin domain [SM00458] (444-577)
  IPR001173 Glycosyltransferase 2-like [PF00535] (138-321)
  IPR029044 Nucleotide-diphospho-sugar transferases [G3DSA:3.90.550.10] (55-439)
  IPR029044 Nucleotide-diphospho-sugar transferases [SSF53448] (114-433)
  IPR035992 Ricin B-like lectins [SSF50370] (429-576)
  IPR045885 N-acetylgalactosaminyltransferase [cd02510] (138-432)

Organism: Homo sapiens (NCBI:txid9606)

Sequence (1029 aa):
DLSRPLYKKPPADSRALGEWGKASKLQLNEDELKQQEELIERYAINIYLSDRISLHRHIEDKRMYECKSQKFNYRTLPTTSVIIAFYNEAWSTLLRTIHSVLETSPAVLLKEIILVDDLSDRVYLKTQLETYISNLDRVRRLIRTNKREGLVRARLIGATTFATGDVLTFLDCHCCECNSGWLEPLLERIGRDETAVVCPVIDTIDWNTFEFYMQIGEPMIGGFDWRLTFQWHSVPKQERDRRISRIDPIRSPTMAGGLFAVSKKYFQYLGTYDTGMEVWGGENLELSFRVWQCGGKLEIHPCSHVGHVFPKNFLQNTARAAEVWMDEYKEHFYNRNPPARKEAYGDISSERKLLRERLRCKSFDWYLKNVFPNLHVPEDRPGWHGAIRSRGISSECLDYNSPDNNPTGANLSLFGCHGQGGNQFFEYTSNKEIRFNSVTELCAEVPEQKNYVGMQNCPKDGFPVPANIIWHFKEDGTIFHPHSGLCLSAYRTPEGRPDVQMRTCDALDKNQIWSFEKLSRPLYKKPPADSRALGEWGKASKLQLNEEDELKQQEELIERYAINIYLSDRISLHRHIEDKRMMYECKSQKFNYRTLPTTSSVIIAFYNEAWSTLLRTIHSVLETSPAVLLKEIILVDDLSDRVYLKTQLETYISNLDDRVRLIRTNKRREGLVRARLIGATFATGDVLTFLDCHCECNSSGWLEPLLEERIGRRDETAVVCPVIDTIDWNTFEFYMQIGEPMIGGFDWRLTFQWHSVPKQERDRRISRIDPIRSPTMAGGLFAVSKKYFQYLGTYDTGMEVWGGENLELSFRVWQCGGKLEIHPCSHVGHVFPKRNFLQNTARAAEVWMDEYKEEHFYNRNPPARKEAYGDISERKLLRERLRCKSSFDWYLKNVFPNLHVPEDRPGWHGAIRSRGISSECLDYNSPDNNPTGANLSLFGCHGQGGNQFFEYTSNKEIRFNSVTELCAEVPEEQKNYVGMQNCPKDGFPVPANIIWHFKEDGTIFHPHSGLCLSAYRRTPEGRPDVQMRTCDALDKNQIWSFEKT

Secondary structure (P-SEA, 3-state):
ccccccccccccccccccccccbbbbbccaaaaaaaaaaaaccccaaaaaaacccbbbbbbbccccccccccccccbbbbbbbbbbccccaaaaaaaaaaaaaacccccccbbbbbccccccccccaaaaaaacccccbbbbbbcccccaaaaaaaaaaaccccbbbbbcccccccccccaaaaaaaaaccccccccccccccccccbbbbbccbbbbbbccccccbbbbcccaaaaaaccccccbbbbcccccccccccaaaaaaaccccccccccccaaaaaaaaaaaabbbbbbbccbbbbbbccccaaaaaaaaaaaccccaaaaaaaaaccccccccccaaaaaaaaaaaccccaaaaaacccccccccccccccccbbbbcccccccbbbbbccccccccccccccccccccccbbbbccccccccccccbbbbbbcccccccccccccccccccccccccccccccccccccccbbbbbbbcccccccccccccccccccccccccc/cccccccccccccccccccccbbbbbccaaaaaaaaaaaaccccaaaaaaaccccccccccccccccccccccccbbbbbbbbbbccccaaaaaaaaaaaaaccccccccbbbbbccccccccccaaaaaaacccccbbbbbbcccccaaaaaaaaaaaccccbbbbbcccccccccccaaaaaaaaaccccccccccccccccccbbbbbccbbbbbbccccccbbbbcccaaaaaaccccccbbbbcccccccccccaaaaaaaccccccccccccaaaaaaaaaaaabbbbbbbccbbbbbbcccccaaaaaaaaaaaccccaaaaaaaacccccccccccaaaaaaaaaaaccccaaaaaacccccccccccccccccbbbbcccccccbbbbcccccccccccccccccccccccbbbbccccccccccccbbbbbbcccccccccccccccccccccccccccccccccccccccbbbbbbbccccccccccccccccccccbbbbcc/c

Radius of gyration: 37.86 Å; Cα contacts (8 Å, |Δi|>4): 2245; chains: 3; bounding box: 88×82×130 Å

CATH classification: 3.90.550.10

B-factor: mean 34.73, std 11.8, range [8.99, 94.23]

Foldseek 3Di:
DQQAFQDAQDDFDPVAACAQLAFGDDDDDDVLVVVQVVVCVVALFRVSSLVRHDLRHAHDDQFDPVLVPDDDDLVQFFAEEEEEEDAQHDPSQQSSAVNQCRHQGRPSRYQAYEYEYQPHDDPCVPPVVVVVCVVPPRYYYDYDPHRQADQVSRVVRLVPDDTQKYWYDYRGKHWHHPQPRVQRVVCSVPQLEKEFEDEFEQERYGRRTGDDYFFDWAWDAALLRDIDTHGQDPVQVVVDDDSQDWGFHLFHDDDTIMHGSVNCVLLVNWDPQQPDYDPRRLLVSLSSVQLPHTYTYGSSRYMYGHDGNGRLLNSLLSCVLAAPPQNVSNCLLQVVSVVHPNGDCPVSNVSCVVSVGHHVVCSCVPRPPDDDRADQPPFFKFWKAAQQPRQKTWFQDDPPPPSFHDFIWIDGDDRRQQRRIWGQHPQQWIFNGSPHTWTWFDPPPFWTIIIDHADDPPDDGDLRRHWDCDPLQWTARVVNCWTWFWDADPVGHITITTHHDDSPNSRRGIGHDD/DQAFPDAFPDFDPVAACAQLAFGDDDDDPVLVVVQVVVCVVQLFRVSSLVRHDLRHHHDDQFDPVLVPDDDDLVQFFAEEEEEEDAQHDPSQQSSAVNQCRHQGRPSRYQAYEYEDQPHDDPCVPPVVVVVCVPPPRYYYHYDPHRQADQVSRVVRLVPDDTQKYWYDYRRKHWHHPQPRVQRVVCSVPQLEWEFEDEFEQERYGRRTGDDYFFDWAWDAALLRDIDTHGQDPVQVVVDDDSQDWGFHLFHDDDTIMHGSVNCVLLVNWPPQQPWHDPRRLLVSLSSVQLPGTYTYGSSRYMYGHDGNDGRLLNSLLSCVLAAPPQSVSNCLLNVVSVVHPNGDCPVSNVSCVVSVGHHVVCSCVPRPVQRDRADQPPFFKFWKAAQQPRQKTWFQDDPVVCSFHDFIWIDGDDRRQQRRIWGQHPQQWIFNGSPHTWTWFDPPPFWTITIDHADGPPDDGDLRRHWDCDPLQWTARVVNCWTWFWDADPVGHITITTHNDDSPDSRRGIGDDD